Protein AF-0000000086062339 (afdb_homodimer)

Structure (mmCIF, N/CA/C/O backbone):
data_AF-0000000086062339-model_v1
#
loop_
_entity.id
_entity.type
_entity.pdbx_description
1 polymer 'Aspartate--tRNA(Asp/Asn) ligase'
#
loop_
_atom_site.group_PDB
_atom_site.id
_atom_site.type_symbol
_atom_site.label_atom_id
_atom_site.label_alt_id
_atom_site.label_comp_id
_atom_site.label_asym_id
_atom_site.label_entity_id
_atom_site.label_seq_id
_atom_site.pdbx_PDB_ins_code
_atom_site.Cartn_x
_atom_site.Cartn_y
_atom_site.Cartn_z
_atom_site.occupancy
_atom_site.B_iso_or_equiv
_atom_site.auth_seq_id
_atom_site.auth_comp_id
_atom_site.auth_asym_id
_atom_site.auth_atom_id
_atom_site.pdbx_PDB_model_num
ATOM 1 N N . MET A 1 1 ? -4.57 -27.297 -0.033 1 95.56 1 MET A N 1
ATOM 2 C CA . MET A 1 1 ? -3.215 -27.203 -0.569 1 95.56 1 MET A CA 1
ATOM 3 C C . MET A 1 1 ? -2.654 -28.578 -0.89 1 95.56 1 MET A C 1
ATOM 5 O O . MET A 1 1 ? -2.988 -29.562 -0.223 1 95.56 1 MET A O 1
ATOM 9 N N . ILE A 1 2 ? -1.813 -28.531 -1.914 1 95.06 2 ILE A N 1
ATOM 10 C CA . ILE A 1 2 ? -1.062 -29.75 -2.17 1 95.06 2 ILE A CA 1
ATOM 11 C C . ILE A 1 2 ? -0.22 -30.109 -0.946 1 95.06 2 ILE A C 1
ATOM 13 O O . ILE A 1 2 ? 0.373 -29.219 -0.318 1 95.06 2 ILE A O 1
ATOM 17 N N . ASP A 1 3 ? -0.228 -31.406 -0.645 1 95.31 3 ASP A N 1
ATOM 18 C CA . ASP A 1 3 ? 0.558 -31.844 0.5 1 95.31 3 ASP A CA 1
ATOM 19 C C . ASP A 1 3 ? 2.053 -31.703 0.231 1 95.31 3 ASP A C 1
ATOM 21 O O . ASP A 1 3 ? 2.594 -32.344 -0.673 1 95.31 3 ASP A O 1
ATOM 25 N N . ARG A 1 4 ? 2.674 -30.875 1.002 1 97.5 4 ARG A N 1
ATOM 26 C CA . ARG A 1 4 ? 4.105 -30.641 0.864 1 97.5 4 ARG A CA 1
ATOM 27 C C . ARG A 1 4 ? 4.641 -29.828 2.033 1 97.5 4 ARG A C 1
ATOM 29 O O . ARG A 1 4 ? 3.875 -29.156 2.732 1 97.5 4 ARG A O 1
ATOM 36 N N . ILE A 1 5 ? 5.906 -29.906 2.316 1 97.19 5 ILE A N 1
ATOM 37 C CA . ILE A 1 5 ? 6.645 -28.953 3.148 1 97.19 5 ILE A CA 1
ATOM 38 C C . ILE A 1 5 ? 7.715 -28.266 2.312 1 97.19 5 ILE A C 1
ATOM 40 O O . ILE A 1 5 ? 8 -28.672 1.187 1 97.19 5 ILE A O 1
ATOM 44 N N . HIS A 1 6 ? 8.203 -27.156 2.752 1 96.56 6 HIS A N 1
ATOM 45 C CA . HIS A 1 6 ? 9.266 -26.453 2.041 1 96.56 6 HIS A CA 1
ATOM 46 C C . HIS A 1 6 ? 10.609 -27.156 2.217 1 96.56 6 HIS A C 1
ATOM 48 O O . HIS A 1 6 ? 10.828 -27.828 3.219 1 96.56 6 HIS A O 1
ATOM 54 N N . THR A 1 7 ? 11.445 -26.922 1.301 1 95.75 7 THR A N 1
ATOM 55 C CA . THR A 1 7 ? 12.75 -27.578 1.279 1 95.75 7 THR A CA 1
ATOM 56 C C . THR A 1 7 ? 13.539 -27.266 2.547 1 95.75 7 THR A C 1
ATOM 58 O O . THR A 1 7 ? 14.266 -28.109 3.062 1 95.75 7 THR A O 1
ATOM 61 N N . SER A 1 8 ? 13.367 -26.047 3.115 1 92.81 8 SER A N 1
ATOM 62 C CA . SER A 1 8 ? 14.102 -25.609 4.293 1 92.81 8 SER A CA 1
ATOM 63 C C . SER A 1 8 ? 13.656 -26.359 5.543 1 92.81 8 SER A C 1
ATOM 65 O O . SER A 1 8 ? 14.344 -26.344 6.566 1 92.81 8 SER A O 1
ATOM 67 N N . GLN A 1 9 ? 12.531 -27.047 5.492 1 94.75 9 GLN A N 1
ATOM 68 C CA . GLN A 1 9 ? 11.945 -27.688 6.66 1 94.75 9 GLN A CA 1
ATOM 69 C C . GLN A 1 9 ? 12.281 -29.188 6.68 1 94.75 9 GLN A C 1
ATOM 71 O O . GLN A 1 9 ? 11.898 -29.891 7.613 1 94.75 9 GLN A O 1
ATOM 76 N N . VAL A 1 10 ? 12.961 -29.672 5.668 1 96.56 10 VAL A N 1
ATOM 77 C CA . VAL A 1 10 ? 13.281 -31.094 5.57 1 96.56 10 VAL A CA 1
ATOM 78 C C . VAL A 1 10 ? 14.414 -31.438 6.531 1 96.56 10 VAL A C 1
ATOM 80 O O . VAL A 1 10 ? 15.516 -30.891 6.434 1 96.56 10 VAL A O 1
ATOM 83 N N . GLU A 1 11 ? 14.078 -32.375 7.414 1 94.75 11 GLU A N 1
ATOM 84 C CA . GLU A 1 11 ? 15.062 -32.844 8.383 1 94.75 11 GLU A CA 1
ATOM 85 C C . GLU A 1 11 ? 15.477 -34.281 8.086 1 94.75 11 GLU A C 1
ATOM 87 O O . GLU A 1 11 ? 14.648 -35.125 7.695 1 94.75 11 GLU A O 1
ATOM 92 N N . ALA A 1 12 ? 16.719 -34.531 8.391 1 91.75 12 ALA A N 1
ATOM 93 C CA . ALA A 1 12 ? 17.266 -35.844 8.055 1 91.75 12 ALA A CA 1
ATOM 94 C C . ALA A 1 12 ? 16.578 -36.969 8.836 1 91.75 12 ALA A C 1
ATOM 96 O O . ALA A 1 12 ? 16.484 -38.094 8.359 1 91.75 12 ALA A O 1
ATOM 97 N N . ASP A 1 13 ? 16.172 -36.656 10.039 1 91.62 13 ASP A N 1
ATOM 98 C CA . ASP A 1 13 ? 15.594 -37.688 10.898 1 91.62 13 ASP A CA 1
ATOM 99 C C . ASP A 1 13 ? 14.07 -37.719 10.742 1 91.62 13 ASP A C 1
ATOM 101 O O . ASP A 1 13 ? 13.391 -38.469 11.453 1 91.62 13 ASP A O 1
ATOM 105 N N . ALA A 1 14 ? 13.641 -36.938 9.805 1 90.06 14 ALA A N 1
ATOM 106 C CA . ALA A 1 14 ? 12.203 -36.938 9.57 1 90.06 14 ALA A CA 1
ATOM 107 C C . ALA A 1 14 ? 11.773 -38.219 8.875 1 90.06 14 ALA A C 1
ATOM 109 O O . ALA A 1 14 ? 12.602 -38.938 8.32 1 90.06 14 ALA A O 1
ATOM 110 N N . GLY A 1 15 ? 10.602 -38.656 9.086 1 92.31 15 GLY A N 1
ATOM 111 C CA . GLY A 1 15 ? 10.039 -39.719 8.273 1 92.31 15 GLY A CA 1
ATOM 112 C C . GLY A 1 15 ? 9.805 -39.312 6.832 1 92.31 15 GLY A C 1
ATOM 113 O O . GLY A 1 15 ? 10.531 -38.469 6.289 1 92.31 15 GLY A O 1
ATOM 114 N N . SER A 1 16 ? 8.914 -39.875 6.188 1 97.25 16 SER A N 1
ATOM 115 C CA . SER A 1 16 ? 8.562 -39.562 4.805 1 97.25 16 SER A CA 1
ATOM 116 C C . SER A 1 16 ? 8.07 -38.125 4.68 1 97.25 16 SER A C 1
ATOM 118 O O . SER A 1 16 ? 7.289 -37.656 5.512 1 97.25 16 SER A O 1
ATOM 120 N N . VAL A 1 17 ? 8.641 -37.406 3.697 1 98.19 17 VAL A N 1
ATOM 121 C CA . VAL A 1 17 ? 8.234 -36 3.467 1 98.19 17 VAL A CA 1
ATOM 122 C C . VAL A 1 17 ? 7.82 -35.844 2.01 1 98.19 17 VAL A C 1
ATOM 124 O O . VAL A 1 17 ? 8.188 -36.625 1.147 1 98.19 17 VAL A O 1
ATOM 127 N N . ALA A 1 18 ? 7.035 -34.875 1.74 1 98.56 18 ALA A N 1
ATOM 128 C CA . ALA A 1 18 ? 6.664 -34.438 0.394 1 98.56 18 ALA A CA 1
ATOM 129 C C . ALA A 1 18 ? 7.141 -33.031 0.12 1 98.56 18 ALA A C 1
ATOM 131 O O . ALA A 1 18 ? 6.965 -32.125 0.954 1 98.56 18 ALA A O 1
ATOM 132 N N . ILE A 1 19 ? 7.797 -32.812 -1.001 1 98.38 19 ILE A N 1
ATOM 133 C CA . ILE A 1 19 ? 8.195 -31.484 -1.433 1 98.38 19 ILE A CA 1
ATOM 134 C C . ILE A 1 19 ? 7.668 -31.219 -2.84 1 98.38 19 ILE A C 1
ATOM 136 O O . ILE A 1 19 ? 7.262 -32.156 -3.545 1 98.38 19 ILE A O 1
ATOM 140 N N . ALA A 1 20 ? 7.582 -30.016 -3.219 1 98.69 20 ALA A N 1
ATOM 141 C CA . ALA A 1 20 ? 7.242 -29.609 -4.578 1 98.69 20 ALA A CA 1
ATOM 142 C C . ALA A 1 20 ? 7.965 -28.312 -4.961 1 98.69 20 ALA A C 1
ATOM 144 O O . ALA A 1 20 ? 8.164 -27.438 -4.121 1 98.69 20 ALA A O 1
ATOM 145 N N . GLY A 1 21 ? 8.367 -28.219 -6.145 1 98.56 21 GLY A N 1
ATOM 146 C CA . GLY A 1 21 ? 9.094 -27.062 -6.648 1 98.56 21 GLY A CA 1
ATOM 147 C C . GLY A 1 21 ? 9.562 -27.234 -8.078 1 98.56 21 GLY A C 1
ATOM 148 O O . GLY A 1 21 ? 9.086 -28.125 -8.797 1 98.56 21 GLY A O 1
ATOM 149 N N . HIS A 1 22 ? 10.383 -26.359 -8.508 1 98.69 22 HIS A N 1
ATOM 150 C CA . HIS A 1 22 ? 10.945 -26.375 -9.852 1 98.69 22 HIS A CA 1
ATOM 151 C C . HIS A 1 22 ? 12.219 -27.219 -9.906 1 98.69 22 HIS A C 1
ATOM 153 O O . HIS A 1 22 ? 13.023 -27.188 -8.977 1 98.69 22 HIS A O 1
ATOM 159 N N . VAL A 1 23 ? 12.383 -27.953 -10.977 1 98.44 23 VAL A N 1
ATOM 160 C CA . VAL A 1 23 ? 13.641 -28.641 -11.211 1 98.44 23 VAL A CA 1
ATOM 161 C C . VAL A 1 23 ? 14.734 -27.641 -11.555 1 98.44 23 VAL A C 1
ATOM 163 O O . VAL A 1 23 ? 14.727 -27.047 -12.641 1 98.44 23 VAL A O 1
ATOM 166 N N . HIS A 1 24 ? 15.641 -27.516 -10.688 1 97.5 24 HIS A N 1
ATOM 167 C CA . HIS A 1 24 ? 16.672 -26.5 -10.789 1 97.5 24 HIS A CA 1
ATOM 168 C C . HIS A 1 24 ? 17.891 -27.016 -11.555 1 97.5 24 HIS A C 1
ATOM 170 O O . HIS A 1 24 ? 18.484 -26.297 -12.352 1 97.5 24 HIS A O 1
ATOM 176 N N . GLU A 1 25 ? 18.328 -28.25 -11.281 1 96.81 25 GLU A N 1
ATOM 177 C CA . GLU A 1 25 ? 19.453 -28.922 -11.938 1 96.81 25 GLU A CA 1
ATOM 178 C C . GLU A 1 25 ? 19.172 -30.422 -12.094 1 96.81 25 GLU A C 1
ATOM 180 O O . GLU A 1 25 ? 18.484 -31.016 -11.273 1 96.81 25 GLU A O 1
ATOM 185 N N . ILE A 1 26 ? 19.719 -31 -13.188 1 97.38 26 ILE A N 1
ATOM 186 C CA . ILE A 1 26 ? 19.625 -32.438 -13.461 1 97.38 26 ILE A CA 1
ATOM 187 C C . ILE A 1 26 ? 21.016 -33 -13.758 1 97.38 26 ILE A C 1
ATOM 189 O O . ILE A 1 26 ? 21.734 -32.469 -14.602 1 97.38 26 ILE A O 1
ATOM 193 N N . ARG A 1 27 ? 21.375 -34 -13.023 1 96.88 27 ARG A N 1
ATOM 194 C CA . ARG A 1 27 ? 22.594 -34.75 -13.289 1 96.88 27 ARG A CA 1
ATOM 195 C C . ARG A 1 27 ? 22.297 -36.25 -13.438 1 96.88 27 ARG A C 1
ATOM 197 O O . ARG A 1 27 ? 21.875 -36.906 -12.477 1 96.88 27 ARG A O 1
ATOM 204 N N . ASP A 1 28 ? 22.453 -36.688 -14.586 1 96.5 28 ASP A N 1
ATOM 205 C CA . ASP A 1 28 ? 22.266 -38.094 -14.898 1 96.5 28 ASP A CA 1
ATOM 206 C C . ASP A 1 28 ? 23.609 -38.812 -15.039 1 96.5 28 ASP A C 1
ATOM 208 O O . ASP A 1 28 ? 24.359 -38.531 -15.969 1 96.5 28 ASP A O 1
ATOM 212 N N . LEU A 1 29 ? 23.953 -39.719 -14.164 1 95.06 29 LEU A N 1
ATOM 213 C CA . LEU A 1 29 ? 25.219 -40.438 -14.156 1 95.06 29 LEU A CA 1
ATOM 214 C C . LEU A 1 29 ? 25.031 -41.906 -14.484 1 95.06 29 LEU A C 1
ATOM 216 O O . LEU A 1 29 ? 25.766 -42.75 -13.992 1 95.06 29 LEU A O 1
ATOM 220 N N . GLY A 1 30 ? 24.125 -42.219 -15.188 1 92.44 30 GLY A N 1
ATOM 221 C CA . GLY A 1 30 ? 23.859 -43.594 -15.477 1 92.44 30 GLY A CA 1
ATOM 222 C C . GLY A 1 30 ? 23.422 -44.406 -14.25 1 92.44 30 GLY A C 1
ATOM 223 O O . GLY A 1 30 ? 24.172 -44.5 -13.273 1 92.44 30 GLY A O 1
ATOM 224 N N . GLY A 1 31 ? 22.531 -44.906 -14.172 1 95.5 31 GLY A N 1
ATOM 225 C CA . GLY A 1 31 ? 21.953 -45.656 -13.07 1 95.5 31 GLY A CA 1
ATOM 226 C C . GLY A 1 31 ? 21.562 -44.781 -11.891 1 95.5 31 GLY A C 1
ATOM 227 O O . GLY A 1 31 ? 20.953 -45.281 -10.93 1 95.5 31 GLY A O 1
ATOM 228 N N . LEU A 1 32 ? 22.109 -43.531 -11.852 1 96.38 32 LEU A N 1
ATOM 229 C CA . LEU A 1 32 ? 21.781 -42.531 -10.828 1 96.38 32 LEU A CA 1
ATOM 230 C C . LEU A 1 32 ? 21.344 -41.219 -11.461 1 96.38 32 LEU A C 1
ATOM 232 O O . LEU A 1 32 ? 21.984 -40.75 -12.414 1 96.38 32 LEU A O 1
ATOM 236 N N . VAL A 1 33 ? 20.297 -40.688 -11 1 97.88 33 VAL A N 1
ATOM 237 C CA . VAL A 1 33 ? 19.875 -39.344 -11.406 1 97.88 33 VAL A CA 1
ATOM 238 C C . VAL A 1 33 ? 19.766 -38.438 -10.18 1 97.88 33 VAL A C 1
ATOM 240 O O . VAL A 1 33 ? 19.078 -38.781 -9.211 1 97.88 33 VAL A O 1
ATOM 243 N N . PHE A 1 34 ? 20.484 -37.312 -10.141 1 97.31 34 PHE A N 1
ATOM 244 C CA . PHE A 1 34 ? 20.391 -36.281 -9.117 1 97.31 34 PHE A CA 1
ATOM 245 C C . PHE A 1 34 ? 19.516 -35.125 -9.586 1 97.31 34 PHE A C 1
ATOM 247 O O . PHE A 1 34 ? 19.781 -34.5 -10.617 1 97.31 34 PHE A O 1
ATOM 254 N N . LEU A 1 35 ? 18.5 -34.875 -8.859 1 97.69 35 LEU A N 1
ATOM 255 C CA . LEU A 1 35 ? 17.625 -33.75 -9.125 1 97.69 35 LEU A CA 1
ATOM 256 C C . LEU A 1 35 ? 17.703 -32.719 -8.008 1 97.69 35 LEU A C 1
ATOM 258 O O . LEU A 1 35 ? 17.531 -33.062 -6.832 1 97.69 35 LEU A O 1
ATOM 262 N N . ILE A 1 36 ? 18.078 -31.5 -8.375 1 97.56 36 ILE A N 1
ATOM 263 C CA . ILE A 1 36 ? 17.953 -30.406 -7.414 1 97.56 36 ILE A CA 1
ATOM 264 C C . ILE A 1 36 ? 16.609 -29.703 -7.609 1 97.56 36 ILE A C 1
ATOM 266 O O . ILE A 1 36 ? 16.328 -29.188 -8.688 1 97.56 36 ILE A O 1
ATOM 270 N N . VAL A 1 37 ? 15.797 -29.734 -6.59 1 98.25 37 VAL A N 1
ATOM 271 C CA . VAL A 1 37 ? 14.484 -29.094 -6.629 1 98.25 37 VAL A CA 1
ATOM 272 C C . VAL A 1 37 ? 14.523 -27.797 -5.844 1 98.25 37 VAL A C 1
ATOM 274 O O . VAL A 1 37 ? 15.078 -27.734 -4.742 1 98.25 37 VAL A O 1
ATOM 277 N N . ARG A 1 38 ? 13.938 -26.719 -6.461 1 97.75 38 ARG A N 1
ATOM 278 C CA . ARG A 1 38 ? 13.93 -25.375 -5.871 1 97.75 38 ARG A CA 1
ATOM 279 C C . ARG A 1 38 ? 12.516 -24.938 -5.516 1 97.75 38 ARG A C 1
ATOM 281 O O . ARG A 1 38 ? 11.609 -25.031 -6.344 1 97.75 38 ARG A O 1
ATOM 288 N N . ASP A 1 39 ? 12.32 -24.578 -4.305 1 97.06 39 ASP A N 1
ATOM 289 C CA . ASP A 1 39 ? 11.125 -23.828 -3.941 1 97.06 39 ASP A CA 1
ATOM 290 C C . ASP A 1 39 ? 11.484 -22.469 -3.375 1 97.06 39 ASP A C 1
ATOM 292 O O . ASP A 1 39 ? 12.625 -22.016 -3.504 1 97.06 39 ASP A O 1
ATOM 296 N N . ARG A 1 40 ? 10.547 -21.719 -2.826 1 96.25 40 ARG A N 1
ATOM 297 C CA . ARG A 1 40 ? 10.781 -20.328 -2.465 1 96.25 40 ARG A CA 1
ATOM 298 C C . ARG A 1 40 ? 11.742 -20.219 -1.288 1 96.25 40 ARG A C 1
ATOM 300 O O . ARG A 1 40 ? 12.242 -19.125 -0.987 1 96.25 40 ARG A O 1
ATOM 307 N N . GLU A 1 41 ? 12.016 -21.391 -0.629 1 94.19 41 GLU A N 1
ATOM 308 C CA . GLU A 1 41 ? 12.82 -21.281 0.587 1 94.19 41 GLU A CA 1
ATOM 309 C C . G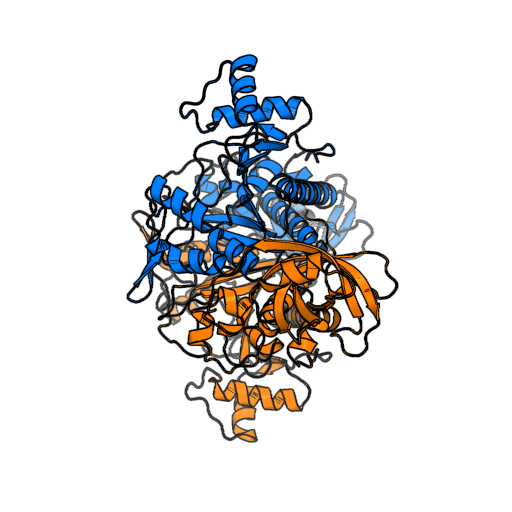LU A 1 41 ? 14.203 -21.891 0.388 1 94.19 41 GLU A C 1
ATOM 311 O O . GLU A 1 41 ? 15.062 -21.797 1.264 1 94.19 41 GLU A O 1
ATOM 316 N N . GLY A 1 42 ? 14.359 -22.562 -0.798 1 93.69 42 GLY A N 1
ATOM 317 C CA . GLY A 1 42 ? 15.703 -23.094 -0.995 1 93.69 42 GLY A CA 1
ATOM 318 C C . GLY A 1 42 ? 15.758 -24.234 -1.991 1 93.69 42 GLY A C 1
ATOM 319 O O . GLY A 1 42 ? 14.922 -24.328 -2.893 1 93.69 42 GLY A O 1
ATOM 320 N N . LEU A 1 43 ? 16.875 -25.047 -1.906 1 95.5 43 LEU A N 1
ATOM 321 C CA . LEU A 1 43 ? 17.172 -26.172 -2.799 1 95.5 43 LEU A CA 1
ATOM 322 C C . LEU A 1 43 ? 17.266 -27.484 -2.023 1 95.5 43 LEU A C 1
ATOM 324 O O . LEU A 1 43 ? 17.656 -27.484 -0.854 1 95.5 43 LEU A O 1
ATOM 328 N N . ILE A 1 44 ? 16.938 -28.578 -2.67 1 97.44 44 ILE A N 1
ATOM 329 C CA . ILE A 1 44 ? 17.125 -29.891 -2.074 1 97.44 44 ILE A CA 1
ATOM 330 C C . ILE A 1 44 ? 17.422 -30.922 -3.164 1 97.44 44 ILE A C 1
ATOM 332 O O . ILE A 1 44 ? 16.922 -30.812 -4.285 1 97.44 44 ILE A O 1
ATOM 336 N N . GLN A 1 45 ? 18.312 -31.812 -2.809 1 98.19 45 GLN A N 1
ATOM 337 C CA . GLN A 1 45 ? 18.703 -32.875 -3.746 1 98.19 45 GLN A CA 1
ATOM 338 C C . GLN A 1 45 ? 17.828 -34.094 -3.59 1 98.19 45 GLN A C 1
ATOM 340 O O . GLN A 1 45 ? 17.547 -34.531 -2.471 1 98.19 45 GLN A O 1
ATOM 345 N N . VAL A 1 46 ? 17.391 -34.625 -4.691 1 98.5 46 VAL A N 1
ATOM 346 C CA . VAL A 1 46 ? 16.688 -35.906 -4.766 1 98.5 46 VAL A CA 1
ATOM 347 C C . VAL A 1 46 ? 17.516 -36.906 -5.582 1 98.5 46 VAL A C 1
ATOM 349 O O . VAL A 1 46 ? 17.969 -36.562 -6.684 1 98.5 46 VAL A O 1
ATOM 352 N N . VAL A 1 47 ? 17.688 -38.094 -5.055 1 98.06 47 VAL A N 1
ATOM 353 C CA . VAL A 1 47 ? 18.547 -39.062 -5.723 1 98.06 47 VAL A CA 1
ATOM 354 C C . VAL A 1 47 ? 17.719 -40.281 -6.145 1 98.06 47 VAL A C 1
ATOM 356 O O . VAL A 1 47 ? 17.203 -41 -5.297 1 98.06 47 VAL A O 1
ATOM 359 N N . PHE A 1 48 ? 17.594 -40.469 -7.414 1 98.44 48 PHE A N 1
ATOM 360 C CA . PHE A 1 48 ? 16.953 -41.656 -7.996 1 98.44 48 PHE A CA 1
ATOM 361 C C . PHE A 1 48 ? 18 -42.719 -8.344 1 98.44 48 PHE A C 1
ATOM 363 O O . PHE A 1 48 ? 18.984 -42.406 -9.039 1 98.44 48 PHE A O 1
ATOM 370 N N . LYS A 1 49 ? 17.781 -43.906 -7.867 1 97.88 49 LYS A N 1
ATOM 371 C CA . LYS A 1 49 ? 18.672 -45.031 -8.172 1 97.88 49 LYS A CA 1
ATOM 372 C C . LYS A 1 49 ? 17.922 -46.125 -8.938 1 97.88 49 LYS A C 1
ATOM 374 O O . LYS A 1 49 ? 16.891 -46.594 -8.477 1 97.88 49 LYS A O 1
ATOM 379 N N . GLU A 1 50 ? 18.484 -46.5 -9.969 1 97.62 50 GLU A N 1
ATOM 380 C CA . GLU A 1 50 ? 17.875 -47.531 -10.797 1 97.62 50 GLU A CA 1
ATOM 381 C C . GLU A 1 50 ? 17.672 -48.812 -10.008 1 97.62 50 GLU A C 1
ATOM 383 O O . GLU A 1 50 ? 16.641 -49.469 -10.117 1 97.62 50 GLU A O 1
ATOM 388 N N . GLU A 1 51 ? 18.625 -49.188 -9.18 1 97.12 51 GLU A N 1
ATOM 389 C CA . GLU A 1 51 ? 18.578 -50.438 -8.414 1 97.12 51 GLU A CA 1
ATOM 390 C C . GLU A 1 51 ? 17.547 -50.375 -7.301 1 97.12 51 GLU A C 1
ATOM 392 O O . GLU A 1 51 ? 16.859 -51.375 -7.012 1 97.12 51 GLU A O 1
ATOM 397 N N . ARG A 1 52 ? 17.359 -49.219 -6.727 1 96.06 52 ARG A N 1
ATOM 398 C CA . ARG A 1 52 ? 16.484 -49.031 -5.57 1 96.06 52 ARG A CA 1
ATOM 399 C C . ARG A 1 52 ? 15.047 -48.812 -6 1 96.06 52 ARG A C 1
ATOM 401 O O . ARG A 1 52 ? 14.117 -49.344 -5.402 1 96.06 52 ARG A O 1
ATOM 408 N N . GLU A 1 53 ? 14.82 -48 -6.941 1 96.56 53 GLU A N 1
ATOM 409 C CA . GLU A 1 53 ? 13.477 -47.688 -7.414 1 96.56 53 GLU A CA 1
ATOM 410 C C . GLU A 1 53 ? 13.43 -47.625 -8.938 1 96.56 53 GLU A C 1
ATOM 412 O O . GLU A 1 53 ? 13.273 -46.531 -9.516 1 96.56 53 GLU A O 1
ATOM 417 N N . PRO A 1 54 ? 13.398 -48.781 -9.68 1 97.12 54 PRO A N 1
ATOM 418 C CA . PRO A 1 54 ? 13.5 -48.844 -11.141 1 97.12 54 PRO A CA 1
ATOM 419 C C . PRO A 1 54 ? 12.359 -48.094 -11.836 1 97.12 54 PRO A C 1
ATOM 421 O O . PRO A 1 54 ? 12.57 -47.438 -12.859 1 97.12 54 PRO A O 1
ATOM 424 N N . GLU A 1 55 ? 11.18 -48.188 -11.32 1 97.62 55 GLU A N 1
ATOM 425 C CA . GLU A 1 55 ? 10.031 -47.562 -11.953 1 97.62 55 GLU A CA 1
ATOM 426 C C . GLU A 1 55 ? 10.141 -46.031 -11.875 1 97.62 55 GLU A C 1
ATOM 428 O O . GLU A 1 55 ? 9.891 -45.344 -12.867 1 97.62 55 GLU A O 1
ATOM 433 N N . LEU A 1 56 ? 10.516 -45.531 -10.688 1 98.06 56 LEU A N 1
ATOM 434 C CA . LEU A 1 56 ? 10.688 -44.094 -10.523 1 98.06 56 LEU A CA 1
ATOM 435 C C . LEU A 1 56 ? 11.875 -43.594 -11.344 1 98.06 56 LEU A C 1
ATOM 437 O O . LEU A 1 56 ? 11.844 -42.469 -11.867 1 98.06 56 LEU A O 1
ATOM 441 N N . PHE A 1 57 ? 12.883 -44.375 -11.391 1 97.94 57 PHE A N 1
ATOM 442 C CA . PHE A 1 57 ? 14.062 -44.062 -12.18 1 97.94 57 PHE A CA 1
ATOM 443 C C . PHE A 1 57 ? 13.695 -43.906 -13.656 1 97.94 57 PHE A C 1
ATOM 445 O O . PHE A 1 57 ? 14.148 -42.969 -14.312 1 97.94 57 PHE A O 1
ATOM 452 N N . GLU A 1 58 ? 12.945 -44.812 -14.148 1 97.44 58 GLU A N 1
ATOM 453 C CA . GLU A 1 58 ? 12.477 -44.719 -15.531 1 97.44 58 GLU A CA 1
ATOM 454 C C . GLU A 1 58 ? 11.633 -43.469 -15.742 1 97.44 58 GLU A C 1
ATOM 456 O O . GLU A 1 58 ? 11.781 -42.781 -16.75 1 97.44 58 GLU A O 1
ATOM 461 N N . ALA A 1 59 ? 10.773 -43.156 -14.82 1 97.56 59 ALA A N 1
ATOM 462 C CA . ALA A 1 59 ? 9.852 -42.031 -14.914 1 97.56 59 ALA A CA 1
ATOM 463 C C . ALA A 1 59 ? 10.609 -40.688 -14.969 1 97.56 59 ALA A C 1
ATOM 465 O O . ALA A 1 59 ? 10.211 -39.781 -15.672 1 97.56 59 ALA A O 1
ATOM 466 N N . VAL A 1 60 ? 11.695 -40.531 -14.234 1 98.06 60 VAL A N 1
ATOM 467 C CA . VAL A 1 60 ? 12.391 -39.25 -14.078 1 98.06 60 VAL A CA 1
ATOM 468 C C . VAL A 1 60 ? 13.289 -39 -15.289 1 98.06 60 VAL A C 1
ATOM 470 O O . VAL A 1 60 ? 13.766 -37.906 -15.5 1 98.06 60 VAL A O 1
ATOM 473 N N . GLN A 1 61 ? 13.414 -40 -16.188 1 96.88 61 GLN A N 1
ATOM 474 C CA . GLN A 1 61 ? 14.297 -39.875 -17.344 1 96.88 61 GLN A CA 1
ATOM 475 C C . GLN A 1 61 ? 13.805 -38.75 -18.281 1 96.88 61 GLN A C 1
ATOM 477 O O . GLN A 1 61 ? 14.602 -38.156 -19.016 1 96.88 61 GLN A O 1
ATOM 482 N N . ASP A 1 62 ? 12.609 -38.406 -18.234 1 95.94 62 ASP A N 1
ATOM 483 C CA . ASP A 1 62 ? 12.023 -37.438 -19.156 1 95.94 62 ASP A CA 1
ATOM 484 C C . ASP A 1 62 ? 11.883 -36.062 -18.5 1 95.94 62 ASP A C 1
ATOM 486 O O . ASP A 1 62 ? 11.32 -35.156 -19.094 1 95.94 62 ASP A O 1
ATOM 490 N N . VAL A 1 63 ? 12.375 -35.938 -17.281 1 97.5 63 VAL A N 1
ATOM 491 C CA . VAL A 1 63 ? 12.219 -34.688 -16.562 1 97.5 63 VAL A CA 1
ATOM 492 C C . VAL A 1 63 ? 13.023 -33.594 -17.234 1 97.5 63 VAL A C 1
ATOM 494 O O . VAL A 1 63 ? 14.117 -33.844 -17.75 1 97.5 63 VAL A O 1
ATOM 497 N N . GLY A 1 64 ? 12.484 -32.375 -17.344 1 97.12 64 GLY A N 1
ATOM 498 C CA . GLY A 1 64 ? 13.164 -31.234 -17.922 1 97.12 64 GLY A CA 1
ATOM 499 C C . GLY A 1 64 ? 13.453 -30.125 -16.922 1 97.12 64 GLY A C 1
ATOM 500 O O . GLY A 1 64 ? 12.844 -30.078 -15.852 1 97.12 64 GLY A O 1
ATOM 501 N N . SER A 1 65 ? 14.375 -29.234 -17.328 1 97.19 65 SER A N 1
ATOM 502 C CA . SER A 1 65 ? 14.68 -28.078 -16.5 1 97.19 65 SER A CA 1
ATOM 503 C C . SER A 1 65 ? 13.438 -27.219 -16.266 1 97.19 65 SER A C 1
ATOM 505 O O . SER A 1 65 ? 12.695 -26.938 -17.219 1 97.19 65 SER A O 1
ATOM 507 N N . GLU A 1 66 ? 13.203 -26.859 -14.984 1 98.19 66 GLU A N 1
ATOM 508 C CA . GLU A 1 66 ? 12.156 -25.938 -14.547 1 98.19 66 GLU A CA 1
ATOM 509 C C . GLU A 1 66 ? 10.781 -26.578 -14.617 1 98.19 66 GLU A C 1
ATOM 511 O O . GLU A 1 66 ? 9.766 -25.906 -14.43 1 98.19 66 GLU A O 1
ATOM 516 N N . ASP A 1 67 ? 10.766 -27.906 -14.961 1 98.44 67 ASP A N 1
ATOM 517 C CA . ASP A 1 67 ? 9.508 -28.609 -14.688 1 98.44 67 ASP A CA 1
ATOM 518 C C . ASP A 1 67 ? 9.094 -28.422 -13.234 1 98.44 67 ASP A C 1
ATOM 520 O O . ASP A 1 67 ? 9.938 -28.359 -12.344 1 98.44 67 ASP A O 1
ATOM 524 N N . VAL A 1 68 ? 7.801 -28.312 -13.008 1 98.69 68 VAL A N 1
ATOM 525 C CA . VAL A 1 68 ? 7.293 -28.359 -11.641 1 98.69 68 VAL A CA 1
ATOM 526 C C . VAL A 1 68 ? 7.012 -29.797 -11.227 1 98.69 68 VAL A C 1
ATOM 528 O O . VAL A 1 68 ? 6.25 -30.5 -11.891 1 98.69 68 VAL A O 1
ATOM 531 N N . VAL A 1 69 ? 7.629 -30.219 -10.125 1 98.75 69 VAL A N 1
ATOM 532 C CA . VAL A 1 69 ? 7.504 -31.625 -9.727 1 98.75 69 VAL A CA 1
ATOM 533 C C . VAL A 1 69 ? 7.078 -31.703 -8.266 1 98.75 69 VAL A C 1
ATOM 535 O O . VAL A 1 69 ? 7.277 -30.766 -7.496 1 98.75 69 VAL A O 1
ATOM 538 N N . ARG A 1 70 ? 6.41 -32.719 -7.875 1 98.75 70 ARG A N 1
ATOM 539 C CA . ARG A 1 70 ? 6.156 -33.156 -6.504 1 98.75 70 ARG A CA 1
ATOM 540 C C . ARG A 1 70 ? 6.809 -34.5 -6.211 1 98.75 70 ARG A C 1
ATOM 542 O O . ARG A 1 70 ? 6.691 -35.438 -7 1 98.75 70 ARG A O 1
ATOM 549 N N . ILE A 1 71 ? 7.508 -34.594 -5.109 1 98.62 71 ILE A N 1
ATOM 550 C CA . ILE A 1 71 ? 8.266 -35.812 -4.762 1 98.62 71 ILE A CA 1
ATOM 551 C C . ILE A 1 71 ? 8 -36.156 -3.301 1 98.62 71 ILE A C 1
ATOM 553 O O . ILE A 1 71 ? 8.055 -35.312 -2.422 1 98.62 71 ILE A O 1
ATOM 557 N N . VAL A 1 72 ? 7.625 -37.375 -3.092 1 98.62 72 VAL A N 1
ATOM 558 C CA . VAL A 1 72 ? 7.551 -37.938 -1.748 1 98.62 72 VAL A CA 1
ATOM 559 C C . VAL A 1 72 ? 8.734 -38.875 -1.514 1 98.62 72 VAL A C 1
ATOM 561 O O . VAL A 1 72 ? 9.148 -39.594 -2.418 1 98.62 72 VAL A O 1
ATOM 564 N N . GLY A 1 73 ? 9.32 -38.812 -0.388 1 98.31 73 GLY A N 1
ATOM 565 C CA . GLY A 1 73 ? 10.43 -39.719 -0.135 1 98.31 73 GLY A CA 1
ATOM 566 C C . GLY A 1 73 ? 10.969 -39.594 1.278 1 98.31 73 GLY A C 1
ATOM 567 O O . GLY A 1 73 ? 10.383 -38.938 2.125 1 98.31 73 GLY A O 1
ATOM 568 N N . GLU A 1 74 ? 12.094 -40.312 1.493 1 97.75 74 GLU A N 1
ATOM 569 C CA . GLU A 1 74 ? 12.742 -40.344 2.799 1 97.75 74 GLU A CA 1
ATOM 570 C C . GLU A 1 74 ? 14.008 -39.5 2.811 1 97.75 74 GLU A C 1
ATOM 572 O O . GLU A 1 74 ? 14.883 -39.656 1.956 1 97.75 74 GLU A O 1
ATOM 577 N N . PRO A 1 75 ? 14.039 -38.562 3.795 1 97.44 75 PRO A N 1
ATOM 578 C CA . PRO A 1 75 ? 15.281 -37.781 3.92 1 97.44 75 PRO A CA 1
ATOM 579 C C . PRO A 1 75 ? 16.469 -38.656 4.367 1 97.44 75 PRO A C 1
ATOM 581 O O . PRO A 1 75 ? 16.297 -39.531 5.207 1 97.44 75 PRO A O 1
ATOM 584 N N . VAL A 1 76 ? 17.609 -38.438 3.807 1 95.56 76 VAL A N 1
ATOM 585 C CA . VAL A 1 76 ? 18.859 -39.125 4.133 1 95.56 76 VAL A CA 1
ATOM 586 C C . VAL A 1 76 ? 19.969 -38.094 4.328 1 95.56 76 VAL A C 1
ATOM 588 O O . VAL A 1 76 ? 20.125 -37.188 3.516 1 95.56 76 VAL A O 1
ATOM 591 N N . GLU A 1 77 ? 20.656 -38.281 5.41 1 94.69 77 GLU A N 1
ATOM 592 C CA . GLU A 1 77 ? 21.812 -37.406 5.609 1 94.69 77 GLU A CA 1
ATOM 593 C C . GLU A 1 77 ? 22.828 -37.562 4.488 1 94.69 77 GLU A C 1
ATOM 595 O O . GLU A 1 77 ? 23.094 -38.656 4.039 1 94.69 77 GLU A O 1
ATOM 600 N N . SER A 1 78 ? 23.219 -36.469 3.994 1 92.31 78 SER A N 1
ATOM 601 C CA . SER A 1 78 ? 24.234 -36.438 2.941 1 92.31 78 SER A CA 1
ATOM 602 C C . SER A 1 78 ? 25.078 -35.156 3.008 1 92.31 78 SER A C 1
ATOM 604 O O . SER A 1 78 ? 24.578 -34.062 2.727 1 92.31 78 SER A O 1
ATOM 606 N N . ASP A 1 79 ? 26.344 -35.312 3.213 1 88.31 79 ASP A N 1
ATOM 607 C CA . ASP A 1 79 ? 27.234 -34.156 3.342 1 88.31 79 ASP A CA 1
ATOM 608 C C . ASP A 1 79 ? 27.406 -33.438 2.004 1 88.31 79 ASP A C 1
ATOM 610 O O . ASP A 1 79 ? 27.734 -32.25 1.966 1 88.31 79 ASP A O 1
ATOM 614 N N . GLN A 1 80 ? 27.109 -34.125 0.911 1 86.69 80 GLN A N 1
ATOM 615 C CA . GLN A 1 80 ? 27.344 -33.594 -0.421 1 86.69 80 GLN A CA 1
ATOM 616 C C . GLN A 1 80 ? 26.109 -32.812 -0.924 1 86.69 80 GLN A C 1
ATOM 618 O O . GLN A 1 80 ? 26.219 -32.031 -1.857 1 86.69 80 GLN A O 1
ATOM 623 N N . ALA A 1 81 ? 25.031 -33.094 -0.338 1 87.62 81 ALA A N 1
ATOM 624 C CA . ALA A 1 81 ? 23.797 -32.5 -0.792 1 87.62 81 ALA A CA 1
ATOM 625 C C . ALA A 1 81 ? 23.641 -31.078 -0.217 1 87.62 81 ALA A C 1
ATOM 627 O O . ALA A 1 81 ? 24.062 -30.812 0.912 1 87.62 81 ALA A O 1
ATOM 628 N N . PRO A 1 82 ? 23.109 -30.125 -1.036 1 83.06 82 PRO A N 1
ATOM 629 C CA . PRO A 1 82 ? 22.75 -28.828 -0.46 1 83.06 82 PRO A CA 1
ATOM 630 C C . PRO A 1 82 ? 21.922 -28.953 0.817 1 83.06 82 PRO A C 1
ATOM 632 O O . PRO A 1 82 ? 20.922 -29.688 0.843 1 83.06 82 PRO A O 1
ATOM 635 N N . GLY A 1 83 ? 22.359 -28.281 1.938 1 83.06 83 GLY A N 1
ATOM 636 C CA . GLY A 1 83 ? 21.656 -28.312 3.211 1 83.06 83 GLY A CA 1
ATOM 637 C C . GLY A 1 83 ? 21.953 -29.562 4.027 1 83.06 83 GLY A C 1
ATOM 638 O O . GLY A 1 83 ? 21.469 -29.703 5.152 1 83.06 83 GLY A O 1
ATOM 639 N N . GLY A 1 84 ? 22.688 -30.562 3.488 1 90.25 84 GLY A N 1
ATOM 640 C CA . GLY A 1 84 ? 23.156 -31.703 4.238 1 90.25 84 GLY A CA 1
ATOM 641 C C . GLY A 1 84 ? 22.156 -32.844 4.254 1 90.25 84 GLY A C 1
ATOM 642 O O . GLY A 1 84 ? 22.312 -33.812 5.023 1 90.25 84 GLY A O 1
ATOM 643 N N . VAL A 1 85 ? 21.109 -32.688 3.51 1 96 85 VAL A N 1
ATOM 644 C CA . VAL A 1 85 ? 20.078 -33.719 3.469 1 96 85 VAL A CA 1
ATOM 645 C C . VAL A 1 85 ? 19.625 -33.938 2.027 1 96 85 VAL A C 1
ATOM 647 O O . VAL A 1 85 ? 19.5 -32.969 1.258 1 96 85 VAL A O 1
ATOM 650 N N . GLU A 1 86 ? 19.453 -35.156 1.641 1 97.44 86 GLU A N 1
ATOM 651 C CA . GLU A 1 86 ? 18.859 -35.469 0.348 1 97.44 86 GLU A CA 1
ATOM 652 C C . GLU A 1 86 ? 17.656 -36.406 0.514 1 97.44 86 GLU A C 1
ATOM 654 O O . GLU A 1 86 ? 17.422 -36.938 1.6 1 97.44 86 GLU A O 1
ATOM 659 N N . ILE A 1 87 ? 16.859 -36.5 -0.531 1 98.19 87 ILE A N 1
ATOM 660 C CA . ILE A 1 87 ? 15.633 -37.312 -0.448 1 98.19 87 ILE A CA 1
ATOM 661 C C . ILE A 1 87 ? 15.766 -38.531 -1.343 1 98.19 87 ILE A C 1
ATOM 663 O O . ILE A 1 87 ? 16.156 -38.438 -2.506 1 98.19 87 ILE A O 1
ATOM 667 N N . ALA A 1 88 ? 15.531 -39.688 -0.791 1 98.12 88 ALA A N 1
ATOM 668 C CA . ALA A 1 88 ? 15.289 -40.906 -1.569 1 98.12 88 ALA A CA 1
ATOM 669 C C . ALA A 1 88 ? 13.82 -41.031 -1.941 1 98.12 88 ALA A C 1
ATOM 671 O O . ALA A 1 88 ? 12.977 -41.312 -1.082 1 98.12 88 ALA A O 1
ATOM 672 N N . PRO A 1 89 ? 13.5 -40.906 -3.221 1 98.56 89 PRO A N 1
ATOM 673 C CA . PRO A 1 89 ? 12.094 -40.75 -3.605 1 98.56 89 PRO A CA 1
ATOM 674 C C . PRO A 1 89 ? 11.312 -42.062 -3.521 1 98.56 89 PRO A C 1
ATOM 676 O O . PRO A 1 89 ? 11.859 -43.125 -3.826 1 98.56 89 PRO A O 1
ATOM 679 N N . THR A 1 90 ? 10.094 -42 -3.152 1 98.44 90 THR A N 1
ATOM 680 C CA . THR A 1 90 ? 9.156 -43.094 -3.189 1 98.44 90 THR A CA 1
ATOM 681 C C . THR A 1 90 ? 7.996 -42.812 -4.133 1 98.44 90 THR A C 1
ATOM 683 O O . THR A 1 90 ? 7.305 -43.719 -4.59 1 98.44 90 THR A O 1
ATOM 686 N N . GLU A 1 91 ? 7.707 -41.594 -4.328 1 98.44 91 GLU A N 1
ATOM 687 C CA . GLU A 1 91 ? 6.738 -41.125 -5.316 1 98.44 91 GLU A CA 1
ATOM 688 C C . GLU A 1 91 ? 7.293 -39.938 -6.117 1 98.44 91 GLU A C 1
ATOM 690 O O . GLU A 1 91 ? 8.086 -39.156 -5.605 1 98.44 91 GLU A O 1
ATOM 695 N N . TYR A 1 92 ? 6.898 -39.844 -7.34 1 98.25 92 TYR A N 1
ATOM 696 C CA . TYR A 1 92 ? 7.355 -38.812 -8.258 1 98.25 92 TYR A CA 1
ATOM 697 C C . TYR A 1 92 ? 6.258 -38.438 -9.25 1 98.25 92 TYR A C 1
ATOM 699 O O . TYR A 1 92 ? 5.645 -39.312 -9.859 1 98.25 92 TYR A O 1
ATOM 707 N N . GLU A 1 93 ? 6 -37.125 -9.32 1 97.62 93 GLU A N 1
ATOM 708 C CA . GLU A 1 93 ? 4.984 -36.625 -10.242 1 97.62 93 GLU A CA 1
ATOM 709 C C . GLU A 1 93 ? 5.418 -35.312 -10.867 1 97.62 93 GLU A C 1
ATOM 711 O O . GLU A 1 93 ? 5.945 -34.438 -10.18 1 97.62 93 GLU A O 1
ATOM 716 N N . VAL A 1 94 ? 5.285 -35.219 -12.203 1 98.19 94 VAL A N 1
ATOM 717 C CA . VAL A 1 94 ? 5.43 -33.938 -12.867 1 98.19 94 VAL A CA 1
ATOM 718 C C . VAL A 1 94 ? 4.094 -33.188 -12.859 1 98.19 94 VAL A C 1
ATOM 720 O O . VAL A 1 94 ? 3.125 -33.656 -13.477 1 98.19 94 VAL A O 1
ATOM 723 N N . ILE A 1 95 ? 4.086 -32.094 -12.188 1 97.38 95 ILE A N 1
ATOM 724 C CA . ILE A 1 95 ? 2.867 -31.297 -12.055 1 97.38 95 ILE A CA 1
ATOM 725 C C . ILE A 1 95 ? 2.648 -30.469 -13.32 1 97.38 95 ILE A C 1
ATOM 727 O O . ILE A 1 95 ? 1.518 -30.328 -13.797 1 97.38 95 ILE A O 1
ATOM 731 N N . ASP A 1 96 ? 3.693 -29.875 -13.836 1 97.94 96 ASP A N 1
ATOM 732 C CA . ASP A 1 96 ? 3.654 -29.047 -15.047 1 97.94 96 ASP A CA 1
ATOM 733 C C . ASP A 1 96 ? 5 -29.078 -15.766 1 97.94 96 ASP A C 1
ATOM 735 O O . ASP A 1 96 ? 6.051 -28.969 -15.133 1 97.94 96 ASP A O 1
ATOM 739 N N . GLU A 1 97 ? 4.973 -29.234 -17.062 1 97.81 97 GLU A N 1
ATOM 740 C CA . GLU A 1 97 ? 6.191 -29.281 -17.859 1 97.81 97 GLU A CA 1
ATOM 741 C C . GLU A 1 97 ? 6.59 -27.875 -18.328 1 97.81 97 GLU A C 1
ATOM 743 O O . GLU A 1 97 ? 5.727 -27.047 -18.625 1 97.81 97 GLU A O 1
ATOM 748 N N . ALA A 1 98 ? 7.848 -27.641 -18.344 1 97.81 98 ALA A N 1
ATOM 749 C CA . ALA A 1 98 ? 8.391 -26.391 -18.875 1 97.81 98 ALA A CA 1
ATOM 750 C C . ALA A 1 98 ? 8.82 -26.562 -20.328 1 97.81 98 ALA A C 1
ATOM 752 O O . ALA A 1 98 ? 9.383 -27.594 -20.703 1 97.81 98 ALA A O 1
ATOM 753 N N . ASP A 1 99 ? 8.531 -25.516 -21.062 1 96.44 99 ASP A N 1
ATOM 754 C CA . ASP A 1 99 ? 9.055 -25.516 -22.422 1 96.44 99 ASP A CA 1
ATOM 755 C C . ASP A 1 99 ? 10.578 -25.453 -22.438 1 96.44 99 ASP A C 1
ATOM 757 O O . ASP A 1 99 ? 11.195 -25 -21.469 1 96.44 99 ASP A O 1
ATOM 761 N N . SER A 1 100 ? 11.164 -25.984 -23.5 1 94.69 100 SER A N 1
ATOM 762 C CA . SER A 1 100 ? 12.602 -25.969 -23.734 1 94.69 100 SER A CA 1
ATOM 763 C C . SER A 1 100 ? 12.922 -25.516 -25.156 1 94.69 100 SER A C 1
ATOM 765 O O . SER A 1 100 ? 12.164 -25.797 -26.094 1 94.69 100 SER A O 1
ATOM 767 N N . PRO A 1 101 ? 14 -24.797 -25.344 1 95 101 PRO A N 1
ATOM 768 C CA . PRO A 1 101 ? 14.961 -24.328 -24.344 1 95 101 PRO A CA 1
ATOM 769 C C . PRO A 1 101 ? 14.461 -23.109 -23.578 1 95 101 PRO A C 1
ATOM 771 O O . PRO A 1 101 ? 13.594 -22.375 -24.062 1 95 101 PRO A O 1
ATOM 774 N N . LEU A 1 102 ? 14.977 -22.938 -22.453 1 94.56 102 LEU A N 1
ATOM 775 C CA . LEU A 1 102 ? 14.688 -21.75 -21.672 1 94.56 102 LEU A CA 1
ATOM 776 C C . LEU A 1 102 ? 15.383 -20.531 -22.266 1 94.56 102 LEU A C 1
ATOM 778 O O . LEU A 1 102 ? 16.547 -20.609 -22.672 1 94.56 102 LEU A O 1
ATOM 782 N N . PRO A 1 103 ? 14.727 -19.438 -22.297 1 93.5 103 PRO A N 1
ATOM 783 C CA . PRO A 1 103 ? 15.352 -18.234 -22.844 1 93.5 103 PRO A CA 1
ATOM 784 C C . PRO A 1 103 ? 16.375 -17.609 -21.891 1 93.5 103 PRO A C 1
ATOM 786 O O . PRO A 1 103 ? 17.141 -16.734 -22.297 1 93.5 103 PRO A O 1
ATOM 789 N N . LEU A 1 104 ? 16.359 -18.047 -20.641 1 94 104 LEU A N 1
ATOM 790 C CA . LEU A 1 104 ? 17.281 -17.531 -19.625 1 94 104 LEU A CA 1
ATOM 791 C C . LEU A 1 104 ? 17.719 -18.656 -18.688 1 94 104 LEU A C 1
ATOM 793 O O . LEU A 1 104 ? 16.875 -19.438 -18.219 1 94 104 LEU A O 1
ATOM 797 N N . GLU A 1 105 ? 18.984 -18.641 -18.453 1 91.38 105 GLU A N 1
ATOM 798 C CA . GLU A 1 105 ? 19.531 -19.625 -17.531 1 91.38 105 GLU A CA 1
ATOM 799 C C . GLU A 1 105 ? 19.25 -19.234 -16.078 1 91.38 105 GLU A C 1
ATOM 801 O O . GLU A 1 105 ? 19.438 -18.078 -15.703 1 91.38 105 GLU A O 1
ATOM 806 N N . ILE A 1 106 ? 18.875 -20.141 -15.227 1 93.12 106 ILE A N 1
ATOM 807 C CA . ILE A 1 106 ? 18.469 -19.844 -13.852 1 93.12 106 ILE A CA 1
ATOM 808 C C . ILE A 1 106 ? 19.484 -20.438 -12.875 1 93.12 106 ILE A C 1
ATOM 810 O O . ILE A 1 106 ? 19.875 -19.797 -11.898 1 93.12 106 ILE A O 1
ATOM 814 N N . SER A 1 107 ? 19.938 -21.656 -13.188 1 91 107 SER A N 1
ATOM 815 C CA . SER A 1 107 ? 20.688 -22.453 -12.211 1 91 107 SER A CA 1
ATOM 816 C C . SER A 1 107 ? 22.172 -22.141 -12.266 1 91 107 SER A C 1
ATOM 818 O O . SER A 1 107 ? 22.891 -22.297 -11.273 1 91 107 SER A O 1
ATOM 820 N N . LYS A 1 108 ? 22.656 -21.734 -13.469 1 86.25 108 LYS A N 1
ATOM 821 C CA . LYS A 1 108 ? 24.094 -21.453 -13.625 1 86.25 108 LYS A CA 1
ATOM 822 C C . LYS A 1 108 ? 24.359 -19.953 -13.57 1 86.25 108 LYS A C 1
ATOM 824 O O . LYS A 1 108 ? 23.516 -19.141 -13.953 1 86.25 108 LYS A O 1
ATOM 829 N N . ASP A 1 109 ? 25.453 -19.703 -13.023 1 83.5 109 ASP A N 1
ATOM 830 C CA . ASP A 1 109 ? 25.875 -18.312 -12.945 1 83.5 109 ASP A CA 1
ATOM 831 C C . ASP A 1 109 ? 26.391 -17.812 -14.289 1 83.5 109 ASP A C 1
ATOM 833 O O . ASP A 1 109 ? 27.562 -18 -14.617 1 83.5 109 ASP A O 1
ATOM 837 N N . VAL A 1 110 ? 25.453 -17.359 -15.086 1 83.56 110 VAL A N 1
ATOM 838 C CA . VAL A 1 110 ? 25.797 -16.781 -16.375 1 83.56 110 VAL A CA 1
ATOM 839 C C . VAL A 1 110 ? 25.562 -15.273 -16.359 1 83.56 110 VAL A C 1
ATOM 841 O O . VAL A 1 110 ? 24.516 -14.82 -15.883 1 83.56 110 VAL A O 1
ATOM 844 N N . ASP A 1 111 ? 26.547 -14.586 -16.75 1 85.62 111 ASP A N 1
ATOM 845 C CA . ASP A 1 111 ? 26.422 -13.133 -16.812 1 85.62 111 ASP A CA 1
ATOM 846 C C . ASP A 1 111 ? 25.469 -12.719 -17.938 1 85.62 111 ASP A C 1
ATOM 848 O O . ASP A 1 111 ? 25.734 -13 -19.109 1 85.62 111 ASP A O 1
ATOM 852 N N . VAL A 1 112 ? 24.375 -12.266 -17.625 1 92 112 VAL A N 1
ATOM 853 C CA . VAL A 1 112 ? 23.391 -11.758 -18.562 1 92 112 VAL A CA 1
ATOM 854 C C . VAL A 1 112 ? 23.109 -10.281 -18.281 1 92 112 VAL A C 1
ATOM 856 O O . VAL A 1 112 ? 23.031 -9.867 -17.125 1 92 112 VAL A O 1
ATOM 859 N N . ASP A 1 113 ? 23.062 -9.5 -19.344 1 94.38 113 ASP A N 1
ATOM 860 C CA . ASP A 1 113 ? 22.844 -8.07 -19.141 1 94.38 113 ASP A CA 1
ATOM 861 C C . ASP A 1 113 ? 21.438 -7.805 -18.594 1 94.38 113 ASP A C 1
ATOM 863 O O . ASP A 1 113 ? 20.531 -8.625 -18.766 1 94.38 113 ASP A O 1
ATOM 867 N N . LEU A 1 114 ? 21.266 -6.691 -18.062 1 94.38 114 LEU A N 1
ATOM 868 C CA . LEU A 1 114 ? 20.047 -6.344 -17.359 1 94.38 114 LEU A CA 1
ATOM 869 C C . LEU A 1 114 ? 18.859 -6.32 -18.312 1 94.38 114 LEU A C 1
ATOM 871 O O . LEU A 1 114 ? 17.75 -6.758 -17.969 1 94.38 114 LEU A O 1
ATOM 875 N N . SER A 1 115 ? 19.031 -5.781 -19.484 1 94 115 SER A N 1
ATOM 876 C CA . SER A 1 115 ? 17.938 -5.691 -20.453 1 94 115 SER A CA 1
ATOM 877 C C . SER A 1 115 ? 17.375 -7.07 -20.781 1 94 115 SER A C 1
ATOM 879 O O . SER A 1 115 ? 16.156 -7.254 -20.828 1 94 115 SER A O 1
ATOM 881 N N . THR A 1 116 ? 18.266 -8.047 -21 1 95.62 116 THR A N 1
ATOM 882 C CA . THR A 1 116 ? 17.859 -9.422 -21.297 1 95.62 116 THR A CA 1
ATOM 883 C C . THR A 1 116 ? 17.141 -10.023 -20.094 1 95.62 116 THR A C 1
ATOM 885 O O . THR A 1 116 ? 16.141 -10.734 -20.266 1 95.62 116 THR A O 1
ATOM 888 N N . ARG A 1 117 ? 17.641 -9.742 -18.922 1 96.38 117 ARG A N 1
ATOM 889 C CA . ARG A 1 117 ? 16.984 -10.219 -17.703 1 96.38 117 ARG A CA 1
ATOM 890 C C . ARG A 1 117 ? 15.57 -9.68 -17.594 1 96.38 117 ARG A C 1
ATOM 892 O O . ARG A 1 117 ? 14.633 -10.43 -17.312 1 96.38 117 ARG A O 1
ATOM 899 N N . LEU A 1 118 ? 15.414 -8.422 -17.922 1 96.06 118 LEU A N 1
ATOM 900 C CA . LEU A 1 118 ? 14.117 -7.773 -17.781 1 96.06 118 LEU A CA 1
ATOM 901 C C . LEU A 1 118 ? 13.172 -8.219 -18.891 1 96.06 118 LEU A C 1
ATOM 903 O O . LEU A 1 118 ? 11.961 -8.281 -18.703 1 96.06 118 LEU A O 1
ATOM 907 N N . ASP A 1 119 ? 13.711 -8.609 -20.062 1 95.38 119 ASP A N 1
ATOM 908 C CA . ASP A 1 119 ? 12.898 -9.125 -21.156 1 95.38 119 ASP A CA 1
ATOM 909 C C . ASP A 1 119 ? 12.359 -10.516 -20.844 1 95.38 119 ASP A C 1
ATOM 911 O O . ASP A 1 119 ? 11.367 -10.953 -21.422 1 95.38 119 ASP A O 1
ATOM 915 N N . ASN A 1 120 ? 13.078 -11.219 -20 1 96.12 120 ASN A N 1
ATOM 916 C CA . ASN A 1 120 ? 12.68 -12.539 -19.531 1 96.12 120 ASN A CA 1
ATOM 917 C C . ASN A 1 120 ? 12.383 -12.539 -18.031 1 96.12 120 ASN A C 1
ATOM 919 O O . ASN A 1 120 ? 12.852 -13.422 -17.312 1 96.12 120 ASN A O 1
ATOM 923 N N . ARG A 1 121 ? 11.656 -11.562 -17.641 1 96.75 121 ARG A N 1
ATOM 924 C CA . ARG A 1 121 ? 11.594 -11.172 -16.25 1 96.75 121 ARG A CA 1
ATOM 925 C C . ARG A 1 121 ? 11 -12.289 -15.391 1 96.75 121 ARG A C 1
ATOM 927 O O . ARG A 1 121 ? 11.438 -12.516 -14.266 1 96.75 121 ARG A O 1
ATOM 934 N N . ALA A 1 122 ? 9.992 -13.008 -15.883 1 95.38 122 ALA A N 1
ATOM 935 C CA . ALA A 1 122 ? 9.391 -14.078 -15.094 1 95.38 122 ALA A CA 1
ATOM 936 C C . ALA A 1 122 ? 10.422 -15.133 -14.727 1 95.38 122 ALA A C 1
ATOM 938 O O . ALA A 1 122 ? 10.406 -15.664 -13.609 1 95.38 122 ALA A O 1
ATOM 939 N N . LEU A 1 123 ? 11.32 -15.453 -15.664 1 96.75 123 LEU A N 1
ATOM 940 C CA . LEU A 1 123 ? 12.383 -16.422 -15.391 1 96.75 123 LEU A CA 1
ATOM 941 C C . LEU A 1 123 ? 13.469 -15.797 -14.516 1 96.75 123 LEU A C 1
ATOM 943 O O . LEU A 1 123 ? 14.008 -16.453 -13.625 1 96.75 123 LEU A O 1
ATOM 947 N N . ASP A 1 124 ? 13.789 -14.539 -14.812 1 97 124 ASP A N 1
ATOM 948 C CA . ASP A 1 124 ? 14.781 -13.836 -14.008 1 97 124 ASP A CA 1
ATOM 949 C C . ASP A 1 124 ? 14.375 -13.812 -12.531 1 97 124 ASP A C 1
ATOM 951 O O . ASP A 1 124 ? 15.227 -13.969 -11.648 1 97 124 ASP A O 1
ATOM 955 N N . LEU A 1 125 ? 13.172 -13.633 -12.273 1 97.56 125 LEU A N 1
ATOM 956 C CA . LEU A 1 125 ? 12.633 -13.516 -10.922 1 97.56 125 LEU A CA 1
ATOM 957 C C . LEU A 1 125 ? 12.75 -14.844 -10.18 1 97.56 125 LEU A C 1
ATOM 959 O O . LEU A 1 125 ? 12.609 -14.891 -8.953 1 97.56 125 LEU A O 1
ATOM 963 N N . ARG A 1 126 ? 13.078 -15.961 -10.883 1 96.44 126 ARG A N 1
ATOM 964 C CA . ARG A 1 126 ? 13.234 -17.281 -10.266 1 96.44 126 ARG A CA 1
ATOM 965 C C . ARG A 1 126 ? 14.586 -17.406 -9.578 1 96.44 126 ARG A C 1
ATOM 967 O O . ARG A 1 126 ? 14.773 -18.266 -8.719 1 96.44 126 ARG A O 1
ATOM 974 N N . LYS A 1 127 ? 15.477 -16.656 -10.109 1 95.81 127 LYS A N 1
ATOM 975 C CA . LYS A 1 127 ? 16.812 -16.781 -9.562 1 95.81 127 LYS A CA 1
ATOM 976 C C . LYS A 1 127 ? 16.828 -16.516 -8.055 1 95.81 127 LYS A C 1
ATOM 978 O O . LYS A 1 127 ? 16.25 -15.523 -7.594 1 95.81 127 LYS A O 1
ATOM 983 N N . PRO A 1 128 ? 17.5 -17.359 -7.332 1 94.81 128 PRO A N 1
ATOM 984 C CA . PRO A 1 128 ? 17.516 -17.203 -5.875 1 94.81 128 PRO A CA 1
ATOM 985 C C . PRO A 1 128 ? 17.922 -15.805 -5.434 1 94.81 128 PRO A C 1
ATOM 987 O O . PRO A 1 128 ? 17.344 -15.25 -4.492 1 94.81 128 PRO A O 1
ATOM 990 N N . GLU A 1 129 ? 18.922 -15.219 -6.07 1 95.81 129 GLU A N 1
ATOM 991 C CA . GLU A 1 129 ? 19.375 -13.875 -5.723 1 95.81 129 GLU A CA 1
ATOM 992 C C . GLU A 1 129 ? 18.281 -12.844 -5.957 1 95.81 129 GLU A C 1
ATOM 994 O O . GLU A 1 129 ? 18.062 -11.953 -5.137 1 95.81 129 GLU A O 1
ATOM 999 N N . VAL A 1 130 ? 17.562 -12.977 -7.059 1 97.12 130 VAL A N 1
ATOM 1000 C CA . VAL A 1 130 ? 16.516 -12.016 -7.398 1 97.12 130 VAL A CA 1
ATOM 1001 C C . VAL A 1 130 ? 15.328 -12.203 -6.473 1 97.12 130 VAL A C 1
ATOM 1003 O O . VAL A 1 130 ? 14.75 -11.227 -5.984 1 97.12 130 VAL A O 1
ATOM 1006 N N . LEU A 1 131 ? 14.953 -13.453 -6.27 1 97.5 131 LEU A N 1
ATOM 1007 C CA . LEU A 1 131 ? 13.891 -13.742 -5.309 1 97.5 131 LEU A CA 1
ATOM 1008 C C . LEU A 1 131 ? 14.211 -13.133 -3.945 1 97.5 131 LEU A C 1
ATOM 1010 O O . LEU A 1 131 ? 13.328 -12.57 -3.293 1 97.5 131 LEU A O 1
ATOM 1014 N N . SER A 1 132 ? 15.445 -13.234 -3.529 1 97.88 132 SER A N 1
ATOM 1015 C CA . SER A 1 132 ? 15.875 -12.727 -2.232 1 97.88 132 SER A CA 1
ATOM 1016 C C . SER A 1 132 ? 15.727 -11.211 -2.154 1 97.88 132 SER A C 1
ATOM 1018 O O . SER A 1 132 ? 15.43 -10.664 -1.09 1 97.88 132 SER A O 1
ATOM 1020 N N . VAL A 1 133 ? 15.945 -10.508 -3.246 1 98.62 133 VAL A N 1
ATOM 1021 C CA . VAL A 1 133 ? 15.789 -9.055 -3.277 1 98.62 133 VAL A CA 1
ATOM 1022 C C . VAL A 1 133 ? 14.359 -8.68 -2.893 1 98.62 133 VAL A C 1
ATOM 1024 O O . VAL A 1 133 ? 14.148 -7.789 -2.068 1 98.62 133 VAL A O 1
ATOM 1027 N N . PHE A 1 134 ? 13.406 -9.375 -3.406 1 98.62 134 PHE A N 1
ATOM 1028 C CA . PHE A 1 134 ? 12.031 -8.938 -3.248 1 98.62 134 PHE A CA 1
ATOM 1029 C C . PHE A 1 134 ? 11.43 -9.492 -1.963 1 98.62 134 PHE A C 1
ATOM 1031 O O . PHE A 1 134 ? 10.516 -8.898 -1.39 1 98.62 134 PHE A O 1
ATOM 1038 N N . THR A 1 135 ? 11.945 -10.617 -1.476 1 98.06 135 THR A N 1
ATOM 1039 C CA . THR A 1 135 ? 11.562 -11.047 -0.134 1 98.06 135 THR A CA 1
ATOM 1040 C C . THR A 1 135 ? 12.148 -10.109 0.919 1 98.06 135 THR A C 1
ATOM 1042 O O . THR A 1 135 ? 11.492 -9.805 1.921 1 98.06 135 THR A O 1
ATOM 1045 N N . LEU A 1 136 ? 13.375 -9.656 0.665 1 98.56 136 LEU A N 1
ATOM 1046 C CA . LEU A 1 136 ? 13.984 -8.641 1.516 1 98.56 136 LEU A CA 1
ATOM 1047 C C . LEU A 1 136 ? 13.172 -7.355 1.491 1 98.56 136 LEU A C 1
ATOM 1049 O O . LEU A 1 136 ? 12.938 -6.742 2.535 1 98.56 136 LEU A O 1
ATOM 1053 N N . ARG A 1 137 ? 12.766 -6.922 0.328 1 98.69 137 ARG A N 1
ATOM 1054 C CA . ARG A 1 137 ? 11.914 -5.75 0.174 1 98.69 137 ARG A CA 1
ATOM 1055 C C . ARG A 1 137 ? 10.648 -5.883 1.017 1 98.69 137 ARG A C 1
ATOM 1057 O O . ARG A 1 137 ? 10.25 -4.938 1.703 1 98.69 137 ARG A O 1
ATOM 1064 N N . SER A 1 138 ? 10.039 -7.012 0.906 1 98.5 138 SER A N 1
ATOM 1065 C CA . SER A 1 138 ? 8.828 -7.289 1.67 1 98.5 138 SER A CA 1
ATOM 1066 C C . SER A 1 138 ? 9.078 -7.16 3.168 1 98.5 138 SER A C 1
ATOM 1068 O O . SER A 1 138 ? 8.266 -6.59 3.893 1 98.5 138 SER A O 1
ATOM 1070 N N . GLU A 1 139 ? 10.188 -7.699 3.623 1 98.25 139 GLU A N 1
ATOM 1071 C CA . GLU A 1 139 ? 10.547 -7.621 5.035 1 98.25 139 GLU A CA 1
ATOM 1072 C C . GLU A 1 139 ? 10.75 -6.172 5.473 1 98.25 139 GLU A C 1
ATOM 1074 O O . GLU A 1 139 ? 10.312 -5.781 6.559 1 98.25 139 GLU A O 1
ATOM 1079 N N . LEU A 1 140 ? 11.391 -5.414 4.68 1 98.69 140 LEU A N 1
ATOM 1080 C CA . LEU A 1 140 ? 11.641 -4.012 4.98 1 98.69 140 LEU A CA 1
ATOM 1081 C C . LEU A 1 140 ? 10.336 -3.232 5.09 1 98.69 140 LEU A C 1
ATOM 1083 O O . LEU A 1 140 ? 10.148 -2.451 6.023 1 98.69 140 LEU A O 1
ATOM 1087 N N . MET A 1 141 ? 9.445 -3.457 4.18 1 98.31 141 MET A N 1
ATOM 1088 C CA . MET A 1 141 ? 8.18 -2.721 4.164 1 98.31 141 MET A CA 1
ATOM 1089 C C . MET A 1 141 ? 7.293 -3.139 5.328 1 98.31 141 MET A C 1
ATOM 1091 O O . MET A 1 141 ? 6.633 -2.299 5.945 1 98.31 141 MET A O 1
ATOM 1095 N N . THR A 1 142 ? 7.27 -4.406 5.598 1 98 142 THR A N 1
ATOM 1096 C CA . THR A 1 142 ? 6.523 -4.891 6.754 1 98 142 THR A CA 1
ATOM 1097 C C . THR A 1 142 ? 7 -4.207 8.031 1 98 142 THR A C 1
ATOM 1099 O O . THR A 1 142 ? 6.188 -3.709 8.812 1 98 142 THR A O 1
ATOM 1102 N N . ALA A 1 143 ? 8.297 -4.184 8.195 1 98.44 143 ALA A N 1
ATOM 1103 C CA . ALA A 1 143 ? 8.875 -3.588 9.398 1 98.44 143 ALA A CA 1
ATOM 1104 C C . ALA A 1 143 ? 8.578 -2.092 9.461 1 98.44 143 ALA A C 1
ATOM 1106 O O . ALA A 1 143 ? 8.289 -1.56 10.539 1 98.44 143 ALA A O 1
ATOM 1107 N N . MET A 1 144 ? 8.688 -1.447 8.352 1 98.44 144 MET A N 1
ATOM 1108 C CA . MET A 1 144 ? 8.383 -0.019 8.305 1 98.44 144 MET A CA 1
ATOM 1109 C C . MET A 1 144 ? 6.938 0.244 8.695 1 98.44 144 MET A C 1
ATOM 1111 O O . MET A 1 144 ? 6.664 1.088 9.555 1 98.44 144 MET A O 1
ATOM 1115 N N . GLU A 1 145 ? 6.023 -0.409 8.086 1 98.38 145 GLU A N 1
ATOM 1116 C CA . GLU A 1 145 ? 4.605 -0.207 8.367 1 98.38 145 GLU A CA 1
ATOM 1117 C C . GLU A 1 145 ? 4.281 -0.563 9.82 1 98.38 145 GLU A C 1
ATOM 1119 O O . GLU A 1 145 ? 3.482 0.117 10.469 1 98.38 145 GLU A O 1
ATOM 1124 N N . GLU A 1 146 ? 4.906 -1.601 10.297 1 97.56 146 GLU A N 1
ATOM 1125 C CA . GLU A 1 146 ? 4.703 -1.997 11.688 1 97.56 146 GLU A CA 1
ATOM 1126 C C . GLU A 1 146 ? 5.078 -0.869 12.641 1 97.56 146 GLU A C 1
ATOM 1128 O O . GLU A 1 146 ? 4.402 -0.65 13.648 1 97.56 146 GLU A O 1
ATOM 1133 N N . TRP A 1 147 ? 6.172 -0.24 12.375 1 98.69 147 TRP A N 1
ATOM 1134 C CA . TRP A 1 147 ? 6.605 0.856 13.234 1 98.69 147 TRP A CA 1
ATOM 1135 C C . TRP A 1 147 ? 5.559 1.966 13.273 1 98.69 147 TRP A C 1
ATOM 1137 O O . TRP A 1 147 ? 5.215 2.467 14.344 1 98.69 147 TRP A O 1
ATOM 1147 N N . PHE A 1 148 ? 5.07 2.34 12.164 1 98.75 148 PHE A N 1
ATOM 1148 C CA . PHE A 1 148 ? 4.121 3.443 12.078 1 98.75 148 PHE A CA 1
ATOM 1149 C C . PHE A 1 148 ? 2.777 3.053 12.688 1 98.75 148 PHE A C 1
ATOM 1151 O O . PHE A 1 148 ? 2.102 3.883 13.305 1 98.75 148 PHE A O 1
ATOM 1158 N N . GLU A 1 149 ? 2.387 1.823 12.469 1 97.31 149 GLU A N 1
ATOM 1159 C CA . GLU A 1 149 ? 1.169 1.335 13.109 1 97.31 149 GLU A CA 1
ATOM 1160 C C . GLU A 1 149 ? 1.299 1.352 14.633 1 97.31 149 GLU A C 1
ATOM 1162 O O . GLU A 1 149 ? 0.368 1.751 15.336 1 97.31 149 GLU A O 1
ATOM 1167 N N . ALA A 1 150 ? 2.445 0.917 15.117 1 97.56 150 ALA A N 1
ATOM 1168 C CA . ALA A 1 150 ? 2.691 0.906 16.547 1 97.56 150 ALA A CA 1
ATOM 1169 C C . ALA A 1 150 ? 2.656 2.32 17.125 1 97.56 150 ALA A C 1
ATOM 1171 O O . ALA A 1 150 ? 2.268 2.521 18.281 1 97.56 150 ALA A O 1
ATOM 1172 N N . GLU A 1 151 ? 3.061 3.268 16.328 1 97.75 151 GLU A N 1
ATOM 1173 C CA . GLU A 1 151 ? 3.057 4.668 16.734 1 97.75 151 GLU A CA 1
ATOM 1174 C C . GLU A 1 151 ? 1.718 5.332 16.422 1 97.75 151 GLU A C 1
ATOM 1176 O O . GLU A 1 151 ? 1.595 6.555 16.484 1 97.75 151 GLU A O 1
ATOM 1181 N N . GLU A 1 152 ? 0.727 4.59 15.953 1 95.94 152 GLU A N 1
ATOM 1182 C CA . GLU A 1 152 ? -0.672 4.965 15.773 1 95.94 152 GLU A CA 1
ATOM 1183 C C . GLU A 1 152 ? -0.837 5.941 14.609 1 95.94 152 GLU A C 1
ATOM 1185 O O . GLU A 1 152 ? -1.668 6.852 14.672 1 95.94 152 GLU A O 1
ATOM 1190 N N . PHE A 1 153 ? 0.053 5.883 13.664 1 98.5 153 PHE A N 1
ATOM 1191 C CA . PHE A 1 153 ? -0.172 6.605 12.422 1 98.5 153 PHE A CA 1
ATOM 1192 C C . PHE A 1 153 ? -1.325 5.988 11.633 1 98.5 153 PHE A C 1
ATOM 1194 O O . PHE A 1 153 ? -1.517 4.773 11.656 1 98.5 153 PHE A O 1
ATOM 1201 N N . VAL A 1 154 ? -2.037 6.793 10.914 1 98.31 154 VAL A N 1
ATOM 1202 C CA . VAL A 1 154 ? -3.162 6.328 10.109 1 98.31 154 VAL A CA 1
ATOM 1203 C C . VAL A 1 154 ? -2.682 5.98 8.703 1 98.31 154 VAL A C 1
ATOM 1205 O O . VAL A 1 154 ? -2.023 6.789 8.047 1 98.31 154 VAL A O 1
ATOM 1208 N N . ASP A 1 155 ? -2.92 4.711 8.266 1 98.31 155 ASP A N 1
ATOM 1209 C CA . ASP A 1 155 ? -2.668 4.293 6.895 1 98.31 155 ASP A CA 1
ATOM 1210 C C . ASP A 1 155 ? -3.66 4.941 5.93 1 98.31 155 ASP A C 1
ATOM 1212 O O . ASP A 1 155 ? -4.852 4.633 5.961 1 98.31 155 ASP A O 1
ATOM 1216 N N . ILE A 1 156 ? -3.162 5.844 5.023 1 98.19 156 ILE A N 1
ATOM 1217 C CA . ILE A 1 156 ? -4.059 6.586 4.145 1 98.19 156 ILE A CA 1
ATOM 1218 C C . ILE A 1 156 ? -3.809 6.188 2.693 1 98.19 156 ILE A C 1
ATOM 1220 O O . ILE A 1 156 ? -2.82 5.512 2.389 1 98.19 156 ILE A O 1
ATOM 1224 N N . LYS A 1 157 ? -4.723 6.547 1.827 1 97.38 157 LYS A N 1
ATOM 1225 C CA . LYS A 1 157 ? -4.621 6.379 0.38 1 97.38 157 LYS A CA 1
ATOM 1226 C C . LYS A 1 157 ? -5.062 7.645 -0.352 1 97.38 157 LYS A C 1
ATOM 1228 O O . LYS A 1 157 ? -6.23 8.039 -0.274 1 97.38 157 LYS A O 1
ATOM 1233 N N . THR A 1 158 ? -4.164 8.25 -0.991 1 97 158 THR A N 1
ATOM 1234 C CA . THR A 1 158 ? -4.465 9.445 -1.771 1 97 158 THR A CA 1
ATOM 1235 C C . THR A 1 158 ? -4.582 9.109 -3.256 1 97 158 THR A C 1
ATOM 1237 O O . THR A 1 158 ? -4.109 8.055 -3.697 1 97 158 THR A O 1
ATOM 1240 N N . PRO A 1 159 ? -5.184 9.922 -4.062 1 96.31 159 PRO A N 1
ATOM 1241 C CA . PRO A 1 159 ? -5.395 9.625 -5.48 1 96.31 159 PRO A CA 1
ATOM 1242 C C . PRO A 1 159 ? -4.102 9.664 -6.293 1 96.31 159 PRO A C 1
ATOM 1244 O O . PRO A 1 159 ? -3.205 10.453 -5.992 1 96.31 159 PRO A O 1
ATOM 1247 N N . ARG A 1 160 ? -4.145 8.812 -7.352 1 96.69 160 ARG A N 1
ATOM 1248 C CA . ARG A 1 160 ? -3.053 8.805 -8.32 1 96.69 160 ARG A CA 1
ATOM 1249 C C . ARG A 1 160 ? -3.398 9.648 -9.547 1 96.69 160 ARG A C 1
ATOM 1251 O O . ARG A 1 160 ? -2.514 10.016 -10.32 1 96.69 160 ARG A O 1
ATOM 1258 N N . ILE A 1 161 ? -4.668 9.914 -9.75 1 95.81 161 ILE A N 1
ATOM 1259 C CA . ILE A 1 161 ? -5.137 10.805 -10.805 1 95.81 161 ILE A CA 1
ATOM 1260 C C . ILE A 1 161 ? -5.375 12.203 -10.234 1 95.81 161 ILE A C 1
ATOM 1262 O O . ILE A 1 161 ? -6.113 12.359 -9.258 1 95.81 161 ILE A O 1
ATOM 1266 N N . SER A 1 162 ? -4.742 13.156 -10.828 1 91.44 162 SER A N 1
ATOM 1267 C CA . SER A 1 162 ? -4.867 14.523 -10.32 1 91.44 162 SER A CA 1
ATOM 1268 C C . SER A 1 162 ? -5.117 15.508 -11.461 1 91.44 162 SER A C 1
ATOM 1270 O O . SER A 1 162 ? -4.832 15.211 -12.625 1 91.44 162 SER A O 1
ATOM 1272 N N . LYS A 1 163 ? -5.73 16.609 -11.109 1 86.5 163 LYS A N 1
ATOM 1273 C CA . LYS A 1 163 ? -5.957 17.672 -12.07 1 86.5 163 LYS A CA 1
ATOM 1274 C C . LYS A 1 163 ? -4.641 18.344 -12.469 1 86.5 163 LYS A C 1
ATOM 1276 O O . LYS A 1 163 ? -4.5 18.828 -13.594 1 86.5 163 LYS A O 1
ATOM 1281 N N . GLY A 1 164 ? -3.721 18.344 -11.625 1 77.19 164 GLY A N 1
ATOM 1282 C CA . GLY A 1 164 ? -2.434 18.984 -11.859 1 77.19 164 GLY A CA 1
ATOM 1283 C C . GLY A 1 164 ? -1.345 18.469 -10.93 1 77.19 164 GLY A C 1
ATOM 1284 O O . GLY A 1 164 ? -1.587 17.594 -10.102 1 77.19 164 GLY A O 1
ATOM 1285 N N . GLY A 1 165 ? -0.112 19.016 -11.281 1 66.75 165 GLY A N 1
ATOM 1286 C CA . GLY A 1 165 ? 1.042 18.531 -10.539 1 66.75 165 GLY A CA 1
ATOM 1287 C C . GLY A 1 165 ? 1.294 19.312 -9.258 1 66.75 165 GLY A C 1
ATOM 1288 O O . GLY A 1 165 ? 0.959 20.5 -9.172 1 66.75 165 GLY A O 1
ATOM 1289 N N . ALA A 1 166 ? 1.722 18.656 -8.281 1 60.03 166 ALA A N 1
ATOM 1290 C CA . ALA A 1 166 ? 2.146 19.281 -7.023 1 60.03 166 ALA A CA 1
ATOM 1291 C C . ALA A 1 166 ? 3.389 20.141 -7.23 1 60.03 166 ALA A C 1
ATOM 1293 O O . ALA A 1 166 ? 3.613 21.109 -6.492 1 60.03 166 ALA A O 1
ATOM 1294 N N . GLU A 1 167 ? 4.211 19.812 -8.25 1 59.31 167 GLU A N 1
ATOM 1295 C CA . GLU A 1 167 ? 5.555 20.375 -8.344 1 59.31 167 GLU A CA 1
ATOM 1296 C C . GLU A 1 167 ? 5.742 21.141 -9.641 1 59.31 167 GLU A C 1
ATOM 1298 O O . GLU A 1 167 ? 6.871 21.406 -10.055 1 59.31 167 GLU A O 1
ATOM 1303 N N . GLY A 1 168 ? 4.785 21.656 -10.406 1 56.12 168 GLY A N 1
ATOM 1304 C CA . GLY A 1 168 ? 4.992 22.547 -11.539 1 56.12 168 GLY A CA 1
ATOM 1305 C C . GLY A 1 168 ? 4.781 21.844 -12.875 1 56.12 168 GLY A C 1
ATOM 1306 O O . GLY A 1 168 ? 5.012 22.438 -13.93 1 56.12 168 GLY A O 1
ATOM 1307 N N . GLY A 1 169 ? 4.07 20.922 -13.023 1 58.47 169 GLY A N 1
ATOM 1308 C CA . GLY A 1 169 ? 3.455 20.297 -14.188 1 58.47 169 GLY A CA 1
ATOM 1309 C C . GLY A 1 169 ? 4.465 19.703 -15.148 1 58.47 169 GLY A C 1
ATOM 1310 O O . GLY A 1 169 ? 4.113 18.844 -15.977 1 58.47 169 GLY A O 1
ATOM 1311 N N . ALA A 1 170 ? 5.828 20.062 -15.375 1 57.53 170 ALA A N 1
ATOM 1312 C CA . ALA A 1 170 ? 6.699 19.672 -16.484 1 57.53 170 ALA A CA 1
ATOM 1313 C C . ALA A 1 170 ? 6.984 18.188 -16.469 1 57.53 170 ALA A C 1
ATOM 1315 O O . ALA A 1 170 ? 7.246 17.578 -17.5 1 57.53 170 ALA A O 1
ATOM 1316 N N . GLU A 1 171 ? 6.746 17.5 -15.492 1 81.88 171 GLU A N 1
ATOM 1317 C CA . GLU A 1 171 ? 7.156 16.109 -15.414 1 81.88 171 GLU A CA 1
ATOM 1318 C C . GLU A 1 171 ? 5.98 15.211 -15.039 1 81.88 171 GLU A C 1
ATOM 1320 O O . GLU A 1 171 ? 6.137 14.266 -14.258 1 81.88 171 GLU A O 1
ATOM 1325 N N . LEU A 1 172 ? 4.879 15.625 -15.844 1 89.12 172 LEU A N 1
ATOM 1326 C CA . LEU A 1 172 ? 3.672 14.859 -15.547 1 89.12 172 LEU A CA 1
ATOM 1327 C C . LEU A 1 172 ? 3.246 14.023 -16.75 1 89.12 172 LEU A C 1
ATOM 1329 O O . LEU A 1 172 ? 3.391 14.453 -17.891 1 89.12 172 LEU A O 1
ATOM 1333 N N . PHE A 1 173 ? 2.727 12.844 -16.5 1 93.81 173 PHE A N 1
ATOM 1334 C CA . PHE A 1 173 ? 2.105 12.039 -17.547 1 93.81 173 PHE A CA 1
ATOM 1335 C C . PHE A 1 173 ? 0.644 12.422 -17.734 1 93.81 173 PHE A C 1
ATOM 1337 O O . PHE A 1 173 ? -0.172 12.25 -16.828 1 93.81 173 PHE A O 1
ATOM 1344 N N . PRO A 1 174 ? 0.269 12.914 -18.922 1 93.31 174 PRO A N 1
ATOM 1345 C CA . PRO A 1 174 ? -1.144 13.219 -19.156 1 93.31 174 PRO A CA 1
ATOM 1346 C C . PRO A 1 174 ? -2.002 11.969 -19.312 1 93.31 174 PRO A C 1
ATOM 1348 O O . PRO A 1 174 ? -1.552 10.977 -19.891 1 93.31 174 PRO A O 1
ATOM 1351 N N . ILE A 1 175 ? -3.182 12.062 -18.828 1 94.19 175 ILE A N 1
ATOM 1352 C CA . ILE A 1 175 ? -4.195 11.016 -18.922 1 94.19 175 ILE A CA 1
ATOM 1353 C C . ILE A 1 175 ? -5.438 11.562 -19.625 1 94.19 175 ILE A C 1
ATOM 1355 O O . ILE A 1 175 ? -5.84 12.703 -19.375 1 94.19 175 ILE A O 1
ATOM 1359 N N . LEU A 1 176 ? -5.988 10.797 -20.516 1 93 176 LEU A N 1
ATOM 1360 C CA . LEU A 1 176 ? -7.324 11.117 -21 1 93 176 LEU A CA 1
ATOM 1361 C C . LEU A 1 176 ? -8.391 10.625 -20.031 1 93 176 LEU A C 1
ATOM 1363 O O . LEU A 1 176 ? -8.781 9.461 -20.062 1 93 176 LEU A O 1
ATOM 1367 N N . TYR A 1 177 ? -8.906 11.547 -19.25 1 94.12 177 TYR A N 1
ATOM 1368 C CA . TYR A 1 177 ? -9.891 11.25 -18.203 1 94.12 177 TYR A CA 1
ATOM 1369 C C . TYR A 1 177 ? -11.289 11.68 -18.641 1 94.12 177 TYR A C 1
ATOM 1371 O O . TYR A 1 177 ? -11.734 12.789 -18.312 1 94.12 177 TYR A O 1
ATOM 1379 N N . TYR A 1 178 ? -11.938 10.734 -19.312 1 92.88 178 TYR A N 1
ATOM 1380 C CA . TYR A 1 178 ? -13.227 11.031 -19.922 1 92.88 178 TYR A CA 1
ATOM 1381 C C . TYR A 1 178 ? -13.133 12.266 -20.812 1 92.88 178 TYR A C 1
ATOM 1383 O O . TYR A 1 178 ? -12.398 12.258 -21.812 1 92.88 178 TYR A O 1
ATOM 1391 N N . ASP A 1 179 ? -13.789 13.367 -20.453 1 91.19 179 ASP A N 1
ATOM 1392 C CA . ASP A 1 179 ? -13.773 14.562 -21.281 1 91.19 179 ASP A CA 1
ATOM 1393 C C . ASP A 1 179 ? -12.859 15.633 -20.688 1 91.19 179 ASP A C 1
ATOM 1395 O O . ASP A 1 179 ? -12.945 16.812 -21.047 1 91.19 179 ASP A O 1
ATOM 1399 N N . LYS A 1 180 ? -11.969 15.164 -19.781 1 91.19 180 LYS A N 1
ATOM 1400 C CA . LYS A 1 180 ? -11.102 16.109 -19.094 1 91.19 180 LYS A CA 1
ATOM 1401 C C . LYS A 1 180 ? -9.641 15.688 -19.203 1 91.19 180 LYS A C 1
ATOM 1403 O O . LYS A 1 180 ? -9.336 14.508 -19.391 1 91.19 180 LYS A O 1
ATOM 1408 N N . ASP A 1 181 ? -8.852 16.734 -19.078 1 88.44 181 ASP A N 1
ATOM 1409 C CA . ASP A 1 181 ? -7.426 16.453 -18.938 1 88.44 181 ASP A CA 1
ATOM 1410 C C . ASP A 1 181 ? -7.055 16.219 -17.469 1 88.44 181 ASP A C 1
ATOM 1412 O O . ASP A 1 181 ? -7.547 16.922 -16.578 1 88.44 181 ASP A O 1
ATOM 1416 N N . ALA A 1 182 ? -6.309 15.172 -17.281 1 93.56 182 ALA A N 1
ATOM 1417 C CA . ALA A 1 182 ? -5.785 14.867 -15.945 1 93.56 182 ALA A CA 1
ATOM 1418 C C . ALA A 1 182 ? -4.34 14.375 -16.031 1 93.56 182 ALA A C 1
ATOM 1420 O O . ALA A 1 182 ? -3.773 14.273 -17.125 1 93.56 182 ALA A O 1
ATOM 1421 N N . PHE A 1 183 ? -3.73 14.156 -14.922 1 94.19 183 PHE A N 1
ATOM 1422 C CA . PHE A 1 183 ? -2.33 13.75 -14.875 1 94.19 183 PHE A CA 1
ATOM 1423 C C . PHE A 1 183 ? -2.113 12.688 -13.805 1 94.19 183 PHE A C 1
ATOM 1425 O O . PHE A 1 183 ? -2.895 12.578 -12.859 1 94.19 183 PHE A O 1
ATOM 1432 N N . LEU A 1 184 ? -1.073 11.867 -14.031 1 95.88 184 LEU A N 1
ATOM 1433 C CA . LEU A 1 184 ? -0.629 10.969 -12.977 1 95.88 184 LEU A CA 1
ATOM 1434 C C . LEU A 1 184 ? 0.164 11.727 -11.914 1 95.88 184 LEU A C 1
ATOM 1436 O O . LEU A 1 184 ? 1.023 12.547 -12.242 1 95.88 184 LEU A O 1
ATOM 1440 N N . SER A 1 185 ? -0.093 11.414 -10.711 1 93.62 185 SER A N 1
ATOM 1441 C CA . SER A 1 185 ? 0.439 12.18 -9.586 1 93.62 185 SER A CA 1
ATOM 1442 C C . SER A 1 185 ? 1.917 11.883 -9.367 1 93.62 185 SER A C 1
ATOM 1444 O O . SER A 1 185 ? 2.33 10.719 -9.391 1 93.62 185 SER A O 1
ATOM 1446 N N . GLN A 1 186 ? 2.693 12.891 -9.031 1 92.25 186 GLN A N 1
ATOM 1447 C CA . GLN A 1 186 ? 4.117 12.742 -8.75 1 92.25 186 GLN A CA 1
ATOM 1448 C C . GLN A 1 186 ? 4.359 12.477 -7.266 1 92.25 186 GLN A C 1
ATOM 1450 O O . GLN A 1 186 ? 5.438 12.023 -6.879 1 92.25 186 GLN A O 1
ATOM 1455 N N . SER A 1 187 ? 3.408 12.883 -6.465 1 91.31 187 SER A N 1
ATOM 1456 C CA . SER A 1 187 ? 3.535 12.719 -5.02 1 91.31 187 SER A CA 1
ATOM 1457 C C . SER A 1 187 ? 2.215 13 -4.312 1 91.31 187 SER A C 1
ATOM 1459 O O . SER A 1 187 ? 1.369 13.734 -4.836 1 91.31 187 SER A O 1
ATOM 1461 N N . PRO A 1 188 ? 2.029 12.461 -3.135 1 94.75 188 PRO A N 1
ATOM 1462 C CA . PRO A 1 188 ? 0.833 12.766 -2.346 1 94.75 188 PRO A CA 1
ATOM 1463 C C . PRO A 1 188 ? 1.01 14 -1.459 1 94.75 188 PRO A C 1
ATOM 1465 O O . PRO A 1 188 ? 0.2 14.234 -0.56 1 94.75 188 PRO A O 1
ATOM 1468 N N . GLN A 1 189 ? 2.008 14.773 -1.646 1 93.25 189 GLN A N 1
ATOM 1469 C CA . GLN A 1 189 ? 2.486 15.836 -0.763 1 93.25 189 GLN A CA 1
ATOM 1470 C C . GLN A 1 189 ? 1.352 16.766 -0.36 1 93.25 189 GLN A C 1
ATOM 1472 O O . GLN A 1 189 ? 1.121 17 0.829 1 93.25 189 GLN A O 1
ATOM 1477 N N . LEU A 1 190 ? 0.571 17.281 -1.28 1 94.19 190 LEU A N 1
ATOM 1478 C CA . LEU A 1 190 ? -0.469 18.25 -0.972 1 94.19 190 LEU A CA 1
ATOM 1479 C C . LEU A 1 190 ? -1.608 17.609 -0.192 1 94.19 190 LEU A C 1
ATOM 1481 O O . LEU A 1 190 ? -2.143 18.203 0.746 1 94.19 190 LEU A O 1
ATOM 1485 N N . TYR A 1 191 ? -1.938 16.359 -0.527 1 96.69 191 TYR A N 1
ATOM 1486 C CA . TYR A 1 191 ? -3.039 15.656 0.123 1 96.69 191 TYR A CA 1
ATOM 1487 C C . TYR A 1 191 ? -2.701 15.336 1.574 1 96.69 191 TYR A C 1
ATOM 1489 O O . TYR A 1 191 ? -3.549 15.469 2.459 1 96.69 191 TYR A O 1
ATOM 1497 N N . LYS A 1 192 ? -1.474 14.828 1.824 1 97.62 192 LYS A N 1
ATOM 1498 C CA . LYS A 1 192 ? -1.135 14.492 3.205 1 97.62 192 LYS A CA 1
ATOM 1499 C C . LYS A 1 192 ? -1.088 15.75 4.078 1 97.62 192 LYS A C 1
ATOM 1501 O O . LYS A 1 192 ? -1.429 15.695 5.262 1 97.62 192 LYS A O 1
ATOM 1506 N N . GLN A 1 193 ? -0.722 16.953 3.496 1 97.88 193 GLN A N 1
ATOM 1507 C CA . GLN A 1 193 ? -0.775 18.188 4.254 1 97.88 193 GLN A CA 1
ATOM 1508 C C . GLN A 1 193 ? -2.217 18.594 4.555 1 97.88 193 GLN A C 1
ATOM 1510 O O . GLN A 1 193 ? -2.523 19.047 5.66 1 97.88 193 GLN A O 1
ATOM 1515 N N . MET A 1 194 ? -3.082 18.391 3.598 1 97.75 194 MET A N 1
ATOM 1516 C CA . MET A 1 194 ? -4.496 18.672 3.824 1 97.75 194 MET A CA 1
ATOM 1517 C C . MET A 1 194 ? -5.043 17.844 4.977 1 97.75 194 MET A C 1
ATOM 1519 O O . MET A 1 194 ? -5.914 18.297 5.723 1 97.75 194 MET A O 1
ATOM 1523 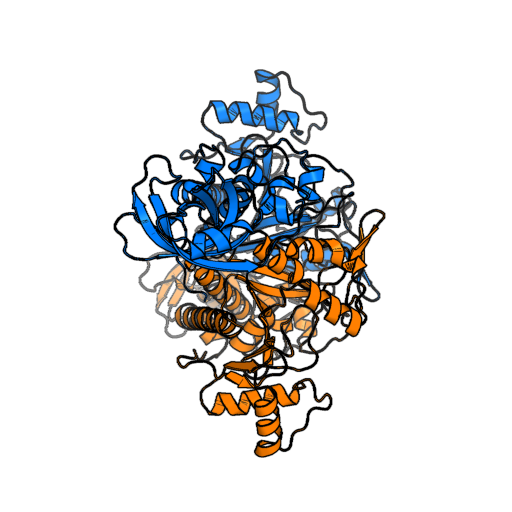N N . LEU A 1 195 ? -4.527 16.641 5.098 1 98.62 195 LEU A N 1
ATOM 1524 C CA . LEU A 1 195 ? -5.008 15.75 6.148 1 98.62 195 LEU A CA 1
ATOM 1525 C C . LEU A 1 195 ? -4.527 16.219 7.52 1 98.62 195 LEU A C 1
ATOM 1527 O O . LEU A 1 195 ? -5.137 15.898 8.539 1 98.62 195 LEU A O 1
ATOM 1531 N N . MET A 1 196 ? -3.391 16.984 7.605 1 98.56 196 MET A N 1
ATOM 1532 C CA . MET A 1 196 ? -2.996 17.625 8.852 1 98.56 196 MET A CA 1
ATOM 1533 C C . MET A 1 196 ? -3.996 18.703 9.242 1 98.56 196 MET A C 1
ATOM 1535 O O . MET A 1 196 ? -4.387 18.812 10.406 1 98.56 196 MET A O 1
ATOM 1539 N N . ALA A 1 197 ? -4.406 19.422 8.242 1 97.94 197 ALA A N 1
ATOM 1540 C CA . ALA A 1 197 ? -5.441 20.438 8.469 1 97.94 197 ALA A CA 1
ATOM 1541 C C . ALA A 1 197 ? -6.766 19.781 8.859 1 97.94 197 ALA A C 1
ATOM 1543 O O . ALA A 1 197 ? -7.551 20.359 9.617 1 97.94 197 ALA A O 1
ATOM 1544 N N . ALA A 1 198 ? -6.945 18.578 8.383 1 97.81 198 ALA A N 1
ATOM 1545 C CA . ALA A 1 198 ? -8.211 17.875 8.586 1 97.81 198 ALA A CA 1
ATOM 1546 C C . ALA A 1 198 ? -8.234 17.172 9.945 1 97.81 198 ALA A C 1
ATOM 1548 O O . ALA A 1 198 ? -9.258 16.609 10.344 1 97.81 198 ALA A O 1
ATOM 1549 N N . GLY A 1 199 ? -7.16 17.156 10.617 1 97.56 199 GLY A N 1
ATOM 1550 C CA . GLY A 1 199 ? -7.203 16.688 11.992 1 97.56 199 GLY A CA 1
ATOM 1551 C C . GLY A 1 199 ? -6.715 15.258 12.148 1 97.56 199 GLY A C 1
ATOM 1552 O O . GLY A 1 199 ? -6.859 14.656 13.211 1 97.56 199 GLY A O 1
ATOM 1553 N N . TYR A 1 200 ? -6.094 14.633 11.203 1 98 200 TYR A N 1
ATOM 1554 C CA . TYR A 1 200 ? -5.625 13.258 11.289 1 98 200 TYR A CA 1
ATOM 1555 C C . TYR A 1 200 ? -4.344 13.164 12.109 1 98 200 TYR A C 1
ATOM 1557 O O . TYR A 1 200 ? -4.055 12.125 12.711 1 98 200 TYR A O 1
ATOM 1565 N N . GLU A 1 201 ? -3.477 14.172 12.094 1 98.31 201 GLU A N 1
ATOM 1566 C CA . GLU A 1 201 ? -2.361 14.477 12.992 1 98.31 201 GLU A CA 1
ATOM 1567 C C . GLU A 1 201 ? -1.139 13.625 12.648 1 98.31 201 GLU A C 1
ATOM 1569 O O . GLU A 1 201 ? -0.003 14.039 12.906 1 98.31 201 GLU A O 1
ATOM 1574 N N . ALA A 1 202 ? -1.256 12.375 12.219 1 98.69 202 ALA A N 1
ATOM 1575 C CA . ALA A 1 202 ? -0.161 11.477 11.875 1 98.69 202 ALA A CA 1
ATOM 1576 C C . ALA A 1 202 ? -0.606 10.445 10.844 1 98.69 202 ALA A C 1
ATOM 1578 O O . ALA A 1 202 ? -1.435 9.578 11.141 1 98.69 202 ALA A O 1
ATOM 1579 N N . VAL A 1 203 ? 0.008 10.516 9.656 1 98.81 203 VAL A N 1
ATOM 1580 C CA . VAL A 1 203 ? -0.445 9.633 8.586 1 98.81 203 VAL A CA 1
ATOM 1581 C C . VAL A 1 203 ? 0.76 9.062 7.84 1 98.81 203 VAL A C 1
ATOM 1583 O O . VAL A 1 203 ? 1.84 9.664 7.852 1 98.81 203 VAL A O 1
ATOM 1586 N N . TYR A 1 204 ? 0.64 7.902 7.234 1 98.81 204 TYR A N 1
ATOM 1587 C CA . TYR A 1 204 ? 1.609 7.352 6.293 1 98.81 204 TYR A CA 1
ATOM 1588 C C . TYR A 1 204 ? 0.909 6.699 5.105 1 98.81 204 TYR A C 1
ATOM 1590 O O . TYR A 1 204 ? -0.281 6.387 5.176 1 98.81 204 TYR A O 1
ATOM 1598 N N . GLU A 1 205 ? 1.632 6.605 4.02 1 98.31 205 GLU A N 1
ATOM 1599 C CA . GLU A 1 205 ? 1.128 5.953 2.814 1 98.31 205 GLU A CA 1
ATOM 1600 C C . GLU A 1 205 ? 2.232 5.172 2.105 1 98.31 205 GLU A C 1
ATOM 1602 O O . GLU A 1 205 ? 3.281 5.73 1.78 1 98.31 205 GLU A O 1
ATOM 1607 N N . ASN A 1 206 ? 2.008 3.861 1.957 1 97.94 206 ASN A N 1
ATOM 1608 C CA . ASN A 1 206 ? 2.771 3.043 1.021 1 97.94 206 ASN A CA 1
ATOM 1609 C C . ASN A 1 206 ? 2.156 3.068 -0.376 1 97.94 206 ASN A C 1
ATOM 1611 O O . ASN A 1 206 ? 1.214 2.326 -0.657 1 97.94 206 ASN A O 1
ATOM 1615 N N . GLY A 1 207 ? 2.725 3.982 -1.26 1 96.94 207 GLY A N 1
ATOM 1616 C CA . GLY A 1 207 ? 2.049 4.238 -2.521 1 96.94 207 GLY A CA 1
ATOM 1617 C C . GLY A 1 207 ? 2.99 4.242 -3.711 1 96.94 207 GLY A C 1
ATOM 1618 O O . GLY A 1 207 ? 4.066 3.639 -3.662 1 96.94 207 GLY A O 1
ATOM 1619 N N . THR A 1 208 ? 2.436 4.719 -4.836 1 96.88 208 THR A N 1
ATOM 1620 C CA . THR A 1 208 ? 3.139 4.816 -6.109 1 96.88 208 THR A CA 1
ATOM 1621 C C . THR A 1 208 ? 3.146 6.254 -6.617 1 96.88 208 THR A C 1
ATOM 1623 O O . THR A 1 208 ? 2.191 7 -6.395 1 96.88 208 THR A O 1
ATOM 1626 N N . ALA A 1 209 ? 4.203 6.676 -7.211 1 95.56 209 ALA A N 1
ATOM 1627 C CA . ALA A 1 209 ? 4.324 7.973 -7.867 1 95.56 209 ALA A CA 1
ATOM 1628 C C . ALA A 1 209 ? 4.863 7.82 -9.289 1 95.56 209 ALA A C 1
ATOM 1630 O O . ALA A 1 209 ? 5.453 6.793 -9.625 1 95.56 209 ALA A O 1
ATOM 1631 N N . PHE A 1 210 ? 4.66 8.859 -10.102 1 95.88 210 PHE A N 1
ATOM 1632 C CA . PHE A 1 210 ? 5.027 8.812 -11.508 1 95.88 210 PHE A CA 1
ATOM 1633 C C . PHE A 1 210 ? 5.863 10.031 -11.891 1 95.88 210 PHE A C 1
ATOM 1635 O O . PHE A 1 210 ? 5.551 11.156 -11.492 1 95.88 210 PHE A O 1
ATOM 1642 N N . ARG A 1 211 ? 6.863 9.805 -12.547 1 91.81 211 ARG A N 1
ATOM 1643 C CA . ARG A 1 211 ? 7.723 10.883 -13.023 1 91.81 211 ARG A CA 1
ATOM 1644 C C . ARG A 1 211 ? 7.996 10.75 -14.516 1 91.81 211 ARG A C 1
ATOM 1646 O O . ARG A 1 211 ? 8.664 9.805 -14.953 1 91.81 211 ARG A O 1
ATOM 1653 N N . ALA A 1 212 ? 7.586 11.734 -15.289 1 91.06 212 ALA A N 1
ATOM 1654 C CA . ALA A 1 212 ? 7.766 11.719 -16.734 1 91.06 212 ALA A CA 1
ATOM 1655 C C . ALA A 1 212 ? 9.109 12.32 -17.141 1 91.06 212 ALA A C 1
ATOM 1657 O O . ALA A 1 212 ? 9.172 13.312 -17.859 1 91.06 212 ALA A O 1
ATOM 1658 N N . GLU A 1 213 ? 10.125 11.742 -16.656 1 85.81 213 GLU A N 1
ATOM 1659 C CA . GLU A 1 213 ? 11.484 12.148 -17.031 1 85.81 213 GLU A CA 1
ATOM 1660 C C . GLU A 1 213 ? 12.055 11.25 -18.125 1 85.81 213 GLU A C 1
ATOM 1662 O O . GLU A 1 213 ? 12.258 10.055 -17.906 1 85.81 213 GLU A O 1
ATOM 1667 N N . ASP A 1 214 ? 12.336 11.875 -19.156 1 83.06 214 ASP A N 1
ATOM 1668 C CA . ASP A 1 214 ? 12.773 11.094 -20.297 1 83.06 214 ASP A CA 1
ATOM 1669 C C . ASP A 1 214 ? 14.25 10.742 -20.203 1 83.06 214 ASP A C 1
ATOM 1671 O O . ASP A 1 214 ? 15.047 11.117 -21.062 1 83.06 214 ASP A O 1
ATOM 1675 N N . PHE A 1 215 ? 14.547 10.195 -19.109 1 79.44 215 PHE A N 1
ATOM 1676 C CA . PHE A 1 215 ? 15.891 9.68 -18.875 1 79.44 215 PHE A CA 1
ATOM 1677 C C . PHE A 1 215 ? 15.852 8.203 -18.5 1 79.44 215 PHE A C 1
ATOM 1679 O O . PHE A 1 215 ? 14.977 7.773 -17.75 1 79.44 215 PHE A O 1
ATOM 1686 N N . ALA A 1 216 ? 16.594 7.445 -19.328 1 69.5 216 ALA A N 1
ATOM 1687 C CA . ALA A 1 216 ? 16.734 6.047 -18.953 1 69.5 216 ALA A CA 1
ATOM 1688 C C . ALA A 1 216 ? 18.125 5.77 -18.391 1 69.5 216 ALA A C 1
ATOM 1690 O O . ALA A 1 216 ? 19.016 5.316 -19.109 1 69.5 216 ALA A O 1
ATOM 1691 N N . THR A 1 217 ? 18.234 6.18 -17.078 1 78.94 217 THR A N 1
ATOM 1692 C CA . THR A 1 217 ? 19.516 5.938 -16.438 1 78.94 217 THR A CA 1
ATOM 1693 C C . THR A 1 217 ? 19.406 4.84 -15.391 1 78.94 217 THR A C 1
ATOM 1695 O O . THR A 1 217 ? 18.344 4.23 -15.234 1 78.94 217 THR A O 1
ATOM 1698 N N . SER A 1 218 ? 20.453 4.559 -14.75 1 84.19 218 SER A N 1
ATOM 1699 C CA . SER A 1 218 ? 20.484 3.533 -13.711 1 84.19 218 SER A CA 1
ATOM 1700 C C . SER A 1 218 ? 19.781 4.012 -12.438 1 84.19 218 SER A C 1
ATOM 1702 O O . SER A 1 218 ? 19.562 3.23 -11.516 1 84.19 218 SER A O 1
ATOM 1704 N N . ARG A 1 219 ? 19.25 5.227 -12.445 1 85.44 219 ARG A N 1
ATOM 1705 C CA . ARG A 1 219 ? 18.719 5.781 -11.203 1 85.44 219 ARG A CA 1
ATOM 1706 C C . ARG A 1 219 ? 17.297 6.281 -11.398 1 85.44 219 ARG A C 1
ATOM 1708 O O . ARG A 1 219 ? 16.641 6.695 -10.438 1 85.44 219 ARG A O 1
ATOM 1715 N N . HIS A 1 220 ? 16.906 6.277 -12.672 1 87.69 220 HIS A N 1
ATOM 1716 C CA . HIS A 1 220 ? 15.617 6.914 -12.945 1 87.69 220 HIS A CA 1
ATOM 1717 C C . HIS A 1 220 ? 14.641 5.938 -13.594 1 87.69 220 HIS A C 1
ATOM 1719 O O . HIS A 1 220 ? 15.016 5.184 -14.492 1 87.69 220 HIS A O 1
ATOM 1725 N N . VAL A 1 221 ? 13.469 5.902 -13.07 1 94.5 221 VAL A N 1
ATOM 1726 C CA . VAL A 1 221 ? 12.367 5.145 -13.648 1 94.5 221 VAL A CA 1
ATOM 1727 C C . VAL A 1 221 ? 11.102 5.996 -13.664 1 94.5 221 VAL A C 1
ATOM 1729 O O . VAL A 1 221 ? 11.055 7.055 -13.039 1 94.5 221 VAL A O 1
ATOM 1732 N N . SER A 1 222 ? 10.102 5.602 -14.391 1 95.44 222 SER A N 1
ATOM 1733 C CA . SER A 1 222 ? 8.906 6.406 -14.633 1 95.44 222 SER A CA 1
ATOM 1734 C C . SER A 1 222 ? 7.836 6.137 -13.578 1 95.44 222 SER A C 1
ATOM 1736 O O . SER A 1 222 ? 6.957 6.973 -13.359 1 95.44 222 SER A O 1
ATOM 1738 N N . GLU A 1 223 ? 7.828 5.004 -13.008 1 96.5 223 GLU A N 1
ATOM 1739 C CA . GLU A 1 223 ? 6.934 4.582 -11.938 1 96.5 223 GLU A CA 1
ATOM 1740 C C . GLU A 1 223 ? 7.715 4.113 -10.719 1 96.5 223 GLU A C 1
ATOM 1742 O O . GLU A 1 223 ? 8.516 3.18 -10.805 1 96.5 223 GLU A O 1
ATOM 1747 N N . ILE A 1 224 ? 7.465 4.801 -9.562 1 96.25 224 ILE A N 1
ATOM 1748 C CA . ILE A 1 224 ? 8.297 4.516 -8.398 1 96.25 224 ILE A CA 1
ATOM 1749 C C . ILE A 1 224 ? 7.406 4.227 -7.188 1 96.25 224 ILE A C 1
ATOM 1751 O O . ILE A 1 224 ? 6.281 4.727 -7.102 1 96.25 224 ILE A O 1
ATOM 1755 N N . ALA A 1 225 ? 7.883 3.4 -6.289 1 97.75 225 ALA A N 1
ATOM 1756 C CA . ALA A 1 225 ? 7.238 3.158 -5 1 97.75 225 ALA A CA 1
ATOM 1757 C C . ALA A 1 225 ? 7.727 4.148 -3.947 1 97.75 225 ALA A C 1
ATOM 1759 O O . ALA A 1 225 ? 8.93 4.395 -3.832 1 97.75 225 ALA A O 1
ATOM 1760 N N . MET A 1 226 ? 6.758 4.723 -3.244 1 97.69 226 MET A N 1
ATOM 1761 C CA . MET A 1 226 ? 7.098 5.75 -2.264 1 97.69 226 MET A CA 1
ATOM 1762 C C . MET A 1 226 ? 6.449 5.449 -0.917 1 97.69 226 MET A C 1
ATOM 1764 O O . MET A 1 226 ? 5.328 4.934 -0.862 1 97.69 226 MET A O 1
ATOM 1768 N N . PHE A 1 227 ? 7.125 5.727 0.151 1 98.62 227 PHE A N 1
ATOM 1769 C CA . PHE A 1 227 ? 6.602 5.734 1.512 1 98.62 227 PHE A CA 1
ATOM 1770 C C . PHE A 1 227 ? 6.5 7.156 2.045 1 98.62 227 PHE A C 1
ATOM 1772 O O . PHE A 1 227 ? 7.512 7.77 2.389 1 98.62 227 PHE A O 1
ATOM 1779 N N . ASP A 1 228 ? 5.309 7.652 2.199 1 98.75 228 ASP A N 1
ATOM 1780 C CA . ASP A 1 228 ? 5.094 9.047 2.561 1 98.75 228 ASP A CA 1
ATOM 1781 C C . ASP A 1 228 ? 4.555 9.172 3.982 1 98.75 228 ASP A C 1
ATOM 1783 O O . ASP A 1 228 ? 3.725 8.367 4.41 1 98.75 228 ASP A O 1
ATOM 1787 N N . VAL A 1 229 ? 5.016 10.188 4.656 1 98.88 229 VAL A N 1
ATOM 1788 C CA . VAL A 1 229 ? 4.652 10.414 6.051 1 98.88 229 VAL A CA 1
ATOM 1789 C C . VAL A 1 229 ? 4.379 11.898 6.285 1 98.88 229 VAL A C 1
ATOM 1791 O O . VAL A 1 229 ? 5.043 12.758 5.703 1 98.88 229 VAL A O 1
ATOM 1794 N N . GLU A 1 230 ? 3.363 12.203 7.078 1 98.88 230 GLU A N 1
ATOM 1795 C CA . GLU A 1 230 ? 3.111 13.555 7.555 1 98.88 230 GLU A CA 1
ATOM 1796 C C . GLU A 1 230 ? 2.631 13.555 9.008 1 98.88 230 GLU A C 1
ATOM 1798 O O . GLU A 1 230 ? 1.848 12.688 9.398 1 98.88 230 GLU A O 1
ATOM 1803 N N . LEU A 1 231 ? 3.111 14.414 9.789 1 98.69 231 LEU A N 1
ATOM 1804 C CA . LEU A 1 231 ? 2.707 14.484 11.195 1 98.69 231 LEU A CA 1
ATOM 1805 C C . LEU A 1 231 ? 2.498 15.938 11.617 1 98.69 231 LEU A C 1
ATOM 1807 O O . LEU A 1 231 ? 3.215 16.828 11.164 1 98.69 231 LEU A O 1
ATOM 1811 N N . ALA A 1 232 ? 1.53 16.203 12.445 1 98.75 232 ALA A N 1
ATOM 1812 C CA . ALA A 1 232 ? 1.126 17.531 12.93 1 98.75 232 ALA A CA 1
ATOM 1813 C C . ALA A 1 232 ? 1.6 17.75 14.359 1 98.75 232 ALA A C 1
ATOM 1815 O O . ALA A 1 232 ? 2.088 16.828 15.016 1 98.75 232 ALA A O 1
ATOM 1816 N N . TYR A 1 233 ? 1.511 19.016 14.797 1 98.69 233 TYR A N 1
ATOM 1817 C CA . TYR A 1 233 ? 1.864 19.484 16.125 1 98.69 233 TYR A CA 1
ATOM 1818 C C . TYR A 1 233 ? 3.34 19.234 16.422 1 98.69 233 TYR A C 1
ATOM 1820 O O . TYR A 1 233 ? 3.695 18.719 17.484 1 98.69 233 TYR A O 1
ATOM 1828 N N . ILE A 1 234 ? 4.105 19.516 15.438 1 98.69 234 ILE A N 1
ATOM 1829 C CA . ILE A 1 234 ? 5.555 19.453 15.594 1 98.69 234 ILE A CA 1
ATOM 1830 C C . ILE A 1 234 ? 6.09 20.797 16.078 1 98.69 234 ILE A C 1
ATOM 1832 O O . ILE A 1 234 ? 5.441 21.828 15.906 1 98.69 234 ILE A O 1
ATOM 1836 N N . GLU A 1 235 ? 7.266 20.734 16.688 1 97.62 235 GLU A N 1
ATOM 1837 C CA . GLU A 1 235 ? 7.977 21.969 17 1 97.62 235 GLU A CA 1
ATOM 1838 C C . GLU A 1 235 ? 8.734 22.5 15.789 1 97.62 235 GLU A C 1
ATOM 1840 O O . GLU A 1 235 ? 8.734 23.703 15.531 1 97.62 235 GLU A O 1
ATOM 1845 N N . ASP A 1 236 ? 9.414 21.656 15.141 1 97.62 236 ASP A N 1
ATOM 1846 C CA . ASP A 1 236 ? 10.18 22.031 13.953 1 97.62 236 ASP A CA 1
ATOM 1847 C C . ASP A 1 236 ? 10.555 20.797 13.133 1 97.62 236 ASP A C 1
ATOM 1849 O O . ASP A 1 236 ? 10.016 19.703 13.359 1 97.62 236 ASP A O 1
ATOM 1853 N N . HIS A 1 237 ? 11.445 20.953 12.102 1 98.5 237 HIS A N 1
ATOM 1854 C CA . HIS A 1 237 ? 11.82 19.891 11.172 1 98.5 237 HIS A CA 1
ATOM 1855 C C . HIS A 1 237 ? 12.586 18.781 11.883 1 98.5 237 HIS A C 1
ATOM 1857 O O . HIS A 1 237 ? 12.648 17.656 11.398 1 98.5 237 HIS A O 1
ATOM 1863 N N . HIS A 1 238 ? 13.156 18.984 13.047 1 98.5 238 HIS A N 1
ATOM 1864 C CA . HIS A 1 238 ? 13.883 17.953 13.781 1 98.5 238 HIS A CA 1
ATOM 1865 C C . HIS A 1 238 ? 12.945 16.844 14.242 1 98.5 238 HIS A C 1
ATOM 1867 O O . HIS A 1 238 ? 13.344 15.68 14.312 1 98.5 238 HIS A O 1
ATOM 1873 N N . ASP A 1 239 ? 11.703 17.219 14.578 1 98.75 239 ASP A N 1
ATOM 1874 C CA . ASP A 1 239 ? 10.711 16.203 14.953 1 98.75 239 ASP A CA 1
ATOM 1875 C C . ASP A 1 239 ? 10.461 15.227 13.805 1 98.75 239 ASP A C 1
ATOM 1877 O O . ASP A 1 239 ? 10.312 14.023 14.031 1 98.75 239 ASP A O 1
ATOM 1881 N N . VAL A 1 240 ? 10.398 15.742 12.586 1 98.88 240 VAL A N 1
ATOM 1882 C CA . VAL A 1 240 ? 10.18 14.93 11.398 1 98.88 240 VAL A CA 1
ATOM 1883 C C . VAL A 1 240 ? 11.391 14.023 11.156 1 98.88 240 VAL A C 1
ATOM 1885 O O . VAL A 1 240 ? 11.234 12.836 10.875 1 98.88 240 VAL A O 1
ATOM 1888 N N . MET A 1 241 ? 12.562 14.578 11.312 1 98.88 241 MET A N 1
ATOM 1889 C CA . MET A 1 241 ? 13.797 13.828 11.141 1 98.88 241 MET A CA 1
ATOM 1890 C C . MET A 1 241 ? 13.898 12.703 12.164 1 98.88 241 MET A C 1
ATOM 1892 O O . MET A 1 241 ? 14.391 11.609 11.852 1 98.88 241 MET A O 1
ATOM 1896 N N . ASP A 1 242 ? 13.461 12.992 13.406 1 98.88 242 ASP A N 1
ATOM 1897 C CA . ASP A 1 242 ? 13.477 11.969 14.445 1 98.88 242 ASP A CA 1
ATOM 1898 C C . ASP A 1 242 ? 12.617 10.773 14.047 1 98.88 242 ASP A C 1
ATOM 1900 O O . ASP A 1 242 ? 13.031 9.625 14.211 1 98.88 242 ASP A O 1
ATOM 1904 N N . VAL A 1 243 ? 11.414 11.047 13.57 1 98.88 243 VAL A N 1
ATOM 1905 C CA . VAL A 1 243 ? 10.5 9.992 13.148 1 98.88 243 VAL A CA 1
ATOM 1906 C C . VAL A 1 243 ? 11.125 9.188 12.016 1 98.88 243 VAL A C 1
ATOM 1908 O O . VAL A 1 243 ? 11.078 7.953 12.016 1 98.88 243 VAL A O 1
ATOM 1911 N N . GLN A 1 244 ? 11.703 9.859 11.055 1 98.88 244 GLN A N 1
ATOM 1912 C CA . GLN A 1 244 ? 12.32 9.172 9.922 1 98.88 244 GLN A CA 1
ATOM 1913 C C . GLN A 1 244 ? 13.492 8.312 10.367 1 98.88 244 GLN A C 1
ATOM 1915 O O . GLN A 1 244 ? 13.641 7.172 9.93 1 98.88 244 GLN A O 1
ATOM 1920 N N . GLU A 1 245 ? 14.328 8.875 11.211 1 98.81 245 GLU A N 1
ATOM 1921 C CA . GLU A 1 245 ? 15.5 8.164 11.719 1 98.81 245 GLU A CA 1
ATOM 1922 C C . GLU A 1 245 ? 15.086 6.902 12.484 1 98.81 245 GLU A C 1
ATOM 1924 O O . GLU A 1 245 ? 15.602 5.816 12.219 1 98.81 245 GLU A O 1
ATOM 1929 N N . GLU A 1 246 ? 14.141 7.062 13.375 1 98.75 246 GLU A N 1
ATOM 1930 C CA . GLU A 1 246 ? 13.734 5.945 14.219 1 98.75 246 GLU A CA 1
ATOM 1931 C C . GLU A 1 246 ? 13.047 4.855 13.406 1 98.75 246 GLU A C 1
ATOM 1933 O O . GLU A 1 246 ? 13.297 3.666 13.617 1 98.75 246 GLU A O 1
ATOM 1938 N N . SER A 1 247 ? 12.18 5.23 12.508 1 98.75 247 SER A N 1
ATOM 1939 C CA . SER A 1 247 ? 11.461 4.254 11.695 1 98.75 247 SER A CA 1
ATOM 1940 C C . SER A 1 247 ? 12.398 3.512 10.758 1 98.75 247 SER A C 1
ATOM 1942 O O . SER A 1 247 ? 12.289 2.295 10.594 1 98.75 247 SER A O 1
ATOM 1944 N N . LEU A 1 248 ? 13.328 4.277 10.117 1 98.81 248 LEU A N 1
ATOM 1945 C CA . LEU A 1 248 ? 14.289 3.639 9.227 1 98.81 248 LEU A CA 1
ATOM 1946 C C . LEU A 1 248 ? 15.195 2.686 9.992 1 98.81 248 LEU A C 1
ATOM 1948 O O . LEU A 1 248 ? 15.461 1.57 9.539 1 98.81 248 LEU A O 1
ATOM 1952 N N . ARG A 1 249 ? 15.719 3.117 11.125 1 98.62 249 ARG A N 1
ATOM 1953 C CA . ARG A 1 249 ? 16.547 2.248 11.961 1 98.62 249 ARG A CA 1
ATOM 1954 C C . ARG A 1 249 ? 15.789 0.968 12.32 1 98.62 249 ARG A C 1
ATOM 1956 O O . ARG A 1 249 ? 16.359 -0.124 12.273 1 98.62 249 ARG A O 1
ATOM 1963 N N . HIS A 1 250 ? 14.547 1.146 12.703 1 98.75 250 HIS A N 1
ATOM 1964 C CA . HIS A 1 250 ? 13.727 -0.011 13.039 1 98.75 250 HIS A CA 1
ATOM 1965 C C . HIS A 1 250 ? 13.641 -0.983 11.867 1 98.75 250 HIS A C 1
ATOM 1967 O O . HIS A 1 250 ? 13.789 -2.193 12.039 1 98.75 250 HIS A O 1
ATOM 1973 N N . ALA A 1 251 ? 13.375 -0.505 10.695 1 98.69 251 ALA A N 1
ATOM 1974 C CA . ALA A 1 251 ? 13.227 -1.34 9.508 1 98.69 251 ALA A CA 1
ATOM 1975 C C . ALA A 1 251 ? 14.523 -2.066 9.18 1 98.69 251 ALA A C 1
ATOM 1977 O O . ALA A 1 251 ? 14.516 -3.258 8.859 1 98.69 251 ALA A O 1
ATOM 1978 N N . LEU A 1 252 ? 15.641 -1.354 9.234 1 98.69 252 LEU A N 1
ATOM 1979 C CA . LEU A 1 252 ? 16.938 -1.96 8.945 1 98.69 252 LEU A CA 1
ATOM 1980 C C . LEU A 1 252 ? 17.266 -3.039 9.969 1 98.69 252 LEU A C 1
ATOM 1982 O O . LEU A 1 252 ? 17.781 -4.102 9.609 1 98.69 252 LEU A O 1
ATOM 1986 N N . ARG A 1 253 ? 17.016 -2.785 11.219 1 98.56 253 ARG A N 1
ATOM 1987 C CA . ARG A 1 253 ? 17.25 -3.768 12.273 1 98.56 253 ARG A CA 1
ATOM 1988 C C . ARG A 1 253 ? 16.406 -5.02 12.055 1 98.56 253 ARG A C 1
ATOM 1990 O O . ARG A 1 253 ? 16.906 -6.141 12.18 1 98.56 253 ARG A O 1
ATOM 1997 N N . ALA A 1 254 ? 15.125 -4.773 11.75 1 98.44 254 ALA A N 1
ATOM 1998 C CA . ALA A 1 254 ? 14.234 -5.902 11.492 1 98.44 254 ALA A CA 1
ATOM 1999 C C . ALA A 1 254 ? 14.742 -6.742 10.32 1 98.44 254 ALA A C 1
ATOM 2001 O O . ALA A 1 254 ? 14.711 -7.973 10.375 1 98.44 254 ALA A O 1
ATOM 2002 N N . ALA A 1 255 ? 15.141 -6.098 9.258 1 98.19 255 ALA A N 1
ATOM 2003 C CA . ALA A 1 255 ? 15.672 -6.816 8.102 1 98.19 255 ALA A CA 1
ATOM 2004 C C . ALA A 1 255 ? 16.922 -7.609 8.469 1 98.19 255 ALA A C 1
ATOM 2006 O O . ALA A 1 255 ? 17.078 -8.758 8.055 1 98.19 255 ALA A O 1
ATOM 2007 N N . ALA A 1 256 ? 17.781 -6.984 9.211 1 98.12 256 ALA A N 1
ATOM 2008 C CA . ALA A 1 256 ? 19.016 -7.652 9.633 1 98.12 256 ALA A CA 1
ATOM 2009 C C . ALA A 1 256 ? 18.703 -8.898 10.453 1 98.12 256 ALA A C 1
ATOM 2011 O O . ALA A 1 256 ? 19.406 -9.906 10.359 1 98.12 256 ALA A O 1
ATOM 2012 N N . GLU A 1 257 ? 17.703 -8.828 11.203 1 97.81 257 GLU A N 1
ATOM 2013 C CA . GLU A 1 257 ? 17.359 -9.914 12.117 1 97.81 257 GLU A CA 1
ATOM 2014 C C . GLU A 1 257 ? 16.516 -10.977 11.414 1 97.81 257 GLU A C 1
ATOM 2016 O O . GLU A 1 257 ? 16.688 -12.172 11.648 1 97.81 257 GLU A O 1
ATOM 2021 N N . ASN A 1 258 ? 15.602 -10.562 10.586 1 96.69 258 ASN A N 1
ATOM 2022 C CA . ASN A 1 258 ? 14.562 -11.461 10.094 1 96.69 258 ASN A CA 1
ATOM 2023 C C . ASN A 1 258 ? 14.852 -11.922 8.664 1 96.69 258 ASN A C 1
ATOM 2025 O O . ASN A 1 258 ? 14.242 -12.883 8.18 1 96.69 258 ASN A O 1
ATOM 2029 N N . ALA A 1 259 ? 15.727 -11.273 7.961 1 97 259 ALA A N 1
ATOM 2030 C CA . ALA A 1 259 ? 16 -11.617 6.566 1 97 259 ALA A CA 1
ATOM 2031 C C . ALA A 1 259 ? 17.438 -12.117 6.395 1 97 259 ALA A C 1
ATOM 2033 O O . ALA A 1 259 ? 18.109 -11.758 5.426 1 97 259 ALA A O 1
ATOM 2034 N N . GLU A 1 260 ? 17.891 -12.875 7.324 1 96.31 260 GLU A N 1
ATOM 2035 C CA . GLU A 1 260 ? 19.266 -13.383 7.293 1 96.31 260 GLU A CA 1
ATOM 2036 C C . GLU A 1 260 ? 19.516 -14.234 6.051 1 96.31 260 GLU A C 1
ATOM 2038 O O . GLU A 1 260 ? 20.562 -14.141 5.426 1 96.31 260 GLU A O 1
ATOM 2043 N N . ARG A 1 261 ? 18.609 -15.102 5.711 1 93.62 261 ARG A N 1
ATOM 2044 C CA . ARG A 1 261 ? 18.75 -15.969 4.543 1 93.62 261 ARG A CA 1
ATOM 2045 C C . ARG A 1 261 ? 18.938 -15.148 3.27 1 93.62 261 ARG A C 1
ATOM 2047 O O . ARG A 1 261 ? 19.812 -15.43 2.461 1 93.62 261 ARG A O 1
ATOM 2054 N N . GLU A 1 262 ? 18.047 -14.148 3.109 1 97.12 262 GLU A N 1
ATOM 2055 C CA . GLU A 1 262 ? 18.109 -13.273 1.939 1 97.12 262 GLU A CA 1
ATOM 2056 C C . GLU A 1 262 ? 19.453 -12.539 1.875 1 97.12 262 GLU A C 1
ATOM 2058 O O . GLU A 1 262 ? 20.094 -12.492 0.819 1 97.12 262 GLU A O 1
ATOM 2063 N N . LEU A 1 263 ? 19.844 -11.992 3.008 1 98.31 263 LEU A N 1
ATOM 2064 C CA . LEU A 1 263 ? 21.078 -11.227 3.066 1 98.31 263 LEU A CA 1
ATOM 2065 C C . LEU A 1 263 ? 22.281 -12.117 2.77 1 98.31 263 LEU A C 1
ATOM 2067 O O . LEU A 1 263 ? 23.234 -11.695 2.102 1 98.31 263 LEU A O 1
ATOM 2071 N N . ASP A 1 264 ? 22.266 -13.352 3.207 1 96.5 264 ASP A N 1
ATOM 2072 C CA . ASP A 1 264 ? 23.328 -14.305 2.928 1 96.5 264 ASP A CA 1
ATOM 2073 C C . ASP A 1 264 ? 23.406 -14.617 1.435 1 96.5 264 ASP A C 1
ATOM 2075 O O . ASP A 1 264 ? 24.5 -14.609 0.854 1 96.5 264 ASP A O 1
ATOM 2079 N N . VAL A 1 265 ? 22.234 -14.883 0.868 1 95.19 265 VAL A N 1
ATOM 2080 C CA . VAL A 1 265 ? 22.203 -15.195 -0.557 1 95.19 265 VAL A CA 1
ATOM 2081 C C . VAL A 1 265 ? 22.734 -14.016 -1.36 1 95.19 265 VAL A C 1
ATOM 2083 O O . VAL A 1 265 ? 23.453 -14.203 -2.352 1 95.19 265 VAL A O 1
ATOM 2086 N N . LEU A 1 266 ? 22.5 -12.805 -0.906 1 97.69 266 LEU A N 1
ATOM 2087 C CA . LEU A 1 266 ? 22.891 -11.594 -1.612 1 97.69 266 LEU A CA 1
ATOM 2088 C C . LEU A 1 266 ? 24.328 -11.195 -1.246 1 97.69 266 LEU A C 1
ATOM 2090 O O . LEU A 1 266 ? 24.875 -10.266 -1.825 1 97.69 266 LEU A O 1
ATOM 2094 N N . ASP A 1 267 ? 24.906 -11.891 -0.297 1 97.75 267 ASP A N 1
ATOM 2095 C CA . ASP A 1 267 ? 26.25 -11.586 0.206 1 97.75 267 ASP A CA 1
ATOM 2096 C C . ASP A 1 267 ? 26.328 -10.141 0.697 1 97.75 267 ASP A C 1
ATOM 2098 O O . ASP A 1 267 ? 27.219 -9.398 0.284 1 97.75 267 ASP A O 1
ATOM 2102 N N . VAL A 1 268 ? 25.312 -9.75 1.495 1 98 268 VAL A N 1
ATOM 2103 C CA . VAL A 1 268 ? 25.234 -8.398 2.039 1 98 268 VAL A CA 1
ATOM 2104 C C . VAL A 1 268 ? 25.406 -8.438 3.557 1 98 268 VAL A C 1
ATOM 2106 O O . VAL A 1 268 ? 24.75 -9.242 4.234 1 98 268 VAL A O 1
ATOM 2109 N N . ASP A 1 269 ? 26.312 -7.684 4.031 1 96.62 269 ASP A N 1
ATOM 2110 C CA . ASP A 1 269 ? 26.438 -7.422 5.465 1 96.62 269 ASP A CA 1
ATOM 2111 C C . ASP A 1 269 ? 25.75 -6.109 5.84 1 96.62 269 ASP A C 1
ATOM 2113 O O . ASP A 1 269 ? 26.375 -5.051 5.844 1 96.62 269 ASP A O 1
ATOM 2117 N N . LEU A 1 270 ? 24.5 -6.188 6.191 1 97.12 270 LEU A N 1
ATOM 2118 C CA . LEU A 1 270 ? 23.688 -5 6.441 1 97.12 270 LEU A CA 1
ATOM 2119 C C . LEU A 1 270 ? 24.062 -4.359 7.773 1 97.12 270 LEU A C 1
ATOM 2121 O O . LEU A 1 270 ? 23.969 -5 8.82 1 97.12 270 LEU A O 1
ATOM 2125 N N . GLN A 1 271 ? 24.469 -3.135 7.746 1 94.12 271 GLN A N 1
ATOM 2126 C CA . GLN A 1 271 ? 24.797 -2.371 8.945 1 94.12 271 GLN A CA 1
ATOM 2127 C C . GLN A 1 271 ? 23.594 -1.565 9.43 1 94.12 271 GLN A C 1
ATOM 2129 O O . GLN A 1 271 ? 22.969 -0.843 8.656 1 94.12 271 GLN A O 1
ATOM 2134 N N . VAL A 1 272 ? 23.266 -1.758 10.672 1 96.38 272 VAL A N 1
ATOM 2135 C CA . VAL A 1 272 ? 22.203 -0.966 11.297 1 96.38 272 VAL A CA 1
ATOM 2136 C C . VAL A 1 272 ? 22.828 0.209 12.055 1 96.38 272 VAL A C 1
ATOM 2138 O O . VAL A 1 272 ? 23.609 0.013 12.984 1 96.38 272 VAL A O 1
ATOM 2141 N N . PRO A 1 273 ? 22.516 1.355 11.664 1 95.44 273 PRO A N 1
ATOM 2142 C CA . PRO A 1 273 ? 23.062 2.494 12.398 1 95.44 273 PRO A CA 1
ATOM 2143 C C . PRO A 1 273 ? 22.516 2.609 13.82 1 95.44 273 PRO A C 1
ATOM 2145 O O . PRO A 1 273 ? 21.312 2.85 14 1 95.44 273 PRO A O 1
ATOM 2148 N N . GLU A 1 274 ? 23.375 2.562 14.82 1 94.12 274 GLU A N 1
ATOM 2149 C CA . GLU A 1 274 ? 22.938 2.619 16.219 1 94.12 274 GLU A CA 1
ATOM 2150 C C . GLU A 1 274 ? 23.016 4.043 16.766 1 94.12 274 GLU A C 1
ATOM 2152 O O . GLU A 1 274 ? 22.234 4.43 17.625 1 94.12 274 GLU A O 1
ATOM 2157 N N . GLU A 1 275 ? 24.016 4.77 16.281 1 96.69 275 GLU A N 1
ATOM 2158 C CA . GLU A 1 275 ? 24.141 6.164 16.703 1 96.69 275 GLU A CA 1
ATOM 2159 C C . GLU A 1 275 ? 23.156 7.051 15.945 1 96.69 275 GLU A C 1
ATOM 2161 O O . GLU A 1 275 ? 22.625 6.652 14.906 1 96.69 275 GLU A O 1
ATOM 2166 N N . ASP A 1 276 ? 22.969 8.211 16.484 1 98.06 276 ASP A N 1
ATOM 2167 C CA . ASP A 1 276 ? 22.078 9.164 15.812 1 98.06 276 ASP A CA 1
ATOM 2168 C C . ASP A 1 276 ? 22.625 9.547 14.438 1 98.06 276 ASP A C 1
ATOM 2170 O O . ASP A 1 276 ? 23.828 9.711 14.266 1 98.06 276 ASP A O 1
ATOM 2174 N N . PHE A 1 277 ? 21.719 9.633 13.445 1 98.62 277 PHE A N 1
ATOM 2175 C CA . PHE A 1 277 ? 22.141 10.102 12.133 1 98.62 277 PHE A CA 1
ATOM 2176 C C . PHE A 1 277 ? 22.703 11.523 12.219 1 98.62 277 PHE A C 1
ATOM 2178 O O . PHE A 1 277 ? 22.047 12.422 12.758 1 98.62 277 PHE A O 1
ATOM 2185 N N . PRO A 1 278 ? 23.859 11.75 11.688 1 98.75 278 PRO A N 1
ATOM 2186 C CA . PRO A 1 278 ? 24.359 13.125 11.648 1 98.75 278 PRO A CA 1
ATOM 2187 C C . PRO A 1 278 ? 23.406 14.078 10.93 1 98.75 278 PRO A C 1
ATOM 2189 O O . PRO A 1 278 ? 22.797 13.703 9.93 1 98.75 278 PRO A O 1
ATOM 2192 N N . ARG A 1 279 ? 23.312 15.242 11.477 1 98.69 279 ARG A N 1
ATOM 2193 C CA . ARG A 1 279 ? 22.562 16.344 10.867 1 98.69 279 ARG A CA 1
ATOM 2194 C C . ARG A 1 279 ? 23.469 17.516 10.539 1 98.69 279 ARG A C 1
ATOM 2196 O O . ARG A 1 279 ? 23.953 18.203 11.438 1 98.69 279 ARG A O 1
ATOM 2203 N N . ILE A 1 280 ? 23.688 17.719 9.258 1 98.69 280 ILE A N 1
ATOM 2204 C CA . ILE A 1 280 ? 24.562 18.828 8.867 1 98.69 280 ILE A CA 1
ATOM 2205 C C . ILE A 1 280 ? 23.781 19.812 8.016 1 98.69 280 ILE A C 1
ATOM 2207 O O . ILE A 1 280 ? 22.812 19.438 7.344 1 98.69 280 ILE A O 1
ATOM 2211 N N . THR A 1 281 ? 24.172 21.031 8.031 1 98.38 281 THR A N 1
ATOM 2212 C CA . THR A 1 281 ? 23.531 22.031 7.176 1 98.38 281 THR A CA 1
ATOM 2213 C C . THR A 1 281 ? 24.031 21.906 5.738 1 98.38 281 THR A C 1
ATOM 2215 O O . THR A 1 281 ? 25.078 21.312 5.488 1 98.38 281 THR A O 1
ATOM 2218 N N . PHE A 1 282 ? 23.266 22.438 4.844 1 98.38 282 PHE A N 1
ATOM 2219 C CA . PHE A 1 282 ? 23.656 22.484 3.439 1 98.38 282 PHE A CA 1
ATOM 2220 C C . PHE A 1 282 ? 25 23.172 3.273 1 98.38 282 PHE A C 1
ATOM 2222 O O . PHE A 1 282 ? 25.859 22.703 2.52 1 98.38 282 PHE A O 1
ATOM 2229 N N . ASP A 1 283 ? 25.25 24.234 4.016 1 97.44 283 ASP A N 1
ATOM 2230 C CA . ASP A 1 283 ? 26.516 24.969 3.963 1 97.44 283 ASP A CA 1
ATOM 2231 C C . ASP A 1 283 ? 27.672 24.094 4.453 1 97.44 283 ASP A C 1
ATOM 2233 O O . ASP A 1 283 ? 28.75 24.109 3.871 1 97.44 283 ASP A O 1
ATOM 2237 N N . GLU A 1 284 ? 27.422 23.375 5.531 1 98.31 284 GLU A N 1
ATOM 2238 C CA . GLU A 1 284 ? 28.438 22.469 6.039 1 98.31 284 GLU A CA 1
ATOM 2239 C C . GLU A 1 284 ? 28.75 21.375 5.02 1 98.31 284 GLU A C 1
ATOM 2241 O O . GLU A 1 284 ? 29.906 20.969 4.879 1 98.31 284 GLU A O 1
ATOM 2246 N N . ALA A 1 285 ? 27.75 20.859 4.344 1 98.56 285 ALA A N 1
ATOM 2247 C CA . ALA A 1 285 ? 27.953 19.844 3.314 1 98.56 285 ALA A CA 1
ATOM 2248 C C . ALA A 1 285 ? 28.859 20.375 2.205 1 98.56 285 ALA A C 1
ATOM 2250 O O . ALA A 1 285 ? 29.781 19.672 1.767 1 98.56 285 ALA A O 1
ATOM 2251 N N . LEU A 1 286 ? 28.578 21.641 1.771 1 98 286 LEU A N 1
ATOM 2252 C CA . LEU A 1 286 ? 29.406 22.25 0.732 1 98 286 LEU A CA 1
ATOM 2253 C C . LEU A 1 286 ? 30.828 22.438 1.218 1 98 286 LEU A C 1
ATOM 2255 O O . LEU A 1 286 ? 31.781 22.25 0.455 1 98 286 LEU A O 1
ATOM 2259 N N . ASP A 1 287 ? 30.938 22.844 2.455 1 98 287 ASP A N 1
ATOM 2260 C CA . ASP A 1 287 ? 32.25 23.031 3.039 1 98 287 ASP A CA 1
ATOM 2261 C C . ASP A 1 287 ? 33.062 21.734 3.049 1 98 287 ASP A C 1
ATOM 2263 O O . ASP A 1 287 ? 34.25 21.719 2.736 1 98 287 ASP A O 1
ATOM 2267 N N . ILE A 1 288 ? 32.438 20.641 3.451 1 98.31 288 ILE A N 1
ATOM 2268 C CA . ILE A 1 288 ? 33.094 19.344 3.467 1 98.31 288 ILE A CA 1
ATOM 2269 C C . ILE A 1 288 ? 33.531 18.953 2.053 1 98.31 288 ILE A C 1
ATOM 2271 O O . ILE A 1 288 ? 34.656 18.516 1.844 1 98.31 288 ILE A O 1
ATOM 2275 N N . LEU A 1 289 ? 32.625 19.141 1.074 1 98.38 289 LEU A N 1
ATOM 2276 C CA . LEU A 1 289 ? 32.938 18.797 -0.312 1 98.38 289 LEU A CA 1
ATOM 2277 C C . LEU A 1 289 ? 34.125 19.578 -0.816 1 98.38 289 LEU A C 1
ATOM 2279 O O . LEU A 1 289 ? 35 19.031 -1.498 1 98.38 289 LEU A O 1
ATOM 2283 N N . GLU A 1 290 ? 34.156 20.844 -0.449 1 97.62 290 GLU A N 1
ATOM 2284 C CA . GLU A 1 290 ? 35.25 21.703 -0.878 1 97.62 290 GLU A CA 1
ATOM 2285 C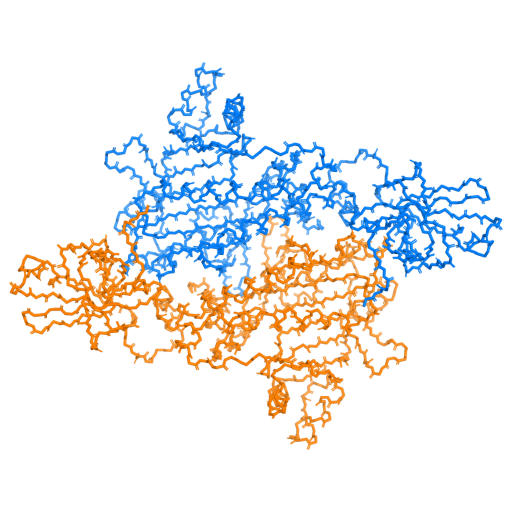 C . GLU A 1 290 ? 36.562 21.328 -0.178 1 97.62 290 GLU A C 1
ATOM 2287 O O . GLU A 1 290 ? 37.594 21.109 -0.833 1 97.62 290 GLU A O 1
ATOM 2292 N N . THR A 1 291 ? 36.562 21.234 1.115 1 98.25 291 THR A N 1
ATOM 2293 C CA . THR A 1 291 ? 37.75 21.094 1.926 1 98.25 291 THR A CA 1
ATOM 2294 C C . THR A 1 291 ? 38.344 19.688 1.78 1 98.25 291 THR A C 1
ATOM 2296 O O . THR A 1 291 ? 39.562 19.516 1.682 1 98.25 291 THR A O 1
ATOM 2299 N N . GLU A 1 292 ? 37.469 18.688 1.758 1 97.94 292 GLU A N 1
ATOM 2300 C CA . GLU A 1 292 ? 37.969 17.312 1.779 1 97.94 292 GLU A CA 1
ATOM 2301 C C . GLU A 1 292 ? 38.188 16.781 0.365 1 97.94 292 GLU A C 1
ATOM 2303 O O . GLU A 1 292 ? 39.031 15.922 0.147 1 97.94 292 GLU A O 1
ATOM 2308 N N . TYR A 1 293 ? 37.438 17.344 -0.621 1 97.81 293 TYR A N 1
ATOM 2309 C CA . TYR A 1 293 ? 37.469 16.656 -1.913 1 97.81 293 TYR A CA 1
ATOM 2310 C C . TYR A 1 293 ? 37.688 17.656 -3.047 1 97.81 293 TYR A C 1
ATOM 2312 O O . TYR A 1 293 ? 37.844 17.266 -4.203 1 97.81 293 TYR A O 1
ATOM 2320 N N . GLY A 1 294 ? 37.688 18.938 -2.824 1 97.88 294 GLY A N 1
ATOM 2321 C CA . GLY A 1 294 ? 37.812 19.938 -3.871 1 97.88 294 GLY A CA 1
ATOM 2322 C C . GLY A 1 294 ? 36.656 19.891 -4.871 1 97.88 294 GLY A C 1
ATOM 2323 O O . GLY A 1 294 ? 36.844 20.172 -6.055 1 97.88 294 GLY A O 1
ATOM 2324 N N . HIS A 1 295 ? 35.5 19.469 -4.359 1 97.75 295 HIS A N 1
ATOM 2325 C CA . HIS A 1 295 ? 34.344 19.328 -5.242 1 97.75 295 HIS A CA 1
ATOM 2326 C C . HIS A 1 295 ? 33.375 20.484 -5.043 1 97.75 295 HIS A C 1
ATOM 2328 O O . HIS A 1 295 ? 33.031 20.828 -3.908 1 97.75 295 HIS A O 1
ATOM 2334 N N . PHE A 1 296 ? 32.875 21.047 -6.203 1 96.56 296 PHE A N 1
ATOM 2335 C CA . PHE A 1 296 ? 31.906 22.109 -6.238 1 96.56 296 PHE A CA 1
ATOM 2336 C C . PHE A 1 296 ? 30.734 21.75 -7.16 1 96.56 296 PHE A C 1
ATOM 2338 O O . PHE A 1 296 ? 30.891 21.719 -8.383 1 96.56 296 PHE A O 1
ATOM 2345 N N . PRO A 1 297 ? 29.578 21.547 -6.562 1 95.75 297 PRO A N 1
ATOM 2346 C CA . PRO A 1 297 ? 28.438 21.25 -7.441 1 95.75 297 PRO A CA 1
ATOM 2347 C C . PRO A 1 297 ? 28.172 22.359 -8.453 1 95.75 297 PRO A C 1
ATOM 2349 O O . PRO A 1 297 ? 28.312 23.547 -8.125 1 95.75 297 PRO A O 1
ATOM 2352 N N . ASP A 1 298 ? 27.703 21.984 -9.625 1 93.19 298 ASP A N 1
ATOM 2353 C CA . ASP A 1 298 ? 27.391 22.969 -10.656 1 93.19 298 ASP A CA 1
ATOM 2354 C C . ASP A 1 298 ? 26.25 23.875 -10.219 1 93.19 298 ASP A C 1
ATOM 2356 O O . ASP A 1 298 ? 26.297 25.094 -10.445 1 93.19 298 ASP A O 1
ATOM 2360 N N . ASP A 1 299 ? 25.219 23.297 -9.719 1 92.62 299 ASP A N 1
ATOM 2361 C CA . ASP A 1 299 ? 24.125 24.047 -9.094 1 92.62 299 ASP A CA 1
ATOM 2362 C C . ASP A 1 299 ? 24.422 24.312 -7.617 1 92.62 299 ASP A C 1
ATOM 2364 O O . ASP A 1 299 ? 24.438 23.391 -6.801 1 92.62 299 ASP A O 1
ATOM 2368 N N . PRO A 1 300 ? 24.656 25.531 -7.316 1 90.75 300 PRO A N 1
ATOM 2369 C CA . PRO A 1 300 ? 25.031 25.844 -5.938 1 90.75 300 PRO A CA 1
ATOM 2370 C C . PRO A 1 300 ? 23.875 25.656 -4.953 1 90.75 300 PRO A C 1
ATOM 2372 O O . PRO A 1 300 ? 24.078 25.75 -3.738 1 90.75 300 PRO A O 1
ATOM 2375 N N . THR A 1 301 ? 22.719 25.391 -5.402 1 93.25 301 THR A N 1
ATOM 2376 C CA . THR A 1 301 ? 21.562 25.234 -4.523 1 93.25 301 THR A CA 1
ATOM 2377 C C . THR A 1 301 ? 21.219 23.766 -4.316 1 93.25 301 THR A C 1
ATOM 2379 O O . THR A 1 301 ? 20.203 23.438 -3.707 1 93.25 301 THR A O 1
ATOM 2382 N N . ASP A 1 302 ? 22.141 22.906 -4.844 1 94.19 302 ASP A N 1
ATOM 2383 C CA . ASP A 1 302 ? 21.922 21.469 -4.715 1 94.19 302 ASP A CA 1
ATOM 2384 C C . ASP A 1 302 ? 23.234 20.703 -4.648 1 94.19 302 ASP A C 1
ATOM 2386 O O . ASP A 1 302 ? 24.297 21.25 -4.973 1 94.19 302 ASP A O 1
ATOM 2390 N N . LEU A 1 303 ? 23.469 19.469 -4.125 1 94.19 303 LEU A N 1
ATOM 2391 C CA . LEU A 1 303 ? 24.672 18.672 -3.959 1 94.19 303 LEU A CA 1
ATOM 2392 C C . LEU A 1 303 ? 25 17.906 -5.242 1 94.19 303 LEU A C 1
ATOM 2394 O O . LEU A 1 303 ? 26.141 17.516 -5.453 1 94.19 303 LEU A O 1
ATOM 2398 N N . ASP A 1 304 ? 24.453 17.828 -6.172 1 93.94 304 ASP A N 1
ATOM 2399 C CA . ASP A 1 304 ? 24.5 16.984 -7.352 1 93.94 304 ASP A CA 1
ATOM 2400 C C . ASP A 1 304 ? 24.859 15.547 -6.98 1 93.94 304 ASP A C 1
ATOM 2402 O O . ASP A 1 304 ? 25.203 15.266 -5.828 1 93.94 304 ASP A O 1
ATOM 2406 N N . THR A 1 305 ? 24.922 14.641 -7.91 1 93 305 THR A N 1
ATOM 2407 C CA . THR A 1 305 ? 25.094 13.211 -7.684 1 93 305 THR A CA 1
ATOM 2408 C C . THR A 1 305 ? 26.484 12.914 -7.117 1 93 305 THR A C 1
ATOM 2410 O O . THR A 1 305 ? 26.625 12.117 -6.188 1 93 305 THR A O 1
ATOM 2413 N N . LYS A 1 306 ? 27.547 13.469 -7.711 1 96 306 LYS A N 1
ATOM 2414 C CA . LYS A 1 306 ? 28.906 13.258 -7.227 1 96 306 LYS A CA 1
ATOM 2415 C C . LYS A 1 306 ? 29.062 13.727 -5.785 1 96 306 LYS A C 1
ATOM 2417 O O . LYS A 1 306 ? 29.703 13.062 -4.973 1 96 306 LYS A O 1
ATOM 2422 N N . GLY A 1 307 ? 28.516 14.906 -5.512 1 97.81 307 GLY A N 1
ATOM 2423 C CA . GLY A 1 307 ? 28.562 15.414 -4.152 1 97.81 307 GLY A CA 1
ATOM 2424 C C . GLY A 1 307 ? 27.906 14.477 -3.146 1 97.81 307 GLY A C 1
ATOM 2425 O O . GLY A 1 307 ? 28.438 14.273 -2.053 1 97.81 307 GLY A O 1
ATOM 2426 N N . GLU A 1 308 ? 26.766 13.945 -3.459 1 97.31 308 GLU A N 1
ATOM 2427 C CA . GLU A 1 308 ? 26.078 12.984 -2.6 1 97.31 308 GLU A CA 1
ATOM 2428 C C . GLU A 1 308 ? 26.953 11.766 -2.32 1 97.31 308 GLU A C 1
ATOM 2430 O O . GLU A 1 308 ? 27.047 11.305 -1.18 1 97.31 308 GLU A O 1
ATOM 2435 N N . LYS A 1 309 ? 27.578 11.289 -3.328 1 97.38 309 LYS A N 1
ATOM 2436 C CA . LYS A 1 309 ? 28.422 10.109 -3.205 1 97.38 309 LYS A CA 1
ATOM 2437 C C . LYS A 1 309 ? 29.625 10.375 -2.299 1 97.38 309 LYS A C 1
ATOM 2439 O O . LYS A 1 309 ? 29.953 9.555 -1.444 1 97.38 309 LYS A O 1
ATOM 2444 N N . LEU A 1 310 ? 30.266 11.516 -2.566 1 98.44 310 LEU A N 1
ATOM 2445 C CA . LEU A 1 310 ? 31.438 11.891 -1.781 1 98.44 310 LEU A CA 1
ATOM 2446 C C . LEU A 1 310 ? 31.078 12.062 -0.311 1 98.44 310 LEU A C 1
ATOM 2448 O O . LEU A 1 310 ? 31.797 11.578 0.571 1 98.44 310 LEU A O 1
ATOM 2452 N N . LEU A 1 311 ? 29.953 12.75 -0.054 1 98.62 311 LEU A N 1
ATOM 2453 C CA . LEU A 1 311 ? 29.484 12.914 1.322 1 98.62 311 LEU A CA 1
ATOM 2454 C C . LEU A 1 311 ? 29.156 11.562 1.944 1 98.62 311 LEU A C 1
ATOM 2456 O O . LEU A 1 311 ? 29.391 11.344 3.135 1 98.62 311 LEU A O 1
ATOM 2460 N N . GLY A 1 312 ? 28.547 10.695 1.159 1 98.12 312 GLY A N 1
ATOM 2461 C CA . GLY A 1 312 ? 28.266 9.344 1.622 1 98.12 312 GLY A CA 1
ATOM 2462 C C . GLY A 1 312 ? 29.5 8.609 2.098 1 98.12 312 GLY A C 1
ATOM 2463 O O . GLY A 1 312 ? 29.484 7.988 3.162 1 98.12 312 GLY A O 1
ATOM 2464 N N . GLU A 1 313 ? 30.516 8.68 1.299 1 97.56 313 GLU A N 1
ATOM 2465 C CA . GLU A 1 313 ? 31.797 8.055 1.669 1 97.56 313 GLU A CA 1
ATOM 2466 C C . GLU A 1 313 ? 32.344 8.664 2.953 1 97.56 313 GLU A C 1
ATOM 2468 O O . GLU A 1 313 ? 32.812 7.938 3.838 1 97.56 313 GLU A O 1
ATOM 2473 N N . TYR A 1 314 ? 32.344 9.953 2.982 1 98.25 314 TYR A N 1
ATOM 2474 C CA . TYR A 1 314 ? 32.844 10.695 4.125 1 98.25 314 TYR A CA 1
ATOM 2475 C C . TYR A 1 314 ? 32.188 10.219 5.422 1 98.25 314 TYR A C 1
ATOM 2477 O O . TYR A 1 314 ? 32.906 9.93 6.398 1 98.25 314 TYR A O 1
ATOM 2485 N N . PHE A 1 315 ? 30.922 10.102 5.504 1 98 315 PHE A N 1
ATOM 2486 C CA . PHE A 1 315 ? 30.188 9.766 6.723 1 98 315 PHE A CA 1
ATOM 2487 C C . PHE A 1 315 ? 30.234 8.258 6.977 1 98 315 PHE A C 1
ATOM 2489 O O . PHE A 1 315 ? 30.25 7.824 8.133 1 98 315 PHE A O 1
ATOM 2496 N N . GLU A 1 316 ? 30.172 7.473 5.91 1 95.69 316 GLU A N 1
ATOM 2497 C CA . GLU A 1 316 ? 30.266 6.027 6.078 1 95.69 316 GLU A CA 1
ATOM 2498 C C . GLU A 1 316 ? 31.578 5.629 6.75 1 95.69 316 GLU A C 1
ATOM 2500 O O . GLU A 1 316 ? 31.609 4.703 7.562 1 95.69 316 GLU A O 1
ATOM 2505 N N . GLU A 1 317 ? 32.656 6.281 6.367 1 95.75 317 GLU A N 1
ATOM 2506 C CA . GLU A 1 317 ? 33.938 6.02 6.969 1 95.75 317 GLU A CA 1
ATOM 2507 C C . GLU A 1 317 ? 33.938 6.312 8.461 1 95.75 317 GLU A C 1
ATOM 2509 O O . GLU A 1 317 ? 34.75 5.754 9.219 1 95.75 317 GLU A O 1
ATOM 2514 N N . GLN A 1 318 ? 33.094 7.133 8.859 1 95.81 318 GLN A N 1
ATOM 2515 C CA . GLN A 1 318 ? 32.969 7.492 10.266 1 95.81 318 GLN A CA 1
ATOM 2516 C C . GLN A 1 318 ? 31.922 6.621 10.969 1 95.81 318 GLN A C 1
ATOM 2518 O O . GLN A 1 318 ? 31.594 6.859 12.133 1 95.81 318 GLN A O 1
ATOM 2523 N N . GLY A 1 319 ? 31.328 5.684 10.281 1 94.88 319 GLY A N 1
ATOM 2524 C CA . GLY A 1 319 ? 30.375 4.742 10.852 1 94.88 319 GLY A CA 1
ATOM 2525 C C . GLY A 1 319 ? 28.922 5.176 10.688 1 94.88 319 GLY A C 1
ATOM 2526 O O . GLY A 1 319 ? 28.031 4.645 11.359 1 94.88 319 GLY A O 1
ATOM 2527 N N . HIS A 1 320 ? 28.703 6.184 9.773 1 97.56 320 HIS A N 1
ATOM 2528 C CA . HIS A 1 320 ? 27.359 6.707 9.578 1 97.56 320 HIS A CA 1
ATOM 2529 C C . HIS A 1 320 ? 26.891 6.512 8.133 1 97.56 320 HIS A C 1
ATOM 2531 O O . HIS A 1 320 ? 27.047 7.41 7.305 1 97.56 320 HIS A O 1
ATOM 2537 N N . PRO A 1 321 ? 26.203 5.434 7.906 1 97.44 321 PRO A N 1
ATOM 2538 C CA . PRO A 1 321 ? 25.766 5.215 6.531 1 97.44 321 PRO A CA 1
ATOM 2539 C C . PRO A 1 321 ? 24.609 6.137 6.133 1 97.44 321 PRO A C 1
ATOM 2541 O O . PRO A 1 321 ? 24.297 6.27 4.945 1 97.44 321 PRO A O 1
ATOM 2544 N N . ALA A 1 322 ? 23.953 6.73 7.117 1 98.5 322 ALA A N 1
ATOM 2545 C CA . ALA A 1 322 ? 22.844 7.652 6.887 1 98.5 322 ALA A CA 1
ATOM 2546 C C . ALA A 1 322 ? 23.078 8.984 7.582 1 98.5 322 ALA A C 1
ATOM 2548 O O . ALA A 1 322 ? 23.594 9.023 8.703 1 98.5 322 ALA A O 1
ATOM 2549 N N . PHE A 1 323 ? 22.75 10.047 6.906 1 98.81 323 PHE A N 1
ATOM 2550 C CA . PHE A 1 323 ? 22.844 11.375 7.496 1 98.81 323 PHE A CA 1
ATOM 2551 C C . PHE A 1 323 ? 21.875 12.344 6.832 1 98.81 323 PHE A C 1
ATOM 2553 O O . PHE A 1 323 ? 21.453 12.125 5.699 1 98.81 323 PHE A O 1
ATOM 2560 N N . PHE A 1 324 ? 21.562 13.359 7.543 1 98.94 324 PHE A N 1
ATOM 2561 C CA . PHE A 1 324 ? 20.656 14.391 7.031 1 98.94 324 PHE A CA 1
ATOM 2562 C C . PHE A 1 324 ? 21.438 15.609 6.559 1 98.94 324 PHE A C 1
ATOM 2564 O O . PHE A 1 324 ? 22.422 16 7.188 1 98.94 324 PHE A O 1
ATOM 2571 N N . VAL A 1 325 ? 21.016 16.172 5.461 1 98.81 325 VAL A N 1
ATOM 2572 C CA . VAL A 1 325 ? 21.422 17.5 5.043 1 98.81 325 VAL A CA 1
ATOM 2573 C C . VAL A 1 325 ? 20.234 18.453 5.121 1 98.81 325 VAL A C 1
ATOM 2575 O O . VAL A 1 325 ? 19.203 18.234 4.473 1 98.81 325 VAL A O 1
ATOM 2578 N N . VAL A 1 326 ? 20.391 19.516 5.863 1 98.5 326 VAL A N 1
ATOM 2579 C CA . VAL A 1 326 ? 19.266 20.406 6.168 1 98.5 326 VAL A CA 1
ATOM 2580 C C . VAL A 1 326 ? 19.562 21.812 5.617 1 98.5 326 VAL A C 1
ATOM 2582 O O . VAL A 1 326 ? 20.703 22.281 5.668 1 98.5 326 VAL A O 1
ATOM 2585 N N . GLY A 1 327 ? 18.547 22.469 5.098 1 98.38 327 GLY A N 1
ATOM 2586 C CA . GLY A 1 327 ? 18.641 23.906 4.887 1 98.38 327 GLY A CA 1
ATOM 2587 C C . GLY A 1 327 ? 18.969 24.266 3.451 1 98.38 327 GLY A C 1
ATOM 2588 O O . GLY A 1 327 ? 19.734 25.203 3.207 1 98.38 327 GLY A O 1
ATOM 2589 N N . TYR A 1 328 ? 18.438 23.453 2.496 1 97.44 328 TYR A N 1
ATOM 2590 C CA . TYR A 1 328 ? 18.609 23.781 1.088 1 97.44 328 TYR A CA 1
ATOM 2591 C C . TYR A 1 328 ? 17.984 25.141 0.771 1 97.44 328 TYR A C 1
ATOM 2593 O O . TYR A 1 328 ? 16.906 25.469 1.28 1 97.44 328 TYR A O 1
ATOM 2601 N N . PRO A 1 329 ? 18.609 25.906 -0.045 1 96.06 329 PRO A N 1
ATOM 2602 C CA . PRO A 1 329 ? 18.031 27.203 -0.406 1 96.06 329 PRO A CA 1
ATOM 2603 C C . PRO A 1 329 ? 17 27.094 -1.523 1 96.06 329 PRO A C 1
ATOM 2605 O O . PRO A 1 329 ? 16.938 26.062 -2.209 1 96.06 329 PRO A O 1
ATOM 2608 N N . ASP A 1 330 ? 16.172 28.062 -1.668 1 93 330 ASP A N 1
ATOM 2609 C CA . ASP A 1 330 ? 15.234 28.25 -2.775 1 93 330 ASP A CA 1
ATOM 2610 C C . ASP A 1 330 ? 14.297 27.062 -2.916 1 93 330 ASP A C 1
ATOM 2612 O O . ASP A 1 330 ? 14.18 26.484 -4 1 93 330 ASP 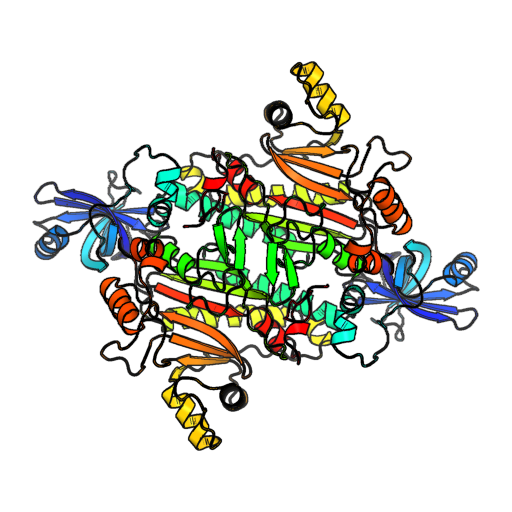A O 1
ATOM 2616 N N . GLU A 1 331 ? 13.672 26.766 -1.814 1 94.81 331 GLU A N 1
ATOM 2617 C CA . GLU A 1 331 ? 12.812 25.578 -1.824 1 94.81 331 GLU A CA 1
ATOM 2618 C C . GLU A 1 331 ? 11.375 25.953 -2.178 1 94.81 331 GLU A C 1
ATOM 2620 O O . GLU A 1 331 ? 11.039 27.141 -2.285 1 94.81 331 GLU A O 1
ATOM 2625 N N . LYS A 1 332 ? 10.578 25 -2.41 1 93.44 332 LYS A N 1
ATOM 2626 C CA . LYS A 1 332 ? 9.195 25.156 -2.836 1 93.44 332 LYS A CA 1
ATOM 2627 C C . LYS A 1 332 ? 8.367 25.875 -1.77 1 93.44 332 LYS A C 1
ATOM 2629 O O . LYS A 1 332 ? 8.695 25.812 -0.582 1 93.44 332 LYS A O 1
ATOM 2634 N N . PHE A 1 333 ? 7.25 26.406 -2.152 1 95 333 PHE A N 1
ATOM 2635 C CA . PHE A 1 333 ? 6.406 27.297 -1.359 1 95 333 PHE A CA 1
ATOM 2636 C C . PHE A 1 333 ? 5.863 26.562 -0.134 1 95 333 PHE A C 1
ATOM 2638 O O . PHE A 1 333 ? 5.484 27.203 0.853 1 95 333 PHE A O 1
ATOM 2645 N N . TYR A 1 334 ? 5.859 25.219 -0.162 1 95.75 334 TYR A N 1
ATOM 2646 C CA . TYR A 1 334 ? 5.211 24.531 0.943 1 95.75 334 TYR A CA 1
ATOM 2647 C C . TYR A 1 334 ? 6.223 24.141 2.018 1 95.75 334 TYR A C 1
ATOM 2649 O O . TYR A 1 334 ? 5.875 23.484 2.998 1 95.75 334 TYR A O 1
ATOM 2657 N N . TYR A 1 335 ? 7.445 24.594 1.881 1 97.19 335 TYR A N 1
ATOM 2658 C CA . TYR A 1 335 ? 8.438 24.438 2.943 1 97.19 335 TYR A CA 1
ATOM 2659 C C . TYR A 1 335 ? 8.625 25.734 3.703 1 97.19 335 TYR A C 1
ATOM 2661 O O . TYR A 1 335 ? 8.625 26.812 3.105 1 97.19 335 TYR A O 1
ATOM 2669 N N . MET A 1 336 ? 8.875 25.641 5.004 1 97.31 336 MET A N 1
ATOM 2670 C CA . MET A 1 336 ? 9.281 26.812 5.773 1 97.31 336 MET A CA 1
ATOM 2671 C C . MET A 1 336 ? 10.68 27.266 5.367 1 97.31 336 MET A C 1
ATOM 2673 O O . MET A 1 336 ? 11.625 26.469 5.355 1 97.31 336 MET A O 1
ATOM 2677 N N . GLN A 1 337 ? 10.781 28.516 5.062 1 95.38 337 GLN A N 1
ATOM 2678 C CA . GLN A 1 337 ? 12.055 29.062 4.613 1 95.38 337 GLN A CA 1
ATOM 2679 C C . GLN A 1 337 ? 12.25 30.484 5.141 1 95.38 337 GLN A C 1
ATOM 2681 O O . GLN A 1 337 ? 11.281 31.172 5.461 1 95.38 337 GLN A O 1
ATOM 2686 N N . ASP A 1 338 ? 13.453 30.875 5.316 1 93.38 338 ASP A N 1
ATOM 2687 C CA . ASP A 1 338 ? 13.852 32.219 5.727 1 93.38 338 ASP A CA 1
ATOM 2688 C C . ASP A 1 338 ? 13.258 32.562 7.086 1 93.38 338 ASP A C 1
ATOM 2690 O O . ASP A 1 338 ? 12.719 33.656 7.27 1 93.38 338 ASP A O 1
ATOM 2694 N N . VAL A 1 339 ? 13.273 31.625 7.938 1 93.88 339 VAL A N 1
ATOM 2695 C CA . VAL A 1 339 ? 12.758 31.844 9.281 1 93.88 339 VAL A CA 1
ATOM 2696 C C . VAL A 1 339 ? 13.766 32.625 10.109 1 93.88 339 VAL A C 1
ATOM 2698 O O . VAL A 1 339 ? 14.945 32.281 10.18 1 93.88 339 VAL A O 1
ATOM 2701 N N . GLU A 1 340 ? 13.297 33.656 10.734 1 93.62 340 GLU A N 1
ATOM 2702 C CA . GLU A 1 340 ? 14.172 34.5 11.539 1 93.62 340 GLU A CA 1
ATOM 2703 C C . GLU A 1 340 ? 14.844 33.688 12.648 1 93.62 340 GLU A C 1
ATOM 2705 O O . GLU A 1 340 ? 14.188 32.938 13.367 1 93.62 340 GLU A O 1
ATOM 2710 N N . GLY A 1 341 ? 16.125 33.781 12.75 1 93.88 341 GLY A N 1
ATOM 2711 C CA . GLY A 1 341 ? 16.891 33.125 13.805 1 93.88 341 GLY A CA 1
ATOM 2712 C C . GLY A 1 341 ? 17.438 31.781 13.375 1 93.88 341 GLY A C 1
ATOM 2713 O O . GLY A 1 341 ? 18.328 31.234 14.039 1 93.88 341 GLY A O 1
ATOM 2714 N N . ASP A 1 342 ? 16.922 31.281 12.305 1 94.94 342 ASP A N 1
ATOM 2715 C CA . ASP A 1 342 ? 17.438 30.016 11.797 1 94.94 342 ASP A CA 1
ATOM 2716 C C . ASP A 1 342 ? 18.828 30.188 11.18 1 94.94 342 ASP A C 1
ATOM 2718 O O . ASP A 1 342 ? 19.109 31.234 10.586 1 94.94 342 ASP A O 1
ATOM 2722 N N . ASP A 1 343 ? 19.656 29.219 11.281 1 94.44 343 ASP A N 1
ATOM 2723 C CA . ASP A 1 343 ? 20.953 29.203 10.625 1 94.44 343 ASP A CA 1
ATOM 2724 C C . ASP A 1 343 ? 20.891 28.453 9.305 1 94.44 343 ASP A C 1
ATOM 2726 O O . ASP A 1 343 ? 21.938 28.125 8.727 1 94.44 343 ASP A O 1
ATOM 2730 N N . VAL A 1 344 ? 19.703 28.156 8.883 1 97.12 344 VAL A N 1
ATOM 2731 C CA . VAL A 1 344 ? 19.484 27.438 7.629 1 97.12 344 VAL A CA 1
ATOM 2732 C C . VAL A 1 344 ? 18.531 28.219 6.734 1 97.12 344 VAL A C 1
ATOM 2734 O O . VAL A 1 344 ? 17.672 28.953 7.227 1 97.12 344 VAL A O 1
ATOM 2737 N N . ALA A 1 345 ? 18.719 28.047 5.43 1 96.88 345 ALA A N 1
ATOM 2738 C CA . ALA A 1 345 ? 17.922 28.797 4.461 1 96.88 345 ALA A CA 1
ATOM 2739 C C . ALA A 1 345 ? 16.469 28.312 4.438 1 96.88 345 ALA A C 1
ATOM 2741 O O . ALA A 1 345 ? 15.555 29.062 4.102 1 96.88 345 ALA A O 1
ATOM 2742 N N . SER A 1 346 ? 16.281 27.047 4.691 1 98.19 346 SER A N 1
ATOM 2743 C CA . SER A 1 346 ? 14.961 26.422 4.766 1 98.19 346 SER A CA 1
ATOM 2744 C C . SER A 1 346 ? 14.945 25.266 5.75 1 98.19 346 SER A C 1
ATOM 2746 O O . SER A 1 346 ? 15.992 24.75 6.125 1 98.19 346 SER A O 1
ATOM 2748 N N . ARG A 1 347 ? 13.781 24.891 6.148 1 98.62 347 ARG A N 1
ATOM 2749 C CA . ARG A 1 347 ? 13.641 23.75 7.047 1 98.62 347 ARG A CA 1
ATOM 2750 C C . ARG A 1 347 ? 13.359 22.469 6.27 1 98.62 347 ARG A C 1
ATOM 2752 O O . ARG A 1 347 ? 12.672 21.578 6.762 1 98.62 347 ARG A O 1
ATOM 2759 N N . LYS A 1 348 ? 13.727 22.438 4.996 1 98.56 348 LYS A N 1
ATOM 2760 C CA . LYS A 1 348 ? 13.781 21.234 4.164 1 98.56 348 LYS A CA 1
ATOM 2761 C C . LYS A 1 348 ? 15.047 20.422 4.445 1 98.56 348 LYS A C 1
ATOM 2763 O O . LYS A 1 348 ? 16.109 21 4.707 1 98.56 348 LYS A O 1
ATOM 2768 N N . PHE A 1 349 ? 14.922 19.109 4.395 1 98.75 349 PHE A N 1
ATOM 2769 C CA . PHE A 1 349 ? 16.094 18.25 4.539 1 98.75 349 PHE A CA 1
ATOM 2770 C C . PHE A 1 349 ? 16.031 17.094 3.547 1 98.75 349 PHE A C 1
ATOM 2772 O O . PHE A 1 349 ? 14.969 16.75 3.045 1 98.75 349 PHE A O 1
ATOM 2779 N N . ASP A 1 350 ? 17.156 16.562 3.24 1 98.69 350 ASP A N 1
ATOM 2780 C CA . ASP A 1 350 ? 17.312 15.281 2.564 1 98.69 350 ASP A CA 1
ATOM 2781 C C . ASP A 1 350 ? 17.984 14.25 3.477 1 98.69 350 ASP A C 1
ATOM 2783 O O . ASP A 1 350 ? 18.875 14.594 4.254 1 98.69 350 ASP A O 1
ATOM 2787 N N . LEU A 1 351 ? 17.484 13.117 3.438 1 98.88 351 LEU A N 1
ATOM 2788 C CA . LEU A 1 351 ? 18.219 11.992 4.016 1 98.88 351 LEU A CA 1
ATOM 2789 C C . LEU A 1 351 ? 19.047 11.281 2.955 1 98.88 351 LEU A C 1
ATOM 2791 O O . LEU A 1 351 ? 18.5 10.812 1.951 1 98.88 351 LEU A O 1
ATOM 2795 N N . ILE A 1 352 ? 20.312 11.281 3.172 1 98.69 352 ILE A N 1
ATOM 2796 C CA . ILE A 1 352 ? 21.219 10.555 2.299 1 98.69 352 ILE A CA 1
ATOM 2797 C C . ILE A 1 352 ? 21.594 9.219 2.939 1 98.69 352 ILE A C 1
ATOM 2799 O O . ILE A 1 352 ? 21.984 9.172 4.113 1 98.69 352 ILE A O 1
ATOM 2803 N N . TYR A 1 353 ? 21.406 8.18 2.297 1 98.38 353 TYR A N 1
ATOM 2804 C CA . TYR A 1 353 ? 21.75 6.824 2.73 1 98.38 353 TYR A CA 1
ATOM 2805 C C . TYR A 1 353 ? 22.703 6.164 1.753 1 98.38 353 TYR A C 1
ATOM 2807 O O . TYR A 1 353 ? 22.391 6.008 0.57 1 98.38 353 TYR A O 1
ATOM 2815 N N . LYS A 1 354 ? 23.938 5.781 2.225 1 97 354 LYS A N 1
ATOM 2816 C CA . LYS A 1 354 ? 24.984 5.168 1.422 1 97 354 LYS A CA 1
ATOM 2817 C C . LYS A 1 354 ? 25.25 5.977 0.154 1 97 354 LYS A C 1
ATOM 2819 O O . LYS A 1 354 ? 25.328 5.418 -0.942 1 97 354 LYS A O 1
ATOM 2824 N N . GLY A 1 355 ? 25.219 7.293 0.264 1 97.12 355 GLY A N 1
ATOM 2825 C CA . GLY A 1 355 ? 25.656 8.195 -0.79 1 97.12 355 GLY A CA 1
ATOM 2826 C C . GLY A 1 355 ? 24.562 8.539 -1.774 1 97.12 355 GLY A C 1
ATOM 2827 O O . GLY A 1 355 ? 24.828 9.125 -2.828 1 97.12 355 GLY A O 1
ATOM 2828 N N . GLN A 1 356 ? 23.344 8.203 -1.48 1 96.69 356 GLN A N 1
ATOM 2829 C CA . GLN A 1 356 ? 22.203 8.508 -2.35 1 96.69 356 GLN A CA 1
ATOM 2830 C C . GLN A 1 356 ? 21.047 9.102 -1.555 1 96.69 356 GLN A C 1
ATOM 2832 O O . GLN A 1 356 ? 20.734 8.633 -0.462 1 96.69 356 GLN A O 1
ATOM 2837 N N . GLU A 1 357 ? 20.484 10.172 -2.148 1 97.75 357 GLU A N 1
ATOM 2838 C CA . GLU A 1 357 ? 19.297 10.719 -1.521 1 97.75 357 GLU A CA 1
ATOM 2839 C C . GLU A 1 357 ? 18.188 9.672 -1.436 1 97.75 357 GLU A C 1
ATOM 2841 O O . GLU A 1 357 ? 17.75 9.133 -2.457 1 97.75 357 GLU A O 1
ATOM 2846 N N . LEU A 1 358 ? 17.719 9.422 -0.272 1 98.12 358 LEU A N 1
ATOM 2847 C CA . LEU A 1 358 ? 16.688 8.43 -0.029 1 98.12 358 LEU A CA 1
ATOM 2848 C C . LEU A 1 358 ? 15.328 9.094 0.17 1 98.12 358 LEU A C 1
ATOM 2850 O O . LEU A 1 358 ? 14.289 8.516 -0.16 1 98.12 358 LEU A O 1
ATOM 2854 N N . SER A 1 359 ? 15.359 10.258 0.757 1 98.19 359 SER A N 1
ATOM 2855 C CA . SER A 1 359 ? 14.117 10.961 1.066 1 98.19 359 SER A CA 1
ATOM 2856 C C . SER A 1 359 ? 14.336 12.469 1.093 1 98.19 359 SER A C 1
ATOM 2858 O O . SER A 1 359 ? 15.461 12.938 1.299 1 98.19 359 SER A O 1
ATOM 2860 N N . SER A 1 360 ? 13.258 13.141 0.831 1 97.94 360 SER A N 1
ATOM 2861 C CA . SER A 1 360 ? 13.164 14.586 1.033 1 97.94 360 SER A CA 1
ATOM 2862 C C . SER A 1 360 ? 11.945 14.945 1.884 1 97.94 360 SER A C 1
ATOM 2864 O O . SER A 1 360 ? 10.891 14.32 1.768 1 97.94 360 SER A O 1
ATOM 2866 N N . GLY A 1 361 ? 12.133 15.867 2.775 1 98.25 361 GLY A N 1
ATOM 2867 C CA . GLY A 1 361 ? 11.07 16.297 3.668 1 98.25 361 GLY A CA 1
ATOM 2868 C C . GLY A 1 361 ? 11.398 17.578 4.41 1 98.25 361 GLY A C 1
ATOM 2869 O O . GLY A 1 361 ? 12.336 18.297 4.043 1 98.25 361 GLY A O 1
ATOM 2870 N N . GLY A 1 362 ? 10.562 17.922 5.328 1 98.75 362 GLY A N 1
ATOM 2871 C CA . GLY A 1 362 ? 10.773 19.125 6.125 1 98.75 362 GLY A CA 1
ATOM 2872 C C . GLY A 1 362 ? 9.523 19.594 6.844 1 98.75 362 GLY A C 1
ATOM 2873 O O . GLY A 1 362 ? 8.508 18.906 6.848 1 98.75 362 GLY A O 1
ATOM 2874 N N . GLN A 1 363 ? 9.734 20.703 7.551 1 98.75 363 GLN A N 1
ATOM 2875 C CA . GLN A 1 363 ? 8.578 21.406 8.102 1 98.75 363 GLN A CA 1
ATOM 2876 C C . GLN A 1 363 ? 7.871 22.219 7.02 1 98.75 363 GLN A C 1
ATOM 2878 O O . GLN A 1 363 ? 8.523 22.859 6.184 1 98.75 363 GLN A O 1
ATOM 2883 N N . ARG A 1 364 ? 6.59 22.203 7.059 1 98.69 364 ARG A N 1
ATOM 2884 C CA . ARG A 1 364 ? 5.781 22.844 6.031 1 98.69 364 ARG A CA 1
ATOM 2885 C C . ARG A 1 364 ? 5.434 24.281 6.43 1 98.69 364 ARG A C 1
ATOM 2887 O O . ARG A 1 364 ? 5.367 24.594 7.617 1 98.69 364 ARG A O 1
ATOM 2894 N N . GLU A 1 365 ? 5.285 25.109 5.402 1 97.62 365 GLU A N 1
ATOM 2895 C CA . GLU A 1 365 ? 4.645 26.406 5.598 1 97.62 365 GLU A CA 1
ATOM 2896 C C . GLU A 1 365 ? 3.131 26.266 5.707 1 97.62 365 GLU A C 1
ATOM 2898 O O . GLU A 1 365 ? 2.465 25.906 4.734 1 97.62 365 GLU A O 1
ATOM 2903 N N . HIS A 1 366 ? 2.623 26.5 6.926 1 95.38 366 HIS A N 1
ATOM 2904 C CA . HIS A 1 366 ? 1.184 26.328 7.086 1 95.38 366 HIS A CA 1
ATOM 2905 C C . HIS A 1 366 ? 0.482 27.672 7.234 1 95.38 366 HIS A C 1
ATOM 2907 O O . HIS A 1 366 ? -0.748 27.734 7.293 1 95.38 366 HIS A O 1
ATOM 2913 N N . ASP A 1 367 ? 1.277 28.781 7.359 1 96 367 ASP A N 1
ATOM 2914 C CA . ASP A 1 367 ? 0.694 30.109 7.25 1 96 367 ASP A CA 1
ATOM 2915 C C . ASP A 1 367 ? 0.312 30.438 5.809 1 96 367 ASP A C 1
ATOM 2917 O O . ASP A 1 367 ? 1.183 30.688 4.969 1 96 367 ASP A O 1
ATOM 2921 N N . VAL A 1 368 ? -0.886 30.531 5.574 1 97 368 VAL A N 1
ATOM 2922 C CA . VAL A 1 368 ? -1.405 30.625 4.211 1 97 368 VAL A CA 1
ATOM 2923 C C . VAL A 1 368 ? -0.957 31.922 3.562 1 97 368 VAL A C 1
ATOM 2925 O O . VAL A 1 368 ? -0.61 31.953 2.379 1 97 368 VAL A O 1
ATOM 2928 N N . GLU A 1 369 ? -1.015 33 4.293 1 96.12 369 GLU A N 1
ATOM 2929 C CA . GLU A 1 369 ? -0.593 34.281 3.74 1 96.12 369 GLU A CA 1
ATOM 2930 C C . GLU A 1 369 ? 0.859 34.25 3.273 1 96.12 369 GLU A C 1
ATOM 2932 O O . GLU A 1 369 ? 1.171 34.656 2.154 1 96.12 369 GLU A O 1
ATOM 2937 N N . ARG A 1 370 ? 1.673 33.75 4.113 1 96.12 370 ARG A N 1
ATOM 2938 C CA . ARG A 1 370 ? 3.086 33.625 3.766 1 96.12 370 ARG A CA 1
ATOM 2939 C C . ARG A 1 370 ? 3.287 32.656 2.6 1 96.12 370 ARG A C 1
ATOM 2941 O O . ARG A 1 370 ? 4.094 32.938 1.706 1 96.12 370 ARG A O 1
ATOM 2948 N N . MET A 1 371 ? 2.662 31.562 2.658 1 96.81 371 MET A N 1
ATOM 2949 C CA . MET A 1 371 ? 2.764 30.578 1.596 1 96.81 371 MET A CA 1
ATOM 2950 C C . MET A 1 371 ? 2.4 31.188 0.245 1 96.81 371 MET A C 1
ATOM 2952 O O . MET A 1 371 ? 3.109 30.969 -0.743 1 96.81 371 MET A O 1
ATOM 2956 N N . VAL A 1 372 ? 1.311 31.906 0.169 1 96.38 372 VAL A N 1
ATOM 2957 C CA . VAL A 1 372 ? 0.843 32.531 -1.066 1 96.38 372 VAL A CA 1
ATOM 2958 C C . VAL A 1 372 ? 1.853 33.562 -1.536 1 96.38 372 VAL A C 1
ATOM 2960 O O . VAL A 1 372 ? 2.09 33.719 -2.736 1 96.38 372 VAL A O 1
ATOM 2963 N N . GLU A 1 373 ? 2.416 34.312 -0.586 1 96.25 373 GLU A N 1
ATOM 2964 C CA . GLU A 1 373 ? 3.465 35.281 -0.928 1 96.25 373 GLU A CA 1
ATOM 2965 C C . GLU A 1 373 ? 4.633 34.594 -1.628 1 96.25 373 GLU A C 1
ATOM 2967 O O . GLU A 1 373 ? 5.129 35.062 -2.645 1 96.25 373 GLU A O 1
ATOM 2972 N N . VAL A 1 374 ? 5.055 33.5 -1.058 1 95.31 374 VAL A N 1
ATOM 2973 C CA . VAL A 1 374 ? 6.164 32.75 -1.643 1 95.31 374 VAL A CA 1
ATOM 2974 C C . VAL A 1 374 ? 5.758 32.188 -3.008 1 95.31 374 VAL A C 1
ATOM 2976 O O . VAL A 1 374 ? 6.562 32.188 -3.941 1 95.31 374 VAL A O 1
ATOM 2979 N N . MET A 1 375 ? 4.516 31.703 -3.162 1 94.69 375 MET A N 1
ATOM 2980 C CA . MET A 1 375 ? 4 31.25 -4.449 1 94.69 375 MET A CA 1
ATOM 2981 C C . MET A 1 375 ? 4.125 32.344 -5.508 1 94.69 375 MET A C 1
ATOM 2983 O O . MET A 1 375 ? 4.578 32.062 -6.625 1 94.69 375 MET A O 1
ATOM 2987 N N . GLU A 1 376 ? 3.693 33.469 -5.156 1 94.81 376 GLU A N 1
ATOM 2988 C CA . GLU A 1 376 ? 3.76 34.594 -6.074 1 94.81 376 GLU A CA 1
ATOM 2989 C C . GLU A 1 376 ? 5.203 34.906 -6.465 1 94.81 376 GLU A C 1
ATOM 2991 O O . GLU A 1 376 ? 5.496 35.156 -7.641 1 94.81 376 GLU A O 1
ATOM 2996 N N . GLU A 1 377 ? 6.031 34.906 -5.527 1 94.62 377 GLU A N 1
ATOM 2997 C CA . GLU A 1 377 ? 7.445 35.156 -5.777 1 94.62 377 GLU A CA 1
ATOM 2998 C C . GLU A 1 377 ? 8.031 34.125 -6.73 1 94.62 377 GLU A C 1
ATOM 3000 O O . GLU A 1 377 ? 8.922 34.438 -7.523 1 94.62 377 GLU A O 1
ATOM 3005 N N . GLN A 1 378 ? 7.535 32.969 -6.605 1 92.81 378 GLN A N 1
ATOM 3006 C CA . GLN A 1 378 ? 8.078 31.859 -7.391 1 92.81 378 GLN A CA 1
ATOM 3007 C C . GLN A 1 378 ? 7.332 31.703 -8.711 1 92.81 378 GLN A C 1
ATOM 3009 O O . GLN A 1 378 ? 7.625 30.812 -9.5 1 92.81 378 GLN A O 1
ATOM 3014 N N . GLY A 1 379 ? 6.332 32.469 -8.914 1 91.75 379 GLY A N 1
ATOM 3015 C CA . GLY A 1 379 ? 5.57 32.438 -10.156 1 91.75 379 GLY A CA 1
ATOM 3016 C C . GLY A 1 379 ? 4.574 31.297 -10.203 1 91.75 379 GLY A C 1
ATOM 3017 O O . GLY A 1 379 ? 4.203 30.828 -11.289 1 91.75 379 GLY A O 1
ATOM 3018 N N . VAL A 1 380 ? 4.207 30.797 -9.047 1 90.25 380 VAL A N 1
ATOM 3019 C CA . VAL A 1 380 ? 3.238 29.703 -8.961 1 90.25 380 VAL A CA 1
ATOM 3020 C C . VAL A 1 380 ? 1.82 30.266 -9.047 1 90.25 380 VAL A C 1
ATOM 3022 O O . VAL A 1 380 ? 1.46 31.172 -8.297 1 90.25 380 VAL A O 1
ATOM 3025 N N . GLU A 1 381 ? 1.023 29.719 -9.945 1 88.94 381 GLU A N 1
ATOM 3026 C CA . GLU A 1 381 ? -0.364 30.156 -10.086 1 88.94 381 GLU A CA 1
ATOM 3027 C C . GLU A 1 381 ? -1.24 29.578 -8.984 1 88.94 381 GLU A C 1
ATOM 3029 O O . GLU A 1 381 ? -1.638 28.406 -9.055 1 88.94 381 GLU A O 1
ATOM 3034 N N . THR A 1 382 ? -1.703 30.391 -8.117 1 91.5 382 THR A N 1
ATOM 3035 C CA . THR A 1 382 ? -2.453 29.938 -6.945 1 91.5 382 THR A CA 1
ATOM 3036 C C . THR A 1 382 ? -3.76 29.281 -7.363 1 91.5 382 THR A C 1
ATOM 3038 O O . THR A 1 382 ? -4.285 28.422 -6.645 1 91.5 382 THR A O 1
ATOM 3041 N N . ALA A 1 383 ? -4.305 29.594 -8.539 1 88.38 383 ALA A N 1
ATOM 3042 C CA . ALA A 1 383 ? -5.559 29.031 -9.039 1 88.38 383 ALA A CA 1
ATOM 3043 C C . ALA A 1 383 ? -5.469 27.516 -9.188 1 88.38 383 ALA A C 1
ATOM 3045 O O . ALA A 1 383 ? -6.469 26.812 -9.055 1 88.38 383 ALA A O 1
ATOM 3046 N N . ASN A 1 384 ? -4.262 27.047 -9.375 1 84.38 384 ASN A N 1
ATOM 3047 C CA . ASN A 1 384 ? -4.043 25.609 -9.531 1 84.38 384 ASN A CA 1
ATOM 3048 C C . ASN A 1 384 ? -4.016 24.891 -8.188 1 84.38 384 ASN A C 1
ATOM 3050 O O . ASN A 1 384 ? -4.02 23.672 -8.133 1 84.38 384 ASN A O 1
ATOM 3054 N N . PHE A 1 385 ? -4.086 25.703 -7.09 1 90.88 385 PHE A N 1
ATOM 3055 C CA . PHE A 1 385 ? -3.934 25.141 -5.754 1 90.88 385 PHE A CA 1
ATOM 3056 C C . PHE A 1 385 ? -5.082 25.562 -4.852 1 90.88 385 PHE A C 1
ATOM 3058 O O . PHE A 1 385 ? -4.934 25.625 -3.629 1 90.88 385 PHE A O 1
ATOM 3065 N N . GLU A 1 386 ? -6.203 25.828 -5.402 1 91.88 386 GLU A N 1
ATOM 3066 C CA . GLU A 1 386 ? -7.309 26.406 -4.637 1 91.88 386 GLU A CA 1
ATOM 3067 C C . GLU A 1 386 ? -7.734 25.469 -3.508 1 91.88 386 GLU A C 1
ATOM 3069 O O . GLU A 1 386 ? -7.918 25.906 -2.369 1 91.88 386 GLU A O 1
ATOM 3074 N N . PHE A 1 387 ? -7.906 24.203 -3.814 1 91.75 387 PHE A N 1
ATOM 3075 C CA . PHE A 1 387 ? -8.367 23.25 -2.807 1 91.75 387 PHE A CA 1
ATOM 3076 C C . PHE A 1 387 ? -7.348 23.109 -1.682 1 91.75 387 PHE A C 1
ATOM 3078 O O . PHE A 1 387 ? -7.715 22.969 -0.514 1 91.75 387 PHE A O 1
ATOM 3085 N N . TYR A 1 388 ? -6.148 23.203 -2.025 1 94.75 388 TYR A N 1
ATOM 3086 C CA . TYR A 1 388 ? -5.051 23.078 -1.073 1 94.75 388 TYR A CA 1
ATOM 3087 C C . TYR A 1 388 ? -4.98 24.312 -0.166 1 94.75 388 TYR A C 1
ATOM 3089 O O . TYR A 1 388 ? -4.93 24.172 1.06 1 94.75 388 TYR A O 1
ATOM 3097 N N . ILE A 1 389 ? -4.992 25.484 -0.77 1 95.94 389 ILE A N 1
ATOM 3098 C CA . ILE A 1 389 ? -4.93 26.75 -0.037 1 95.94 389 ILE A CA 1
ATOM 3099 C C . ILE A 1 389 ? -6.141 26.859 0.887 1 95.94 389 ILE A C 1
ATOM 3101 O O . ILE A 1 389 ? -6 27.234 2.059 1 95.94 389 ILE A O 1
ATOM 3105 N N . GLU A 1 390 ? -7.246 26.5 0.345 1 95.69 390 GLU A N 1
ATOM 3106 C CA . GLU A 1 390 ? -8.461 26.562 1.148 1 95.69 390 GLU A CA 1
ATOM 3107 C C . GLU A 1 390 ? -8.383 25.625 2.352 1 95.69 390 GLU A C 1
ATOM 3109 O O . GLU A 1 390 ? -8.734 26.016 3.469 1 95.69 390 GLU A O 1
ATOM 3114 N N . ALA A 1 391 ? -7.941 24.438 2.119 1 95.75 391 ALA A N 1
ATOM 3115 C CA . ALA A 1 391 ? -7.844 23.453 3.195 1 95.75 391 ALA A CA 1
ATOM 3116 C C . ALA A 1 391 ? -6.984 23.984 4.34 1 95.75 391 ALA A C 1
ATOM 3118 O O . ALA A 1 391 ? -7.316 23.797 5.512 1 95.75 391 ALA A O 1
ATOM 3119 N N . LEU A 1 392 ? -5.941 24.656 4.031 1 97.75 392 LEU A N 1
ATOM 3120 C CA . LEU A 1 392 ? -4.996 25.109 5.043 1 97.75 392 LEU A CA 1
ATOM 3121 C C . LEU A 1 392 ? -5.469 26.406 5.695 1 97.75 392 LEU A C 1
ATOM 3123 O O . LEU A 1 392 ? -4.918 26.828 6.711 1 97.75 392 LEU A O 1
ATOM 3127 N N . SER A 1 393 ? -6.562 27.016 5.176 1 98 393 SER A N 1
ATOM 3128 C CA . SER A 1 393 ? -7 28.328 5.645 1 98 393 SER A CA 1
ATOM 3129 C C . SER A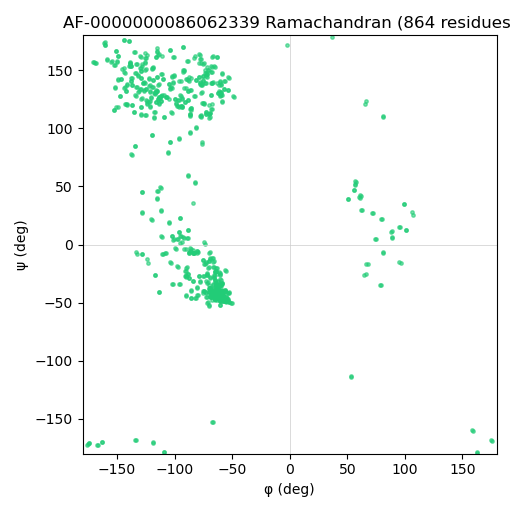 1 393 ? -7.934 28.219 6.844 1 98 393 SER A C 1
ATOM 3131 O O . SER A 1 393 ? -8.297 29.219 7.461 1 98 393 SER A O 1
ATOM 3133 N N . PHE A 1 394 ? -8.289 27.031 7.152 1 97.69 394 PHE A N 1
ATOM 3134 C CA . PHE A 1 394 ? -9.289 26.859 8.203 1 97.69 394 PHE A CA 1
ATOM 3135 C C . PHE A 1 394 ? -8.68 26.203 9.43 1 97.69 394 PHE A C 1
ATOM 3137 O O . PHE A 1 394 ? -9.242 25.25 9.984 1 97.69 394 PHE A O 1
ATOM 3144 N N . GLY A 1 395 ? -7.539 26.781 9.836 1 98 395 GLY A N 1
ATOM 3145 C CA . GLY A 1 395 ? -6.844 26.266 11.008 1 98 395 GLY A CA 1
ATOM 3146 C C . GLY A 1 395 ? -5.996 25.047 10.703 1 98 395 GLY A C 1
ATOM 3147 O O . GLY A 1 395 ? -6.527 23.969 10.414 1 98 395 GLY A O 1
ATOM 3148 N N . THR A 1 396 ? -4.707 25.188 10.742 1 98.5 396 THR A N 1
ATOM 3149 C CA . THR A 1 396 ? -3.77 24.109 10.422 1 98.5 396 THR A CA 1
ATOM 3150 C C . THR A 1 396 ? -2.627 24.078 11.43 1 98.5 396 THR A C 1
ATOM 3152 O O . THR A 1 396 ? -1.888 25.062 11.578 1 98.5 396 THR A O 1
ATOM 3155 N N . PRO A 1 397 ? -2.479 22.969 12.117 1 98.56 397 PRO A N 1
ATOM 3156 C CA . PRO A 1 397 ? -1.351 22.891 13.047 1 98.56 397 PRO A CA 1
ATOM 3157 C C . PRO A 1 397 ? 0 22.859 12.328 1 98.56 397 PRO A C 1
ATOM 3159 O O . PRO A 1 397 ? 0.083 22.422 11.18 1 98.56 397 PRO A O 1
ATOM 3162 N N . PRO A 1 398 ? 1.061 23.359 13.078 1 98.5 398 PRO A N 1
ATOM 3163 C CA . PRO A 1 398 ? 2.389 23.109 12.508 1 98.5 398 PRO A CA 1
ATOM 3164 C C . PRO A 1 398 ? 2.631 21.641 12.195 1 98.5 398 PRO A C 1
ATOM 3166 O O . PRO A 1 398 ? 2.268 20.766 12.984 1 98.5 398 PRO A O 1
ATOM 3169 N N . HIS A 1 399 ? 3.148 21.375 11.008 1 98.88 399 HIS A N 1
ATOM 3170 C CA . HIS A 1 399 ? 3.303 20 10.586 1 98.88 399 HIS A CA 1
ATOM 3171 C C . HIS A 1 399 ? 4.477 19.844 9.625 1 98.88 399 HIS A C 1
ATOM 3173 O O . HIS A 1 399 ? 5.109 20.828 9.242 1 98.88 399 HIS A O 1
ATOM 3179 N N . GLY A 1 400 ? 4.879 18.672 9.383 1 98.88 400 GLY A N 1
ATOM 3180 C CA . GLY A 1 400 ? 5.945 18.297 8.469 1 98.88 400 GLY A CA 1
ATOM 3181 C C . GLY A 1 400 ? 5.883 16.828 8.047 1 98.88 400 GLY A C 1
ATOM 3182 O O . GLY A 1 400 ? 5.055 16.078 8.547 1 98.88 400 GLY A O 1
ATOM 3183 N N . GLY A 1 401 ? 6.695 16.484 7.113 1 98.75 401 GLY A N 1
ATOM 3184 C CA . GLY A 1 401 ? 6.707 15.125 6.602 1 98.75 401 GLY A CA 1
ATOM 3185 C C . GLY A 1 401 ? 7.82 14.867 5.605 1 98.75 401 GLY A C 1
ATOM 3186 O O . GLY A 1 401 ? 8.742 15.68 5.477 1 98.75 401 GLY A O 1
ATOM 3187 N N . TYR A 1 402 ? 7.75 13.727 5 1 98.81 402 TYR A N 1
ATOM 3188 C CA . TYR A 1 402 ? 8.758 13.336 4.02 1 98.81 402 TYR A CA 1
ATOM 3189 C C . TYR A 1 402 ? 8.219 12.25 3.092 1 98.81 402 TYR A C 1
ATOM 3191 O O . TYR A 1 402 ? 7.164 11.664 3.355 1 98.81 402 TYR A O 1
ATOM 3199 N N . GLY A 1 403 ? 8.828 12.117 1.941 1 98.44 403 GLY A N 1
ATOM 3200 C CA . GLY A 1 403 ? 8.672 10.992 1.031 1 98.44 403 GLY A CA 1
ATOM 3201 C C . GLY A 1 403 ? 9.945 10.195 0.841 1 98.44 403 GLY A C 1
ATOM 3202 O O . GLY A 1 403 ? 10.992 10.758 0.504 1 98.44 403 GLY A O 1
ATOM 3203 N N . LEU A 1 404 ? 9.867 8.945 1.135 1 98.69 404 LEU A N 1
ATOM 3204 C CA . LEU A 1 404 ? 11.008 8.047 1.032 1 98.69 404 LEU A CA 1
ATOM 3205 C C . LEU A 1 404 ? 10.859 7.105 -0.161 1 98.69 404 LEU A C 1
ATOM 3207 O O . LEU A 1 404 ? 9.812 6.48 -0.335 1 98.69 404 LEU A O 1
ATOM 3211 N N . GLY A 1 405 ? 11.898 7.082 -1.018 1 98.12 405 GLY A N 1
ATOM 3212 C CA . GLY A 1 405 ? 11.875 6.148 -2.131 1 98.12 405 GLY A CA 1
ATOM 3213 C C . GLY A 1 405 ? 12.109 4.711 -1.707 1 98.12 405 GLY A C 1
ATOM 3214 O O . GLY A 1 405 ? 13.227 4.34 -1.339 1 98.12 405 GLY A O 1
ATOM 3215 N N . ILE A 1 406 ? 11.164 3.891 -1.854 1 98.62 406 ILE A N 1
ATOM 3216 C CA . ILE A 1 406 ? 11.25 2.496 -1.432 1 98.62 406 ILE A CA 1
ATOM 3217 C C . ILE A 1 406 ? 12.234 1.746 -2.33 1 98.62 406 ILE A C 1
ATOM 3219 O O . ILE A 1 406 ? 13.062 0.969 -1.846 1 98.62 406 ILE A O 1
ATOM 3223 N N . ASP A 1 407 ? 12.133 1.975 -3.619 1 98.44 407 ASP A N 1
ATOM 3224 C CA . ASP A 1 407 ? 13.008 1.288 -4.566 1 98.44 407 ASP A CA 1
ATOM 3225 C C . ASP A 1 407 ? 14.477 1.598 -4.285 1 98.44 407 ASP A C 1
ATOM 3227 O O . ASP A 1 407 ? 15.32 0.707 -4.344 1 98.44 407 ASP A O 1
ATOM 3231 N N . ARG A 1 408 ? 14.719 2.826 -3.953 1 98.12 408 ARG A N 1
ATOM 3232 C CA . ARG A 1 408 ? 16.094 3.225 -3.631 1 98.12 408 ARG A CA 1
ATOM 3233 C C . ARG A 1 408 ? 16.562 2.58 -2.33 1 98.12 408 ARG A C 1
ATOM 3235 O O . ARG A 1 408 ? 17.719 2.201 -2.203 1 98.12 408 ARG A O 1
ATOM 3242 N N . LEU A 1 409 ? 15.695 2.553 -1.368 1 98.75 409 LEU A N 1
ATOM 3243 C CA . LEU A 1 409 ? 16.047 1.877 -0.124 1 98.75 409 LEU A CA 1
ATOM 3244 C C . LEU A 1 409 ? 16.453 0.43 -0.387 1 98.75 409 LEU A C 1
ATOM 3246 O O . LEU A 1 409 ? 17.5 -0.026 0.096 1 98.75 409 LEU A O 1
ATOM 3250 N N . VAL A 1 410 ? 15.68 -0.302 -1.145 1 98.75 410 VAL A N 1
ATOM 3251 C CA . VAL A 1 410 ? 15.961 -1.7 -1.459 1 98.75 410 VAL A CA 1
ATOM 3252 C C . VAL A 1 410 ? 17.266 -1.804 -2.242 1 98.75 410 VAL A C 1
ATOM 3254 O O . VAL A 1 410 ? 18.094 -2.684 -1.977 1 98.75 410 VAL A O 1
ATOM 3257 N N . GLN A 1 411 ? 17.422 -0.913 -3.213 1 98.44 411 GLN A N 1
ATOM 3258 C CA . GLN A 1 411 ? 18.656 -0.895 -4.008 1 98.44 411 GLN A CA 1
ATOM 3259 C C . GLN A 1 411 ? 19.891 -0.799 -3.117 1 98.44 411 GLN A C 1
ATOM 3261 O O . GLN A 1 411 ? 20.844 -1.545 -3.301 1 98.44 411 GLN A O 1
ATOM 3266 N N . LYS A 1 412 ? 19.828 0.112 -2.182 1 98 412 LYS A N 1
ATOM 3267 C CA . LYS A 1 412 ? 20.984 0.361 -1.338 1 98 412 LYS A CA 1
ATOM 3268 C C . LYS A 1 412 ? 21.172 -0.758 -0.318 1 98 412 LYS A C 1
ATOM 3270 O O . LYS A 1 412 ? 22.297 -1.185 -0.06 1 98 412 LYS A O 1
ATOM 3275 N N . VAL A 1 413 ? 20.109 -1.263 0.255 1 98.69 413 VAL A N 1
ATOM 3276 C CA . VAL A 1 413 ? 20.203 -2.322 1.252 1 98.69 413 VAL A CA 1
ATOM 3277 C C . VAL A 1 413 ? 20.703 -3.607 0.594 1 98.69 413 VAL A C 1
ATOM 3279 O O . VAL A 1 413 ? 21.562 -4.305 1.147 1 98.69 413 VAL A O 1
ATOM 3282 N N . ALA A 1 414 ? 20.219 -3.922 -0.583 1 98.62 414 ALA A N 1
ATOM 3283 C CA . ALA A 1 414 ? 20.578 -5.148 -1.291 1 98.62 414 ALA A CA 1
ATOM 3284 C C . ALA A 1 414 ? 21.859 -4.949 -2.111 1 98.62 414 ALA A C 1
ATOM 3286 O O . ALA A 1 414 ? 22.328 -5.879 -2.775 1 98.62 414 ALA A O 1
ATOM 3287 N N . GLU A 1 415 ? 22.406 -3.713 -2.125 1 97.69 415 GLU A N 1
ATOM 3288 C CA . GLU A 1 415 ? 23.641 -3.355 -2.834 1 97.69 415 GLU A CA 1
ATOM 3289 C C . GLU A 1 415 ? 23.531 -3.682 -4.32 1 97.69 415 GLU A C 1
ATOM 3291 O O . GLU A 1 415 ? 24.406 -4.34 -4.883 1 97.69 415 GLU A O 1
ATOM 3296 N N . LEU A 1 416 ? 22.469 -3.209 -4.879 1 97.44 416 LEU A N 1
ATOM 3297 C CA . LEU A 1 416 ? 22.219 -3.402 -6.305 1 97.44 416 LEU A CA 1
ATOM 3298 C C . LEU A 1 416 ? 22.781 -2.244 -7.117 1 97.44 416 LEU A C 1
ATOM 3300 O O . LEU A 1 416 ? 22.734 -1.091 -6.684 1 97.44 416 LEU A O 1
ATOM 3304 N N . ASP A 1 417 ? 23.203 -2.449 -8.328 1 93.88 417 ASP A N 1
ATOM 3305 C CA . ASP A 1 417 ? 23.844 -1.445 -9.164 1 93.88 417 ASP A CA 1
ATOM 3306 C C . ASP A 1 417 ? 22.812 -0.577 -9.883 1 93.88 417 ASP A C 1
ATOM 3308 O O . ASP A 1 417 ? 23.094 0.583 -10.195 1 93.88 417 ASP A O 1
ATOM 3312 N N . ASN A 1 418 ? 21.734 -1.16 -10.172 1 96.31 418 ASN A N 1
ATOM 3313 C CA . ASN A 1 418 ? 20.688 -0.496 -10.945 1 96.31 418 ASN A CA 1
ATOM 3314 C C . ASN A 1 418 ? 19.344 -0.518 -10.211 1 96.31 418 ASN A C 1
ATOM 3316 O O . ASN A 1 418 ? 18.938 -1.555 -9.68 1 96.31 418 ASN A O 1
ATOM 3320 N N . ILE A 1 419 ? 18.672 0.666 -10.18 1 96.62 419 ILE A N 1
ATOM 3321 C CA . ILE A 1 419 ? 17.422 0.809 -9.438 1 96.62 419 ILE A CA 1
ATOM 3322 C C . ILE A 1 419 ? 16.391 -0.163 -9.992 1 96.62 419 ILE A C 1
ATOM 3324 O O . ILE A 1 419 ? 15.508 -0.628 -9.25 1 96.62 419 ILE A O 1
ATOM 3328 N N . LYS A 1 420 ? 16.438 -0.501 -11.258 1 96.81 420 LYS A N 1
ATOM 3329 C CA . LYS A 1 420 ? 15.453 -1.379 -11.898 1 96.81 420 LYS A CA 1
ATOM 3330 C C . LYS A 1 420 ? 15.516 -2.787 -11.312 1 96.81 420 LYS A C 1
ATOM 3332 O O . LYS A 1 420 ? 14.547 -3.543 -11.398 1 96.81 420 LYS A O 1
ATOM 3337 N N . GLU A 1 421 ? 16.625 -3.164 -10.734 1 97.69 421 GLU A N 1
ATOM 3338 C CA . GLU A 1 421 ? 16.766 -4.477 -10.109 1 97.69 421 GLU A CA 1
ATOM 3339 C C . GLU A 1 421 ? 15.992 -4.551 -8.797 1 97.69 421 GLU A C 1
ATOM 3341 O O . GLU A 1 421 ? 15.766 -5.641 -8.266 1 97.69 421 GLU A O 1
ATOM 3346 N N . ALA A 1 422 ? 15.594 -3.395 -8.273 1 98.38 422 ALA A N 1
ATOM 3347 C CA . ALA A 1 422 ? 14.828 -3.332 -7.027 1 98.38 422 ALA A CA 1
ATOM 3348 C C . ALA A 1 422 ? 13.328 -3.203 -7.312 1 98.38 422 ALA A C 1
ATOM 3350 O O . ALA A 1 422 ? 12.531 -3 -6.391 1 98.38 422 ALA A O 1
ATOM 3351 N N . ILE A 1 423 ? 12.945 -3.254 -8.523 1 98.06 423 ILE A N 1
ATOM 3352 C CA . ILE A 1 423 ? 11.555 -3.154 -8.969 1 98.06 423 ILE A CA 1
ATOM 3353 C C . ILE A 1 423 ? 11.172 -4.422 -9.727 1 98.06 423 ILE A C 1
ATOM 3355 O O . ILE A 1 423 ? 11.852 -4.812 -10.68 1 98.06 423 ILE A O 1
ATOM 3359 N N . MET A 1 424 ? 10.102 -5.086 -9.367 1 97.94 424 MET A N 1
ATOM 3360 C CA . MET A 1 424 ? 9.711 -6.367 -9.961 1 97.94 424 MET A CA 1
ATOM 3361 C C . MET A 1 424 ? 9.461 -6.219 -11.461 1 97.94 424 MET A C 1
ATOM 3363 O O . MET A 1 424 ? 9.953 -7.023 -12.258 1 97.94 424 MET A O 1
ATOM 3367 N N . PHE A 1 425 ? 8.727 -5.188 -11.852 1 97.5 425 PHE A N 1
ATOM 3368 C CA . PHE A 1 425 ? 8.375 -4.879 -13.234 1 97.5 425 PHE A CA 1
ATOM 3369 C C . PHE A 1 425 ? 8.57 -3.396 -13.523 1 97.5 425 PHE A C 1
ATOM 3371 O O . PHE A 1 425 ? 7.605 -2.627 -13.523 1 97.5 425 PHE A O 1
ATOM 3378 N N . PRO A 1 426 ? 9.766 -2.959 -13.867 1 96.62 426 PRO A N 1
ATOM 3379 C CA . PRO A 1 426 ? 10.078 -1.531 -13.984 1 96.62 426 PRO A CA 1
ATOM 3380 C C . PRO A 1 426 ? 9.469 -0.899 -15.234 1 96.62 426 PRO A C 1
ATOM 3382 O O . PRO A 1 426 ? 9.305 -1.573 -16.25 1 96.62 426 PRO A O 1
ATOM 3385 N N . ARG A 1 427 ? 9.109 0.347 -15.156 1 96.31 427 ARG A N 1
ATOM 3386 C CA . ARG A 1 427 ? 8.703 1.214 -16.25 1 96.31 427 ARG A CA 1
ATOM 3387 C C . ARG A 1 427 ? 9.711 2.334 -16.484 1 96.31 427 ARG A C 1
ATOM 3389 O O . ARG A 1 427 ? 10.094 3.023 -15.531 1 96.31 427 ARG A O 1
ATOM 3396 N N . ASP A 1 428 ? 10.156 2.465 -17.625 1 94.31 428 ASP A N 1
ATOM 3397 C CA . ASP A 1 428 ? 11.031 3.559 -18.047 1 94.31 428 ASP A CA 1
ATOM 3398 C C . ASP A 1 428 ? 10.711 3.986 -19.484 1 94.31 428 ASP A C 1
ATOM 3400 O O . ASP A 1 428 ? 9.82 3.422 -20.125 1 94.31 428 ASP A O 1
ATOM 3404 N N . PRO A 1 429 ? 11.305 4.992 -20.031 1 93.06 429 PRO A N 1
ATOM 3405 C CA . PRO A 1 429 ? 10.914 5.508 -21.344 1 93.06 429 PRO A CA 1
ATOM 3406 C C . PRO A 1 429 ? 10.961 4.441 -22.438 1 93.06 429 PRO A C 1
ATOM 3408 O O . PRO A 1 429 ? 10.234 4.535 -23.438 1 93.06 429 PRO A O 1
ATOM 3411 N N . ASN A 1 430 ? 11.734 3.398 -22.188 1 91.81 430 ASN A N 1
ATOM 3412 C CA . ASN A 1 430 ? 11.914 2.395 -23.234 1 91.81 430 ASN A CA 1
ATOM 3413 C C . ASN A 1 430 ? 11.25 1.073 -22.859 1 91.81 430 ASN A C 1
ATOM 3415 O O . ASN A 1 430 ? 11.406 0.073 -23.562 1 91.81 430 ASN A O 1
ATOM 3419 N N . ARG A 1 431 ? 10.5 1.04 -21.75 1 92.94 431 ARG A N 1
ATOM 3420 C CA . ARG A 1 431 ? 9.984 -0.242 -21.281 1 92.94 431 ARG A CA 1
ATOM 3421 C C . ARG A 1 431 ? 8.562 -0.095 -20.75 1 92.94 431 ARG A C 1
ATOM 3423 O O . ARG A 1 431 ? 8.32 0.662 -19.797 1 92.94 431 ARG A O 1
ATOM 3430 N N . LEU A 1 432 ? 7.594 -0.851 -21.391 1 91.69 432 LEU A N 1
ATOM 3431 C CA . LEU A 1 432 ? 6.195 -0.911 -20.969 1 91.69 432 LEU A CA 1
ATOM 3432 C C . LEU A 1 432 ? 5.777 -2.35 -20.688 1 91.69 432 LEU A C 1
ATOM 3434 O O . LEU A 1 432 ? 4.637 -2.6 -20.281 1 91.69 432 LEU A O 1
ATOM 3438 N N . GLU A 1 433 ? 6.715 -3.332 -21.25 1 85.88 433 GLU A N 1
ATOM 3439 C CA . GLU A 1 433 ? 6.336 -4.734 -21.078 1 85.88 433 GLU A CA 1
ATOM 3440 C C . GLU A 1 433 ? 7.27 -5.445 -20.109 1 85.88 433 GLU A C 1
ATOM 3442 O O . GLU A 1 433 ? 8.453 -5.102 -20 1 85.88 433 GLU A O 1
ATOM 3447 N N . PRO A 1 434 ? 7.012 -6.379 -19.641 1 58.22 434 PRO A N 1
ATOM 3448 C CA . PRO A 1 434 ? 6.906 -6.797 -18.25 1 58.22 434 PRO A CA 1
ATOM 3449 C C . PRO A 1 434 ? 7.793 -5.969 -17.312 1 58.22 434 PRO A C 1
ATOM 3451 O O . PRO A 1 434 ? 8.898 -5.574 -17.703 1 58.22 434 PRO A O 1
ATOM 3454 N N . MET B 1 1 ? 8.234 17.547 19.344 1 95.69 1 MET B N 1
ATOM 3455 C CA . MET B 1 1 ? 6.789 17.719 19.312 1 95.69 1 MET B CA 1
ATOM 3456 C C . MET B 1 1 ? 6.344 18.781 20.328 1 95.69 1 MET B C 1
ATOM 3458 O O . MET B 1 1 ? 6.969 18.938 21.375 1 95.69 1 MET B O 1
ATOM 3462 N N . ILE B 1 2 ? 5.266 19.422 19.891 1 95.19 2 ILE B N 1
ATOM 3463 C CA . ILE B 1 2 ? 4.641 20.297 20.875 1 95.19 2 ILE B CA 1
ATOM 3464 C C . ILE B 1 2 ? 4.203 19.484 22.094 1 95.19 2 ILE B C 1
ATOM 3466 O O . ILE B 1 2 ? 3.693 18.375 21.953 1 95.19 2 ILE B O 1
ATOM 3470 N N . ASP B 1 3 ? 4.453 20.078 23.25 1 95.31 3 ASP B N 1
ATOM 3471 C CA . ASP B 1 3 ? 4.059 19.391 24.484 1 95.31 3 ASP B CA 1
ATOM 3472 C C . ASP B 1 3 ? 2.539 19.312 24.609 1 95.31 3 ASP B C 1
ATOM 3474 O O . ASP B 1 3 ? 1.863 20.344 24.688 1 95.31 3 ASP B O 1
ATOM 3478 N N . ARG B 1 4 ? 2.047 18.125 24.609 1 97.56 4 ARG B N 1
ATOM 3479 C CA . ARG B 1 4 ? 0.611 17.891 24.719 1 97.56 4 ARG B CA 1
ATOM 3480 C C . ARG B 1 4 ? 0.308 16.422 24.922 1 97.56 4 ARG B C 1
ATOM 3482 O O . ARG B 1 4 ? 1.145 15.555 24.641 1 97.56 4 ARG B O 1
ATOM 3489 N N . ILE B 1 5 ? -0.825 16.094 25.484 1 97.19 5 ILE B N 1
ATOM 3490 C CA . ILE B 1 5 ? -1.428 14.766 25.453 1 97.19 5 ILE B CA 1
ATOM 3491 C C . ILE B 1 5 ? -2.762 14.82 24.703 1 97.19 5 ILE B C 1
ATOM 3493 O O . ILE B 1 5 ? -3.283 15.906 24.438 1 97.19 5 ILE B O 1
ATOM 3497 N N . HIS B 1 6 ? -3.254 13.727 24.266 1 96.62 6 HIS B N 1
ATOM 3498 C CA . HIS B 1 6 ? -4.547 13.688 23.594 1 96.62 6 HIS B CA 1
ATOM 3499 C C . HIS B 1 6 ? -5.695 13.82 24.578 1 96.62 6 HIS B C 1
ATOM 3501 O O . HIS B 1 6 ? -5.551 13.469 25.75 1 96.62 6 HIS B O 1
ATOM 3507 N N . THR B 1 7 ? -6.766 14.273 24.094 1 95.88 7 THR B N 1
ATOM 3508 C CA . THR B 1 7 ? -7.934 14.539 24.938 1 95.88 7 THR B CA 1
ATOM 3509 C C . THR B 1 7 ? -8.383 13.266 25.641 1 95.88 7 THR B C 1
ATOM 3511 O O . THR B 1 7 ? -8.828 13.32 26.797 1 95.88 7 THR B O 1
ATOM 3514 N N . SER B 1 8 ? -8.227 12.086 25 1 92.94 8 SER B N 1
ATOM 3515 C CA . SER B 1 8 ? -8.68 10.812 25.562 1 92.94 8 SER B CA 1
ATOM 3516 C C . SER B 1 8 ? -7.82 10.391 26.75 1 92.94 8 SER B C 1
ATOM 3518 O O . SER B 1 8 ? -8.211 9.523 27.531 1 92.94 8 SER B O 1
ATOM 3520 N N . GLN B 1 9 ? -6.672 11 26.938 1 94.81 9 GLN B N 1
ATOM 3521 C CA . GLN B 1 9 ? -5.719 10.602 27.953 1 94.81 9 GLN B CA 1
ATOM 3522 C C . GLN B 1 9 ? -5.84 11.484 29.203 1 94.81 9 GLN B C 1
ATOM 3524 O O . GLN B 1 9 ? -5.137 11.266 30.188 1 94.81 9 GLN B O 1
ATOM 3529 N N . VAL B 1 10 ? -6.695 12.484 29.172 1 96.5 10 VAL B N 1
ATOM 3530 C CA . VAL B 1 10 ? -6.848 13.422 30.281 1 96.5 10 VAL B CA 1
ATOM 3531 C C . VAL B 1 10 ? -7.629 12.758 31.406 1 96.5 10 VAL B C 1
ATOM 3533 O O . VAL B 1 10 ? -8.773 12.344 31.219 1 96.5 10 VAL B O 1
ATOM 3536 N N . GLU B 1 11 ? -6.965 12.727 32.562 1 94.75 11 GLU B N 1
ATOM 3537 C CA . GLU B 1 11 ? -7.59 12.164 33.75 1 94.75 11 GLU B CA 1
ATOM 3538 C C . GLU B 1 11 ? -7.879 13.25 34.781 1 94.75 11 GLU B C 1
ATOM 3540 O O . GLU B 1 11 ? -7.082 14.18 34.969 1 94.75 11 GLU B O 1
ATOM 3545 N N . ALA B 1 12 ? -8.953 13.031 35.469 1 91.81 12 ALA B N 1
ATOM 3546 C CA . ALA B 1 12 ? -9.406 14.047 36.438 1 91.81 12 ALA B CA 1
ATOM 3547 C C . ALA B 1 12 ? -8.398 14.242 37.562 1 91.81 12 ALA B C 1
ATOM 3549 O O . ALA B 1 12 ? -8.289 15.336 38.094 1 91.81 12 ALA B O 1
ATOM 3550 N N . ASP B 1 13 ? -7.742 13.172 37.906 1 91.69 13 ASP B N 1
ATOM 3551 C CA . ASP B 1 13 ? -6.828 13.25 39.031 1 91.69 13 ASP B CA 1
ATOM 3552 C C . ASP B 1 13 ? -5.41 13.586 38.594 1 91.69 13 ASP B C 1
ATOM 3554 O O . ASP B 1 13 ? -4.477 13.594 39.406 1 91.69 13 ASP B O 1
ATOM 3558 N N . ALA B 1 14 ? -5.348 13.844 37.312 1 89.94 14 ALA B N 1
ATOM 3559 C CA . ALA B 1 14 ? -4.031 14.211 36.812 1 89.94 14 ALA B CA 1
ATOM 3560 C C . ALA B 1 14 ? -3.635 15.609 37.281 1 89.94 14 ALA B C 1
ATOM 3562 O O . ALA B 1 14 ? -4.484 16.391 37.719 1 89.94 14 ALA B O 1
ATOM 3563 N N . GLY B 1 15 ? -2.414 15.867 37.406 1 92.31 15 GLY B N 1
ATOM 3564 C CA . GLY B 1 15 ? -1.956 17.234 37.594 1 92.31 15 GLY B CA 1
ATOM 3565 C C . GLY B 1 15 ? -2.166 18.109 36.375 1 92.31 15 GLY B C 1
ATOM 3566 O O . GLY B 1 15 ? -3.117 17.906 35.625 1 92.31 15 GLY B O 1
ATOM 3567 N N . SER B 1 16 ? -1.408 19.078 36.188 1 97.19 16 SER B N 1
ATOM 3568 C CA . SER B 1 16 ? -1.478 19.969 35.031 1 97.19 16 SER B CA 1
ATOM 3569 C C . SER B 1 16 ? -1.221 19.219 33.719 1 97.19 16 SER B C 1
ATOM 3571 O O . SER B 1 16 ? -0.311 18.391 33.656 1 97.19 16 SER B O 1
ATOM 3573 N N . VAL B 1 17 ? -2.117 19.438 32.75 1 98.19 17 VAL B N 1
ATOM 3574 C CA . VAL B 1 17 ? -1.97 18.781 31.453 1 98.19 17 VAL B CA 1
ATOM 3575 C C . VAL B 1 17 ? -1.98 19.828 30.344 1 98.19 17 VAL B C 1
ATOM 3577 O O . VAL B 1 17 ? -2.457 20.953 30.547 1 98.19 17 VAL B O 1
ATOM 3580 N N . ALA B 1 18 ? -1.423 19.531 29.25 1 98.62 18 ALA B N 1
ATOM 3581 C CA . ALA B 1 18 ? -1.482 20.344 28.031 1 98.62 18 ALA B CA 1
ATOM 3582 C C . ALA B 1 18 ? -2.191 19.578 26.906 1 98.62 18 ALA B C 1
ATOM 3584 O O . ALA B 1 18 ? -1.92 18.406 26.672 1 98.62 18 ALA B O 1
ATOM 3585 N N . ILE B 1 19 ? -3.135 20.219 26.266 1 98.38 19 ILE B N 1
ATOM 3586 C CA . ILE B 1 19 ? -3.801 19.656 25.094 1 98.38 19 ILE B CA 1
ATOM 3587 C C . ILE B 1 19 ? -3.699 20.625 23.922 1 98.38 19 ILE B C 1
ATOM 3589 O O . ILE B 1 19 ? -3.379 21.797 24.094 1 98.38 19 ILE B O 1
ATOM 3593 N N . ALA B 1 20 ? -3.877 20.172 22.75 1 98.75 20 ALA B N 1
ATOM 3594 C CA . ALA B 1 20 ? -3.961 20.984 21.547 1 98.75 20 ALA B CA 1
ATOM 3595 C C . ALA B 1 20 ? -4.914 20.375 20.531 1 98.75 20 ALA B C 1
ATOM 3597 O O . ALA B 1 20 ? -4.996 19.141 20.406 1 98.75 20 ALA B O 1
ATOM 3598 N N . GLY B 1 21 ? -5.621 21.156 19.859 1 98.56 21 GLY B N 1
ATOM 3599 C CA . GLY B 1 21 ? -6.59 20.719 18.875 1 98.56 21 GLY B CA 1
ATOM 3600 C C . GLY B 1 21 ? -7.398 21.844 18.281 1 98.56 21 GLY B C 1
ATOM 3601 O O . GLY B 1 21 ? -7.023 23.016 18.406 1 98.56 21 GLY B O 1
ATOM 3602 N N . HIS B 1 22 ? -8.414 21.516 17.594 1 98.69 22 HIS B N 1
ATOM 3603 C CA . HIS B 1 22 ? -9.305 22.484 16.969 1 98.69 22 HIS B CA 1
ATOM 3604 C C . HIS B 1 22 ? -10.43 22.906 17.906 1 98.69 22 HIS B C 1
ATOM 3606 O O . HIS B 1 22 ? -10.961 22.062 18.641 1 98.69 22 HIS B O 1
ATOM 3612 N N . VAL B 1 23 ? -10.781 24.156 17.875 1 98.44 23 VAL B N 1
ATOM 3613 C CA . VAL B 1 23 ? -11.961 24.625 18.594 1 98.44 23 VAL B CA 1
ATOM 3614 C C . VAL B 1 23 ? -13.227 24.109 17.922 1 98.44 23 VAL B C 1
ATOM 3616 O O . VAL B 1 23 ? -13.586 24.562 16.828 1 98.44 23 VAL B O 1
ATOM 3619 N N . HIS B 1 24 ? -13.883 23.266 18.578 1 97.5 24 HIS B N 1
ATOM 3620 C CA . HIS B 1 24 ? -15.031 22.562 18.016 1 97.5 24 HIS B CA 1
ATOM 3621 C C . HIS B 1 24 ? -16.328 23.328 18.281 1 97.5 24 HIS B C 1
ATOM 3623 O O . HIS B 1 24 ? -17.203 23.391 17.406 1 97.5 24 HIS B O 1
ATOM 3629 N N . GLU B 1 25 ? -16.516 23.828 19.5 1 96.88 25 GLU B N 1
ATOM 3630 C CA . GLU B 1 25 ? -17.672 24.609 19.922 1 96.88 25 GLU B CA 1
ATOM 3631 C C . GLU B 1 25 ? -17.266 25.719 20.906 1 96.88 25 GLU B C 1
ATOM 3633 O O . GLU B 1 25 ? -16.312 25.562 21.656 1 96.88 25 GLU B O 1
ATOM 3638 N N . ILE B 1 26 ? -18 26.844 20.828 1 97.38 26 ILE B N 1
ATOM 3639 C CA . ILE B 1 26 ? -17.797 27.969 21.734 1 97.38 26 ILE B CA 1
ATOM 3640 C C . ILE B 1 26 ? -19.125 28.375 22.359 1 97.38 26 ILE B C 1
ATOM 3642 O O . ILE B 1 26 ? -20.109 28.594 21.656 1 97.38 26 ILE B O 1
ATOM 3646 N N . ARG B 1 27 ? -19.156 28.422 23.672 1 96.94 27 ARG B N 1
ATOM 3647 C CA . ARG B 1 27 ? -20.297 28.938 24.406 1 96.94 27 ARG B CA 1
ATOM 3648 C C . ARG B 1 27 ? -19.859 30.031 25.375 1 96.94 27 ARG B C 1
ATOM 3650 O O . ARG B 1 27 ? -19.125 29.781 26.328 1 96.94 27 ARG B O 1
ATOM 3657 N N . ASP B 1 28 ? -20.266 31.172 25.062 1 96.5 28 ASP B N 1
ATOM 3658 C CA . ASP B 1 28 ? -19.984 32.312 25.906 1 96.5 28 ASP B CA 1
ATOM 3659 C C . ASP B 1 28 ? -21.219 32.719 26.719 1 96.5 28 ASP B C 1
ATOM 3661 O O . ASP B 1 28 ? -22.219 33.156 26.156 1 96.5 28 ASP B O 1
ATOM 3665 N N . LEU B 1 29 ? -21.203 32.594 28.016 1 95.06 29 LEU B N 1
ATOM 3666 C CA . LEU B 1 29 ? -22.328 32.875 28.906 1 95.06 29 LEU B CA 1
ATOM 3667 C C . LEU B 1 29 ? -22.047 34.094 29.781 1 95.06 29 LEU B C 1
ATOM 3669 O O . LEU B 1 29 ? -22.516 34.188 30.922 1 95.06 29 LEU B O 1
ATOM 3673 N N . GLY B 1 30 ? -21.328 34.938 29.359 1 92.25 30 GLY B N 1
ATOM 3674 C CA . GLY B 1 30 ? -20.969 36.062 30.172 1 92.25 30 GLY B CA 1
ATOM 3675 C C . GLY B 1 30 ? -20.125 35.688 31.375 1 92.25 30 GLY B C 1
ATOM 3676 O O . GLY B 1 30 ? -20.562 34.938 32.219 1 92.25 30 GLY B O 1
ATOM 3677 N N . GLY B 1 31 ? -19.188 36.094 31.578 1 95.5 31 GLY B N 1
ATOM 3678 C CA . GLY B 1 31 ? -18.25 35.812 32.656 1 95.5 31 GLY B CA 1
ATOM 3679 C C . GLY B 1 31 ? -17.672 34.406 32.594 1 95.5 31 GLY B C 1
ATOM 3680 O O . GLY B 1 31 ? -16.781 34.062 33.375 1 95.5 31 GLY B O 1
ATOM 3681 N N . LEU B 1 32 ? -18.344 33.5 31.797 1 96.31 32 LEU B N 1
ATOM 3682 C CA . LEU B 1 32 ? -17.906 32.125 31.562 1 96.31 32 LEU B CA 1
ATOM 3683 C C . LEU B 1 32 ? -17.812 31.828 30.078 1 96.31 32 LEU B C 1
ATOM 3685 O O . LEU B 1 32 ? -18.734 32.156 29.312 1 96.31 32 LEU B O 1
ATOM 3689 N N . VAL B 1 33 ? -16.75 31.266 29.656 1 97.88 33 VAL B N 1
ATOM 3690 C CA . VAL B 1 33 ? -16.625 30.766 28.297 1 97.88 33 VAL B CA 1
ATOM 3691 C C . VAL B 1 33 ? -16.312 29.281 28.297 1 97.88 33 VAL B C 1
ATOM 3693 O O . VAL B 1 33 ? -15.359 28.844 28.953 1 97.88 33 VAL B O 1
ATOM 3696 N N . PHE B 1 34 ? -17.125 28.438 27.641 1 97.31 34 PHE B N 1
ATOM 3697 C CA . PHE B 1 34 ? -16.891 27 27.438 1 97.31 34 PHE B CA 1
ATOM 3698 C C . PHE B 1 34 ? -16.312 26.75 26.047 1 97.31 34 PHE B C 1
ATOM 3700 O O . PHE B 1 34 ? -16.938 27.109 25.031 1 97.31 34 PHE B O 1
ATOM 3707 N N . LEU B 1 35 ? -15.188 26.172 26.016 1 97.75 35 LEU B N 1
ATOM 3708 C CA . LEU B 1 35 ? -14.57 25.766 24.766 1 97.75 35 LEU B CA 1
ATOM 3709 C C . LEU B 1 35 ? -14.492 24.25 24.672 1 97.75 35 LEU B C 1
ATOM 3711 O O . LEU B 1 35 ? -13.969 23.594 25.578 1 97.75 35 LEU B O 1
ATOM 3715 N N . ILE B 1 36 ? -15.102 23.719 23.625 1 97.62 36 ILE B N 1
ATOM 3716 C CA . ILE B 1 36 ? -14.867 22.312 23.328 1 97.62 36 ILE B CA 1
ATOM 3717 C C . ILE B 1 36 ? -13.719 22.172 22.312 1 97.62 36 ILE B C 1
ATOM 3719 O O . ILE B 1 36 ? -13.805 22.703 21.203 1 97.62 36 ILE B O 1
ATOM 3723 N N . VAL B 1 37 ? -12.672 21.516 22.719 1 98.25 37 VAL B N 1
ATOM 3724 C CA . VAL B 1 37 ? -11.508 21.312 21.875 1 98.25 37 VAL B CA 1
ATOM 3725 C C . VAL B 1 37 ? -11.5 19.875 21.344 1 98.25 37 VAL B C 1
ATOM 3727 O O . VAL B 1 37 ? -11.734 18.938 22.109 1 98.25 37 VAL B O 1
ATOM 3730 N N . ARG B 1 38 ? -11.242 19.734 20.016 1 97.75 38 ARG B N 1
ATOM 3731 C CA . ARG B 1 38 ? -11.242 18.438 19.344 1 97.75 38 ARG B CA 1
ATOM 3732 C C . ARG B 1 38 ? -9.852 18.078 18.844 1 97.75 38 ARG B C 1
ATOM 3734 O O . ARG B 1 38 ? -9.188 18.875 18.188 1 97.75 38 ARG B O 1
ATOM 3741 N N . ASP B 1 39 ? -9.391 16.953 19.234 1 97.12 39 ASP B N 1
ATOM 3742 C CA . ASP B 1 39 ? -8.242 16.359 18.547 1 97.12 39 ASP B CA 1
ATOM 3743 C C . ASP B 1 39 ? -8.609 15.008 17.938 1 97.12 39 ASP B C 1
ATOM 3745 O O . ASP B 1 39 ? -9.797 14.672 17.812 1 97.12 39 ASP B O 1
ATOM 3749 N N . ARG B 1 40 ? -7.66 14.234 17.453 1 96.31 40 ARG B N 1
ATOM 3750 C CA . ARG B 1 40 ? -7.965 13.039 16.656 1 96.31 40 ARG B CA 1
ATOM 3751 C C . ARG B 1 40 ? -8.594 11.953 17.531 1 96.31 40 ARG B C 1
ATOM 3753 O O . ARG B 1 40 ? -9.133 10.977 17.016 1 96.31 40 ARG B O 1
ATOM 3760 N N . GLU B 1 41 ? -8.523 12.156 18.891 1 94.31 41 GLU B N 1
ATOM 3761 C CA . GLU B 1 41 ? -8.984 11.062 19.734 1 94.31 41 GLU B CA 1
ATOM 3762 C C . GLU B 1 41 ? -10.289 11.422 20.453 1 94.31 41 GLU B C 1
ATOM 3764 O O . GLU B 1 41 ? -10.898 10.578 21.109 1 94.31 41 GLU B O 1
ATOM 3769 N N . GLY B 1 42 ? -10.656 12.742 20.312 1 93.75 42 GLY B N 1
ATOM 3770 C CA . GLY B 1 42 ? -11.93 13.055 20.953 1 93.75 42 GLY B CA 1
ATOM 3771 C C . GLY B 1 42 ? -12.094 14.531 21.25 1 93.75 42 GLY B C 1
ATOM 3772 O O . GLY B 1 42 ? -11.523 15.383 20.547 1 93.75 42 GLY B O 1
ATOM 3773 N N . LEU B 1 43 ? -13.047 14.828 22.219 1 95.56 43 LEU B N 1
ATOM 3774 C CA . LEU B 1 43 ? -13.43 16.188 22.609 1 95.56 43 LEU B CA 1
ATOM 3775 C C . LEU B 1 43 ? -13.133 16.406 24.094 1 95.56 43 LEU B C 1
ATOM 3777 O O . LEU B 1 43 ? -13.195 15.477 24.891 1 95.56 43 LEU B O 1
ATOM 3781 N N . ILE B 1 44 ? -12.867 17.641 24.469 1 97.44 44 ILE B N 1
ATOM 3782 C CA . ILE B 1 44 ? -12.711 18 25.875 1 97.44 44 ILE B CA 1
ATOM 3783 C C . ILE B 1 44 ? -13.164 19.438 26.094 1 97.44 44 ILE B C 1
ATOM 3785 O O . ILE B 1 44 ? -12.992 20.297 25.219 1 97.44 44 ILE B O 1
ATOM 3789 N N . GLN B 1 45 ? -13.789 19.625 27.219 1 98.19 45 GLN B N 1
ATOM 3790 C CA . GLN B 1 45 ? -14.289 20.953 27.562 1 98.19 45 GLN B CA 1
ATOM 3791 C C . GLN B 1 45 ? -13.25 21.734 28.375 1 98.19 45 GLN B C 1
ATOM 3793 O O . GLN B 1 45 ? -12.633 21.203 29.281 1 98.19 45 GLN B O 1
ATOM 3798 N N . VAL B 1 46 ? -13.055 22.969 28 1 98.5 46 VAL B N 1
ATOM 3799 C CA . VAL B 1 46 ? -12.25 23.922 28.75 1 98.5 46 VAL B CA 1
ATOM 3800 C C . VAL B 1 46 ? -13.133 25.062 29.234 1 98.5 46 VAL B C 1
ATOM 3802 O O . VAL B 1 46 ? -13.898 25.641 28.469 1 98.5 46 VAL B O 1
ATOM 3805 N N . VAL B 1 47 ? -12.992 25.406 30.5 1 98.06 47 VAL B N 1
ATOM 3806 C CA . VAL B 1 47 ? -13.867 26.422 31.078 1 98.06 47 VAL B CA 1
ATOM 3807 C C . VAL B 1 47 ? -13.039 27.625 31.531 1 98.06 47 VAL B C 1
ATOM 3809 O O . VAL B 1 47 ? -12.234 27.5 32.469 1 98.06 47 VAL B O 1
ATOM 3812 N N . PHE B 1 48 ? -13.25 28.719 30.891 1 98.38 48 PHE B N 1
ATOM 3813 C CA . PHE B 1 48 ? -12.648 29.984 31.281 1 98.38 48 PHE B CA 1
ATOM 3814 C C . PHE B 1 48 ? -13.594 30.781 32.156 1 98.38 48 PHE B C 1
ATOM 3816 O O . PHE B 1 48 ? -14.75 31.016 31.797 1 98.38 48 PHE B O 1
ATOM 3823 N N . LYS B 1 49 ? -13.117 31.219 33.281 1 97.81 49 LYS B N 1
ATOM 3824 C CA . LYS B 1 49 ? -13.898 32.062 34.188 1 97.81 49 LYS B CA 1
ATOM 3825 C C . LYS B 1 49 ? -13.242 33.438 34.375 1 97.81 49 LYS B C 1
ATOM 3827 O O . LYS B 1 49 ? -12.07 33.531 34.75 1 97.81 49 LYS B O 1
ATOM 3832 N N . GLU B 1 50 ? -14.008 34.375 34.219 1 97.62 50 GLU B N 1
ATOM 3833 C CA . GLU B 1 50 ? -13.508 35.75 34.344 1 97.62 50 GLU B CA 1
ATOM 3834 C C . GLU B 1 50 ? -12.953 36 35.75 1 97.62 50 GLU B C 1
ATOM 3836 O O . GLU B 1 50 ? -11.898 36.625 35.906 1 97.62 50 GLU B O 1
ATOM 3841 N N . GLU B 1 51 ? -13.586 35.5 36.781 1 97.12 51 GLU B N 1
ATOM 3842 C CA . GLU B 1 51 ? -13.188 35.688 38.156 1 97.12 51 GLU B CA 1
ATOM 3843 C C . GLU B 1 51 ? -11.914 34.938 38.5 1 97.12 51 GLU B C 1
ATOM 3845 O O . GLU B 1 51 ? -11.062 35.438 39.25 1 97.12 51 GLU B O 1
ATOM 3850 N N . ARG B 1 52 ? -11.734 33.781 37.906 1 96 52 ARG B N 1
ATOM 3851 C CA . ARG B 1 52 ? -10.617 32.906 38.219 1 96 52 ARG B CA 1
ATOM 3852 C C . ARG B 1 52 ? -9.375 33.281 37.406 1 96 52 ARG B C 1
ATOM 3854 O O . ARG B 1 52 ? -8.266 33.281 37.938 1 96 52 ARG B O 1
ATOM 3861 N N . GLU B 1 53 ? -9.508 33.5 36.188 1 96.5 53 GLU B N 1
ATOM 3862 C CA . GLU B 1 53 ? -8.391 33.812 35.312 1 96.5 53 GLU B CA 1
ATOM 3863 C C . GLU B 1 53 ? -8.75 34.969 34.344 1 96.5 53 GLU B C 1
ATOM 3865 O O . GLU B 1 53 ? -8.891 34.719 33.156 1 96.5 53 GLU B O 1
ATOM 3870 N N . PRO B 1 54 ? -8.773 36.281 34.781 1 97.12 54 PRO B N 1
ATOM 3871 C CA . PRO B 1 54 ? -9.25 37.406 34 1 97.12 54 PRO B CA 1
ATOM 3872 C C . PRO B 1 54 ? -8.43 37.625 32.719 1 97.12 54 PRO B C 1
ATOM 3874 O O . PRO B 1 54 ? -8.992 37.938 31.672 1 97.12 54 PRO B O 1
ATOM 3877 N N . GLU B 1 55 ? -7.152 37.438 32.781 1 97.62 55 GLU B N 1
ATOM 3878 C CA . GLU B 1 55 ? -6.309 37.656 31.625 1 97.62 55 GLU B CA 1
ATOM 3879 C C . GLU B 1 55 ? -6.582 36.625 30.531 1 97.62 55 GLU B C 1
ATOM 3881 O O . GLU B 1 55 ? -6.695 36.969 29.359 1 97.62 55 GLU B O 1
ATOM 3886 N N . LEU B 1 56 ? -6.688 35.312 30.938 1 98.06 56 LEU B N 1
ATOM 3887 C CA . LEU B 1 56 ? -6.996 34.25 29.984 1 98.06 56 LEU B CA 1
ATOM 3888 C C . LEU B 1 56 ? -8.406 34.438 29.438 1 98.06 56 LEU B C 1
ATOM 3890 O O . LEU B 1 56 ? -8.656 34.125 28.266 1 98.06 56 LEU B O 1
ATOM 3894 N N . PHE B 1 57 ? -9.273 34.844 30.297 1 97.94 57 PHE B N 1
ATOM 3895 C CA . PHE B 1 57 ? -10.656 35.094 29.875 1 97.94 57 PHE B CA 1
ATOM 3896 C C . PHE B 1 57 ? -10.719 36.156 28.797 1 97.94 57 PHE B C 1
ATOM 3898 O O . PHE B 1 57 ? -11.445 36 27.812 1 97.94 57 PHE B O 1
ATOM 3905 N N . GLU B 1 58 ? -10.023 37.219 29 1 97.44 58 GLU B N 1
ATOM 3906 C CA . GLU B 1 58 ? -9.961 38.281 27.984 1 97.44 58 GLU B CA 1
ATOM 3907 C C . GLU B 1 58 ? -9.359 37.75 26.688 1 97.44 58 GLU B C 1
ATOM 3909 O O . GLU B 1 58 ? -9.859 38.062 25.609 1 97.44 58 GLU B O 1
ATOM 3914 N N . ALA B 1 59 ? -8.336 36.938 26.75 1 97.56 59 ALA B N 1
ATOM 3915 C CA . ALA B 1 59 ? -7.621 36.406 25.594 1 97.56 59 ALA B CA 1
ATOM 3916 C C . ALA B 1 59 ? -8.531 35.531 24.75 1 97.56 59 ALA B C 1
ATOM 3918 O O . ALA B 1 59 ? -8.445 35.531 23.531 1 97.56 59 ALA B O 1
ATOM 3919 N N . VAL B 1 60 ? -9.383 34.719 25.359 1 98.06 60 VAL B N 1
ATOM 3920 C CA . VAL B 1 60 ? -10.172 33.719 24.656 1 98.06 60 VAL B CA 1
ATOM 3921 C C . VAL B 1 60 ? -11.383 34.344 24 1 98.06 60 VAL B C 1
ATOM 3923 O O . VAL B 1 60 ? -12.039 33.75 23.156 1 98.06 60 VAL B O 1
ATOM 3926 N N . GLN B 1 61 ? -11.617 35.656 24.266 1 96.88 61 GLN B N 1
ATOM 3927 C CA . GLN B 1 61 ? -12.781 36.344 23.703 1 96.88 61 GLN B CA 1
ATOM 3928 C C . GLN B 1 61 ? -12.703 36.406 22.188 1 96.88 61 GLN B C 1
ATOM 3930 O O . GLN B 1 61 ? -13.734 36.5 21.516 1 96.88 61 GLN B O 1
ATOM 3935 N N . ASP B 1 62 ? -11.578 36.312 21.625 1 95.94 62 ASP B N 1
ATOM 3936 C CA . ASP B 1 62 ? -11.391 36.469 20.188 1 95.94 62 ASP B CA 1
ATOM 3937 C C . ASP B 1 62 ? -11.258 35.125 19.484 1 95.94 62 ASP B C 1
ATOM 3939 O O . ASP B 1 62 ? -10.992 35.062 18.281 1 95.94 62 ASP B O 1
ATOM 3943 N N . VAL B 1 63 ? -11.43 34.062 20.234 1 97.5 63 VAL B N 1
ATOM 3944 C CA . VAL B 1 63 ? -11.25 32.719 19.672 1 97.5 63 VAL B CA 1
ATOM 3945 C C . VAL B 1 63 ? -12.344 32.438 18.641 1 97.5 63 VAL B C 1
ATOM 3947 O O . VAL B 1 63 ? -13.492 32.844 18.812 1 97.5 63 VAL B O 1
ATOM 3950 N N . GLY B 1 64 ? -12.008 31.812 17.5 1 97.12 64 GLY B N 1
ATOM 3951 C CA . GLY B 1 64 ? -12.961 31.438 16.469 1 97.12 64 GLY B CA 1
ATOM 3952 C C . GLY B 1 64 ? -13.109 29.938 16.312 1 97.12 64 GLY B C 1
ATOM 3953 O O . GLY B 1 64 ? -12.25 29.172 16.734 1 97.12 64 GLY B O 1
ATOM 3954 N N . SER B 1 65 ? -14.203 29.562 15.625 1 97.19 65 SER B N 1
ATOM 3955 C CA . SER B 1 65 ? -14.422 28.156 15.305 1 97.19 65 SER B CA 1
ATOM 3956 C C . SER B 1 65 ? -13.289 27.594 14.453 1 97.19 65 SER B C 1
ATOM 3958 O O . SER B 1 65 ? -12.859 28.234 13.484 1 97.19 65 SER B O 1
ATOM 3960 N N . GLU B 1 66 ? -12.766 26.422 14.891 1 98.19 66 GLU B N 1
ATOM 3961 C CA . GLU B 1 66 ? -11.773 25.625 14.172 1 98.19 66 GLU B CA 1
ATOM 3962 C C . GLU B 1 66 ? -10.391 26.266 14.258 1 98.19 66 GLU B C 1
ATOM 3964 O O . GLU B 1 66 ? -9.453 25.828 13.594 1 98.19 66 GLU B O 1
ATOM 3969 N N . ASP B 1 67 ? -10.289 27.391 15.055 1 98.44 67 ASP B N 1
ATOM 3970 C CA . ASP B 1 67 ? -8.93 27.781 15.414 1 98.44 67 ASP B CA 1
ATOM 3971 C C . ASP B 1 67 ? -8.164 26.609 16.031 1 98.44 67 ASP B C 1
ATOM 3973 O O . ASP B 1 67 ? -8.758 25.781 16.719 1 98.44 67 ASP B O 1
ATOM 3977 N N . VAL B 1 68 ? -6.902 26.531 15.734 1 98.69 68 VAL B N 1
ATOM 3978 C CA . VAL B 1 68 ? -6.051 25.578 16.438 1 98.69 68 VAL B CA 1
ATOM 3979 C C . VAL B 1 68 ? -5.488 26.203 17.703 1 98.69 68 VAL B C 1
ATOM 3981 O O . VAL B 1 68 ? -4.84 27.25 17.641 1 98.69 68 VAL B O 1
ATOM 3984 N N . VAL B 1 69 ? -5.723 25.547 18.844 1 98.81 69 VAL B N 1
ATOM 3985 C CA . VAL B 1 69 ? -5.32 26.156 20.109 1 98.81 69 VAL B CA 1
ATOM 3986 C C . VAL B 1 69 ? -4.516 25.141 20.938 1 98.81 69 VAL B C 1
ATOM 3988 O O . VAL B 1 69 ? -4.621 23.938 20.719 1 98.81 69 VAL B O 1
ATOM 3991 N N . ARG B 1 70 ? -3.65 25.578 21.75 1 98.75 70 ARG B N 1
ATOM 3992 C CA . ARG B 1 70 ? -2.986 24.828 22.828 1 98.75 70 ARG B CA 1
ATOM 3993 C C . ARG B 1 70 ? -3.365 25.391 24.188 1 98.75 70 ARG B C 1
ATOM 3995 O O . ARG B 1 70 ? -3.34 26.594 24.406 1 98.75 70 ARG B O 1
ATOM 4002 N N . ILE B 1 71 ? -3.727 24.531 25.094 1 98.62 71 ILE B N 1
ATOM 4003 C CA . ILE B 1 71 ? -4.199 24.922 26.422 1 98.62 71 ILE B CA 1
ATOM 4004 C C . ILE B 1 71 ? -3.518 24.078 27.484 1 98.62 71 ILE B C 1
ATOM 4006 O O . ILE B 1 71 ? -3.441 22.844 27.359 1 98.62 71 ILE B O 1
ATOM 4010 N N . VAL B 1 72 ? -2.955 24.719 28.438 1 98.62 72 VAL B N 1
ATOM 4011 C CA . VAL B 1 72 ? -2.457 24.062 29.641 1 98.62 72 VAL B CA 1
ATOM 4012 C C . VAL B 1 72 ? -3.408 24.328 30.812 1 98.62 72 VAL B C 1
ATOM 4014 O O . VAL B 1 72 ? -3.945 25.422 30.938 1 98.62 72 VAL B O 1
ATOM 4017 N N . GLY B 1 73 ? -3.672 23.359 31.578 1 98.31 73 GLY B N 1
ATOM 4018 C CA . GLY B 1 73 ? -4.547 23.594 32.719 1 98.31 73 GLY B CA 1
ATOM 4019 C C . GLY B 1 73 ? -4.707 22.391 33.625 1 98.31 73 GLY B C 1
ATOM 4020 O O . GLY B 1 73 ? -4.012 21.391 33.438 1 98.31 73 GLY B O 1
ATOM 4021 N N . GLU B 1 74 ? -5.633 22.531 34.562 1 97.75 74 GLU B N 1
ATOM 4022 C CA . GLU B 1 74 ? -5.902 21.469 35.531 1 97.75 74 GLU B CA 1
ATOM 4023 C C . GLU B 1 74 ? -7.219 20.766 35.219 1 97.75 74 GLU B C 1
ATOM 4025 O O . GLU B 1 74 ? -8.258 21.406 35.062 1 97.75 74 GLU B O 1
ATOM 4030 N N . PRO B 1 75 ? -7.105 19.406 35.125 1 97.44 75 PRO B N 1
ATOM 4031 C CA . PRO B 1 75 ? -8.359 18.672 34.938 1 97.44 75 PRO B CA 1
ATOM 4032 C C . PRO B 1 75 ? -9.258 18.719 36.156 1 97.44 75 PRO B C 1
ATOM 4034 O O . PRO B 1 75 ? -8.773 18.672 37.281 1 97.44 75 PRO B O 1
ATOM 4037 N N . VAL B 1 76 ? -10.523 18.875 35.969 1 95.44 76 VAL B N 1
ATOM 4038 C CA . VAL B 1 76 ? -11.547 18.891 37 1 95.44 76 VAL B CA 1
ATOM 4039 C C . VAL B 1 76 ? -12.688 17.953 36.625 1 95.44 76 VAL B C 1
ATOM 4041 O O . VAL B 1 76 ? -13.18 17.984 35.5 1 95.44 76 VAL B O 1
ATOM 4044 N N . GLU B 1 77 ? -13.039 17.172 37.594 1 94.62 77 GLU B N 1
ATOM 4045 C CA . GLU B 1 77 ? -14.195 16.312 37.344 1 94.62 77 GLU B CA 1
ATOM 4046 C C . GLU B 1 77 ? -15.445 17.125 37.062 1 94.62 77 GLU B C 1
ATOM 4048 O O . GLU B 1 77 ? -15.688 18.141 37.719 1 94.62 77 GLU B O 1
ATOM 4053 N N . SER B 1 78 ? -16.094 16.766 36.062 1 92.25 78 SER B N 1
ATOM 4054 C CA . SER B 1 78 ? -17.344 17.422 35.688 1 92.25 78 SER B CA 1
ATOM 4055 C C . SER B 1 78 ? -18.281 16.453 34.969 1 92.25 78 SER B C 1
ATOM 4057 O O . SER B 1 78 ? -18.016 16.047 33.844 1 92.25 78 SER B O 1
ATOM 4059 N N . ASP B 1 79 ? -19.422 16.219 35.531 1 88.12 79 ASP B N 1
ATOM 4060 C CA . ASP B 1 79 ? -20.375 15.266 34.969 1 88.12 79 ASP B CA 1
ATOM 4061 C C . ASP B 1 79 ? -20.984 15.812 33.688 1 88.12 79 ASP B C 1
ATOM 4063 O O . ASP B 1 79 ? -21.453 15.039 32.844 1 88.12 79 ASP B O 1
ATOM 4067 N N . GLN B 1 80 ? -20.922 17.125 33.5 1 86.69 80 GLN B N 1
ATOM 4068 C CA . GLN B 1 80 ? -21.562 17.75 32.344 1 86.69 80 GLN B CA 1
ATOM 4069 C C . GLN B 1 80 ? -20.625 17.812 31.156 1 86.69 80 GLN B C 1
ATOM 4071 O O . GLN B 1 80 ? -21.062 18 30.016 1 86.69 80 GLN B O 1
ATOM 4076 N N . ALA B 1 81 ? -19.406 17.688 31.422 1 87.5 81 ALA B N 1
ATOM 4077 C CA . ALA B 1 81 ? -18.406 17.812 30.359 1 87.5 81 ALA B CA 1
ATOM 4078 C C . ALA B 1 81 ? -18.281 16.5 29.578 1 87.5 81 ALA B C 1
ATOM 4080 O O . ALA B 1 81 ? -18.406 15.422 30.156 1 87.5 81 ALA B O 1
ATOM 4081 N N . PRO B 1 82 ? -18.094 16.594 28.234 1 83.25 82 PRO B N 1
ATOM 4082 C CA . PRO B 1 82 ? -17.766 15.383 27.484 1 83.25 82 PRO B CA 1
ATOM 4083 C C . PRO B 1 82 ? -16.625 14.602 28.125 1 83.25 82 PRO B C 1
ATOM 4085 O O . PRO B 1 82 ? -15.578 15.172 28.438 1 83.25 82 PRO B O 1
ATOM 4088 N N . GLY B 1 83 ? -16.828 13.266 28.375 1 83.06 83 GLY B N 1
ATOM 4089 C CA . GLY B 1 83 ? -15.82 12.398 28.969 1 83.06 83 GLY B CA 1
ATOM 4090 C C . GLY B 1 83 ? -15.734 12.523 30.484 1 83.06 83 GLY B C 1
ATOM 4091 O O . GLY B 1 83 ? -14.961 11.82 31.125 1 83.06 83 GLY B O 1
ATOM 4092 N N . GLY B 1 84 ? -16.453 13.484 31.109 1 90.25 84 GLY B N 1
ATOM 4093 C CA . GLY B 1 84 ? -16.562 13.586 32.562 1 90.25 84 GLY B CA 1
ATOM 4094 C C . GLY B 1 84 ? -15.469 14.43 33.188 1 90.25 84 GLY B C 1
ATOM 4095 O O . GLY B 1 84 ? -15.297 14.43 34.406 1 90.25 84 GLY B O 1
ATOM 4096 N N . VAL B 1 85 ? -14.688 15.016 32.344 1 96 85 VAL B N 1
ATOM 4097 C CA . VAL B 1 85 ? -13.578 15.836 32.844 1 96 85 VAL B CA 1
ATOM 4098 C C . VAL B 1 85 ? -13.492 17.125 32.031 1 96 85 VAL B C 1
ATOM 4100 O O . VAL B 1 85 ? -13.711 17.125 30.812 1 96 85 VAL B O 1
ATOM 4103 N N . GLU B 1 86 ? -13.281 18.219 32.688 1 97.44 86 GLU B N 1
ATOM 4104 C CA . GLU B 1 86 ? -13.023 19.484 32.031 1 97.44 86 GLU B CA 1
ATOM 4105 C C . GLU B 1 86 ? -11.703 20.094 32.5 1 97.44 86 GLU B C 1
ATOM 4107 O O . GLU B 1 86 ? -11.117 19.625 33.469 1 97.44 86 GLU B O 1
ATOM 4112 N N . ILE B 1 87 ? -11.203 21.047 31.75 1 98.19 87 ILE B N 1
ATOM 4113 C CA . ILE B 1 87 ? -9.914 21.656 32.094 1 98.19 87 ILE B CA 1
ATOM 4114 C C . ILE B 1 87 ? -10.117 23.094 32.531 1 98.19 87 ILE B C 1
ATOM 4116 O O . ILE B 1 87 ? -10.82 23.859 31.859 1 98.19 87 ILE B O 1
ATOM 4120 N N . ALA B 1 88 ? -9.609 23.453 33.656 1 98.12 88 ALA B N 1
ATOM 4121 C CA . ALA B 1 88 ? -9.43 24.844 34.062 1 98.12 88 ALA B CA 1
ATOM 4122 C C . ALA B 1 88 ? -8.102 25.391 33.562 1 98.12 88 ALA B C 1
ATOM 4124 O O . ALA B 1 88 ? -7.035 25.016 34.062 1 98.12 88 ALA B O 1
ATOM 4125 N N . PRO B 1 89 ? -8.156 26.312 32.625 1 98.56 89 PRO B N 1
ATOM 4126 C CA . PRO B 1 89 ? -6.926 26.688 31.906 1 98.56 89 PRO B CA 1
ATOM 4127 C C . PRO B 1 89 ? -5.996 27.562 32.75 1 98.56 89 PRO B C 1
ATOM 4129 O O . PRO B 1 89 ? -6.465 28.391 33.531 1 98.56 89 PRO B O 1
ATOM 4132 N N . THR B 1 90 ? -4.73 27.391 32.594 1 98.44 90 THR B N 1
ATOM 4133 C CA . THR B 1 90 ? -3.703 28.25 33.156 1 98.44 90 THR B CA 1
ATOM 4134 C C . THR B 1 90 ? -2.881 28.922 32.062 1 98.44 90 THR B C 1
ATOM 4136 O O . THR B 1 90 ? -2.223 29.938 32.312 1 98.44 90 THR B O 1
ATOM 4139 N N . GLU B 1 91 ? -2.812 28.328 30.953 1 98.44 91 GLU B N 1
ATOM 4140 C CA . GLU B 1 91 ? -2.209 28.906 29.75 1 98.44 91 GLU B CA 1
ATOM 4141 C C . GLU B 1 91 ? -3.098 28.703 28.531 1 98.44 91 GLU B C 1
ATOM 4143 O O . GLU B 1 91 ? -3.82 27.703 28.438 1 98.44 91 GLU B O 1
ATOM 4148 N N . TYR B 1 92 ? -3.061 29.625 27.641 1 98.25 92 TYR B N 1
ATOM 4149 C CA . TYR B 1 92 ? -3.875 29.609 26.438 1 98.25 92 TYR B CA 1
ATOM 4150 C C . TYR B 1 92 ? -3.139 30.266 25.281 1 98.25 92 TYR B C 1
ATOM 4152 O O . TYR B 1 92 ? -2.602 31.375 25.422 1 98.25 92 TYR B O 1
ATOM 4160 N N . GLU B 1 93 ? -3.078 29.531 24.172 1 97.62 93 GLU B N 1
ATOM 4161 C CA . GLU B 1 93 ? -2.418 30.047 22.969 1 97.62 93 GLU B CA 1
ATOM 4162 C C . GLU B 1 93 ? -3.164 29.625 21.703 1 97.62 93 GLU B C 1
ATOM 4164 O O . GLU B 1 93 ? -3.6 28.484 21.578 1 97.62 93 GLU B O 1
ATOM 4169 N N . VAL B 1 94 ? -3.4 30.609 20.812 1 98.25 94 VAL B N 1
ATOM 4170 C CA . VAL B 1 94 ? -3.877 30.281 19.469 1 98.25 94 VAL B CA 1
ATOM 4171 C C . VAL B 1 94 ? -2.689 29.984 18.562 1 98.25 94 VAL B C 1
ATOM 4173 O O . VAL B 1 94 ? -1.869 30.859 18.281 1 98.25 94 VAL B O 1
ATOM 4176 N N . ILE B 1 95 ? -2.645 28.766 18.109 1 97.44 95 ILE B N 1
ATOM 4177 C CA . ILE B 1 95 ? -1.546 28.312 17.266 1 97.44 95 ILE B CA 1
ATOM 4178 C C . ILE B 1 95 ? -1.778 28.781 15.828 1 97.44 95 ILE B C 1
ATOM 4180 O O . ILE B 1 95 ? -0.838 29.203 15.141 1 97.44 95 ILE B O 1
ATOM 4184 N N . ASP B 1 96 ? -2.986 28.656 15.352 1 97.94 96 ASP B N 1
ATOM 4185 C CA . ASP B 1 96 ? -3.373 29.062 14 1 97.94 96 ASP B CA 1
ATOM 4186 C C . ASP B 1 96 ? -4.848 29.453 13.953 1 97.94 96 ASP B C 1
ATOM 4188 O O . ASP B 1 96 ? -5.699 28.781 14.523 1 97.94 96 ASP B O 1
ATOM 4192 N N . GLU B 1 97 ? -5.148 30.562 13.297 1 97.81 97 GLU B N 1
ATOM 4193 C CA . GLU B 1 97 ? -6.523 31.031 13.18 1 97.81 97 GLU B CA 1
ATOM 4194 C C . GLU B 1 97 ? -7.199 30.453 11.945 1 97.81 97 GLU B C 1
ATOM 4196 O O . GLU B 1 97 ? -6.562 30.281 10.906 1 97.81 97 GLU B O 1
ATOM 4201 N N . ALA B 1 98 ? -8.438 30.141 12.078 1 97.81 98 ALA B N 1
ATOM 4202 C CA . ALA B 1 98 ? -9.258 29.703 10.953 1 97.81 98 ALA B CA 1
ATOM 4203 C C . ALA B 1 98 ? -10.023 30.875 10.336 1 97.81 98 ALA B C 1
ATOM 4205 O O . ALA B 1 98 ? -10.523 31.734 11.055 1 97.81 98 ALA B O 1
ATOM 4206 N N . ASP B 1 99 ? -10.078 30.812 9.047 1 96.44 99 ASP B N 1
ATOM 4207 C CA . ASP B 1 99 ? -10.93 31.781 8.367 1 96.44 99 ASP B CA 1
ATOM 4208 C C . ASP B 1 99 ? -12.398 31.562 8.727 1 96.44 99 ASP B C 1
ATOM 4210 O O . ASP B 1 99 ? -12.797 30.453 9.102 1 96.44 99 ASP B O 1
ATOM 4214 N N . SER B 1 100 ? -13.172 32.625 8.656 1 94.69 100 SER B N 1
ATOM 4215 C CA . SER B 1 100 ? -14.609 32.625 8.875 1 94.69 100 SER B CA 1
ATOM 4216 C C . SER B 1 100 ? -15.344 33.375 7.77 1 94.69 100 SER B C 1
ATOM 4218 O O . SER B 1 100 ? -14.836 34.344 7.234 1 94.69 100 SER B O 1
ATOM 4220 N N . PRO B 1 101 ? -16.531 32.938 7.41 1 95.06 101 PRO B N 1
ATOM 4221 C CA . PRO B 1 101 ? -17.25 31.75 7.891 1 95.06 101 PRO B CA 1
ATOM 4222 C C . PRO B 1 101 ? -16.719 30.453 7.281 1 95.06 101 PRO B C 1
ATOM 4224 O O . PRO B 1 101 ? -16.109 30.469 6.207 1 95.06 101 PRO B O 1
ATOM 4227 N N . LEU B 1 102 ? -16.938 29.438 7.957 1 94.62 102 LEU B N 1
ATOM 4228 C CA . LEU B 1 102 ? -16.594 28.109 7.43 1 94.62 102 LEU B CA 1
ATOM 4229 C C . LEU B 1 102 ? -17.578 27.703 6.336 1 94.62 102 LEU B C 1
ATOM 4231 O O . LEU B 1 102 ? -18.797 27.906 6.473 1 94.62 102 LEU B O 1
ATOM 4235 N N . PRO B 1 103 ? -17.094 27.125 5.324 1 93.56 103 PRO B N 1
ATOM 4236 C CA . PRO B 1 103 ? -17.984 26.703 4.246 1 93.56 103 PRO B CA 1
ATOM 4237 C C . PRO B 1 103 ? -18.781 25.453 4.598 1 93.56 103 PRO B C 1
ATOM 4239 O O . PRO B 1 103 ? -19.734 25.109 3.891 1 93.56 103 PRO B O 1
ATOM 4242 N N . LEU B 1 104 ? -18.391 24.781 5.66 1 94.06 104 LEU B N 1
ATOM 4243 C CA . LEU B 1 104 ? -19.062 23.562 6.113 1 94.06 104 LEU B CA 1
ATOM 4244 C C . LEU B 1 104 ? -19.078 23.484 7.637 1 94.06 104 LEU B C 1
ATOM 4246 O O . LEU B 1 104 ? -18.062 23.734 8.289 1 94.06 104 LEU B O 1
ATOM 4250 N N . GLU B 1 105 ? -20.234 23.141 8.094 1 91.44 105 GLU B N 1
ATOM 4251 C CA . GLU B 1 105 ? -20.391 22.984 9.539 1 91.44 105 GLU B CA 1
ATOM 4252 C C . GLU B 1 105 ? -19.797 21.672 10.023 1 91.44 105 GLU B C 1
ATOM 4254 O O . GLU B 1 105 ? -20.016 20.625 9.406 1 91.44 105 GLU B O 1
ATOM 4259 N N . ILE B 1 106 ? -19.094 21.641 11.125 1 93.19 106 ILE B N 1
ATOM 4260 C CA . ILE B 1 106 ? -18.391 20.453 11.602 1 93.19 106 ILE B CA 1
ATOM 4261 C C . ILE B 1 106 ? -19.031 19.953 12.898 1 93.19 106 ILE B C 1
ATOM 4263 O O . ILE B 1 106 ? -19.219 18.75 13.086 1 93.19 106 ILE B O 1
ATOM 4267 N N . SER B 1 107 ? -19.391 20.891 13.766 1 91.06 107 SER B N 1
ATOM 4268 C CA . SER B 1 107 ? -19.75 20.562 15.133 1 91.06 107 SER B CA 1
ATOM 4269 C C . SER B 1 107 ? -21.234 20.219 15.258 1 91.06 107 SER B C 1
ATOM 4271 O O . SER B 1 107 ? -21.641 19.484 16.156 1 91.06 107 SER B O 1
ATOM 4273 N N . LYS B 1 108 ? -22.062 20.812 14.375 1 86.25 108 LYS B N 1
ATOM 4274 C CA . LYS B 1 108 ? -23.5 20.594 14.445 1 86.25 108 LYS B CA 1
ATOM 4275 C C . LYS B 1 108 ? -23.938 19.562 13.414 1 86.25 108 LYS B C 1
ATOM 4277 O O . LYS B 1 108 ? -23.344 19.453 12.344 1 86.25 108 LYS B O 1
ATOM 4282 N N . ASP B 1 109 ? -24.859 18.859 13.836 1 83.25 109 ASP B N 1
ATOM 4283 C CA . ASP B 1 109 ? -25.422 17.875 12.922 1 83.25 109 ASP B CA 1
ATOM 4284 C C . ASP B 1 109 ? -26.344 18.531 11.891 1 83.25 109 ASP B C 1
ATOM 4286 O O . ASP B 1 109 ? -27.516 18.766 12.156 1 83.25 109 ASP B O 1
ATOM 4290 N N . VAL B 1 110 ? -25.703 18.938 10.82 1 83.38 110 VAL B N 1
ATOM 4291 C CA . VAL B 1 110 ? -26.453 19.516 9.703 1 83.38 110 VAL B CA 1
ATOM 4292 C C . VAL B 1 110 ? -26.406 18.578 8.508 1 83.38 110 VAL B C 1
ATOM 4294 O O . VAL B 1 110 ? -25.344 18.062 8.156 1 83.38 110 VAL B O 1
ATOM 4297 N N . ASP B 1 111 ? -27.547 18.312 8.016 1 85.69 111 ASP B N 1
ATOM 4298 C CA . ASP B 1 111 ? -27.625 17.453 6.836 1 85.69 111 ASP B CA 1
ATOM 4299 C C . ASP B 1 111 ? -27.062 18.172 5.602 1 85.69 111 ASP B C 1
ATOM 4301 O O . ASP B 1 111 ? -27.594 19.203 5.191 1 85.69 111 ASP B O 1
ATOM 4305 N N . VAL B 1 112 ? -26 17.781 5.148 1 92 112 VAL B N 1
ATOM 4306 C CA . VAL B 1 112 ? -25.375 18.297 3.941 1 92 112 VAL B CA 1
ATOM 4307 C C . VAL B 1 112 ? -25.219 17.188 2.912 1 92 112 VAL B C 1
ATOM 4309 O O . VAL B 1 112 ? -24.906 16.047 3.264 1 92 112 VAL B O 1
ATOM 4312 N N . ASP B 1 113 ? -25.547 17.5 1.688 1 94.38 113 ASP B N 1
ATOM 4313 C CA . ASP B 1 113 ? -25.469 16.469 0.659 1 94.38 113 ASP B CA 1
ATOM 4314 C C . ASP B 1 113 ? -24.016 16.062 0.4 1 94.38 113 ASP B C 1
ATOM 4316 O O . ASP B 1 113 ? -23.094 16.828 0.678 1 94.38 113 ASP B O 1
ATOM 4320 N N . LEU B 1 114 ? -23.859 14.961 -0.168 1 94.44 114 LEU B N 1
ATOM 4321 C CA . LEU B 1 114 ? -22.547 14.352 -0.339 1 94.44 114 LEU B CA 1
ATOM 4322 C C . LEU B 1 114 ? -21.656 15.211 -1.241 1 94.44 114 LEU B C 1
ATOM 4324 O O . LEU B 1 114 ? -20.469 15.367 -0.989 1 94.44 114 LEU B O 1
ATOM 4328 N N . SER B 1 115 ? -22.203 15.742 -2.295 1 94.06 115 SER B N 1
ATOM 4329 C CA . SER B 1 115 ? -21.422 16.562 -3.223 1 94.06 115 SER B CA 1
ATOM 4330 C C . SER B 1 115 ? -20.797 17.75 -2.516 1 94.06 115 SER B C 1
ATOM 4332 O O . SER B 1 115 ? -19.625 18.062 -2.727 1 94.06 115 SER B O 1
ATOM 4334 N N . THR B 1 116 ? -21.594 18.438 -1.678 1 95.62 116 THR B N 1
ATOM 4335 C CA . THR B 1 116 ? -21.109 19.578 -0.912 1 95.62 116 THR B CA 1
ATOM 4336 C C . THR B 1 116 ? -20.016 19.156 0.065 1 95.62 116 THR B C 1
ATOM 4338 O O . THR B 1 116 ? -19.016 19.859 0.242 1 95.62 116 THR B O 1
ATOM 4341 N N . ARG B 1 117 ? -20.234 18.016 0.674 1 96.38 117 ARG B N 1
ATOM 4342 C CA . ARG B 1 117 ? -19.234 17.469 1.588 1 96.38 117 ARG B CA 1
ATOM 4343 C C . ARG B 1 117 ? -17.906 17.219 0.868 1 96.38 117 ARG B C 1
ATOM 4345 O O . ARG B 1 117 ? -16.844 17.609 1.359 1 96.38 117 ARG B O 1
ATOM 4352 N N . LEU B 1 118 ? -18 16.672 -0.313 1 96.12 118 LEU B N 1
ATOM 4353 C CA . LEU B 1 118 ? -16.812 16.328 -1.067 1 96.12 118 LEU B CA 1
ATOM 4354 C C . LEU B 1 118 ? -16.141 17.578 -1.641 1 96.12 118 LEU B C 1
ATOM 4356 O O . LEU B 1 118 ? -14.922 17.625 -1.797 1 96.12 118 LEU B O 1
ATOM 4360 N N . ASP B 1 119 ? -16.906 18.656 -1.884 1 95.44 119 ASP B N 1
ATOM 4361 C CA . ASP B 1 119 ? -16.359 19.922 -2.354 1 95.44 119 ASP B CA 1
ATOM 4362 C C . ASP B 1 119 ? -15.586 20.625 -1.247 1 95.44 119 ASP B C 1
ATOM 4364 O O . ASP B 1 119 ? -14.742 21.484 -1.522 1 95.44 119 ASP B O 1
ATOM 4368 N N . ASN B 1 120 ? -15.945 20.344 -0.032 1 96.12 120 ASN B N 1
ATOM 4369 C CA . ASN B 1 120 ? -15.273 20.875 1.147 1 96.12 120 ASN B CA 1
ATOM 4370 C C . ASN B 1 120 ? -14.602 19.766 1.957 1 96.12 120 ASN B C 1
ATOM 4372 O O . ASN B 1 120 ? -14.75 19.719 3.18 1 96.12 120 ASN B O 1
ATOM 4376 N N . ARG B 1 121 ? -13.93 18.953 1.248 1 96.75 121 ARG B N 1
ATOM 4377 C CA . ARG B 1 121 ? -13.555 17.641 1.769 1 96.75 121 ARG B CA 1
ATOM 4378 C C . ARG B 1 121 ? -12.609 17.781 2.961 1 96.75 121 ARG B C 1
ATOM 4380 O O . ARG B 1 121 ? -12.703 17 3.92 1 96.75 121 ARG B O 1
ATOM 4387 N N . ALA B 1 122 ? -11.688 18.734 2.951 1 95.38 122 ALA B N 1
ATOM 4388 C CA . ALA B 1 122 ? -10.766 18.906 4.07 1 95.38 122 ALA B CA 1
ATOM 4389 C C . ALA B 1 122 ? -11.523 19.156 5.371 1 95.38 122 ALA B C 1
ATOM 4391 O O . ALA B 1 122 ? -11.141 18.641 6.43 1 95.38 122 ALA B O 1
ATOM 4392 N N . LEU B 1 123 ? -12.594 19.953 5.301 1 96.75 123 LEU B N 1
ATOM 4393 C CA . LEU B 1 123 ? -13.414 20.219 6.473 1 96.75 123 LEU B CA 1
ATOM 4394 C C . LEU B 1 123 ? -14.297 19.016 6.805 1 96.75 123 LEU B C 1
ATOM 4396 O O . LEU B 1 123 ? -14.492 18.688 7.977 1 96.75 123 LEU B O 1
ATOM 4400 N N . ASP B 1 124 ? -14.844 18.422 5.77 1 97 124 ASP B N 1
ATOM 4401 C CA . ASP B 1 124 ? -15.672 17.234 5.977 1 97 124 ASP B CA 1
ATOM 4402 C C . ASP B 1 124 ? -14.898 16.141 6.719 1 97 124 ASP B C 1
ATOM 4404 O O . ASP B 1 124 ? -15.453 15.461 7.582 1 97 124 ASP B O 1
ATOM 4408 N N . LEU B 1 125 ? -13.703 15.977 6.406 1 97.62 125 LEU B N 1
ATOM 4409 C CA . LEU B 1 125 ? -12.844 14.945 6.977 1 97.62 125 LEU B CA 1
ATOM 4410 C C . LEU B 1 125 ? -12.586 15.203 8.461 1 97.62 125 LEU B C 1
ATOM 4412 O O . LEU B 1 125 ? -12.133 14.312 9.18 1 97.62 125 LEU B O 1
ATOM 4416 N N . ARG B 1 126 ? -12.945 16.406 8.984 1 96.56 126 ARG B N 1
ATOM 4417 C CA . ARG B 1 126 ? -12.758 16.75 10.391 1 96.56 126 ARG B CA 1
ATOM 4418 C C . ARG B 1 126 ? -13.859 16.125 11.25 1 96.56 126 ARG B C 1
ATOM 4420 O O . ARG B 1 126 ? -13.695 16 12.461 1 96.56 126 ARG B O 1
ATOM 4427 N N . LYS B 1 127 ? -14.945 15.945 10.602 1 95.88 127 LYS B N 1
ATOM 4428 C CA . LYS B 1 127 ? -16.078 15.438 11.375 1 95.88 127 LYS B CA 1
ATOM 4429 C C . LYS B 1 127 ? -15.719 14.117 12.055 1 95.88 127 LYS B C 1
ATOM 4431 O O . LYS B 1 127 ? -15.172 13.211 11.422 1 95.88 127 LYS B O 1
ATOM 4436 N N . PRO B 1 128 ? -16.062 14.016 13.312 1 94.88 128 PRO B N 1
ATOM 4437 C CA . PRO B 1 128 ? -15.703 12.805 14.055 1 94.88 128 PRO B CA 1
ATOM 4438 C C . PRO B 1 128 ? -16.156 11.531 13.359 1 94.88 128 PRO B C 1
ATOM 4440 O O . PRO B 1 128 ? -15.43 10.539 13.336 1 94.88 128 PRO B O 1
ATOM 4443 N N . GLU B 1 129 ? -17.359 11.523 12.797 1 95.88 129 GLU B N 1
ATOM 4444 C CA . GLU B 1 129 ? -17.859 10.344 12.094 1 95.88 129 GLU B CA 1
ATOM 4445 C C . GLU B 1 129 ? -17.016 10.016 10.883 1 95.88 129 GLU B C 1
ATOM 4447 O O . GLU B 1 129 ? -16.703 8.852 10.625 1 95.88 129 GLU B O 1
ATOM 4452 N N . VAL B 1 130 ? -16.609 11.023 10.141 1 97.12 130 VAL B N 1
ATOM 4453 C CA . VAL B 1 130 ? -15.828 10.805 8.938 1 97.12 130 VAL B CA 1
ATOM 4454 C C . VAL B 1 130 ? -14.414 10.367 9.305 1 97.12 130 VAL B C 1
ATOM 4456 O O . VAL B 1 130 ? -13.852 9.453 8.695 1 97.12 130 VAL B O 1
ATOM 4459 N N . LEU B 1 131 ? -13.844 11.055 10.273 1 97.56 131 LEU B N 1
ATOM 4460 C CA . LEU B 1 131 ? -12.539 10.648 10.781 1 97.56 131 LEU B CA 1
ATOM 4461 C C . LEU B 1 131 ? -12.555 9.18 11.211 1 97.56 131 LEU B C 1
ATOM 4463 O O . LEU B 1 131 ? -11.617 8.438 10.922 1 97.56 131 LEU B O 1
ATOM 4467 N N . SER B 1 132 ? -13.609 8.766 11.859 1 97.88 132 SER B N 1
ATOM 4468 C CA . SER B 1 132 ? -13.742 7.402 12.352 1 97.88 132 SER B CA 1
ATOM 4469 C C . SER B 1 132 ? -13.773 6.398 11.203 1 97.88 132 SER B C 1
ATOM 4471 O O . SER B 1 132 ? -13.273 5.281 11.328 1 97.88 132 SER B O 1
ATOM 4473 N N . VAL B 1 133 ? -14.359 6.758 10.078 1 98.62 133 VAL B N 1
ATOM 4474 C CA . VAL B 1 133 ? -14.398 5.879 8.906 1 98.62 133 VAL B CA 1
ATOM 4475 C C . VAL B 1 133 ? -12.977 5.531 8.469 1 98.62 133 VAL B C 1
ATOM 4477 O O . VAL B 1 133 ? -12.672 4.363 8.219 1 98.62 133 VAL B O 1
ATOM 4480 N N . PHE B 1 134 ? -12.117 6.484 8.445 1 98.62 134 PHE B N 1
ATOM 4481 C CA . PHE B 1 134 ? -10.805 6.262 7.844 1 98.62 134 PHE B CA 1
ATOM 4482 C C . PHE B 1 134 ? -9.82 5.711 8.867 1 98.62 134 PHE B C 1
ATOM 4484 O O . PHE B 1 134 ? -8.875 5.012 8.508 1 98.62 134 PHE B O 1
ATOM 4491 N N . THR B 1 135 ? -10.039 5.988 10.148 1 98.06 135 THR B N 1
ATOM 4492 C CA . THR B 1 135 ? -9.266 5.285 11.164 1 98.06 135 THR B CA 1
ATOM 4493 C C . THR B 1 135 ? -9.664 3.812 11.227 1 98.06 135 THR B C 1
ATOM 4495 O O . THR B 1 135 ? -8.812 2.939 11.422 1 98.06 135 THR B O 1
ATOM 4498 N N . LEU B 1 136 ? -10.961 3.566 11.062 1 98.56 136 LEU B N 1
ATOM 4499 C CA . LEU B 1 136 ? -11.453 2.195 10.953 1 98.56 136 LEU B CA 1
ATOM 4500 C C . LEU B 1 136 ? -10.844 1.499 9.734 1 98.56 136 LEU B C 1
ATOM 4502 O O . LEU B 1 136 ? -10.422 0.343 9.82 1 98.56 136 LEU B O 1
ATOM 4506 N N . ARG B 1 137 ? -10.828 2.166 8.609 1 98.69 137 ARG B N 1
ATOM 4507 C CA . ARG B 1 137 ? -10.195 1.648 7.398 1 98.69 137 ARG B CA 1
ATOM 4508 C C . ARG B 1 137 ? -8.75 1.249 7.664 1 98.69 137 ARG B C 1
ATOM 4510 O O . ARG B 1 137 ? -8.312 0.176 7.246 1 98.69 137 ARG B O 1
ATOM 4517 N N . SER B 1 138 ? -8.055 2.123 8.297 1 98.5 138 SER B N 1
ATOM 4518 C CA . SER B 1 138 ? -6.656 1.867 8.641 1 98.5 138 SER B CA 1
ATOM 4519 C C . SER B 1 138 ? -6.516 0.612 9.492 1 98.5 138 SER B C 1
ATOM 4521 O O . SER B 1 138 ? -5.617 -0.201 9.266 1 98.5 138 SER B O 1
ATOM 4523 N N . GLU B 1 139 ? -7.387 0.468 10.469 1 98.25 139 GLU B N 1
ATOM 4524 C CA . GLU B 1 139 ? -7.367 -0.705 11.336 1 98.25 139 GLU B CA 1
ATOM 4525 C C . GLU B 1 139 ? -7.633 -1.983 10.547 1 98.25 139 GLU B C 1
ATOM 4527 O O . GLU B 1 139 ? -6.98 -3.004 10.766 1 98.25 139 GLU B O 1
ATOM 4532 N N . LEU B 1 140 ? -8.539 -1.94 9.664 1 98.69 140 LEU B N 1
ATOM 4533 C CA . LEU B 1 140 ? -8.883 -3.094 8.836 1 98.69 140 LEU B CA 1
ATOM 4534 C C . LEU B 1 140 ? -7.707 -3.504 7.965 1 98.69 140 LEU B C 1
ATOM 4536 O O . LEU B 1 140 ? -7.379 -4.691 7.871 1 98.69 140 LEU B O 1
ATOM 4540 N N . MET B 1 141 ? -7.07 -2.557 7.359 1 98.31 141 MET B N 1
ATOM 4541 C CA . MET B 1 141 ? -5.965 -2.852 6.453 1 98.31 141 MET B CA 1
ATOM 4542 C C . MET B 1 141 ? -4.75 -3.363 7.227 1 98.31 141 MET B C 1
ATOM 4544 O O . MET B 1 141 ? -4.066 -4.281 6.773 1 98.31 141 MET B O 1
ATOM 4548 N N . THR B 1 142 ? -4.5 -2.758 8.344 1 98 142 THR B N 1
ATOM 4549 C CA . THR B 1 142 ? -3.42 -3.238 9.195 1 98 142 THR B CA 1
ATOM 4550 C C . THR B 1 142 ? -3.625 -4.707 9.555 1 98 142 THR B C 1
ATOM 4552 O O . THR B 1 142 ? -2.707 -5.52 9.43 1 98 142 THR B O 1
ATOM 4555 N N . ALA B 1 143 ? -4.824 -5.012 9.984 1 98.44 143 ALA B N 1
ATOM 4556 C CA . ALA B 1 143 ? -5.137 -6.379 10.383 1 98.44 143 ALA B CA 1
ATOM 4557 C C . ALA B 1 143 ? -5.023 -7.34 9.211 1 98.44 143 ALA B C 1
ATOM 4559 O O . ALA B 1 143 ? -4.527 -8.461 9.359 1 98.44 143 ALA B O 1
ATOM 4560 N N . MET B 1 144 ? -5.5 -6.914 8.086 1 98.44 144 MET B N 1
ATOM 4561 C CA . MET B 1 144 ? -5.402 -7.746 6.887 1 98.44 144 MET B CA 1
ATOM 4562 C C . MET B 1 144 ? -3.947 -8.031 6.535 1 98.44 144 MET B C 1
ATOM 4564 O O . MET B 1 144 ? -3.566 -9.18 6.328 1 98.44 144 MET B O 1
ATOM 4568 N N . GLU B 1 145 ? -3.15 -7.023 6.434 1 98.38 145 GLU B N 1
ATOM 4569 C CA . GLU B 1 145 ? -1.746 -7.195 6.074 1 98.38 145 GLU B CA 1
ATOM 4570 C C . GLU B 1 145 ? -1.009 -8.031 7.117 1 98.38 145 GLU B C 1
ATOM 4572 O O . GLU B 1 145 ? -0.163 -8.859 6.766 1 98.38 145 GLU B O 1
ATOM 4577 N N . GLU B 1 146 ? -1.348 -7.82 8.359 1 97.62 146 GLU B N 1
ATOM 4578 C CA . GLU B 1 146 ? -0.736 -8.609 9.43 1 97.62 146 GLU B CA 1
ATOM 4579 C C . GLU B 1 146 ? -0.986 -10.102 9.234 1 97.62 146 GLU B C 1
ATOM 4581 O O . GLU B 1 146 ? -0.101 -10.922 9.484 1 97.62 146 GLU B O 1
ATOM 4586 N N . TRP B 1 147 ? -2.182 -10.43 8.883 1 98.69 147 TRP B N 1
ATOM 4587 C CA . TRP B 1 147 ? -2.51 -11.828 8.664 1 98.69 147 TRP B CA 1
ATOM 4588 C C . TRP B 1 147 ? -1.641 -12.43 7.566 1 98.69 147 TRP B C 1
ATOM 4590 O O . TRP B 1 147 ? -1.09 -13.523 7.727 1 98.69 147 TRP B O 1
ATOM 4600 N N . PHE B 1 148 ? -1.507 -11.766 6.496 1 98.75 148 PHE B N 1
ATOM 4601 C CA . PHE B 1 148 ? -0.763 -12.281 5.352 1 98.75 148 PHE B CA 1
ATOM 4602 C C . PHE B 1 148 ? 0.73 -12.328 5.652 1 98.75 148 PHE B C 1
ATOM 4604 O O . PHE B 1 148 ? 1.434 -13.234 5.203 1 98.75 148 PHE B O 1
ATOM 4611 N N . GLU B 1 149 ? 1.201 -11.328 6.363 1 97.31 149 GLU B N 1
ATOM 4612 C CA . GLU B 1 149 ? 2.598 -11.352 6.789 1 97.31 149 GLU B CA 1
ATOM 4613 C C . GLU B 1 149 ? 2.877 -12.539 7.703 1 97.31 149 GLU B C 1
ATOM 4615 O O . GLU B 1 149 ? 3.902 -13.203 7.566 1 97.31 149 GLU B O 1
ATOM 4620 N N . ALA B 1 150 ? 1.965 -12.781 8.625 1 97.56 150 ALA B N 1
ATOM 4621 C CA . ALA B 1 150 ? 2.115 -13.906 9.547 1 97.56 150 ALA B CA 1
ATOM 4622 C C . ALA B 1 150 ? 2.123 -15.234 8.797 1 97.56 150 ALA B C 1
ATOM 4624 O O . ALA B 1 150 ? 2.777 -16.188 9.219 1 97.56 150 ALA B O 1
ATOM 4625 N N . GLU B 1 151 ? 1.404 -15.266 7.699 1 97.69 151 GLU B N 1
ATOM 4626 C CA . GLU B 1 151 ? 1.342 -16.469 6.875 1 97.69 151 GLU B CA 1
ATOM 4627 C C . GLU B 1 151 ? 2.451 -16.484 5.828 1 97.69 151 GLU B C 1
ATOM 4629 O O . GLU B 1 151 ? 2.436 -17.297 4.906 1 97.69 151 GLU B O 1
ATOM 4634 N N . GLU B 1 152 ? 3.367 -15.523 5.848 1 95.88 152 GLU B N 1
ATOM 4635 C CA . GLU B 1 152 ? 4.609 -15.445 5.082 1 95.88 152 GLU B CA 1
ATOM 4636 C C . GLU B 1 152 ? 4.332 -15.156 3.609 1 95.88 152 GLU B C 1
ATOM 4638 O O . GLU B 1 152 ? 5.027 -15.672 2.73 1 95.88 152 GLU B O 1
ATOM 4643 N N . PHE B 1 153 ? 3.234 -14.516 3.334 1 98.5 153 PHE B N 1
ATOM 4644 C CA . PHE B 1 153 ? 3.025 -14 1.987 1 98.5 153 PHE B CA 1
ATOM 4645 C C . PHE B 1 153 ? 4 -12.867 1.688 1 98.5 153 PHE B C 1
ATOM 4647 O O . PHE B 1 153 ? 4.34 -12.078 2.576 1 98.5 153 PHE B O 1
ATOM 4654 N N . VAL B 1 154 ? 4.383 -12.742 0.457 1 98.31 154 VAL B N 1
ATOM 4655 C CA . VAL B 1 154 ? 5.305 -11.688 0.037 1 98.31 154 VAL B CA 1
ATOM 4656 C C . VAL B 1 154 ? 4.516 -10.453 -0.396 1 98.31 154 VAL B C 1
ATOM 4658 O O . VAL B 1 154 ? 3.611 -10.547 -1.227 1 98.31 154 VAL B O 1
ATOM 4661 N N . ASP B 1 155 ? 4.797 -9.297 0.262 1 98.38 155 ASP B N 1
ATOM 4662 C CA . ASP B 1 155 ? 4.246 -8.008 -0.158 1 98.38 155 ASP B CA 1
ATOM 4663 C C . ASP B 1 155 ? 4.855 -7.559 -1.483 1 98.38 155 ASP B C 1
ATOM 4665 O O . ASP B 1 155 ? 6.039 -7.23 -1.547 1 98.38 155 ASP B O 1
ATOM 4669 N N . ILE B 1 156 ? 4.02 -7.5 -2.576 1 98.19 156 ILE B N 1
ATOM 4670 C CA . ILE B 1 156 ? 4.551 -7.188 -3.898 1 98.19 156 ILE B CA 1
ATOM 4671 C C . ILE B 1 156 ? 3.982 -5.855 -4.383 1 98.19 156 ILE B C 1
ATOM 4673 O O . ILE B 1 156 ? 3.047 -5.32 -3.783 1 98.19 156 ILE B O 1
ATOM 4677 N N . LYS B 1 157 ? 4.578 -5.32 -5.414 1 97.38 157 LYS B N 1
ATOM 4678 C CA . LYS B 1 157 ? 4.121 -4.125 -6.113 1 97.38 157 LYS B CA 1
ATOM 4679 C C . LYS B 1 157 ? 4.191 -4.309 -7.625 1 97.38 157 LYS B C 1
ATOM 4681 O O . LYS B 1 157 ? 5.273 -4.469 -8.188 1 97.38 157 LYS B O 1
ATOM 4686 N N . THR B 1 158 ? 3.088 -4.309 -8.227 1 97.06 158 THR B N 1
ATOM 4687 C CA . THR B 1 158 ? 3.012 -4.434 -9.68 1 97.06 158 THR B CA 1
ATOM 4688 C C . THR B 1 158 ? 2.768 -3.074 -10.328 1 97.06 158 THR B C 1
ATOM 4690 O O . THR B 1 158 ? 2.326 -2.135 -9.664 1 97.06 158 THR B O 1
ATOM 4693 N N . PRO B 1 159 ? 3.025 -2.902 -11.586 1 96.31 159 PRO B N 1
ATOM 4694 C CA . PRO B 1 159 ? 2.887 -1.604 -12.25 1 96.31 159 PRO B CA 1
ATOM 4695 C C . PRO B 1 159 ? 1.43 -1.175 -12.406 1 96.31 159 PRO B C 1
ATOM 4697 O O . PRO B 1 159 ? 0.551 -2.02 -12.602 1 96.31 159 PRO B O 1
ATOM 4700 N N . ARG B 1 160 ? 1.293 0.174 -12.398 1 96.69 160 ARG B N 1
ATOM 4701 C CA . ARG B 1 160 ? -0.005 0.78 -12.672 1 96.69 160 ARG B CA 1
ATOM 4702 C C . ARG B 1 160 ? -0.108 1.213 -14.133 1 96.69 160 ARG B C 1
ATOM 4704 O O . ARG B 1 160 ? -1.206 1.46 -14.641 1 96.69 160 ARG B O 1
ATOM 4711 N N . ILE B 1 161 ? 1.01 1.365 -14.789 1 95.75 161 ILE B N 1
ATOM 4712 C CA . ILE B 1 161 ? 1.062 1.663 -16.219 1 95.75 161 ILE B CA 1
ATOM 4713 C C . ILE B 1 161 ? 1.262 0.371 -17.016 1 95.75 161 ILE B C 1
ATOM 4715 O O . ILE B 1 161 ? 2.203 -0.383 -16.75 1 95.75 161 ILE B O 1
ATOM 4719 N N . SER B 1 162 ? 0.369 0.133 -17.922 1 91.44 162 SER B N 1
ATOM 4720 C CA . SER B 1 162 ? 0.444 -1.101 -18.703 1 91.44 162 SER B CA 1
ATOM 4721 C C . SER B 1 162 ? 0.263 -0.828 -20.188 1 91.44 162 SER B C 1
ATOM 4723 O O . SER B 1 162 ? -0.266 0.217 -20.578 1 91.44 162 SER B O 1
ATOM 4725 N N . LYS B 1 163 ? 0.803 -1.721 -20.969 1 86.44 163 LYS B N 1
ATOM 4726 C CA . LYS B 1 163 ? 0.633 -1.641 -22.422 1 86.44 163 LYS B CA 1
ATOM 4727 C C . LYS B 1 163 ? -0.812 -1.929 -22.828 1 86.44 163 LYS B C 1
ATOM 4729 O O . LYS B 1 163 ? -1.302 -1.398 -23.828 1 86.44 163 LYS B O 1
ATOM 4734 N N . GLY B 1 164 ? -1.475 -2.676 -22.078 1 77.19 164 GLY B N 1
ATOM 4735 C CA . GLY B 1 164 ? -2.844 -3.068 -22.359 1 77.19 164 GLY B CA 1
ATOM 4736 C C . GLY B 1 164 ? -3.584 -3.586 -21.141 1 77.19 164 GLY B C 1
ATOM 4737 O O . GLY B 1 164 ? -3.021 -3.648 -20.047 1 77.19 164 GLY B O 1
ATOM 4738 N N . GLY B 1 165 ? -4.93 -3.812 -21.438 1 67 165 GLY B N 1
ATOM 4739 C CA . GLY B 1 165 ? -5.781 -4.227 -20.344 1 67 165 GLY B CA 1
ATOM 4740 C C . GLY B 1 165 ? -5.766 -5.727 -20.109 1 67 165 GLY B C 1
ATOM 4741 O O . GLY B 1 165 ? -5.574 -6.504 -21.047 1 67 165 GLY B O 1
ATOM 4742 N N . ALA B 1 166 ? -5.824 -6.102 -18.906 1 60.12 166 ALA B N 1
ATOM 4743 C CA . ALA B 1 166 ? -5.965 -7.504 -18.516 1 60.12 166 ALA B CA 1
ATOM 4744 C C . ALA B 1 166 ? -7.316 -8.055 -18.953 1 60.12 166 ALA B C 1
ATOM 4746 O O . ALA B 1 166 ? -7.449 -9.258 -19.203 1 60.12 166 ALA B O 1
ATOM 4747 N N . GLU B 1 167 ? -8.336 -7.18 -19.078 1 59.31 167 GLU B N 1
ATOM 4748 C CA . GLU B 1 167 ? -9.719 -7.641 -19.203 1 59.31 167 GLU B CA 1
ATOM 4749 C C . GLU B 1 167 ? -10.352 -7.176 -20.516 1 59.31 167 GLU B C 1
ATOM 4751 O O . GLU B 1 167 ? -11.57 -7.184 -20.656 1 59.31 167 GLU B O 1
ATOM 4756 N N . GLY B 1 168 ? -9.711 -6.793 -21.609 1 56.5 168 GLY B N 1
ATOM 4757 C CA . GLY B 1 168 ? -10.328 -6.516 -22.891 1 56.5 168 GLY B CA 1
ATOM 4758 C C . GLY B 1 168 ? -10.375 -5.035 -23.219 1 56.5 168 GLY B C 1
ATOM 4759 O O . GLY B 1 168 ? -10.969 -4.641 -24.219 1 56.5 168 GLY B O 1
ATOM 4760 N N . GLY B 1 169 ? -9.633 -4.238 -22.797 1 58.94 169 GLY B N 1
ATOM 4761 C CA . GLY B 1 169 ? -9.266 -2.887 -23.188 1 58.94 169 GLY B CA 1
ATOM 4762 C C . GLY B 1 169 ? -10.406 -1.896 -23.031 1 58.94 169 GLY B C 1
ATOM 4763 O O . GLY B 1 169 ? -10.18 -0.685 -22.984 1 58.94 169 GLY B O 1
ATOM 4764 N N . ALA B 1 170 ? -11.82 -2.143 -23.047 1 58.19 170 ALA B N 1
ATOM 4765 C CA . ALA B 1 170 ? -12.898 -1.17 -23.172 1 58.19 170 ALA B CA 1
ATOM 4766 C C . ALA B 1 170 ? -12.969 -0.262 -21.953 1 58.19 170 ALA B C 1
ATOM 4768 O O . ALA B 1 170 ? -13.422 0.88 -22.047 1 58.19 170 ALA B O 1
ATOM 4769 N N . GLU B 1 171 ? -12.398 -0.528 -20.922 1 81.94 171 GLU B N 1
ATOM 4770 C CA . GLU B 1 171 ? -12.586 0.254 -19.703 1 81.94 171 GLU B CA 1
ATOM 4771 C C . GLU B 1 171 ? -11.242 0.69 -19.125 1 81.94 171 GLU B C 1
ATOM 4773 O O . GLU B 1 171 ? -11.062 0.688 -17.906 1 81.94 171 GLU B O 1
ATOM 4778 N N . LEU B 1 172 ? -10.469 1.173 -20.219 1 89.25 172 LEU B N 1
ATOM 4779 C CA . LEU B 1 172 ? -9.133 1.582 -19.781 1 89.25 172 LEU B CA 1
ATOM 4780 C C . LEU B 1 172 ? -8.945 3.084 -19.969 1 89.25 172 LEU B C 1
ATOM 4782 O O . LEU B 1 172 ? -9.445 3.666 -20.938 1 89.25 172 LEU B O 1
ATOM 4786 N N . PHE B 1 173 ? -8.234 3.713 -19.062 1 93.81 173 PHE B N 1
ATOM 4787 C CA . PHE B 1 173 ? -7.812 5.098 -19.234 1 93.81 173 PHE B CA 1
ATOM 4788 C C . PHE B 1 173 ? -6.516 5.184 -20.016 1 93.81 173 PHE B C 1
ATOM 4790 O O . PHE B 1 173 ? -5.473 4.707 -19.562 1 93.81 173 PHE B O 1
ATOM 4797 N N . PRO B 1 174 ? -6.523 5.816 -21.203 1 93.31 174 PRO B N 1
ATOM 4798 C CA . PRO B 1 174 ? -5.273 5.984 -21.953 1 93.31 174 PRO B CA 1
ATOM 4799 C C . PRO B 1 174 ? -4.336 7.004 -21.312 1 93.31 174 PRO B C 1
ATOM 4801 O O . PRO B 1 174 ? -4.793 8.016 -20.781 1 93.31 174 PRO B O 1
ATOM 4804 N N . ILE B 1 175 ? -3.094 6.723 -21.406 1 94.12 175 ILE B N 1
ATOM 4805 C CA . ILE B 1 175 ? -2.02 7.59 -20.938 1 94.12 175 ILE B CA 1
ATOM 4806 C C . ILE B 1 175 ? -1.089 7.934 -22.094 1 94.12 175 ILE B C 1
ATOM 4808 O O . ILE B 1 175 ? -0.786 7.078 -22.922 1 94.12 175 ILE B O 1
ATOM 4812 N N . LEU B 1 176 ? -0.696 9.164 -22.172 1 93 176 LEU B N 1
ATOM 4813 C CA . LEU B 1 176 ? 0.411 9.508 -23.062 1 93 176 LEU B CA 1
ATOM 4814 C C . LEU B 1 176 ? 1.751 9.211 -22.391 1 93 176 LEU B C 1
ATOM 4816 O O . LEU B 1 176 ? 2.266 10.023 -21.625 1 93 176 LEU B O 1
ATOM 4820 N N . TYR B 1 177 ? 2.328 8.086 -22.766 1 94.06 177 TYR B N 1
ATOM 4821 C CA . TYR B 1 177 ? 3.58 7.605 -22.188 1 94.06 177 TYR B CA 1
ATOM 4822 C C . TYR B 1 177 ? 4.746 7.84 -23.141 1 94.06 177 TYR B C 1
ATOM 4824 O O . TYR B 1 177 ? 5.113 6.949 -23.906 1 94.06 177 TYR B O 1
ATOM 4832 N N . TYR B 1 178 ? 5.312 9.047 -22.984 1 92.81 178 TYR B N 1
ATOM 4833 C CA . TYR B 1 178 ? 6.34 9.484 -23.922 1 92.81 178 TYR B CA 1
ATOM 4834 C C . TYR B 1 178 ? 5.852 9.375 -25.359 1 92.81 178 TYR B C 1
ATOM 4836 O O . TYR B 1 178 ? 4.887 10.039 -25.75 1 92.81 178 TYR B O 1
ATOM 4844 N N . ASP B 1 179 ? 6.426 8.5 -26.172 1 91 179 ASP B N 1
ATOM 4845 C CA . ASP B 1 179 ? 6.031 8.359 -27.578 1 91 179 ASP B CA 1
ATOM 4846 C C . ASP B 1 179 ? 5.191 7.102 -27.781 1 91 179 ASP B C 1
ATOM 4848 O O . ASP B 1 179 ? 5.023 6.648 -28.922 1 91 179 ASP B O 1
ATOM 4852 N N . LYS B 1 180 ? 4.637 6.609 -26.656 1 91.06 180 LYS B N 1
ATOM 4853 C CA . LYS B 1 180 ? 3.881 5.363 -26.734 1 91.06 180 LYS B CA 1
ATOM 4854 C C . LYS B 1 180 ? 2.506 5.516 -26.094 1 91.06 180 LYS B C 1
ATOM 4856 O O . LYS B 1 180 ? 2.316 6.363 -25.219 1 91.06 180 LYS B O 1
ATOM 4861 N N . ASP B 1 181 ? 1.663 4.66 -26.625 1 88.44 181 ASP B N 1
ATOM 4862 C CA . ASP B 1 181 ? 0.372 4.539 -25.953 1 88.44 181 ASP B CA 1
ATOM 4863 C C . ASP B 1 181 ? 0.438 3.531 -24.812 1 88.44 181 ASP B C 1
ATOM 4865 O O . ASP B 1 181 ? 1.054 2.473 -24.953 1 88.44 181 ASP B O 1
ATOM 4869 N N . ALA B 1 182 ? -0.091 3.955 -23.703 1 93.5 182 ALA B N 1
ATOM 4870 C CA . ALA B 1 182 ? -0.203 3.076 -22.531 1 93.5 182 ALA B CA 1
ATOM 4871 C C . ALA B 1 182 ? -1.54 3.271 -21.828 1 93.5 182 ALA B C 1
ATOM 4873 O O . ALA B 1 182 ? -2.357 4.098 -22.25 1 93.5 182 ALA B O 1
ATOM 4874 N N . PHE B 1 183 ? -1.798 2.482 -20.844 1 94.19 183 PHE B N 1
ATOM 4875 C CA . PHE B 1 183 ? -3.07 2.529 -20.125 1 94.19 183 PHE B CA 1
ATOM 4876 C C . PHE B 1 183 ? -2.859 2.371 -18.625 1 94.19 183 PHE B C 1
ATOM 4878 O O . PHE B 1 183 ? -1.848 1.816 -18.203 1 94.19 183 PHE B O 1
ATOM 4885 N N . LEU B 1 184 ? -3.812 2.938 -17.875 1 95.88 184 LEU B N 1
ATOM 4886 C CA . LEU B 1 184 ? -3.84 2.65 -16.438 1 95.88 184 LEU B CA 1
ATOM 4887 C C . LEU B 1 184 ? -4.414 1.262 -16.172 1 95.88 184 LEU B C 1
ATOM 4889 O O . LEU B 1 184 ? -5.43 0.883 -16.766 1 95.88 184 LEU B O 1
ATOM 4893 N N . SER B 1 185 ? -3.805 0.566 -15.297 1 93.75 185 SER B N 1
ATOM 4894 C CA . SER B 1 185 ? -4.109 -0.844 -15.078 1 93.75 185 SER B CA 1
ATOM 4895 C C . SER B 1 185 ? -5.426 -1.014 -14.32 1 93.75 185 SER B C 1
ATOM 4897 O O . SER B 1 185 ? -5.68 -0.312 -13.336 1 93.75 185 SER B O 1
ATOM 4899 N N . GLN B 1 186 ? -6.207 -2.002 -14.695 1 92.25 186 GLN B N 1
ATOM 4900 C CA . GLN B 1 186 ? -7.473 -2.309 -14.039 1 92.25 186 GLN B CA 1
ATOM 4901 C C . GLN B 1 186 ? -7.273 -3.303 -12.898 1 92.25 186 GLN B C 1
ATOM 4903 O O . GLN B 1 186 ? -8.141 -3.447 -12.031 1 92.25 186 GLN B O 1
ATOM 4908 N N . SER B 1 187 ? -6.203 -4.043 -12.977 1 91.44 187 SER B N 1
ATOM 4909 C CA . SER B 1 187 ? -5.918 -5.055 -11.969 1 91.44 187 SER B CA 1
ATOM 4910 C C . SER B 1 187 ? -4.504 -5.605 -12.125 1 91.44 187 SER B C 1
ATOM 4912 O O . SER B 1 187 ? -3.928 -5.562 -13.211 1 91.44 187 SER B O 1
ATOM 4914 N N . PRO B 1 188 ? -3.938 -6.137 -11.062 1 94.75 188 PRO B N 1
ATOM 4915 C CA . PRO B 1 188 ? -2.625 -6.777 -11.148 1 94.75 188 PRO B CA 1
ATOM 4916 C C . PRO B 1 188 ? -2.713 -8.258 -11.508 1 94.75 188 PRO B C 1
ATOM 4918 O O . PRO B 1 188 ? -1.729 -8.992 -11.375 1 94.75 188 PRO B O 1
ATOM 4921 N N . GLN B 1 189 ? -3.822 -8.742 -11.938 1 93.31 189 GLN B N 1
ATOM 4922 C CA . GLN B 1 189 ? -4.176 -10.148 -12.086 1 93.31 189 GLN B CA 1
ATOM 4923 C C . GLN B 1 189 ? -3.104 -10.898 -12.867 1 93.31 189 GLN B C 1
ATOM 4925 O O . GLN B 1 189 ? -2.59 -11.922 -12.406 1 93.31 189 GLN B O 1
ATOM 4930 N N . LEU B 1 190 ? -2.674 -10.422 -14.016 1 94.31 190 LEU B N 1
ATOM 4931 C CA . LEU B 1 190 ? -1.724 -11.141 -14.852 1 94.31 190 LEU B CA 1
ATOM 4932 C C . LEU B 1 190 ? -0.345 -11.18 -14.203 1 94.31 190 LEU B C 1
ATOM 4934 O O . LEU B 1 190 ? 0.338 -12.203 -14.25 1 94.31 190 LEU B O 1
ATOM 4938 N N . TYR B 1 191 ? 0.045 -10.094 -13.547 1 96.69 191 TYR B N 1
ATOM 4939 C CA . TYR B 1 191 ? 1.359 -10 -12.922 1 96.69 191 TYR B CA 1
ATOM 4940 C C . TYR B 1 191 ? 1.462 -10.945 -11.727 1 96.69 191 TYR B C 1
ATOM 4942 O O . TYR B 1 191 ? 2.492 -11.594 -11.531 1 96.69 191 TYR B O 1
ATOM 4950 N N . LYS B 1 192 ? 0.42 -10.977 -10.867 1 97.56 192 LYS B N 1
ATOM 4951 C CA . LYS B 1 192 ? 0.501 -11.859 -9.711 1 97.56 192 LYS B CA 1
ATOM 4952 C C . LYS B 1 192 ? 0.535 -13.328 -10.141 1 97.56 192 LYS B C 1
ATOM 4954 O O . LYS B 1 192 ? 1.18 -14.156 -9.492 1 97.56 192 LYS B O 1
ATOM 4959 N N . GLN B 1 193 ? -0.125 -13.688 -11.297 1 97.94 193 GLN B N 1
ATOM 4960 C CA . GLN B 1 193 ? -0.028 -15.047 -11.82 1 97.94 193 GLN B CA 1
ATOM 4961 C C . GLN B 1 193 ? 1.38 -15.344 -12.32 1 97.94 193 GLN B C 1
ATOM 4963 O O . GLN B 1 193 ? 1.908 -16.438 -12.102 1 97.94 193 GLN B O 1
ATOM 4968 N N . MET B 1 194 ? 1.98 -14.375 -12.969 1 97.75 194 MET B N 1
ATOM 4969 C CA . MET B 1 194 ? 3.355 -14.547 -13.422 1 97.75 194 MET B CA 1
ATOM 4970 C C . MET B 1 194 ? 4.289 -14.828 -12.25 1 97.75 194 MET B C 1
ATOM 4972 O O . MET B 1 194 ? 5.258 -15.578 -12.391 1 97.75 194 MET B O 1
ATOM 4976 N N . LEU B 1 195 ? 3.982 -14.227 -11.133 1 98.62 195 LEU B N 1
ATOM 4977 C CA . LEU B 1 195 ? 4.832 -14.406 -9.953 1 98.62 195 LEU B CA 1
ATOM 4978 C C . LEU B 1 195 ? 4.672 -15.812 -9.383 1 98.62 195 LEU B C 1
ATOM 4980 O O . LEU B 1 195 ? 5.566 -16.312 -8.695 1 98.62 195 LEU B O 1
ATOM 4984 N N . MET B 1 196 ? 3.518 -16.5 -9.602 1 98.62 196 MET B N 1
ATOM 4985 C CA . MET B 1 196 ? 3.387 -17.906 -9.258 1 98.62 196 MET B CA 1
ATOM 4986 C C . MET B 1 196 ? 4.309 -18.766 -10.117 1 98.62 196 MET B C 1
ATOM 4988 O O . MET B 1 196 ? 4.977 -19.672 -9.609 1 98.62 196 MET B O 1
ATOM 4992 N N . ALA B 1 197 ? 4.344 -18.406 -11.367 1 97.94 197 ALA B N 1
ATOM 4993 C CA . ALA B 1 197 ? 5.262 -19.094 -12.281 1 97.94 197 ALA B CA 1
ATOM 4994 C C . ALA B 1 197 ? 6.715 -18.812 -11.906 1 97.94 197 ALA B C 1
ATOM 4996 O O . ALA B 1 197 ? 7.59 -19.656 -12.117 1 97.94 197 ALA B O 1
ATOM 4997 N N . ALA B 1 198 ? 6.914 -17.641 -11.305 1 97.81 198 ALA B N 1
ATOM 4998 C CA . ALA B 1 198 ? 8.273 -17.203 -10.984 1 97.81 198 ALA B CA 1
ATOM 4999 C C . ALA B 1 198 ? 8.734 -17.797 -9.656 1 97.81 198 ALA B C 1
ATOM 5001 O O . ALA B 1 198 ? 9.891 -17.609 -9.258 1 97.81 198 ALA B O 1
ATOM 5002 N N . GLY B 1 199 ? 7.891 -18.438 -8.961 1 97.56 199 GLY B N 1
ATOM 5003 C CA . GLY B 1 199 ? 8.352 -19.172 -7.801 1 97.56 199 GLY B CA 1
ATOM 5004 C C . GLY B 1 199 ? 8.102 -18.453 -6.492 1 97.56 199 GLY B C 1
ATOM 5005 O O . GLY B 1 199 ? 8.602 -18.859 -5.445 1 97.56 199 GLY B O 1
ATOM 5006 N N . TYR B 1 200 ? 7.34 -17.422 -6.41 1 98 200 TYR B N 1
ATOM 5007 C CA . TYR B 1 200 ? 7.09 -16.656 -5.184 1 98 200 TYR B CA 1
ATOM 5008 C C . TYR B 1 200 ? 6.09 -17.391 -4.293 1 98 200 TYR B C 1
ATOM 5010 O O . TYR B 1 200 ? 6.105 -17.234 -3.07 1 98 200 TYR B O 1
ATOM 5018 N N . GLU B 1 201 ? 5.141 -18.141 -4.84 1 98.31 201 GLU B N 1
ATOM 5019 C CA . GLU B 1 201 ? 4.273 -19.156 -4.254 1 98.31 201 GLU B CA 1
ATOM 5020 C C . GLU B 1 201 ? 3.121 -18.516 -3.482 1 98.31 201 GLU B C 1
ATOM 5022 O O . GLU B 1 201 ? 2.053 -19.109 -3.34 1 98.31 201 GLU B O 1
ATOM 5027 N N . ALA B 1 202 ? 3.27 -17.375 -2.809 1 98.69 202 ALA B N 1
ATOM 5028 C CA . ALA B 1 202 ? 2.246 -16.672 -2.037 1 98.69 202 ALA B CA 1
ATOM 5029 C C . ALA B 1 202 ? 2.529 -15.172 -1.975 1 98.69 202 ALA B C 1
ATOM 5031 O O . ALA B 1 202 ? 3.51 -14.742 -1.361 1 98.69 202 ALA B O 1
ATOM 5032 N N . VAL B 1 203 ? 1.614 -14.398 -2.572 1 98.81 203 VAL B N 1
ATOM 5033 C CA . VAL B 1 203 ? 1.88 -12.961 -2.645 1 98.81 203 VAL B CA 1
ATOM 5034 C C . VAL B 1 203 ? 0.603 -12.18 -2.334 1 98.81 203 VAL B C 1
ATOM 5036 O O . VAL B 1 203 ? -0.503 -12.703 -2.494 1 98.81 203 VAL B O 1
ATOM 5039 N N . TYR B 1 204 ? 0.708 -10.961 -1.837 1 98.81 204 TYR B N 1
ATOM 5040 C CA . TYR B 1 204 ? -0.398 -10.023 -1.71 1 98.81 204 TYR B CA 1
ATOM 5041 C C . TYR B 1 204 ? 0.04 -8.617 -2.096 1 98.81 204 TYR B C 1
ATOM 5043 O O . TYR B 1 204 ? 1.236 -8.312 -2.125 1 98.81 204 TYR B O 1
ATOM 5051 N N . GLU B 1 205 ? -0.923 -7.816 -2.48 1 98.31 205 GLU B N 1
ATOM 5052 C CA . GLU B 1 205 ? -0.679 -6.418 -2.824 1 98.31 205 GLU B CA 1
ATOM 5053 C C . GLU B 1 205 ? -1.823 -5.527 -2.355 1 98.31 205 GLU B C 1
ATOM 5055 O O . GLU B 1 205 ? -2.984 -5.77 -2.691 1 98.31 205 GLU B O 1
ATOM 5060 N N . ASN B 1 206 ? -1.484 -4.555 -1.498 1 97.94 206 ASN B N 1
ATOM 5061 C CA . ASN B 1 206 ? -2.361 -3.424 -1.221 1 97.94 206 ASN B CA 1
ATOM 5062 C C . ASN B 1 206 ? -2.15 -2.293 -2.225 1 97.94 206 ASN B C 1
ATOM 5064 O O . ASN B 1 206 ? -1.234 -1.484 -2.072 1 97.94 206 ASN B O 1
ATOM 5068 N N . GLY B 1 207 ? -3.041 -2.279 -3.303 1 96.94 207 GLY B N 1
ATOM 5069 C CA . GLY B 1 207 ? -2.764 -1.395 -4.422 1 96.94 207 GLY B CA 1
ATOM 5070 C C . GLY B 1 207 ? -3.977 -0.605 -4.875 1 96.94 207 GLY B C 1
ATOM 5071 O O . GLY B 1 207 ? -4.91 -0.396 -4.102 1 96.94 207 GLY B O 1
ATOM 5072 N N . THR B 1 208 ? -3.803 0.022 -6.043 1 96.88 208 THR B N 1
ATOM 5073 C CA . THR B 1 208 ? -4.824 0.842 -6.684 1 96.88 208 THR B CA 1
ATOM 5074 C C . THR B 1 208 ? -5.145 0.313 -8.078 1 96.88 208 THR B C 1
ATOM 5076 O O . THR B 1 208 ? -4.27 -0.208 -8.773 1 96.88 208 THR B O 1
ATOM 5079 N N . ALA B 1 209 ? -6.363 0.369 -8.477 1 95.56 209 ALA B N 1
ATOM 5080 C CA . ALA B 1 209 ? -6.816 0.031 -9.82 1 95.56 209 ALA B CA 1
ATOM 5081 C C . ALA B 1 209 ? -7.691 1.138 -10.398 1 95.56 209 ALA B C 1
ATOM 5083 O O . ALA B 1 209 ? -8.219 1.974 -9.656 1 95.56 209 ALA B O 1
ATOM 5084 N N . PHE B 1 210 ? -7.852 1.121 -11.727 1 95.88 210 PHE B N 1
ATOM 5085 C CA . PHE B 1 210 ? -8.57 2.178 -12.422 1 95.88 210 PHE B CA 1
ATOM 5086 C C . PHE B 1 210 ? -9.625 1.59 -13.352 1 95.88 210 PHE B C 1
ATOM 5088 O O . PHE B 1 210 ? -9.367 0.61 -14.055 1 95.88 210 PHE B O 1
ATOM 5095 N N . ARG B 1 211 ? -10.727 2.105 -13.312 1 91.81 211 ARG B N 1
ATOM 5096 C CA . ARG B 1 211 ? -11.812 1.677 -14.18 1 91.81 211 ARG B CA 1
ATOM 5097 C C . ARG B 1 211 ? -12.453 2.867 -14.891 1 91.81 211 ARG B C 1
ATOM 5099 O O . ARG B 1 211 ? -13.078 3.715 -14.242 1 91.81 211 ARG B O 1
ATOM 5106 N N . ALA B 1 212 ? -12.398 2.877 -16.203 1 91.19 212 ALA B N 1
ATOM 5107 C CA . ALA B 1 212 ? -12.953 3.969 -17 1 91.19 212 ALA B CA 1
ATOM 5108 C C . ALA B 1 212 ? -14.43 3.719 -17.328 1 91.19 212 ALA B C 1
ATOM 5110 O O . ALA B 1 212 ? -14.805 3.641 -18.5 1 91.19 212 ALA B O 1
ATOM 5111 N N . GLU B 1 213 ? -15.203 3.598 -16.344 1 86.06 213 GLU B N 1
ATOM 5112 C CA . GLU B 1 213 ? -16.641 3.445 -16.5 1 86.06 213 GLU B CA 1
ATOM 5113 C C . GLU B 1 213 ? -17.359 4.777 -16.312 1 86.06 213 GLU B C 1
ATOM 5115 O O . GLU B 1 213 ? -17.344 5.355 -15.227 1 86.06 213 GLU B O 1
ATOM 5120 N N . ASP B 1 214 ? -17.984 5.121 -17.328 1 83.44 214 ASP B N 1
ATOM 5121 C CA . ASP B 1 214 ? -18.609 6.441 -17.312 1 83.44 214 ASP B CA 1
ATOM 5122 C C . ASP B 1 214 ? -19.953 6.398 -16.594 1 83.44 214 ASP B C 1
ATOM 5124 O O . ASP B 1 214 ? -20.984 6.711 -17.188 1 83.44 214 ASP B O 1
ATOM 5128 N N . PHE B 1 215 ? -19.891 5.902 -15.438 1 79.62 215 PHE B N 1
ATOM 5129 C CA . PHE B 1 215 ? -21.047 5.879 -14.555 1 79.62 215 PHE B CA 1
ATOM 5130 C C . PHE B 1 215 ? -20.719 6.535 -13.219 1 79.62 215 PHE B C 1
ATOM 5132 O O . PHE B 1 215 ? -19.641 6.336 -12.672 1 79.62 215 PHE B O 1
ATOM 5139 N N . ALA B 1 216 ? -21.562 7.555 -12.898 1 69.69 216 ALA B N 1
ATOM 5140 C CA . ALA B 1 216 ? -21.422 8.117 -11.562 1 69.69 216 ALA B CA 1
ATOM 5141 C C . ALA B 1 216 ? -22.562 7.691 -10.656 1 69.69 216 ALA B C 1
ATOM 5143 O O . ALA B 1 216 ? -23.547 8.422 -10.492 1 69.69 216 ALA B O 1
ATOM 5144 N N . THR B 1 217 ? -22.359 6.414 -10.18 1 79.75 217 THR B N 1
ATOM 5145 C CA . THR B 1 217 ? -23.391 5.91 -9.273 1 79.75 217 THR B CA 1
ATOM 5146 C C . THR B 1 217 ? -22.859 5.828 -7.848 1 79.75 217 THR B C 1
ATOM 5148 O O . THR B 1 217 ? -21.734 6.238 -7.574 1 79.75 217 THR B O 1
ATOM 5151 N N . SER B 1 218 ? -23.641 5.379 -6.988 1 84.56 218 SER B N 1
ATOM 5152 C CA . SER B 1 218 ? -23.25 5.234 -5.586 1 84.56 218 SER B CA 1
ATOM 5153 C C . SER B 1 218 ? -22.312 4.051 -5.387 1 84.56 218 SER B C 1
ATOM 5155 O O . SER B 1 218 ? -21.766 3.871 -4.301 1 84.56 218 SER B O 1
ATOM 5157 N N . ARG B 1 219 ? -21.953 3.359 -6.461 1 85.44 219 ARG B N 1
ATOM 5158 C CA . ARG B 1 219 ? -21.188 2.133 -6.289 1 85.44 219 ARG B CA 1
ATOM 5159 C C . ARG B 1 219 ? -19.938 2.143 -7.164 1 85.44 219 ARG B C 1
ATOM 5161 O O . ARG B 1 219 ? -19.109 1.233 -7.086 1 85.44 219 ARG B O 1
ATOM 5168 N N . HIS B 1 220 ? -19.906 3.166 -8.008 1 87.81 220 HIS B N 1
ATOM 5169 C CA . HIS B 1 220 ? -18.828 3.135 -9 1 87.81 220 HIS B CA 1
ATOM 5170 C C . HIS B 1 220 ? -17.953 4.371 -8.898 1 87.81 220 HIS B C 1
ATOM 5172 O O . HIS B 1 220 ? -18.453 5.488 -8.75 1 87.81 220 HIS B O 1
ATOM 5178 N N . VAL B 1 221 ? -16.688 4.145 -8.883 1 94.62 221 VAL B N 1
ATOM 5179 C CA . VAL B 1 221 ? -15.695 5.211 -8.938 1 94.62 221 VAL B CA 1
ATOM 5180 C C . VAL B 1 221 ? -14.594 4.844 -9.938 1 94.62 221 VAL B C 1
ATOM 5182 O O . VAL B 1 221 ? -14.516 3.697 -10.391 1 94.62 221 VAL B O 1
ATOM 5185 N N . SER B 1 222 ? -13.781 5.77 -10.328 1 95.5 222 SER B N 1
ATOM 5186 C CA . SER B 1 222 ? -12.805 5.594 -11.406 1 95.5 222 SER B CA 1
ATOM 5187 C C . SER B 1 222 ? -11.469 5.098 -10.867 1 95.5 222 SER B C 1
ATOM 5189 O O . SER B 1 222 ? -10.68 4.508 -11.602 1 95.5 222 SER B O 1
ATOM 5191 N N . GLU B 1 223 ? -11.164 5.383 -9.664 1 96.56 223 GLU B N 1
ATOM 5192 C CA . GLU B 1 223 ? -9.969 4.945 -8.953 1 96.56 223 GLU B CA 1
ATOM 5193 C C . GLU B 1 223 ? -10.336 4.207 -7.664 1 96.56 223 GLU B C 1
ATOM 5195 O O . GLU B 1 223 ? -11.008 4.762 -6.793 1 96.56 223 GLU B O 1
ATOM 5200 N N . ILE B 1 224 ? -9.867 2.924 -7.574 1 96.25 224 ILE B N 1
ATOM 5201 C CA . ILE B 1 224 ? -10.32 2.107 -6.449 1 96.25 224 ILE B CA 1
ATOM 5202 C C . ILE B 1 224 ? -9.109 1.486 -5.75 1 96.25 224 ILE B C 1
ATOM 5204 O O . ILE B 1 224 ? -8.078 1.247 -6.379 1 96.25 224 ILE B O 1
ATOM 5208 N N . ALA B 1 225 ? -9.219 1.278 -4.465 1 97.81 225 ALA B N 1
ATOM 5209 C CA . ALA B 1 225 ? -8.234 0.534 -3.689 1 97.81 225 ALA B CA 1
ATOM 5210 C C . ALA B 1 225 ? -8.547 -0.959 -3.686 1 97.81 225 ALA B C 1
ATOM 5212 O O . ALA B 1 225 ? -9.695 -1.356 -3.486 1 97.81 225 ALA B O 1
ATOM 5213 N N . MET B 1 226 ? -7.504 -1.738 -3.967 1 97.69 226 MET B N 1
ATOM 5214 C CA . MET B 1 226 ? -7.703 -3.182 -4.078 1 97.69 226 MET B CA 1
ATOM 5215 C C . MET B 1 226 ? -6.688 -3.936 -3.229 1 97.69 226 MET B C 1
ATOM 5217 O O . MET B 1 226 ? -5.539 -3.508 -3.096 1 97.69 226 MET B O 1
ATOM 5221 N N . PHE B 1 227 ? -7.09 -5.008 -2.635 1 98.62 227 PHE B N 1
ATOM 5222 C CA . PHE B 1 227 ? -6.227 -5.984 -1.977 1 98.62 227 PHE B CA 1
ATOM 5223 C C . PHE B 1 227 ? -6.172 -7.281 -2.773 1 98.62 227 PHE B C 1
ATOM 5225 O O . PHE B 1 227 ? -7.125 -8.062 -2.768 1 98.62 227 PHE B O 1
ATOM 5232 N N . ASP B 1 228 ? -5.055 -7.562 -3.381 1 98.75 228 ASP B N 1
ATOM 5233 C CA . ASP B 1 228 ? -4.938 -8.695 -4.289 1 98.75 228 ASP B CA 1
ATOM 5234 C C . ASP B 1 228 ? -4.059 -9.797 -3.688 1 98.75 228 ASP B C 1
ATOM 5236 O O . ASP B 1 228 ? -3.049 -9.5 -3.043 1 98.75 228 ASP B O 1
ATOM 5240 N N . VAL B 1 229 ? -4.457 -11.016 -3.943 1 98.88 229 VAL B N 1
ATOM 5241 C CA . VAL B 1 229 ? -3.766 -12.172 -3.387 1 98.88 229 VAL B CA 1
ATOM 5242 C C . VAL B 1 229 ? -3.631 -13.258 -4.453 1 98.88 229 VAL B C 1
ATOM 5244 O O . VAL B 1 229 ? -4.535 -13.445 -5.27 1 98.88 229 VAL B O 1
ATOM 5247 N N . GLU B 1 230 ? -2.488 -13.922 -4.477 1 98.88 230 GLU B N 1
ATOM 5248 C CA . GLU B 1 230 ? -2.293 -15.117 -5.297 1 98.88 230 GLU B CA 1
ATOM 5249 C C . GLU B 1 230 ? -1.45 -16.156 -4.562 1 98.88 230 GLU B C 1
ATOM 5251 O O . GLU B 1 230 ? -0.486 -15.812 -3.877 1 98.88 230 GLU B O 1
ATOM 5256 N N . LEU B 1 231 ? -1.803 -17.359 -4.637 1 98.69 231 LEU B N 1
ATOM 5257 C CA . LEU B 1 231 ? -1.057 -18.438 -3.975 1 98.69 231 LEU B CA 1
ATOM 5258 C C . LEU B 1 231 ? -0.925 -19.641 -4.883 1 98.69 231 LEU B C 1
ATOM 5260 O O . LEU B 1 231 ? -1.843 -19.969 -5.645 1 98.69 231 LEU B O 1
ATOM 5264 N N . ALA B 1 232 ? 0.186 -20.328 -4.859 1 98.69 232 ALA B N 1
ATOM 5265 C CA . ALA B 1 232 ? 0.533 -21.484 -5.684 1 98.69 232 ALA B CA 1
ATOM 5266 C C . ALA B 1 232 ? 0.429 -22.781 -4.883 1 98.69 232 ALA B C 1
ATOM 5268 O O . ALA B 1 232 ? 0.25 -22.75 -3.662 1 98.69 232 ALA B O 1
ATOM 5269 N N . TYR B 1 233 ? 0.471 -23.891 -5.617 1 98.62 233 TYR B N 1
ATOM 5270 C CA . TYR B 1 233 ? 0.427 -25.25 -5.09 1 98.62 233 TYR B CA 1
ATOM 5271 C C . TYR B 1 233 ? -0.878 -25.516 -4.344 1 98.62 233 TYR B C 1
ATOM 5273 O O . TYR B 1 233 ? -0.871 -26.047 -3.23 1 98.62 233 TYR B O 1
ATOM 5281 N N . ILE B 1 234 ? -1.91 -25.031 -4.938 1 98.69 234 ILE B N 1
ATOM 5282 C CA . ILE B 1 234 ? -3.246 -25.297 -4.41 1 98.69 234 ILE B CA 1
ATOM 5283 C C . ILE B 1 234 ? -3.797 -26.594 -5.004 1 98.69 234 ILE B C 1
ATOM 5285 O O . ILE B 1 234 ? -3.361 -27.016 -6.074 1 98.69 234 ILE B O 1
ATOM 5289 N N . GLU B 1 235 ? -4.75 -27.156 -4.297 1 97.62 235 GLU B N 1
ATOM 5290 C CA . GLU B 1 235 ? -5.5 -28.281 -4.859 1 97.62 235 GLU B CA 1
ATOM 5291 C C . GLU B 1 235 ? -6.617 -27.797 -5.777 1 97.62 235 GLU B C 1
ATOM 5293 O O . GLU B 1 235 ? -6.836 -28.359 -6.852 1 97.62 235 GLU B O 1
ATOM 5298 N N . ASP B 1 236 ? -7.328 -26.844 -5.332 1 97.62 236 ASP B N 1
ATOM 5299 C CA . ASP B 1 236 ? -8.422 -26.266 -6.109 1 97.62 236 ASP B CA 1
ATOM 5300 C C . ASP B 1 236 ? -8.836 -24.906 -5.555 1 97.62 236 ASP B C 1
ATOM 5302 O O . ASP B 1 236 ? -8.125 -24.328 -4.73 1 97.62 236 ASP B O 1
ATOM 5306 N N . HIS B 1 237 ? -9.992 -24.344 -6.059 1 98.5 237 HIS B N 1
ATOM 5307 C CA . HIS B 1 237 ? -10.461 -23 -5.695 1 98.5 237 HIS B CA 1
ATOM 5308 C C . HIS B 1 237 ? -10.859 -22.938 -4.227 1 98.5 237 HIS B C 1
ATOM 5310 O O . HIS B 1 237 ? -10.906 -21.859 -3.635 1 98.5 237 HIS B O 1
ATOM 5316 N N . HIS B 1 238 ? -11.125 -24.016 -3.545 1 98.5 238 HIS B N 1
ATOM 5317 C CA . HIS B 1 238 ? -11.5 -24.016 -2.135 1 98.5 238 HIS B CA 1
ATOM 5318 C C . HIS B 1 238 ? -10.336 -23.547 -1.26 1 98.5 238 HIS B C 1
ATOM 5320 O O . HIS B 1 238 ? -10.555 -22.922 -0.225 1 98.5 238 HIS B O 1
ATOM 5326 N N . ASP B 1 239 ? -9.102 -23.891 -1.67 1 98.75 239 ASP B N 1
ATOM 5327 C CA . ASP B 1 239 ? -7.93 -23.406 -0.944 1 98.75 239 ASP B CA 1
ATOM 5328 C C . ASP B 1 239 ? -7.871 -21.875 -0.942 1 98.75 239 ASP B C 1
ATOM 5330 O O . ASP B 1 239 ? -7.516 -21.266 0.068 1 98.75 239 ASP B O 1
ATOM 5334 N N . VAL B 1 240 ? -8.203 -21.266 -2.076 1 98.88 240 VAL B N 1
ATOM 5335 C CA . VAL B 1 240 ? -8.203 -19.812 -2.217 1 98.88 240 VAL B CA 1
ATOM 5336 C C . VAL B 1 240 ? -9.305 -19.219 -1.35 1 98.88 240 VAL B C 1
ATOM 5338 O O . VAL B 1 240 ? -9.086 -18.219 -0.651 1 98.88 240 VAL B O 1
ATOM 5341 N N . MET B 1 241 ? -10.453 -19.828 -1.363 1 98.88 241 MET B N 1
ATOM 5342 C CA . MET B 1 241 ? -11.586 -19.375 -0.562 1 98.88 241 MET B CA 1
ATOM 5343 C C . MET B 1 241 ? -11.273 -19.453 0.927 1 98.88 241 MET B C 1
ATOM 5345 O O . MET B 1 241 ? -11.688 -18.594 1.702 1 98.88 241 MET B O 1
ATOM 5349 N N . ASP B 1 242 ? -10.562 -20.531 1.322 1 98.88 242 ASP B N 1
ATOM 5350 C CA . ASP B 1 242 ? -10.172 -20.688 2.721 1 98.88 242 ASP B CA 1
ATOM 5351 C C . ASP B 1 242 ? -9.305 -19.516 3.172 1 98.88 242 ASP B C 1
ATOM 5353 O O . ASP B 1 242 ? -9.508 -18.953 4.254 1 98.88 242 ASP B O 1
ATOM 5357 N N . VAL B 1 243 ? -8.32 -19.172 2.355 1 98.88 243 VAL B N 1
ATOM 5358 C CA . VAL B 1 243 ? -7.422 -18.062 2.67 1 98.88 243 VAL B CA 1
ATOM 5359 C C . VAL B 1 243 ? -8.219 -16.766 2.781 1 98.88 243 VAL B C 1
ATOM 5361 O O . VAL B 1 243 ? -8.016 -15.984 3.713 1 98.88 243 VAL B O 1
ATOM 5364 N N . GLN B 1 244 ? -9.109 -16.531 1.854 1 98.88 244 GLN B N 1
ATOM 5365 C CA . GLN B 1 244 ? -9.914 -15.312 1.869 1 98.88 244 GLN B CA 1
ATOM 5366 C C . GLN B 1 244 ? -10.812 -15.258 3.104 1 98.88 244 GLN B C 1
ATOM 5368 O O . GLN B 1 244 ? -10.922 -14.219 3.752 1 98.88 244 GLN B O 1
ATOM 5373 N N . GLU B 1 245 ? -11.445 -16.344 3.395 1 98.81 245 GLU B N 1
ATOM 5374 C CA . GLU B 1 245 ? -12.336 -16.438 4.547 1 98.81 245 GLU B CA 1
ATOM 5375 C C . GLU B 1 245 ? -11.586 -16.172 5.848 1 98.81 245 GLU B C 1
ATOM 5377 O O . GLU B 1 245 ? -12.008 -15.344 6.656 1 98.81 245 GLU B O 1
ATOM 5382 N N . GLU B 1 246 ? -10.469 -16.828 6.004 1 98.75 246 GLU B N 1
ATOM 5383 C CA . GLU B 1 246 ? -9.719 -16.719 7.25 1 98.75 246 GLU B CA 1
ATOM 5384 C C . GLU B 1 246 ? -9.133 -15.312 7.418 1 98.75 246 GLU B C 1
ATOM 5386 O O . GLU B 1 246 ? -9.164 -14.75 8.516 1 98.75 246 GLU B O 1
ATOM 5391 N N . SER B 1 247 ? -8.594 -14.758 6.367 1 98.75 247 SER B N 1
ATOM 5392 C CA . SER B 1 247 ? -7.988 -13.438 6.445 1 98.75 247 SER B CA 1
ATOM 5393 C C . SER B 1 247 ? -9.039 -12.359 6.703 1 98.75 247 SER B C 1
ATOM 5395 O O . SER B 1 247 ? -8.828 -11.453 7.508 1 98.75 247 SER B O 1
ATOM 5397 N N . LEU B 1 248 ? -10.195 -12.484 5.996 1 98.81 248 LEU B N 1
ATOM 5398 C CA . LEU B 1 248 ? -11.266 -11.516 6.207 1 98.81 248 LEU B CA 1
ATOM 5399 C C . LEU B 1 248 ? -11.812 -11.617 7.629 1 98.81 248 LEU B C 1
ATOM 5401 O O . LEU B 1 248 ? -12.039 -10.594 8.281 1 98.81 248 LEU B O 1
ATOM 5405 N N . ARG B 1 249 ? -12.07 -12.812 8.109 1 98.62 249 ARG B N 1
ATOM 5406 C CA . ARG B 1 249 ? -12.523 -13 9.484 1 98.62 249 ARG B CA 1
ATOM 5407 C C . ARG B 1 249 ? -11.555 -12.367 10.477 1 98.62 249 ARG B C 1
ATOM 5409 O O . ARG B 1 249 ? -11.969 -11.711 11.43 1 98.62 249 ARG B O 1
ATOM 5416 N N . HIS B 1 250 ? -10.289 -12.617 10.234 1 98.75 250 HIS B N 1
ATOM 5417 C CA . HIS B 1 250 ? -9.266 -12.039 11.094 1 98.75 250 HIS B CA 1
ATOM 5418 C C . HIS B 1 250 ? -9.367 -10.516 11.117 1 98.75 250 HIS B C 1
ATOM 5420 O O . HIS B 1 250 ? -9.305 -9.898 12.188 1 98.75 250 HIS B O 1
ATOM 5426 N N . ALA B 1 251 ? -9.484 -9.898 9.992 1 98.69 251 ALA B N 1
ATOM 5427 C CA . ALA B 1 251 ? -9.547 -8.445 9.891 1 98.69 251 ALA B CA 1
ATOM 5428 C C . ALA B 1 251 ? -10.789 -7.895 10.594 1 98.69 251 ALA B C 1
ATOM 5430 O O . ALA B 1 251 ? -10.711 -6.895 11.312 1 98.69 251 ALA B O 1
ATOM 5431 N N . LEU B 1 252 ? -11.922 -8.523 10.383 1 98.75 252 LEU B N 1
ATOM 5432 C CA . LEU B 1 252 ? -13.164 -8.086 11.016 1 98.75 252 LEU B CA 1
ATOM 5433 C C . LEU B 1 252 ? -13.07 -8.227 12.531 1 98.75 252 LEU B C 1
ATOM 5435 O O . LEU B 1 252 ? -13.523 -7.348 13.273 1 98.75 252 LEU B O 1
ATOM 5439 N N . ARG B 1 253 ? -12.531 -9.312 13 1 98.56 253 ARG B N 1
ATOM 5440 C CA . ARG B 1 253 ? -12.359 -9.523 14.438 1 98.56 253 ARG B CA 1
ATOM 5441 C C . ARG B 1 253 ? -11.453 -8.453 15.039 1 98.56 253 ARG B C 1
ATOM 5443 O O . ARG B 1 253 ? -11.75 -7.906 16.094 1 98.56 253 ARG B O 1
ATOM 5450 N N . ALA B 1 254 ? -10.344 -8.219 14.328 1 98.44 254 ALA B N 1
ATOM 5451 C CA . ALA B 1 254 ? -9.414 -7.191 14.805 1 98.44 254 ALA B CA 1
ATOM 5452 C C . ALA B 1 254 ? -10.102 -5.832 14.891 1 98.44 254 ALA B C 1
ATOM 5454 O O . ALA B 1 254 ? -9.898 -5.086 15.852 1 98.44 254 ALA B O 1
ATOM 5455 N N . ALA B 1 255 ? -10.852 -5.477 13.883 1 98.19 255 ALA B N 1
ATOM 5456 C CA . ALA B 1 255 ? -11.57 -4.207 13.883 1 98.19 255 ALA B CA 1
ATOM 5457 C C . ALA B 1 255 ? -12.562 -4.145 15.039 1 98.19 255 ALA B C 1
ATOM 5459 O O . ALA B 1 255 ? -12.688 -3.115 15.711 1 98.19 255 ALA B O 1
ATOM 5460 N N . ALA B 1 256 ? -13.266 -5.207 15.219 1 98.12 256 ALA B N 1
ATOM 5461 C CA . ALA B 1 256 ? -14.242 -5.262 16.312 1 98.12 256 ALA B CA 1
ATOM 5462 C C . ALA B 1 256 ? -13.57 -5.059 17.656 1 98.12 256 ALA B C 1
ATOM 5464 O O . ALA B 1 256 ? -14.148 -4.441 18.562 1 98.12 256 ALA B O 1
ATOM 5465 N N . GLU B 1 257 ? -12.422 -5.543 17.781 1 97.81 257 GLU B N 1
ATOM 5466 C CA . GLU B 1 257 ? -11.711 -5.508 19.062 1 97.81 257 GLU B CA 1
ATOM 5467 C C . GLU B 1 257 ? -10.953 -4.195 19.234 1 97.81 257 GLU B C 1
ATOM 5469 O O . GLU B 1 257 ? -10.914 -3.641 20.328 1 97.81 257 GLU B O 1
ATOM 5474 N N . ASN B 1 258 ? -10.367 -3.711 18.188 1 96.69 258 ASN B N 1
ATOM 5475 C CA . ASN B 1 258 ? -9.391 -2.635 18.312 1 96.69 258 ASN B CA 1
ATOM 5476 C C . ASN B 1 258 ? -9.984 -1.291 17.891 1 96.69 258 ASN B C 1
ATOM 5478 O O . ASN B 1 258 ? -9.406 -0.239 18.172 1 96.69 258 ASN B O 1
ATOM 5482 N N . ALA B 1 259 ? -11.086 -1.279 17.219 1 97 259 ALA B N 1
ATOM 5483 C CA . ALA B 1 259 ? -11.672 -0.035 16.734 1 97 259 ALA B CA 1
ATOM 5484 C C . ALA B 1 259 ? -13.023 0.234 17.391 1 97 259 ALA B C 1
ATOM 5486 O O . ALA B 1 259 ? -13.969 0.661 16.719 1 97 259 ALA B O 1
ATOM 5487 N N . GLU B 1 260 ? -13.109 -0.037 18.641 1 96.31 260 GLU B N 1
ATOM 5488 C CA . GLU B 1 260 ? -14.367 0.132 19.375 1 96.31 260 GLU B CA 1
ATOM 5489 C C . GLU B 1 260 ? -14.82 1.589 19.359 1 96.31 260 GLU B C 1
ATOM 5491 O O . GLU B 1 260 ? -16.016 1.871 19.188 1 96.31 260 GLU B O 1
ATOM 5496 N N . ARG B 1 261 ? -13.953 2.516 19.578 1 93.62 261 ARG B N 1
ATOM 5497 C CA . ARG B 1 261 ? -14.281 3.936 19.594 1 93.62 261 ARG B CA 1
ATOM 5498 C C . ARG B 1 261 ? -14.898 4.359 18.25 1 93.62 261 ARG B C 1
ATOM 5500 O O . ARG B 1 261 ? -15.922 5.047 18.234 1 93.62 261 ARG B O 1
ATOM 5507 N N . GLU B 1 262 ? -14.219 3.957 17.156 1 97.19 262 GLU B N 1
ATOM 5508 C CA . GLU B 1 262 ? -14.703 4.285 15.828 1 97.19 262 GLU B CA 1
ATOM 5509 C C . GLU B 1 262 ? -16.094 3.699 15.586 1 97.19 262 GLU B C 1
ATOM 5511 O O . GLU B 1 262 ? -16.984 4.387 15.094 1 97.19 262 GLU B O 1
ATOM 5516 N N . LEU B 1 263 ? -16.234 2.436 15.93 1 98.31 263 LEU B N 1
ATOM 5517 C CA . LEU B 1 263 ? -17.5 1.747 15.711 1 98.31 263 LEU B CA 1
ATOM 5518 C C . LEU B 1 263 ? -18.609 2.385 16.531 1 98.31 263 LEU B C 1
ATOM 5520 O O . LEU B 1 263 ? -19.75 2.502 16.062 1 98.31 263 LEU B O 1
ATOM 5524 N N . ASP B 1 264 ? -18.312 2.838 17.734 1 96.56 264 ASP B N 1
ATOM 5525 C CA . ASP B 1 264 ? -19.281 3.521 18.578 1 96.56 264 ASP B CA 1
ATOM 5526 C C . ASP B 1 264 ? -19.719 4.844 17.953 1 96.56 264 ASP B C 1
ATOM 5528 O O . ASP B 1 264 ? -20.922 5.141 17.891 1 96.56 264 ASP B O 1
ATOM 5532 N N . VAL B 1 265 ? -18.734 5.598 17.516 1 95.25 265 VAL B N 1
ATOM 5533 C CA . VAL B 1 265 ? -19.031 6.887 16.906 1 95.25 265 VAL B CA 1
ATOM 5534 C C . VAL B 1 265 ? -19.906 6.68 15.672 1 95.25 265 VAL B C 1
ATOM 5536 O O . VAL B 1 265 ? -20.828 7.465 15.422 1 95.25 265 VAL B O 1
ATOM 5539 N N . LEU B 1 266 ? -19.703 5.598 14.953 1 97.69 266 LEU B N 1
ATOM 5540 C CA . LEU B 1 266 ? -20.438 5.312 13.719 1 97.69 266 LEU B CA 1
ATOM 5541 C C . LEU B 1 266 ? -21.75 4.598 14.016 1 97.69 266 LEU B C 1
ATOM 5543 O O . LEU B 1 266 ? -22.547 4.375 13.109 1 97.69 266 LEU B O 1
ATOM 5547 N N . ASP B 1 267 ? -21.969 4.246 15.258 1 97.75 267 ASP B N 1
ATOM 5548 C CA . ASP B 1 267 ? -23.141 3.498 15.68 1 97.75 267 ASP B CA 1
ATOM 5549 C C . ASP B 1 267 ? -23.281 2.197 14.898 1 97.75 267 ASP B C 1
ATOM 5551 O O . ASP B 1 267 ? -24.344 1.922 14.32 1 97.75 267 ASP B O 1
ATOM 5555 N N . VAL B 1 268 ? -22.141 1.465 14.789 1 98 268 VAL B N 1
ATOM 5556 C CA . VAL B 1 268 ? -22.109 0.201 14.062 1 98 268 VAL B CA 1
ATOM 5557 C C . VAL B 1 268 ? -21.844 -0.948 15.031 1 98 268 VAL B C 1
ATOM 5559 O O . VAL B 1 268 ? -20.953 -0.873 15.867 1 98 268 VAL B O 1
ATOM 5562 N N . ASP B 1 269 ? -22.688 -1.899 14.984 1 96.62 269 ASP B N 1
ATOM 5563 C CA . ASP B 1 269 ? -22.438 -3.17 15.656 1 96.62 269 ASP B CA 1
ATOM 5564 C C . ASP B 1 269 ? -21.859 -4.203 14.695 1 96.62 269 ASP B C 1
ATOM 5566 O O . ASP B 1 269 ? -22.594 -4.957 14.062 1 96.62 269 ASP B O 1
ATOM 5570 N N . LEU B 1 270 ? -20.578 -4.266 14.617 1 97.12 270 LEU B N 1
ATOM 5571 C CA . LEU B 1 270 ? -19.891 -5.109 13.648 1 97.12 270 LEU B CA 1
ATOM 5572 C C . LEU B 1 270 ? -19.969 -6.578 14.047 1 97.12 270 LEU B C 1
ATOM 5574 O O . LEU B 1 270 ? -19.516 -6.961 15.125 1 97.12 270 LEU B O 1
ATOM 5578 N N . GLN B 1 271 ? -20.516 -7.387 13.203 1 94.06 271 GLN B N 1
ATOM 5579 C CA . GLN B 1 271 ? -20.609 -8.828 13.414 1 94.06 271 GLN B CA 1
ATOM 5580 C C . GLN B 1 271 ? -19.438 -9.555 12.766 1 94.06 271 GLN B C 1
ATOM 5582 O O . GLN B 1 271 ? -19.156 -9.352 11.586 1 94.06 271 GLN B O 1
ATOM 5587 N N . VAL B 1 272 ? -18.766 -10.328 13.562 1 96.38 272 VAL B N 1
ATOM 5588 C CA . VAL B 1 272 ? -17.703 -11.18 13.047 1 96.38 272 VAL B CA 1
ATOM 5589 C C . VAL B 1 272 ? -18.25 -12.57 12.75 1 96.38 272 VAL B C 1
ATOM 5591 O O . VAL B 1 272 ? -18.734 -13.258 13.648 1 96.38 272 VAL B O 1
ATOM 5594 N N . PRO B 1 273 ? -18.172 -12.961 11.57 1 95.44 273 PRO B N 1
ATOM 5595 C CA . PRO B 1 273 ? -18.672 -14.312 11.273 1 95.44 273 PRO B CA 1
ATOM 5596 C C . PRO B 1 273 ? -17.781 -15.398 11.859 1 95.44 273 PRO B C 1
ATOM 5598 O O . PRO B 1 273 ? -16.625 -15.555 11.445 1 95.44 273 PRO B O 1
ATOM 5601 N N . GLU B 1 274 ? -18.312 -16.234 12.727 1 94.12 274 GLU B N 1
ATOM 5602 C CA . GLU B 1 274 ? -17.531 -17.281 13.391 1 94.12 274 GLU B CA 1
ATOM 5603 C C . GLU B 1 274 ? -17.656 -18.609 12.656 1 94.12 274 GLU B C 1
ATOM 5605 O O . GLU B 1 274 ? -16.719 -19.422 12.664 1 94.12 274 GLU B O 1
ATOM 5610 N N . GLU B 1 275 ? -18.828 -18.844 12.086 1 96.69 275 GLU B N 1
ATOM 5611 C CA . GLU B 1 275 ? -19.016 -20.062 11.305 1 96.69 275 GLU B CA 1
ATOM 5612 C C . GLU B 1 275 ? -18.391 -19.922 9.922 1 96.69 275 GLU B C 1
ATOM 5614 O O . GLU B 1 275 ? -18.109 -18.812 9.469 1 96.69 275 GLU B O 1
ATOM 5619 N N . ASP B 1 276 ? -18.203 -21.062 9.305 1 98.06 276 ASP B N 1
ATOM 5620 C CA . ASP B 1 276 ? -17.672 -21.047 7.945 1 98.06 276 ASP B CA 1
ATOM 5621 C C . ASP B 1 276 ? -18.594 -20.312 6.988 1 98.06 276 ASP B C 1
ATOM 5623 O O . ASP B 1 276 ? -19.828 -20.438 7.082 1 98.06 276 ASP B O 1
ATOM 5627 N N . PHE B 1 277 ? -18.016 -19.484 6.098 1 98.62 277 PHE B N 1
ATOM 5628 C CA . PHE B 1 277 ? -18.828 -18.844 5.074 1 98.62 277 PHE B CA 1
ATOM 5629 C C . PHE B 1 277 ? -19.516 -19.875 4.195 1 98.62 277 PHE B C 1
ATOM 5631 O O . PHE B 1 277 ? -18.875 -20.781 3.658 1 98.62 277 PHE B O 1
ATOM 5638 N N . PRO B 1 278 ? -20.812 -19.766 4.016 1 98.75 278 PRO B N 1
ATOM 5639 C CA . PRO B 1 278 ? -21.469 -20.672 3.068 1 98.75 278 PRO B CA 1
ATOM 5640 C C . PRO B 1 278 ? -20.859 -20.609 1.669 1 98.75 278 PRO B C 1
ATOM 5642 O O . PRO B 1 278 ? -20.484 -19.531 1.203 1 98.75 278 PRO B O 1
ATOM 5645 N N . ARG B 1 279 ? -20.766 -21.75 1.071 1 98.69 279 ARG B N 1
ATOM 5646 C CA . ARG B 1 279 ? -20.344 -21.891 -0.319 1 98.69 279 ARG B CA 1
ATOM 5647 C C . ARG B 1 279 ? -21.453 -22.5 -1.173 1 98.69 279 ARG B C 1
ATOM 5649 O O . ARG B 1 279 ? -21.766 -23.672 -1.042 1 98.69 279 ARG B O 1
ATOM 5656 N N . ILE B 1 280 ? -22.031 -21.672 -2.027 1 98.69 280 ILE B N 1
ATOM 5657 C CA . ILE B 1 280 ? -23.109 -22.188 -2.871 1 98.69 280 ILE B CA 1
ATOM 5658 C C . ILE B 1 280 ? -22.719 -22.062 -4.34 1 98.69 280 ILE B C 1
ATOM 5660 O O . ILE B 1 280 ? -21.922 -21.203 -4.707 1 98.69 280 ILE B O 1
ATOM 5664 N N . THR B 1 281 ? -23.234 -22.906 -5.148 1 98.38 281 THR B N 1
ATOM 5665 C CA . THR B 1 281 ? -22.984 -22.812 -6.582 1 98.38 281 THR B CA 1
ATOM 5666 C C . THR B 1 281 ? -23.828 -21.703 -7.203 1 98.38 281 THR B C 1
ATOM 5668 O O . THR B 1 281 ? -24.828 -21.266 -6.617 1 98.38 281 THR B O 1
ATOM 5671 N N . PHE B 1 282 ? -23.391 -21.266 -8.352 1 98.38 282 PHE B N 1
ATOM 5672 C CA . PHE B 1 282 ? -24.141 -20.266 -9.102 1 98.38 282 PHE B CA 1
ATOM 5673 C C . PHE B 1 282 ? -25.562 -20.75 -9.367 1 98.38 282 PHE B C 1
ATOM 5675 O O . PHE B 1 282 ? -26.516 -19.984 -9.227 1 98.38 282 PHE B O 1
ATOM 5682 N N . ASP B 1 283 ? -25.734 -22.016 -9.68 1 97.38 283 ASP B N 1
ATOM 5683 C CA . ASP B 1 283 ? -27.062 -22.594 -9.93 1 97.38 283 ASP B CA 1
ATOM 5684 C C . ASP B 1 283 ? -27.922 -22.562 -8.672 1 97.38 283 ASP B C 1
ATOM 5686 O O . ASP B 1 283 ? -29.109 -22.266 -8.734 1 97.38 283 ASP B O 1
ATOM 5690 N N . GLU B 1 284 ? -27.312 -22.906 -7.562 1 98.31 284 GLU B N 1
ATOM 5691 C CA . GLU B 1 284 ? -28.031 -22.844 -6.297 1 98.31 284 GLU B CA 1
ATOM 5692 C C . GLU B 1 284 ? -28.469 -21.406 -5.98 1 98.31 284 GLU B C 1
ATOM 5694 O O . GLU B 1 284 ? -29.562 -21.203 -5.449 1 98.31 284 GLU B O 1
ATOM 5699 N N . ALA B 1 285 ? -27.609 -20.453 -6.258 1 98.56 285 ALA B N 1
ATOM 5700 C CA . ALA B 1 285 ? -27.938 -19.047 -6.035 1 98.56 285 ALA B CA 1
ATOM 5701 C C . ALA B 1 285 ? -29.172 -18.641 -6.844 1 98.56 285 ALA B C 1
ATOM 5703 O O . ALA B 1 285 ? -30.078 -17.984 -6.328 1 98.56 285 ALA B O 1
ATOM 5704 N N . LEU B 1 286 ? -29.188 -19.078 -8.133 1 98 286 LEU B N 1
ATOM 5705 C CA . LEU B 1 286 ? -30.328 -18.781 -8.992 1 98 286 LEU B CA 1
ATOM 5706 C C . LEU B 1 286 ? -31.594 -19.453 -8.477 1 98 286 LEU B C 1
ATOM 5708 O O . LEU B 1 286 ? -32.688 -18.875 -8.531 1 98 286 LEU B O 1
ATOM 5712 N N . ASP B 1 287 ? -31.422 -20.672 -8.023 1 98 287 ASP B N 1
ATOM 5713 C CA . ASP B 1 287 ? -32.562 -21.406 -7.473 1 98 287 ASP B CA 1
ATOM 5714 C C . ASP B 1 287 ? -33.156 -20.688 -6.262 1 98 287 ASP B C 1
ATOM 5716 O O . ASP B 1 287 ? -34.375 -20.594 -6.121 1 98 287 ASP B O 1
ATOM 5720 N N . ILE B 1 288 ? -32.281 -20.219 -5.359 1 98.31 288 ILE B N 1
ATOM 5721 C CA . ILE B 1 288 ? -32.75 -19.484 -4.184 1 98.31 288 ILE B CA 1
ATOM 5722 C C . ILE B 1 288 ? -33.5 -18.219 -4.609 1 98.31 288 ILE B C 1
ATOM 5724 O O . ILE B 1 288 ? -34.562 -17.922 -4.094 1 98.31 288 ILE B O 1
ATOM 5728 N N . LEU B 1 289 ? -32.906 -17.484 -5.562 1 98.38 289 LEU B N 1
ATOM 5729 C CA . LEU B 1 289 ? -33.531 -16.234 -6.039 1 98.38 289 LEU B CA 1
ATOM 5730 C C . LEU B 1 289 ? -34.906 -16.516 -6.613 1 98.38 289 LEU B C 1
ATOM 5732 O O . LEU B 1 289 ? -35.844 -15.75 -6.359 1 98.38 289 LEU B O 1
ATOM 5736 N N . GLU B 1 290 ? -35.031 -17.594 -7.355 1 97.62 290 GLU B N 1
ATOM 5737 C CA . GLU B 1 290 ? -36.281 -17.953 -7.973 1 97.62 290 GLU B CA 1
ATOM 5738 C C . GLU B 1 290 ? -37.312 -18.406 -6.926 1 97.62 290 GLU B C 1
ATOM 5740 O O . GLU B 1 290 ? -38.406 -17.891 -6.867 1 97.62 290 GLU B O 1
ATOM 5745 N N . THR B 1 291 ? -36.938 -19.344 -6.098 1 98.25 291 THR B N 1
ATOM 5746 C CA . THR B 1 291 ? -37.844 -20.016 -5.188 1 98.25 291 THR B CA 1
ATOM 5747 C C . THR B 1 291 ? -38.25 -19.094 -4.047 1 98.25 291 THR B C 1
ATOM 5749 O O . THR B 1 291 ? -39.438 -19.062 -3.654 1 98.25 291 THR B O 1
ATOM 5752 N N . GLU B 1 292 ? -37.344 -18.344 -3.531 1 97.94 292 GLU B N 1
ATOM 5753 C CA . GLU B 1 292 ? -37.594 -17.547 -2.34 1 97.94 292 GLU B CA 1
ATOM 5754 C C . GLU B 1 292 ? -38.125 -16.156 -2.713 1 97.94 292 GLU B C 1
ATOM 5756 O O . GLU B 1 292 ? -38.875 -15.547 -1.956 1 97.94 292 GLU B O 1
ATOM 5761 N N . TYR B 1 293 ? -37.75 -15.648 -3.92 1 97.81 293 TYR B N 1
ATOM 5762 C CA . TYR B 1 293 ? -38.031 -14.234 -4.16 1 97.81 293 TYR B CA 1
ATOM 5763 C C . TYR B 1 293 ? -38.688 -14.031 -5.527 1 97.81 293 TYR B C 1
ATOM 5765 O O . TYR B 1 293 ? -39.094 -12.922 -5.867 1 97.81 293 TYR B O 1
ATOM 5773 N N . GLY B 1 294 ? -38.781 -15.023 -6.375 1 97.88 294 GLY B N 1
ATOM 5774 C CA . GLY B 1 294 ? -39.281 -14.875 -7.727 1 97.88 294 GLY B CA 1
ATOM 5775 C C . GLY B 1 294 ? -38.469 -13.945 -8.586 1 97.88 294 GLY B C 1
ATOM 5776 O O . GLY B 1 294 ? -39 -13.242 -9.445 1 97.88 294 GLY B O 1
ATOM 5777 N N . HIS B 1 295 ? -37.188 -13.906 -8.258 1 97.69 295 HIS B N 1
ATOM 5778 C CA . HIS B 1 295 ? -36.281 -13 -8.984 1 97.69 295 HIS B CA 1
ATOM 5779 C C . HIS B 1 295 ? -35.438 -13.758 -10.008 1 97.69 295 HIS B C 1
ATOM 5781 O O . HIS B 1 295 ? -34.844 -14.797 -9.688 1 97.69 295 HIS B O 1
ATOM 5787 N N . PHE B 1 296 ? -35.344 -13.164 -11.242 1 96.5 296 PHE B N 1
ATOM 5788 C CA . PHE B 1 296 ? -34.562 -13.695 -12.344 1 96.5 296 PHE B CA 1
ATOM 5789 C C . PHE B 1 296 ? -33.656 -12.609 -12.914 1 96.5 296 PHE B C 1
ATOM 5791 O O . PHE B 1 296 ? -34.125 -11.672 -13.555 1 96.5 296 PHE B O 1
ATOM 5798 N N . PRO B 1 297 ? -32.344 -12.797 -12.719 1 95.69 297 PRO B N 1
ATOM 5799 C CA . PRO B 1 297 ? -31.453 -11.797 -13.312 1 95.69 297 PRO B CA 1
ATOM 5800 C C . PRO B 1 297 ? -31.609 -11.695 -14.828 1 95.69 297 PRO B C 1
ATOM 5802 O O . PRO B 1 297 ? -31.812 -12.703 -15.5 1 95.69 297 PRO B O 1
ATOM 5805 N N . ASP B 1 298 ? -31.422 -10.484 -15.344 1 93.12 298 ASP B N 1
ATOM 5806 C CA . ASP B 1 298 ? -31.516 -10.273 -16.781 1 93.12 298 ASP B CA 1
ATOM 5807 C C . ASP B 1 298 ? -30.438 -11.047 -17.531 1 93.12 298 ASP B C 1
ATOM 5809 O O . ASP B 1 298 ? -30.703 -11.648 -18.578 1 93.12 298 ASP B O 1
ATOM 5813 N N . ASP B 1 299 ? -29.234 -10.93 -17.062 1 92.56 299 ASP B N 1
ATOM 5814 C CA . ASP B 1 299 ? -28.125 -11.742 -17.562 1 92.56 299 ASP B CA 1
ATOM 5815 C C . ASP B 1 299 ? -28.047 -13.07 -16.812 1 92.56 299 ASP B C 1
ATOM 5817 O O . ASP B 1 299 ? -27.719 -13.109 -15.625 1 92.56 299 ASP B O 1
ATOM 5821 N N . PRO B 1 300 ? -28.328 -14.102 -17.5 1 90.81 300 PRO B N 1
ATOM 5822 C CA . PRO B 1 300 ? -28.359 -15.406 -16.828 1 90.81 300 PRO B CA 1
ATOM 5823 C C . PRO B 1 300 ? -26.969 -15.891 -16.406 1 90.81 300 PRO B C 1
ATOM 5825 O O . PRO B 1 300 ? -26.844 -16.891 -15.711 1 90.81 300 PRO B O 1
ATOM 5828 N N . THR B 1 301 ? -25.938 -15.219 -16.781 1 93.12 301 THR B N 1
ATOM 5829 C CA . THR B 1 301 ? -24.578 -15.656 -16.453 1 93.12 301 THR B CA 1
ATOM 5830 C C . THR B 1 301 ? -24.016 -14.844 -15.297 1 93.12 301 THR B C 1
ATOM 5832 O O . THR B 1 301 ? -22.844 -14.969 -14.961 1 93.12 301 THR B O 1
ATOM 5835 N N . ASP B 1 302 ? -24.891 -14.008 -14.688 1 94.06 302 ASP B N 1
ATOM 5836 C CA . ASP B 1 302 ? -24.438 -13.172 -13.57 1 94.06 302 ASP B CA 1
ATOM 5837 C C . ASP B 1 302 ? -25.578 -12.906 -12.594 1 94.06 302 ASP B C 1
ATOM 5839 O O . ASP B 1 302 ? -26.75 -13.164 -12.906 1 94.06 302 ASP B O 1
ATOM 5843 N N . LEU B 1 303 ? -25.453 -12.539 -11.219 1 92.69 303 LEU B N 1
ATOM 5844 C CA . LEU B 1 303 ? -26.438 -12.25 -10.188 1 92.69 303 LEU B CA 1
ATOM 5845 C C . LEU B 1 303 ? -26.891 -10.797 -10.266 1 92.69 303 LEU B C 1
ATOM 5847 O O . LEU B 1 303 ? -26.062 -9.875 -10.18 1 92.69 303 LEU B O 1
ATOM 5851 N N . ASP B 1 304 ? -27.078 -10.055 -11.023 1 93.81 304 ASP B N 1
ATOM 5852 C CA . ASP B 1 304 ? -27.328 -8.617 -11.055 1 93.81 304 ASP B CA 1
ATOM 5853 C C . ASP B 1 304 ? -27.375 -8.039 -9.641 1 93.81 304 ASP B C 1
ATOM 5855 O O . ASP B 1 304 ? -27.359 -8.781 -8.656 1 93.81 304 ASP B O 1
ATOM 5859 N N . THR B 1 305 ? -27.422 -6.758 -9.477 1 92.88 305 THR B N 1
ATOM 5860 C CA . THR B 1 305 ? -27.344 -6.047 -8.203 1 92.88 305 THR B CA 1
ATOM 5861 C C . THR B 1 305 ? -28.469 -6.477 -7.273 1 92.88 305 THR B C 1
ATOM 5863 O O . THR B 1 305 ? -28.25 -6.699 -6.082 1 92.88 305 THR B O 1
ATOM 5866 N N . LYS B 1 306 ? -29.703 -6.52 -7.77 1 95.94 306 LYS B N 1
ATOM 5867 C CA . LYS B 1 306 ? -30.844 -6.93 -6.961 1 95.94 306 LYS B CA 1
ATOM 5868 C C . LYS B 1 306 ? -30.656 -8.352 -6.43 1 95.94 306 LYS B C 1
ATOM 5870 O O . LYS B 1 306 ? -30.969 -8.625 -5.266 1 95.94 306 LYS B O 1
ATOM 5875 N N . GLY B 1 307 ? -30.219 -9.234 -7.309 1 97.75 307 GLY B N 1
ATOM 5876 C CA . GLY B 1 307 ? -29.953 -10.602 -6.883 1 97.75 307 GLY B CA 1
ATOM 5877 C C . GLY B 1 307 ? -28.953 -10.688 -5.75 1 97.75 307 GLY B C 1
ATOM 5878 O O . GLY B 1 307 ? -29.141 -11.461 -4.805 1 97.75 307 GLY B O 1
ATOM 5879 N N . GLU B 1 308 ? -27.875 -9.961 -5.832 1 97.25 308 GLU B N 1
ATOM 5880 C CA . GLU B 1 308 ? -26.875 -9.922 -4.773 1 97.25 308 GLU B CA 1
ATOM 5881 C C . GLU B 1 308 ? -27.484 -9.477 -3.449 1 97.25 308 GLU B C 1
ATOM 5883 O O . GLU B 1 308 ? -27.203 -10.07 -2.404 1 97.25 308 GLU B O 1
ATOM 5888 N N . LYS B 1 309 ? -28.281 -8.492 -3.518 1 97.31 309 LYS B N 1
ATOM 5889 C CA . LYS B 1 309 ? -28.906 -7.945 -2.316 1 97.31 309 LYS B CA 1
ATOM 5890 C C . LYS B 1 309 ? -29.844 -8.961 -1.673 1 97.31 309 LYS B C 1
ATOM 5892 O O . LYS B 1 309 ? -29.828 -9.141 -0.453 1 97.31 309 LYS B O 1
ATOM 5897 N N . LEU B 1 310 ? -30.672 -9.57 -2.523 1 98.38 310 LEU B N 1
ATOM 5898 C CA . LEU B 1 310 ? -31.641 -10.555 -2.033 1 98.38 310 LEU B CA 1
ATOM 5899 C C . LEU B 1 310 ? -30.922 -11.742 -1.395 1 98.38 310 LEU B C 1
ATOM 5901 O O . LEU B 1 310 ? -31.312 -12.195 -0.317 1 98.38 310 LEU B O 1
ATOM 5905 N N . LEU B 1 311 ? -29.859 -12.227 -2.07 1 98.62 311 LEU B N 1
ATOM 5906 C CA . LEU B 1 311 ? -29.078 -13.32 -1.502 1 98.62 311 LEU B CA 1
ATOM 5907 C C . LEU B 1 311 ? -28.422 -12.891 -0.194 1 98.62 311 LEU B C 1
ATOM 5909 O O . LEU B 1 311 ? -28.297 -13.695 0.736 1 98.62 311 LEU B O 1
ATOM 5913 N N . GLY B 1 312 ? -27.938 -11.672 -0.165 1 98.12 312 GLY B N 1
ATOM 5914 C CA . GLY B 1 312 ? -27.375 -11.133 1.064 1 98.12 312 GLY B CA 1
ATOM 5915 C C . GLY B 1 312 ? -28.328 -11.188 2.234 1 98.12 312 GLY B C 1
ATOM 5916 O O . GLY B 1 312 ? -27.969 -11.609 3.33 1 98.12 312 GLY B O 1
ATOM 5917 N N . GLU B 1 313 ? -29.531 -10.75 1.983 1 97.56 313 GLU B N 1
ATOM 5918 C CA . GLU B 1 313 ? -30.562 -10.797 3.012 1 97.56 313 GLU B CA 1
ATOM 5919 C C . GLU B 1 313 ? -30.828 -12.234 3.455 1 97.56 313 GLU B C 1
ATOM 5921 O O . GLU B 1 313 ? -30.953 -12.508 4.652 1 97.56 313 GLU B O 1
ATOM 5926 N N . TYR B 1 314 ? -30.984 -13.07 2.49 1 98.25 314 TYR B N 1
ATOM 5927 C CA . TYR B 1 314 ? -31.266 -14.484 2.732 1 98.25 314 TYR B CA 1
ATOM 5928 C C . TYR B 1 314 ? -30.234 -15.086 3.689 1 98.25 314 TYR B C 1
ATOM 5930 O O . TYR B 1 314 ? -30.609 -15.742 4.672 1 98.25 314 TYR B O 1
ATOM 5938 N N . PHE B 1 315 ? -28.984 -14.906 3.486 1 98 315 PHE B N 1
ATOM 5939 C CA . PHE B 1 315 ? -27.922 -15.523 4.266 1 98 315 PHE B CA 1
ATOM 5940 C C . PHE B 1 315 ? -27.703 -14.773 5.574 1 98 315 PHE B C 1
ATOM 5942 O O . PHE B 1 315 ? -27.359 -15.375 6.594 1 98 315 PHE B O 1
ATOM 5949 N N . GLU B 1 316 ? -27.828 -13.445 5.527 1 95.75 316 GLU B N 1
ATOM 5950 C CA . GLU B 1 316 ? -27.688 -12.672 6.754 1 95.75 316 GLU B CA 1
ATOM 5951 C C . GLU B 1 316 ? -28.719 -13.102 7.801 1 95.75 316 GLU B C 1
ATOM 5953 O O . GLU B 1 316 ? -28.422 -13.141 8.992 1 95.75 316 GLU B O 1
ATOM 5958 N N . GLU B 1 317 ? -29.922 -13.367 7.359 1 95.75 317 GLU B N 1
ATOM 5959 C CA . GLU B 1 317 ? -30.984 -13.828 8.258 1 95.75 317 GLU B CA 1
ATOM 5960 C C . GLU B 1 317 ? -30.609 -15.156 8.914 1 95.75 317 GLU B C 1
ATOM 5962 O O . GLU B 1 317 ? -31.109 -15.477 9.992 1 95.75 317 GLU B O 1
ATOM 5967 N N . GLN B 1 318 ? -29.781 -15.859 8.312 1 95.81 318 GLN B N 1
ATOM 5968 C CA . GLN B 1 318 ? -29.344 -17.141 8.836 1 95.81 318 GLN B CA 1
ATOM 5969 C C . GLN B 1 318 ? -28.047 -17 9.633 1 95.81 318 GLN B C 1
ATOM 5971 O O . GLN B 1 318 ? -27.453 -17.984 10.047 1 95.81 318 GLN B O 1
ATOM 5976 N N . GLY B 1 319 ? -27.531 -15.805 9.773 1 94.94 319 GLY B N 1
ATOM 5977 C CA . GLY B 1 319 ? -26.359 -15.516 10.586 1 94.94 319 GLY B CA 1
ATOM 5978 C C . GLY B 1 319 ? -25.078 -15.484 9.781 1 94.94 319 GLY B C 1
ATOM 5979 O O . GLY B 1 319 ? -23.984 -15.531 10.344 1 94.94 319 GLY B O 1
ATOM 5980 N N . HIS B 1 320 ? -25.234 -15.398 8.406 1 97.56 320 HIS B N 1
ATOM 5981 C CA . HIS B 1 320 ? -24.062 -15.406 7.535 1 97.56 320 HIS B CA 1
ATOM 5982 C C . HIS B 1 320 ? -23.984 -14.125 6.711 1 97.56 320 HIS B C 1
ATOM 5984 O O . HIS B 1 320 ? -24.469 -14.078 5.582 1 97.56 320 HIS B O 1
ATOM 5990 N N . PRO B 1 321 ? -23.25 -13.172 7.227 1 97.44 321 PRO B N 1
ATOM 5991 C CA . PRO B 1 321 ? -23.156 -11.93 6.465 1 97.44 321 PRO B CA 1
ATOM 5992 C C . PRO B 1 321 ? -22.281 -12.062 5.223 1 97.44 321 PRO B C 1
ATOM 5994 O O . PRO B 1 321 ? -22.312 -11.203 4.34 1 97.44 321 PRO B O 1
ATOM 5997 N N . ALA B 1 322 ? -21.469 -13.109 5.168 1 98.5 322 ALA B N 1
ATOM 5998 C CA . ALA B 1 322 ? -20.594 -13.375 4.035 1 98.5 322 ALA B CA 1
ATOM 5999 C C . ALA B 1 322 ? -20.797 -14.781 3.488 1 98.5 322 ALA B C 1
ATOM 6001 O O . ALA B 1 322 ? -21 -15.734 4.254 1 98.5 322 ALA B O 1
ATOM 6002 N N . PHE B 1 323 ? -20.781 -14.898 2.186 1 98.81 323 PHE B N 1
ATOM 6003 C CA . PHE B 1 323 ? -20.891 -16.203 1.55 1 98.81 323 PHE B CA 1
ATOM 6004 C C . PHE B 1 323 ? -20.266 -16.188 0.162 1 98.81 323 PHE B C 1
ATOM 6006 O O . PHE B 1 323 ? -20.125 -15.125 -0.451 1 98.81 323 PHE B O 1
ATOM 6013 N N . PHE B 1 324 ? -19.906 -17.328 -0.28 1 98.94 324 PHE B N 1
ATOM 6014 C CA . PHE B 1 324 ? -19.312 -17.484 -1.603 1 98.94 324 PHE B CA 1
ATOM 6015 C C . PHE B 1 324 ? -20.328 -18 -2.604 1 98.94 324 PHE B C 1
ATOM 6017 O O . PHE B 1 324 ? -21.156 -18.859 -2.273 1 98.94 324 PHE B O 1
ATOM 6024 N N . VAL B 1 325 ? -20.281 -17.453 -3.793 1 98.81 325 VAL B N 1
ATOM 6025 C CA . VAL B 1 325 ? -20.953 -18.031 -4.953 1 98.81 325 VAL B CA 1
ATOM 6026 C C . VAL B 1 325 ? -19.922 -18.547 -5.949 1 98.81 325 VAL B C 1
ATOM 6028 O O . VAL B 1 325 ? -19.078 -17.781 -6.434 1 98.81 325 VAL B O 1
ATOM 6031 N N . VAL B 1 326 ? -20.016 -19.812 -6.277 1 98.5 326 VAL B N 1
ATOM 6032 C CA . VAL B 1 326 ? -18.969 -20.469 -7.074 1 98.5 326 VAL B CA 1
ATOM 6033 C C . VAL B 1 326 ? -19.562 -20.969 -8.391 1 98.5 326 VAL B C 1
ATOM 6035 O O . VAL B 1 326 ? -20.703 -21.453 -8.414 1 98.5 326 VAL B O 1
ATOM 6038 N N . GLY B 1 32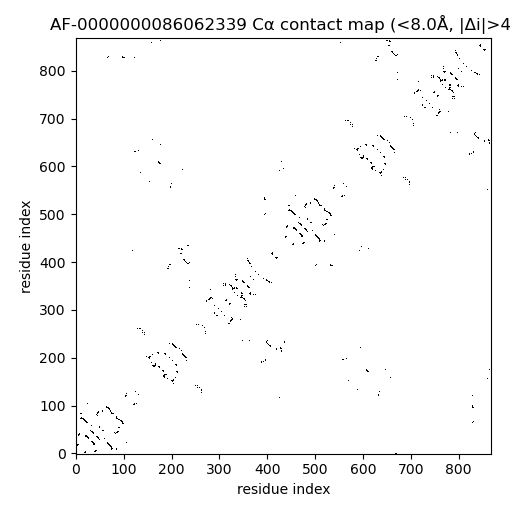7 ? -18.812 -20.859 -9.469 1 98.38 327 GLY B N 1
ATOM 6039 C CA . GLY B 1 327 ? -19.141 -21.625 -10.664 1 98.38 327 GLY B CA 1
ATOM 6040 C C . GLY B 1 327 ? -19.891 -20.797 -11.703 1 98.38 327 GLY B C 1
ATOM 6041 O O . GLY B 1 327 ? -20.812 -21.297 -12.352 1 98.38 327 GLY B O 1
ATOM 6042 N N . TYR B 1 328 ? -19.531 -19.5 -11.789 1 97.5 328 TYR B N 1
ATOM 6043 C CA . TYR B 1 328 ? -20.109 -18.656 -12.836 1 97.5 328 TYR B CA 1
ATOM 6044 C C . TYR B 1 328 ? -19.766 -19.188 -14.219 1 97.5 328 TYR B C 1
ATOM 6046 O O . TYR B 1 328 ? -18.641 -19.656 -14.453 1 97.5 328 TYR B O 1
ATOM 6054 N N . PRO B 1 329 ? -20.688 -19.141 -15.117 1 96.12 329 PRO B N 1
ATOM 6055 C CA . PRO B 1 329 ? -20.375 -19.594 -16.469 1 96.12 329 PRO B CA 1
ATOM 6056 C C . PRO B 1 329 ? -19.672 -18.531 -17.312 1 96.12 329 PRO B C 1
ATOM 6058 O O . PRO B 1 329 ? -19.672 -17.359 -16.953 1 96.12 329 PRO B O 1
ATOM 6061 N N . ASP B 1 330 ? -19.047 -18.938 -18.375 1 93.12 330 ASP B N 1
ATOM 6062 C CA . ASP B 1 330 ? -18.469 -18.094 -19.422 1 93.12 330 ASP B CA 1
ATOM 6063 C C . ASP B 1 330 ? -17.469 -17.109 -18.828 1 93.12 330 ASP B C 1
ATOM 6065 O O . ASP B 1 330 ? -17.562 -15.898 -19.062 1 93.12 330 ASP B O 1
ATOM 6069 N N . GLU B 1 331 ? -16.547 -17.688 -18.125 1 94.88 331 GLU B N 1
ATOM 6070 C CA . GLU B 1 331 ? -15.57 -16.812 -17.469 1 94.88 331 GLU B CA 1
ATOM 6071 C C . GLU B 1 331 ? -14.336 -16.594 -18.328 1 94.88 331 GLU B C 1
ATOM 6073 O O . GLU B 1 331 ? -14.195 -17.219 -19.391 1 94.88 331 GLU B O 1
ATOM 6078 N N . LYS B 1 332 ? -13.516 -15.711 -17.953 1 93.56 332 LYS B N 1
ATOM 6079 C CA . LYS B 1 332 ? -12.328 -15.312 -18.688 1 93.56 332 LYS B CA 1
ATOM 6080 C C . LYS B 1 332 ? -11.344 -16.469 -18.828 1 93.56 332 LYS B C 1
ATOM 6082 O O . LYS B 1 332 ? -11.336 -17.391 -18 1 93.56 332 LYS B O 1
ATOM 6087 N N . PHE B 1 333 ? -10.445 -16.375 -19.75 1 95.12 333 PHE B N 1
ATOM 6088 C CA . PHE B 1 333 ? -9.539 -17.422 -20.172 1 95.12 333 PHE B CA 1
ATOM 6089 C C . PHE B 1 333 ? -8.602 -17.828 -19.047 1 95.12 333 PHE B C 1
ATOM 6091 O O . PHE B 1 333 ? -8.062 -18.938 -19.031 1 95.12 333 PHE B O 1
ATOM 6098 N N . TYR B 1 334 ? -8.43 -16.953 -18.047 1 95.88 334 TYR B N 1
ATOM 6099 C CA . TYR B 1 334 ? -7.43 -17.281 -17.031 1 95.88 334 TYR B CA 1
ATOM 6100 C C . TYR B 1 334 ? -8.07 -17.984 -15.828 1 95.88 334 TYR B C 1
ATOM 6102 O O . TYR B 1 334 ? -7.395 -18.266 -14.836 1 95.88 334 TYR B O 1
ATOM 6110 N N . TYR B 1 335 ? -9.328 -18.312 -15.93 1 97.25 335 TYR B N 1
ATOM 6111 C CA . TYR B 1 335 ? -9.977 -19.141 -14.922 1 97.25 335 TYR B CA 1
ATOM 6112 C C . TYR B 1 335 ? -10.117 -20.578 -15.414 1 97.25 335 TYR B C 1
ATOM 6114 O O . TYR B 1 335 ? -10.422 -20.812 -16.594 1 97.25 335 TYR B O 1
ATOM 6122 N N . MET B 1 336 ? -9.977 -21.531 -14.5 1 97.44 336 MET B N 1
ATOM 6123 C CA . MET B 1 336 ? -10.32 -22.922 -14.828 1 97.44 336 MET B CA 1
ATOM 6124 C C . MET B 1 336 ? -11.82 -23.078 -15.031 1 97.44 336 MET B C 1
ATOM 6126 O O . MET B 1 336 ? -12.617 -22.688 -14.172 1 97.44 336 MET B O 1
ATOM 6130 N N . GLN B 1 337 ? -12.164 -23.656 -16.125 1 95.62 337 GLN B N 1
ATOM 6131 C CA . GLN B 1 337 ? -13.57 -23.812 -16.469 1 95.62 337 GLN B CA 1
ATOM 6132 C C . GLN B 1 337 ? -13.812 -25.125 -17.234 1 95.62 337 GLN B C 1
ATOM 6134 O O . GLN B 1 337 ? -12.891 -25.656 -17.844 1 95.62 337 GLN B O 1
ATOM 6139 N N . ASP B 1 338 ? -14.961 -25.656 -17.109 1 93.62 338 ASP B N 1
ATOM 6140 C CA . ASP B 1 338 ? -15.398 -26.859 -17.812 1 93.62 338 ASP B CA 1
ATOM 6141 C C . ASP B 1 338 ? -14.516 -28.062 -17.453 1 93.62 338 ASP B C 1
ATOM 6143 O O . ASP B 1 338 ? -14.094 -28.812 -18.328 1 93.62 338 ASP B O 1
ATOM 6147 N N . VAL B 1 339 ? -14.18 -28.125 -16.219 1 94.06 339 VAL B N 1
ATOM 6148 C CA . VAL B 1 339 ? -13.359 -29.219 -15.742 1 94.06 339 VAL B CA 1
ATOM 6149 C C . VAL B 1 339 ? -14.211 -30.484 -15.609 1 94.06 339 VAL B C 1
ATOM 6151 O O . VAL B 1 339 ? -15.266 -30.469 -14.969 1 94.06 339 VAL B O 1
ATOM 6154 N N . GLU B 1 340 ? -13.727 -31.547 -16.125 1 93.81 340 GLU B N 1
ATOM 6155 C CA . GLU B 1 340 ? -14.461 -32.812 -16.062 1 93.81 340 GLU B CA 1
ATOM 6156 C C . GLU B 1 340 ? -14.711 -33.25 -14.625 1 93.81 340 GLU B C 1
ATOM 6158 O O . GLU B 1 340 ? -13.797 -33.219 -13.805 1 93.81 340 GLU B O 1
ATOM 6163 N N . GLY B 1 341 ? -15.922 -33.531 -14.305 1 94.06 341 GLY B N 1
ATOM 6164 C CA . GLY B 1 341 ? -16.281 -34.031 -12.984 1 94.06 341 GLY B CA 1
ATOM 6165 C C . GLY B 1 341 ? -16.766 -32.938 -12.055 1 94.06 341 GLY B C 1
ATOM 6166 O O . GLY B 1 341 ? -17.359 -33.188 -11.016 1 94.06 341 GLY B O 1
ATOM 6167 N N . ASP B 1 342 ? -16.484 -31.719 -12.438 1 95.12 342 ASP B N 1
ATOM 6168 C CA . ASP B 1 342 ? -16.953 -30.609 -11.625 1 95.12 342 ASP B CA 1
ATOM 6169 C C . ASP B 1 342 ? -18.469 -30.422 -11.75 1 95.12 342 ASP B C 1
ATOM 6171 O O . ASP B 1 342 ? -19.031 -30.656 -12.82 1 95.12 342 ASP B O 1
ATOM 6175 N N . ASP B 1 343 ? -19.094 -30 -10.711 1 94.56 343 ASP B N 1
ATOM 6176 C CA . ASP B 1 343 ? -20.516 -29.656 -10.742 1 94.56 343 ASP B CA 1
ATOM 6177 C C . ASP B 1 343 ? -20.719 -28.156 -10.953 1 94.56 343 ASP B C 1
ATOM 6179 O O . ASP B 1 343 ? -21.812 -27.641 -10.758 1 94.56 343 ASP B O 1
ATOM 6183 N N . VAL B 1 344 ? -19.641 -27.484 -11.289 1 97.19 344 VAL B N 1
ATOM 6184 C CA . VAL B 1 344 ? -19.672 -26.047 -11.531 1 97.19 344 VAL B CA 1
ATOM 6185 C C . VAL B 1 344 ? -19.109 -25.734 -12.906 1 97.19 344 VAL B C 1
ATOM 6187 O O . VAL B 1 344 ? -18.234 -26.469 -13.398 1 97.19 344 VAL B O 1
ATOM 6190 N N . ALA B 1 345 ? -19.594 -24.641 -13.492 1 97 345 ALA B N 1
ATOM 6191 C CA . ALA B 1 345 ? -19.188 -24.281 -14.844 1 97 345 ALA B CA 1
ATOM 6192 C C . ALA B 1 345 ? -17.75 -23.766 -14.859 1 97 345 ALA B C 1
ATOM 6194 O O . ALA B 1 345 ? -17.047 -23.875 -15.875 1 97 345 ALA B O 1
ATOM 6195 N N . SER B 1 346 ? -17.344 -23.141 -13.797 1 98.25 346 SER B N 1
ATOM 6196 C CA . SER B 1 346 ? -15.977 -22.641 -13.633 1 98.25 346 SER B CA 1
ATOM 6197 C C . SER B 1 346 ? -15.555 -22.656 -12.172 1 98.25 346 SER B C 1
ATOM 6199 O O . SER B 1 346 ? -16.391 -22.75 -11.273 1 98.25 346 SER B O 1
ATOM 6201 N N . ARG B 1 347 ? -14.289 -22.578 -11.953 1 98.62 347 ARG B N 1
ATOM 6202 C CA . ARG B 1 347 ? -13.781 -22.531 -10.586 1 98.62 347 ARG B CA 1
ATOM 6203 C C . ARG B 1 347 ? -13.555 -21.094 -10.141 1 98.62 347 ARG B C 1
ATOM 6205 O O . ARG B 1 347 ? -12.656 -20.812 -9.344 1 98.62 347 ARG B O 1
ATOM 6212 N N . LYS B 1 348 ? -14.234 -20.141 -10.773 1 98.56 348 LYS B N 1
ATOM 6213 C CA . LYS B 1 348 ? -14.359 -18.75 -10.328 1 98.56 348 LYS B CA 1
ATOM 6214 C C . LYS B 1 348 ? -15.391 -18.625 -9.219 1 98.56 348 LYS B C 1
ATOM 6216 O O . LYS B 1 348 ? -16.406 -19.328 -9.219 1 98.56 348 LYS B O 1
ATOM 6221 N N . PHE B 1 349 ? -15.125 -17.734 -8.273 1 98.75 349 PHE B N 1
ATOM 6222 C CA . PHE B 1 349 ? -16.094 -17.438 -7.219 1 98.75 349 PHE B CA 1
ATOM 6223 C C . PHE B 1 349 ? -16.156 -15.945 -6.934 1 98.75 349 PHE B C 1
ATOM 6225 O O . PHE B 1 349 ? -15.219 -15.211 -7.246 1 98.75 349 PHE B O 1
ATOM 6232 N N . ASP B 1 350 ? -17.25 -15.523 -6.426 1 98.69 350 ASP B N 1
ATOM 6233 C CA . ASP B 1 350 ? -17.406 -14.211 -5.805 1 98.69 350 ASP B CA 1
ATOM 6234 C C . ASP B 1 350 ? -17.672 -14.344 -4.305 1 98.69 350 ASP B C 1
ATOM 6236 O O . ASP B 1 350 ? -18.375 -15.266 -3.871 1 98.69 350 ASP B O 1
ATOM 6240 N N . LEU B 1 351 ? -17.062 -13.531 -3.59 1 98.88 351 LEU B N 1
ATOM 6241 C CA . LEU B 1 351 ? -17.469 -13.359 -2.199 1 98.88 351 LEU B CA 1
ATOM 6242 C C . LEU B 1 351 ? -18.453 -12.195 -2.061 1 98.88 351 LEU B C 1
ATOM 6244 O O . LEU B 1 351 ? -18.141 -11.07 -2.443 1 98.88 351 LEU B O 1
ATOM 6248 N N . ILE B 1 352 ? -19.609 -12.531 -1.594 1 98.69 352 ILE B N 1
ATOM 6249 C CA . ILE B 1 352 ? -20.625 -11.516 -1.312 1 98.69 352 ILE B CA 1
ATOM 6250 C C . ILE B 1 352 ? -20.641 -11.203 0.184 1 98.69 352 ILE B C 1
ATOM 6252 O O . ILE B 1 352 ? -20.688 -12.117 1.013 1 98.69 352 ILE B O 1
ATOM 6256 N N . TYR B 1 353 ? -20.5 -10.023 0.551 1 98.31 353 TYR B N 1
ATOM 6257 C CA . TYR B 1 353 ? -20.531 -9.539 1.927 1 98.31 353 TYR B CA 1
ATOM 6258 C C . TYR B 1 353 ? -21.625 -8.492 2.111 1 98.31 353 TYR B C 1
ATOM 6260 O O . TYR B 1 353 ? -21.625 -7.457 1.444 1 98.31 353 TYR B O 1
ATOM 6268 N N . LYS B 1 354 ? -22.625 -8.773 3.006 1 97 354 LYS B N 1
ATOM 6269 C CA . LYS B 1 354 ? -23.766 -7.902 3.279 1 97 354 LYS B CA 1
ATOM 6270 C C . LYS B 1 354 ? -24.453 -7.48 1.985 1 97 354 LYS B C 1
ATOM 6272 O O . LYS B 1 354 ? -24.734 -6.297 1.781 1 97 354 LYS B O 1
ATOM 6277 N N . GLY B 1 355 ? -24.562 -8.391 1.038 1 97.06 355 GLY B N 1
ATOM 6278 C CA . GLY B 1 355 ? -25.391 -8.219 -0.154 1 97.06 355 GLY B CA 1
ATOM 6279 C C . GLY B 1 355 ? -24.641 -7.543 -1.291 1 97.06 355 GLY B C 1
ATOM 6280 O O . GLY B 1 355 ? -25.25 -7.125 -2.277 1 97.06 355 GLY B O 1
ATOM 6281 N N . GLN B 1 356 ? -23.344 -7.41 -1.183 1 96.69 356 GLN B N 1
ATOM 6282 C CA . GLN B 1 356 ? -22.531 -6.797 -2.234 1 96.69 356 GLN B CA 1
ATOM 6283 C C . GLN B 1 356 ? -21.297 -7.633 -2.525 1 96.69 356 GLN B C 1
ATOM 6285 O O . GLN B 1 356 ? -20.641 -8.125 -1.603 1 96.69 356 GLN B O 1
ATOM 6290 N N . GLU B 1 357 ? -21.047 -7.781 -3.832 1 97.69 357 GLU B N 1
ATOM 6291 C CA . GLU B 1 357 ? -19.797 -8.453 -4.199 1 97.69 357 GLU B CA 1
ATOM 6292 C C . GLU B 1 357 ? -18.594 -7.715 -3.645 1 97.69 357 GLU B C 1
ATOM 6294 O O . GLU B 1 357 ? -18.375 -6.539 -3.957 1 97.69 357 GLU B O 1
ATOM 6299 N N . LEU B 1 358 ? -17.812 -8.383 -2.891 1 98.12 358 LEU B N 1
ATOM 6300 C CA . LEU B 1 358 ? -16.625 -7.805 -2.266 1 98.12 358 LEU B CA 1
ATOM 6301 C C . LEU B 1 358 ? -15.367 -8.203 -3.018 1 98.12 358 LEU B C 1
ATOM 6303 O O . LEU B 1 358 ? -14.391 -7.449 -3.049 1 98.12 358 LEU B O 1
ATOM 6307 N N . SER B 1 359 ? -15.383 -9.391 -3.547 1 98.19 359 SER B N 1
ATOM 6308 C CA . SER B 1 359 ? -14.203 -9.922 -4.234 1 98.19 359 SER B CA 1
ATOM 6309 C C . SER B 1 359 ? -14.602 -10.93 -5.309 1 98.19 359 SER B C 1
ATOM 6311 O O . SER B 1 359 ? -15.672 -11.523 -5.246 1 98.19 359 SER B O 1
ATOM 6313 N N . SER B 1 360 ? -13.711 -11.008 -6.258 1 97.94 360 SER B N 1
ATOM 6314 C CA . SER B 1 360 ? -13.75 -12.07 -7.262 1 97.94 360 SER B CA 1
ATOM 6315 C C . SER B 1 360 ? -12.414 -12.789 -7.352 1 97.94 360 SER B C 1
ATOM 6317 O O . SER B 1 360 ? -11.359 -12.172 -7.223 1 97.94 360 SER B O 1
ATOM 6319 N N . GLY B 1 361 ? -12.477 -14.078 -7.484 1 98.25 361 GLY B N 1
ATOM 6320 C CA . GLY B 1 361 ? -11.281 -14.898 -7.57 1 98.25 361 GLY B CA 1
ATOM 6321 C C . GLY B 1 361 ? -11.555 -16.312 -8.031 1 98.25 361 GLY B C 1
ATOM 6322 O O . GLY B 1 361 ? -12.641 -16.609 -8.539 1 98.25 361 GLY B O 1
ATOM 6323 N N . GLY B 1 362 ? -10.555 -17.125 -7.973 1 98.75 362 GLY B N 1
ATOM 6324 C CA . GLY B 1 362 ? -10.703 -18.516 -8.359 1 98.75 362 GLY B CA 1
ATOM 6325 C C . GLY B 1 362 ? -9.375 -19.203 -8.625 1 98.75 362 GLY B C 1
ATOM 6326 O O . GLY B 1 362 ? -8.312 -18.641 -8.359 1 98.75 362 GLY B O 1
ATOM 6327 N N . GLN B 1 363 ? -9.523 -20.484 -9.008 1 98.75 363 GLN B N 1
ATOM 6328 C CA . GLN B 1 363 ? -8.367 -21.203 -9.531 1 98.75 363 GLN B CA 1
ATOM 6329 C C . GLN B 1 363 ? -8.078 -20.812 -10.977 1 98.75 363 GLN B C 1
ATOM 6331 O O . GLN B 1 363 ? -9 -20.656 -11.781 1 98.75 363 GLN B O 1
ATOM 6336 N N . ARG B 1 364 ? -6.848 -20.656 -11.273 1 98.69 364 ARG B N 1
ATOM 6337 C CA . ARG B 1 364 ? -6.43 -20.188 -12.594 1 98.69 364 ARG B CA 1
ATOM 6338 C C . ARG B 1 364 ? -6.172 -21.344 -13.539 1 98.69 364 ARG B C 1
ATOM 6340 O O . ARG B 1 364 ? -5.832 -22.453 -13.102 1 98.69 364 ARG B O 1
ATOM 6347 N N . GLU B 1 365 ? -6.398 -21.062 -14.812 1 97.62 365 GLU B N 1
ATOM 6348 C CA . GLU B 1 365 ? -5.902 -21.953 -15.859 1 97.62 365 GLU B CA 1
ATOM 6349 C C . GLU B 1 365 ? -4.406 -21.75 -16.094 1 97.62 365 GLU B C 1
ATOM 6351 O O . GLU B 1 365 ? -3.98 -20.703 -16.562 1 97.62 365 GLU B O 1
ATOM 6356 N N . HIS B 1 366 ? -3.625 -22.781 -15.688 1 95.44 366 HIS B N 1
ATOM 6357 C CA . HIS B 1 366 ? -2.186 -22.609 -15.844 1 95.44 366 HIS B CA 1
ATOM 6358 C C . HIS B 1 366 ? -1.649 -23.5 -16.969 1 95.44 366 HIS B C 1
ATOM 6360 O O . HIS B 1 366 ? -0.463 -23.438 -17.297 1 95.44 366 HIS B O 1
ATOM 6366 N N . ASP B 1 367 ? -2.512 -24.391 -17.531 1 96 367 ASP B N 1
ATOM 6367 C CA . ASP B 1 367 ? -2.156 -25.078 -18.766 1 96 367 ASP B CA 1
ATOM 6368 C C . ASP B 1 367 ? -2.213 -24.141 -19.969 1 96 367 ASP B C 1
ATOM 6370 O O . ASP B 1 367 ? -3.297 -23.766 -20.422 1 96 367 ASP B O 1
ATOM 6374 N N . VAL B 1 368 ? -1.145 -23.875 -20.5 1 97.06 368 VAL B N 1
ATOM 6375 C CA . VAL B 1 368 ? -1.016 -22.828 -21.5 1 97.06 368 VAL B CA 1
ATOM 6376 C C . VAL B 1 368 ? -1.783 -23.203 -22.766 1 97.06 368 VAL B C 1
ATOM 6378 O O . VAL B 1 368 ? -2.432 -22.359 -23.391 1 97.06 368 VAL B O 1
ATOM 6381 N N . GLU B 1 369 ? -1.681 -24.438 -23.172 1 96.19 369 GLU B N 1
ATOM 6382 C CA . GLU B 1 369 ? -2.393 -24.875 -24.359 1 96.19 369 GLU B CA 1
ATOM 6383 C C . GLU B 1 369 ? -3.898 -24.672 -24.219 1 96.19 369 GLU B C 1
ATOM 6385 O O . GLU B 1 369 ? -4.543 -24.125 -25.109 1 96.19 369 GLU B O 1
ATOM 6390 N N . ARG B 1 370 ? -4.391 -25.109 -23.125 1 96.19 370 ARG B N 1
ATOM 6391 C CA . ARG B 1 370 ? -5.816 -24.953 -22.875 1 96.19 370 ARG B CA 1
ATOM 6392 C C . ARG B 1 370 ? -6.195 -23.469 -22.781 1 96.19 370 ARG B C 1
ATOM 6394 O O . ARG B 1 370 ? -7.234 -23.062 -23.297 1 96.19 370 ARG B O 1
ATOM 6401 N N . MET B 1 371 ? -5.441 -22.734 -22.062 1 96.81 371 MET B N 1
ATOM 6402 C CA . MET B 1 371 ? -5.691 -21.312 -21.906 1 96.81 371 MET B CA 1
ATOM 6403 C C . MET B 1 371 ? -5.773 -20.609 -23.266 1 96.81 371 MET B C 1
ATOM 6405 O O . MET B 1 371 ? -6.684 -19.812 -23.5 1 96.81 371 MET B O 1
ATOM 6409 N N . VAL B 1 372 ? -4.848 -20.891 -24.156 1 96.38 372 VAL B N 1
ATOM 6410 C CA . VAL B 1 372 ? -4.801 -20.281 -25.484 1 96.38 372 VAL B CA 1
ATOM 6411 C C . VAL B 1 372 ? -6.023 -20.703 -26.281 1 96.38 372 VAL B C 1
ATOM 6413 O O . VAL B 1 372 ? -6.586 -19.922 -27.047 1 96.38 372 VAL B O 1
ATOM 6416 N N . GLU B 1 373 ? -6.41 -21.969 -26.141 1 96.31 373 GLU B N 1
ATOM 6417 C CA . GLU B 1 373 ? -7.625 -22.453 -26.797 1 96.31 373 GLU B CA 1
ATOM 6418 C C . GLU B 1 373 ? -8.836 -21.625 -26.375 1 96.31 373 GLU B C 1
ATOM 6420 O O . GLU B 1 373 ? -9.641 -21.219 -27.219 1 96.31 373 GLU B O 1
ATOM 6425 N N . VAL B 1 374 ? -8.953 -21.422 -25.094 1 95.44 374 VAL B N 1
ATOM 6426 C CA . VAL B 1 374 ? -10.078 -20.641 -24.578 1 95.44 374 VAL B CA 1
ATOM 6427 C C . VAL B 1 374 ? -9.977 -19.203 -25.078 1 95.44 374 VAL B C 1
ATOM 6429 O O . VAL B 1 374 ? -10.984 -18.578 -25.406 1 95.44 374 VAL B O 1
ATOM 6432 N N . MET B 1 375 ? -8.766 -18.609 -25.125 1 94.75 375 MET B N 1
ATOM 6433 C CA . MET B 1 375 ? -8.547 -17.281 -25.672 1 94.75 375 MET B CA 1
ATOM 6434 C C . MET B 1 375 ? -9.086 -17.172 -27.094 1 94.75 375 MET B C 1
ATOM 6436 O O . MET B 1 375 ? -9.781 -16.219 -27.422 1 94.75 375 MET B O 1
ATOM 6440 N N . GLU B 1 376 ? -8.727 -18.109 -27.859 1 94.88 376 GLU B N 1
ATOM 6441 C CA . GLU B 1 376 ? -9.172 -18.141 -29.25 1 94.88 376 GLU B CA 1
ATOM 6442 C C . GLU B 1 376 ? -10.695 -18.219 -29.344 1 94.88 376 GLU B C 1
ATOM 6444 O O . GLU B 1 376 ? -11.312 -17.5 -30.125 1 94.88 376 GLU B O 1
ATOM 6449 N N . GLU B 1 377 ? -11.242 -19.031 -28.562 1 94.75 377 GLU B N 1
ATOM 6450 C CA . GLU B 1 377 ? -12.695 -19.172 -28.531 1 94.75 377 GLU B CA 1
ATOM 6451 C C . GLU B 1 377 ? -13.375 -17.859 -28.156 1 94.75 377 GLU B C 1
ATOM 6453 O O . GLU B 1 377 ? -14.477 -17.578 -28.625 1 94.75 377 GLU B O 1
ATOM 6458 N N . GLN B 1 378 ? -12.719 -17.156 -27.312 1 92.88 378 GLN B N 1
ATOM 6459 C CA . GLN B 1 378 ? -13.297 -15.922 -26.797 1 92.88 378 GLN B CA 1
ATOM 6460 C C . GLN B 1 378 ? -12.914 -14.727 -27.656 1 92.88 378 GLN B C 1
ATOM 6462 O O . GLN B 1 378 ? -13.297 -13.594 -27.359 1 92.88 378 GLN B O 1
ATOM 6467 N N . GLY B 1 379 ? -12.102 -14.93 -28.625 1 91.75 379 GLY B N 1
ATOM 6468 C CA . GLY B 1 379 ? -11.695 -13.867 -29.516 1 91.75 379 GLY B CA 1
ATOM 6469 C C . GLY B 1 379 ? -10.617 -12.977 -28.938 1 91.75 379 GLY B C 1
ATOM 6470 O O . GLY B 1 379 ? -10.484 -11.812 -29.328 1 91.75 379 GLY B O 1
ATOM 6471 N N . VAL B 1 380 ? -9.891 -13.508 -27.969 1 90.25 380 VAL B N 1
ATOM 6472 C CA . VAL B 1 380 ? -8.805 -12.758 -27.344 1 90.25 380 VAL B CA 1
ATOM 6473 C C . VAL B 1 380 ? -7.539 -12.875 -28.203 1 90.25 380 VAL B C 1
ATOM 6475 O O . VAL B 1 380 ? -7.113 -13.984 -28.531 1 90.25 380 VAL B O 1
ATOM 6478 N N . GLU B 1 381 ? -6.945 -11.742 -28.531 1 89 381 GLU B N 1
ATOM 6479 C CA . GLU B 1 381 ? -5.711 -11.734 -29.312 1 89 381 GLU B CA 1
ATOM 6480 C C . GLU B 1 381 ? -4.512 -12.094 -28.438 1 89 381 GLU B C 1
ATOM 6482 O O . GLU B 1 381 ? -4.008 -11.258 -27.688 1 89 381 GLU B O 1
ATOM 6487 N N . THR B 1 382 ? -3.949 -13.219 -28.656 1 91.62 382 THR B N 1
ATOM 6488 C CA . THR B 1 382 ? -2.867 -13.734 -27.828 1 91.62 382 THR B CA 1
ATOM 6489 C C . THR B 1 382 ? -1.645 -12.828 -27.906 1 91.62 382 THR B C 1
ATOM 6491 O O . THR B 1 382 ? -0.847 -12.766 -26.969 1 91.62 382 THR B O 1
ATOM 6494 N N . ALA B 1 383 ? -1.469 -12.062 -28.984 1 88.38 383 ALA B N 1
ATOM 6495 C CA . ALA B 1 383 ? -0.33 -11.164 -29.188 1 88.38 383 ALA B CA 1
ATOM 6496 C C . ALA B 1 383 ? -0.267 -10.109 -28.094 1 88.38 383 ALA B C 1
ATOM 6498 O O . ALA B 1 383 ? 0.815 -9.633 -27.734 1 88.38 383 ALA B O 1
ATOM 6499 N N . ASN B 1 384 ? -1.418 -9.82 -27.531 1 84.31 384 ASN B N 1
ATOM 6500 C CA . ASN B 1 384 ? -1.487 -8.82 -26.469 1 84.31 384 ASN B CA 1
ATOM 6501 C C . ASN B 1 384 ? -1.065 -9.398 -25.125 1 84.31 384 ASN B C 1
ATOM 6503 O O . ASN B 1 384 ? -0.89 -8.656 -24.156 1 84.31 384 ASN B O 1
ATOM 6507 N N . PHE B 1 385 ? -0.816 -10.734 -25.109 1 90.88 385 PHE B N 1
ATOM 6508 C CA . PHE B 1 385 ? -0.539 -11.414 -23.844 1 90.88 385 PHE B CA 1
ATOM 6509 C C . PHE B 1 385 ? 0.744 -12.234 -23.938 1 90.88 385 PHE B C 1
ATOM 6511 O O . PHE B 1 385 ? 0.915 -13.219 -23.219 1 90.88 385 PHE B O 1
ATOM 6518 N N . GLU B 1 386 ? 1.641 -11.836 -24.766 1 91.88 386 GLU B N 1
ATOM 6519 C CA . GLU B 1 386 ? 2.828 -12.641 -25.047 1 91.88 386 GLU B CA 1
ATOM 6520 C C . GLU B 1 386 ? 3.65 -12.859 -23.781 1 91.88 386 GLU B C 1
ATOM 6522 O O . GLU B 1 386 ? 4.07 -13.977 -23.484 1 91.88 386 GLU B O 1
ATOM 6527 N N . PHE B 1 387 ? 3.896 -11.789 -23.031 1 91.69 387 PHE B N 1
ATOM 6528 C CA . PHE B 1 387 ? 4.723 -11.906 -21.844 1 91.69 387 PHE B CA 1
ATOM 6529 C C . PHE B 1 387 ? 4.062 -12.805 -20.812 1 91.69 387 PHE B C 1
ATOM 6531 O O . PHE B 1 387 ? 4.742 -13.562 -20.109 1 91.69 387 PHE B O 1
ATOM 6538 N N . TYR B 1 388 ? 2.82 -12.75 -20.766 1 94.75 388 TYR B N 1
ATOM 6539 C CA . TYR B 1 388 ? 2.037 -13.539 -19.812 1 94.75 388 TYR B CA 1
ATOM 6540 C C . TYR B 1 388 ? 2.051 -15.016 -20.188 1 94.75 388 TYR B C 1
ATOM 6542 O O . TYR B 1 388 ? 2.34 -15.875 -19.359 1 94.75 388 TYR B O 1
ATOM 6550 N N . ILE B 1 389 ? 1.759 -15.297 -21.453 1 95.94 389 ILE B N 1
ATOM 6551 C CA . ILE B 1 389 ? 1.73 -16.656 -21.969 1 95.94 389 ILE B CA 1
ATOM 6552 C C . ILE B 1 389 ? 3.115 -17.297 -21.828 1 95.94 389 ILE B C 1
ATOM 6554 O O . ILE B 1 389 ? 3.244 -18.438 -21.375 1 95.94 389 ILE B O 1
ATOM 6558 N N . GLU B 1 390 ? 4.07 -16.516 -22.156 1 95.69 390 GLU B N 1
ATOM 6559 C CA . GLU B 1 390 ? 5.438 -17.016 -22.062 1 95.69 390 GLU B CA 1
ATOM 6560 C C . GLU B 1 390 ? 5.797 -17.344 -20.609 1 95.69 390 GLU B C 1
ATOM 6562 O O . GLU B 1 390 ? 6.379 -18.391 -20.328 1 95.69 390 GLU B O 1
ATOM 6567 N N . ALA B 1 391 ? 5.473 -16.469 -19.734 1 95.81 391 ALA B N 1
ATOM 6568 C CA . ALA B 1 391 ? 5.785 -16.688 -18.312 1 95.81 391 ALA B CA 1
ATOM 6569 C C . ALA B 1 391 ? 5.199 -18 -17.812 1 95.81 391 ALA B C 1
ATOM 6571 O O . ALA B 1 391 ? 5.852 -18.734 -17.078 1 95.81 391 ALA B O 1
ATOM 6572 N N . LEU B 1 392 ? 4.035 -18.328 -18.234 1 97.75 392 LEU B N 1
ATOM 6573 C CA . LEU B 1 392 ? 3.34 -19.5 -17.734 1 97.75 392 LEU B CA 1
ATOM 6574 C C . LEU B 1 392 ? 3.801 -20.75 -18.469 1 97.75 392 LEU B C 1
ATOM 6576 O O . LEU B 1 392 ? 3.484 -21.875 -18.047 1 97.75 392 LEU B O 1
ATOM 6580 N N . SER B 1 393 ? 4.629 -20.609 -19.531 1 98 393 SER B N 1
ATOM 6581 C CA . SER B 1 393 ? 5.004 -21.75 -20.375 1 98 393 SER B CA 1
ATOM 6582 C C . SER B 1 393 ? 6.227 -22.469 -19.812 1 98 393 SER B C 1
ATOM 6584 O O . SER B 1 393 ? 6.598 -23.547 -20.297 1 98 393 SER B O 1
ATOM 6586 N N . PHE B 1 394 ? 6.809 -21.906 -18.828 1 97.69 394 PHE B N 1
ATOM 6587 C CA . PHE B 1 394 ? 8.062 -22.469 -18.344 1 97.69 394 PHE B CA 1
ATOM 6588 C C . PHE B 1 394 ? 7.883 -23.078 -16.953 1 97.69 394 PHE B C 1
ATOM 6590 O O . PHE B 1 394 ? 8.68 -22.812 -16.047 1 97.69 394 PHE B O 1
ATOM 6597 N N . GLY B 1 395 ? 6.828 -23.891 -16.859 1 98 395 GLY B N 1
ATOM 6598 C CA . GLY B 1 395 ? 6.535 -24.547 -15.594 1 98 395 GLY B CA 1
ATOM 6599 C C . GLY B 1 395 ? 5.797 -23.641 -14.617 1 98 395 GLY B C 1
ATOM 6600 O O . GLY B 1 395 ? 6.363 -22.672 -14.109 1 98 395 GLY B O 1
ATOM 6601 N N . THR B 1 396 ? 4.555 -23.938 -14.359 1 98.5 396 THR B N 1
ATOM 6602 C CA . THR B 1 396 ? 3.711 -23.125 -13.484 1 98.5 396 THR B CA 1
ATOM 6603 C C . THR B 1 396 ? 2.893 -24.016 -12.555 1 98.5 396 THR B C 1
ATOM 6605 O O . THR B 1 396 ? 2.1 -24.844 -13.016 1 98.5 396 THR B O 1
ATOM 6608 N N . PRO B 1 397 ? 3.078 -23.859 -11.258 1 98.56 397 PRO B N 1
ATOM 6609 C CA . PRO B 1 397 ? 2.256 -24.656 -10.344 1 98.56 397 PRO B CA 1
ATOM 6610 C C . PRO B 1 397 ? 0.78 -24.266 -10.391 1 98.56 397 PRO B C 1
ATOM 6612 O O . PRO B 1 397 ? 0.448 -23.125 -10.719 1 98.56 397 PRO B O 1
ATOM 6615 N N . PRO B 1 398 ? -0.1 -25.281 -10.047 1 98.5 398 PRO B N 1
ATOM 6616 C CA . PRO B 1 398 ? -1.49 -24.859 -9.844 1 98.5 398 PRO B CA 1
ATOM 6617 C C . PRO B 1 398 ? -1.624 -23.719 -8.844 1 98.5 398 PRO B C 1
ATOM 6619 O O . PRO B 1 398 ? -0.96 -23.719 -7.805 1 98.5 398 PRO B O 1
ATOM 6622 N N . HIS B 1 399 ? -2.404 -22.719 -9.227 1 98.88 399 HIS B N 1
ATOM 6623 C CA . HIS B 1 399 ? -2.488 -21.531 -8.375 1 98.88 399 HIS B CA 1
ATOM 6624 C C . HIS B 1 399 ? -3.846 -20.859 -8.516 1 98.88 399 HIS B C 1
ATOM 6626 O O . HIS B 1 399 ? -4.676 -21.266 -9.32 1 98.88 399 HIS B O 1
ATOM 6632 N N . GLY B 1 400 ? -4.148 -19.984 -7.652 1 98.88 400 GLY B N 1
ATOM 6633 C CA . GLY B 1 400 ? -5.359 -19.172 -7.621 1 98.88 400 GLY B CA 1
ATOM 6634 C C . GLY B 1 400 ? -5.227 -17.922 -6.773 1 98.88 400 GLY B C 1
ATOM 6635 O O . GLY B 1 400 ? -4.211 -17.734 -6.105 1 98.88 400 GLY B O 1
ATOM 6636 N N . GLY B 1 401 ? -6.203 -17.094 -6.852 1 98.75 401 GLY B N 1
ATOM 6637 C CA . GLY B 1 401 ? -6.176 -15.852 -6.109 1 98.75 401 GLY B CA 1
ATOM 6638 C C . GLY B 1 401 ? -7.473 -15.07 -6.211 1 98.75 401 GLY B C 1
ATOM 6639 O O . GLY B 1 401 ? -8.492 -15.594 -6.66 1 98.75 401 GLY B O 1
ATOM 6640 N N . TYR B 1 402 ? -7.422 -13.867 -5.707 1 98.81 402 TYR B N 1
ATOM 6641 C CA . TYR B 1 402 ? -8.594 -13 -5.727 1 98.81 402 TYR B CA 1
ATOM 6642 C C . TYR B 1 402 ? -8.188 -11.539 -5.586 1 98.81 402 TYR B C 1
ATOM 6644 O O . TYR B 1 402 ? -7.031 -11.234 -5.27 1 98.81 402 TYR B O 1
ATOM 6652 N N . GLY B 1 403 ? -9.06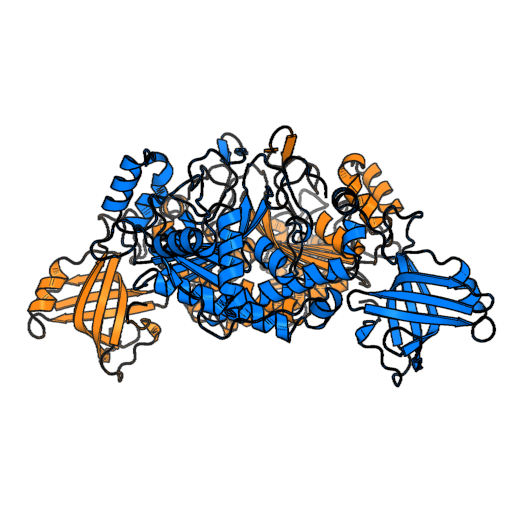2 -10.656 -5.996 1 98.44 403 GLY B N 1
ATOM 6653 C CA . GLY B 1 403 ? -9.008 -9.227 -5.719 1 98.44 403 GLY B CA 1
ATOM 6654 C C . GLY B 1 403 ? -10.172 -8.734 -4.883 1 98.44 403 GLY B C 1
ATOM 6655 O O . GLY B 1 403 ? -11.336 -8.969 -5.234 1 98.44 403 GLY B O 1
ATOM 6656 N N . LEU B 1 404 ? -9.859 -8.148 -3.781 1 98.69 404 LEU B N 1
ATOM 6657 C CA . LEU B 1 404 ? -10.867 -7.648 -2.852 1 98.69 404 LEU B CA 1
ATOM 6658 C C . LEU B 1 404 ? -10.922 -6.125 -2.881 1 98.69 404 LEU B C 1
ATOM 6660 O O . LEU B 1 404 ? -9.883 -5.461 -2.787 1 98.69 404 LEU B O 1
ATOM 6664 N N . GLY B 1 405 ? -12.141 -5.59 -3.086 1 98.12 405 GLY B N 1
ATOM 6665 C CA . GLY B 1 405 ? -12.297 -4.148 -3.037 1 98.12 405 GLY B CA 1
ATOM 6666 C C . GLY B 1 405 ? -12.219 -3.586 -1.629 1 98.12 405 GLY B C 1
ATOM 6667 O O . GLY B 1 405 ? -13.141 -3.768 -0.833 1 98.12 405 GLY B O 1
ATOM 6668 N N . ILE B 1 406 ? -11.25 -2.834 -1.339 1 98.69 406 ILE B N 1
ATOM 6669 C CA . ILE B 1 406 ? -11.047 -2.283 -0.005 1 98.69 406 ILE B CA 1
ATOM 6670 C C . ILE B 1 406 ? -12.125 -1.246 0.298 1 98.69 406 ILE B C 1
ATOM 6672 O O . ILE B 1 406 ? -12.688 -1.229 1.396 1 98.69 406 ILE B O 1
ATOM 6676 N N . ASP B 1 407 ? -12.398 -0.398 -0.667 1 98.44 407 ASP B N 1
ATOM 6677 C CA . ASP B 1 407 ? -13.398 0.647 -0.47 1 98.44 407 ASP B CA 1
ATOM 6678 C C . ASP B 1 407 ? -14.766 0.047 -0.149 1 98.44 407 ASP B C 1
ATOM 6680 O O . ASP B 1 407 ? -15.484 0.55 0.719 1 98.44 407 ASP B O 1
ATOM 6684 N N . ARG B 1 408 ? -15.07 -1.009 -0.819 1 98.12 408 ARG B N 1
ATOM 6685 C CA . ARG B 1 408 ? -16.344 -1.68 -0.571 1 98.12 408 ARG B CA 1
ATOM 6686 C C . ARG B 1 408 ? -16.359 -2.322 0.811 1 98.12 408 ARG B C 1
ATOM 6688 O O . ARG B 1 408 ? -17.391 -2.328 1.484 1 98.12 408 ARG B O 1
ATOM 6695 N N . LEU B 1 409 ? -15.281 -2.934 1.172 1 98.69 409 LEU B N 1
ATOM 6696 C CA . LEU B 1 409 ? -15.203 -3.498 2.514 1 98.69 409 LEU B CA 1
ATOM 6697 C C . LEU B 1 409 ? -15.477 -2.432 3.57 1 98.69 409 LEU B C 1
ATOM 6699 O O . LEU B 1 409 ? -16.281 -2.645 4.477 1 98.69 409 LEU B O 1
ATOM 6703 N N . VAL B 1 410 ? -14.844 -1.291 3.473 1 98.75 410 VAL B N 1
ATOM 6704 C CA . VAL B 1 410 ? -15.016 -0.2 4.426 1 98.75 410 VAL B CA 1
ATOM 6705 C C . VAL B 1 410 ? -16.469 0.296 4.391 1 98.75 410 VAL B C 1
ATOM 6707 O O . VAL B 1 410 ? -17.062 0.544 5.438 1 98.75 410 VAL B O 1
ATOM 6710 N N . GLN B 1 411 ? -16.984 0.447 3.18 1 98.44 411 GLN B N 1
ATOM 6711 C CA . GLN B 1 411 ? -18.359 0.887 3.02 1 98.44 411 GLN B CA 1
ATOM 6712 C C . GLN B 1 411 ? -19.312 -0.012 3.799 1 98.44 411 GLN B C 1
ATOM 6714 O O . GLN B 1 411 ? -20.188 0.477 4.516 1 98.44 411 GLN B O 1
ATOM 6719 N N . LYS B 1 412 ? -19.125 -1.288 3.641 1 98 412 LYS B N 1
ATOM 6720 C CA . LYS B 1 412 ? -20.047 -2.24 4.254 1 98 412 LYS B CA 1
ATOM 6721 C C . LYS B 1 412 ? -19.812 -2.334 5.762 1 98 412 LYS B C 1
ATOM 6723 O O . LYS B 1 412 ? -20.781 -2.404 6.535 1 98 412 LYS B O 1
ATOM 6728 N N . VAL B 1 413 ? -18.578 -2.316 6.199 1 98.69 413 VAL B N 1
ATOM 6729 C CA . VAL B 1 413 ? -18.281 -2.418 7.625 1 98.69 413 VAL B CA 1
ATOM 6730 C C . VAL B 1 413 ? -18.766 -1.165 8.352 1 98.69 413 VAL B C 1
ATOM 6732 O O . VAL B 1 413 ? -19.344 -1.254 9.43 1 98.69 413 VAL B O 1
ATOM 6735 N N . ALA B 1 414 ? -18.578 -0.001 7.762 1 98.62 414 ALA B N 1
ATOM 6736 C CA . ALA B 1 414 ? -18.953 1.27 8.375 1 98.62 414 ALA B CA 1
ATOM 6737 C C . ALA B 1 414 ? -20.406 1.607 8.078 1 98.62 414 ALA B C 1
ATOM 6739 O O . ALA B 1 414 ? -20.922 2.643 8.516 1 98.62 414 ALA B O 1
ATOM 6740 N N . GLU B 1 415 ? -21.094 0.761 7.281 1 97.69 415 GLU B N 1
ATOM 6741 C CA . GLU B 1 415 ? -22.5 0.918 6.914 1 97.69 415 GLU B CA 1
ATOM 6742 C C . GLU B 1 415 ? -22.75 2.273 6.254 1 97.69 415 GLU B C 1
ATOM 6744 O O . GLU B 1 415 ? -23.656 3.01 6.66 1 97.69 415 GLU B O 1
ATOM 6749 N N . LEU B 1 416 ? -21.969 2.525 5.285 1 97.44 416 LEU B N 1
ATOM 6750 C CA . LEU B 1 416 ? -22.078 3.766 4.523 1 97.44 416 LEU B CA 1
ATOM 6751 C C . LEU B 1 416 ? -22.969 3.582 3.309 1 97.44 416 LEU B C 1
ATOM 6753 O O . LEU B 1 416 ? -22.953 2.525 2.672 1 97.44 416 LEU B O 1
ATOM 6757 N N . ASP B 1 417 ? -23.672 4.582 2.867 1 93.94 417 ASP B N 1
ATOM 6758 C CA . ASP B 1 417 ? -24.641 4.496 1.78 1 93.94 417 ASP B CA 1
ATOM 6759 C C . ASP B 1 417 ? -23.953 4.625 0.421 1 93.94 417 ASP B C 1
ATOM 6761 O O . ASP B 1 417 ? -24.438 4.098 -0.579 1 93.94 417 ASP B O 1
ATOM 6765 N N . ASN B 1 418 ? -22.922 5.352 0.405 1 96.38 418 ASN B N 1
ATOM 6766 C CA . ASN B 1 418 ? -22.203 5.652 -0.834 1 96.38 418 ASN B CA 1
ATOM 6767 C C . ASN B 1 418 ? -20.734 5.281 -0.741 1 96.38 418 ASN B C 1
ATOM 6769 O O . ASN B 1 418 ? -20.078 5.586 0.255 1 96.38 418 ASN B O 1
ATOM 6773 N N . ILE B 1 419 ? -20.234 4.594 -1.812 1 96.62 419 ILE B N 1
ATOM 6774 C CA . ILE B 1 419 ? -18.859 4.098 -1.813 1 96.62 419 ILE B CA 1
ATOM 6775 C C . ILE B 1 419 ? -17.891 5.266 -1.675 1 96.62 419 ILE B C 1
ATOM 6777 O O . ILE B 1 419 ? -16.797 5.109 -1.121 1 96.62 419 ILE B O 1
ATOM 6781 N N . LYS B 1 420 ? -18.219 6.441 -2.146 1 96.88 420 LYS B N 1
ATOM 6782 C CA . LYS B 1 420 ? -17.344 7.613 -2.117 1 96.88 420 LYS B CA 1
ATOM 6783 C C . LYS B 1 420 ? -17.062 8.055 -0.683 1 96.88 420 LYS B C 1
ATOM 6785 O O . LYS B 1 420 ? -16.062 8.727 -0.417 1 96.88 420 LYS B O 1
ATOM 6790 N N . GLU B 1 421 ? -17.922 7.715 0.245 1 97.69 421 GLU B N 1
ATOM 6791 C CA . GLU B 1 421 ? -17.734 8.055 1.65 1 97.69 421 GLU B CA 1
ATOM 6792 C C . GLU B 1 421 ? -16.625 7.199 2.277 1 97.69 421 GLU B C 1
ATOM 6794 O O . GLU B 1 421 ? -16.125 7.52 3.359 1 97.69 421 GLU B O 1
ATOM 6799 N N . ALA B 1 422 ? -16.25 6.113 1.6 1 98.38 422 ALA B N 1
ATOM 6800 C CA . ALA B 1 422 ? -15.203 5.223 2.082 1 98.38 422 ALA B CA 1
ATOM 6801 C C . ALA B 1 422 ? -13.867 5.547 1.424 1 98.38 422 ALA B C 1
ATOM 6803 O O . ALA B 1 422 ? -12.883 4.82 1.603 1 98.38 422 ALA B O 1
ATOM 6804 N N . ILE B 1 423 ? -13.805 6.559 0.645 1 98.12 423 ILE B N 1
ATOM 6805 C CA . ILE B 1 423 ? -12.609 7.016 -0.063 1 98.12 423 ILE B CA 1
ATOM 6806 C C . ILE B 1 423 ? -12.281 8.445 0.349 1 98.12 423 ILE B C 1
ATOM 6808 O O . ILE B 1 423 ? -13.141 9.336 0.265 1 98.12 423 ILE B O 1
ATOM 6812 N N . MET B 1 424 ? -11.086 8.734 0.797 1 97.94 424 MET B N 1
ATOM 6813 C CA . MET B 1 424 ? -10.711 10.047 1.32 1 97.94 424 MET B CA 1
ATOM 6814 C C . MET B 1 424 ? -10.891 11.125 0.2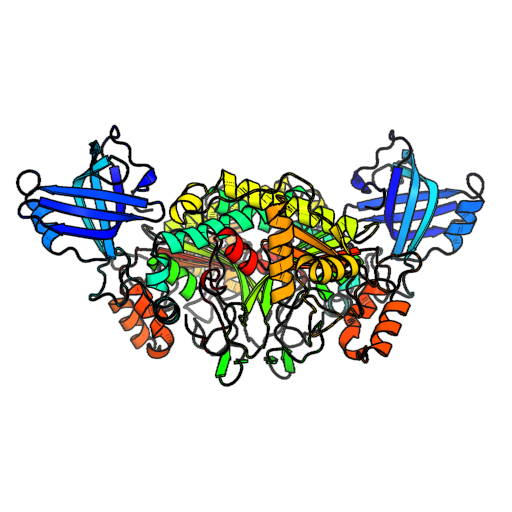59 1 97.94 424 MET B C 1
ATOM 6816 O O . MET B 1 424 ? -11.469 12.18 0.53 1 97.94 424 MET B O 1
ATOM 6820 N N . PHE B 1 425 ? -10.422 10.859 -0.959 1 97.56 425 PHE B N 1
ATOM 6821 C CA . PHE B 1 425 ? -10.5 11.758 -2.1 1 97.56 425 PHE B CA 1
ATOM 6822 C C . PHE B 1 425 ? -10.953 11.016 -3.352 1 97.56 425 PHE B C 1
ATOM 6824 O O . PHE B 1 425 ? -10.125 10.656 -4.195 1 97.56 425 PHE B O 1
ATOM 6831 N N . PRO B 1 426 ? -12.234 10.836 -3.572 1 96.62 426 PRO B N 1
ATOM 6832 C CA . PRO B 1 426 ? -12.75 9.984 -4.648 1 96.62 426 PRO B CA 1
ATOM 6833 C C . PRO B 1 426 ? -12.578 10.617 -6.031 1 96.62 426 PRO B C 1
ATOM 6835 O O . PRO B 1 426 ? -12.617 11.844 -6.16 1 96.62 426 PRO B O 1
ATOM 6838 N N . ARG B 1 427 ? -12.375 9.812 -7.027 1 96.31 427 ARG B N 1
ATOM 6839 C CA . ARG B 1 427 ? -12.383 10.148 -8.445 1 96.31 427 ARG B CA 1
ATOM 6840 C C . ARG B 1 427 ? -13.555 9.477 -9.164 1 96.31 427 ARG B C 1
ATOM 6842 O O . ARG B 1 427 ? -13.758 8.273 -9.031 1 96.31 427 ARG B O 1
ATOM 6849 N N . ASP B 1 428 ? -14.305 10.219 -9.836 1 94.44 428 ASP B N 1
ATOM 6850 C CA . ASP B 1 428 ? -15.383 9.742 -10.688 1 94.44 428 ASP B CA 1
ATOM 6851 C C . ASP B 1 428 ? -15.516 10.594 -11.945 1 94.44 428 ASP B C 1
ATOM 6853 O O . ASP B 1 428 ? -14.766 11.555 -12.133 1 94.44 428 ASP B O 1
ATOM 6857 N N . PRO B 1 429 ? -16.359 10.297 -12.883 1 93.06 429 PRO B N 1
ATOM 6858 C CA . PRO B 1 429 ? -16.406 11.016 -14.156 1 93.06 429 PRO B CA 1
ATOM 6859 C C . PRO B 1 429 ? -16.594 12.516 -13.977 1 93.06 429 PRO B C 1
ATOM 6861 O O . PRO B 1 429 ? -16.188 13.305 -14.828 1 93.06 429 PRO B O 1
ATOM 6864 N N . ASN B 1 430 ? -17.141 12.898 -12.828 1 92 430 ASN B N 1
ATOM 6865 C CA . ASN B 1 430 ? -17.453 14.305 -12.633 1 92 430 ASN B CA 1
ATOM 6866 C C . ASN B 1 430 ? -16.547 14.945 -11.578 1 92 430 ASN B C 1
ATOM 6868 O O . ASN B 1 430 ? -16.766 16.094 -11.188 1 92 430 ASN B O 1
ATOM 6872 N N . ARG B 1 431 ? -15.539 14.211 -11.094 1 93.06 431 ARG B N 1
ATOM 6873 C CA . ARG B 1 431 ? -14.758 14.742 -9.984 1 93.06 431 ARG B CA 1
ATOM 6874 C C . ARG B 1 431 ? -13.273 14.414 -10.156 1 93.06 431 ARG B C 1
ATOM 6876 O O . ARG B 1 431 ? -12.898 13.25 -10.242 1 93.06 431 ARG B O 1
ATOM 6883 N N . LEU B 1 432 ? -12.445 15.508 -10.203 1 91.81 432 LEU B N 1
ATOM 6884 C CA . LEU B 1 432 ? -10.992 15.406 -10.281 1 91.81 432 LEU B CA 1
ATOM 6885 C C . LEU B 1 432 ? -10.336 16.156 -9.133 1 91.81 432 LEU B C 1
ATOM 6887 O O . LEU B 1 432 ? -9.102 16.172 -9.008 1 91.81 432 LEU B O 1
ATOM 6891 N N . GLU B 1 433 ? -11.398 17.062 -8.398 1 85.88 433 GLU B N 1
ATOM 6892 C CA . GLU B 1 433 ? -10.828 17.875 -7.332 1 85.88 433 GLU B CA 1
ATOM 6893 C C . GLU B 1 433 ? -11.375 17.469 -5.969 1 85.88 433 GLU B C 1
ATOM 6895 O O . GLU B 1 433 ? -12.508 17 -5.863 1 85.88 433 GLU B O 1
ATOM 6900 N N . PRO B 1 434 ? -11.109 17.703 -4.988 1 57.59 434 PRO B N 1
ATOM 6901 C CA . PRO B 1 434 ? -10.203 17.016 -4.066 1 57.59 434 PRO B CA 1
ATOM 6902 C C . PRO B 1 434 ? -10.547 15.547 -3.881 1 57.59 434 PRO B C 1
ATOM 6904 O O . PRO B 1 434 ? -11.727 15.188 -3.881 1 57.59 434 PRO B O 1
#

InterPro domains:
  IPR002312 Aspartyl/Asparaginyl-tRNA synthetase, class IIb [PR01042] (184-196)
  IPR002312 Aspartyl/Asparaginyl-tRNA synthetase, class IIb [PR01042] (201-214)
  IPR002312 Aspartyl/Asparaginyl-tRNA synthetase, class IIb [PR01042] (349-365)
  IPR002312 Aspartyl/Asparaginyl-tRNA synthetase, class IIb [PR01042] (389-403)
  IPR004364 Aminoacyl-tRNA synthetase, class II (D/K/N) [PF00152] (115-428)
  IPR004365 OB-fold nucleic acid binding domain, AA-tRNA synthetase-type [PF01336] (17-95)
  IPR004523 Aspartate-tRNA synthetase, type 2 [MF_02075] (2-434)
  IPR004523 Aspartate-tRNA synthetase, type 2 [PTHR43450] (13-434)
  IPR004523 Aspartate-tRNA synthetase, type 2 [TIGR00458] (11-434)
  IPR006195 Aminoacyl-tRNA synthetase, class II [PS50862] (134-426)
  IPR012340 Nucleic acid-binding, OB-fold [G3DSA:2.40.50.140] (14-99)
  IPR012340 Nucleic acid-binding, OB-fold [SSF50249] (16-102)
  IPR045864 Class II Aminoacyl-tRNA synthetase/Biotinyl protein ligase (BPL) and lipoyl protein ligase (LPL) [G3DSA:3.30.930.10] (104-434)
  IPR045864 Class II Aminoacyl-tRNA synthetase/Biotinyl protein ligase (BPL) and lipoyl protein ligase (LPL) [SSF55681] (94-433)

Sequence (868 aa):
MIDRIHTSQVEADAGSVAIAGHVHEIRDLGGLVFLIVRDREGLIQVVFKEEREPELFEAVQDVGSEDVVRIVGEPVESDQAPGGVEIAPTEYEVIDEADSPLPLEISKDVDVDLSTRLDNRALDLRKPEVLSVFTLRSELMTAMEEWFEAEEFVDIKTPRISKGGAEGGAELFPILYYDKDAFLSQSPQLYKQMLMAAGYEAVYENGTAFRAEDFATSRHVSEIAMFDVELAYIEDHHDVMDVQEESLRHALRAAAENAERELDVLDVDLQVPEEDFPRITFDEALDILETEYGHFPDDPTDLDTKGEKLLGEYFEEQGHPAFFVVGYPDEKFYYMQDVEGDDVASRKFDLIYKGQELSSGGQREHDVERMVEVMEEQGVETANFEFYIEALSFGTPPHGGYGLGIDRLVQKVAELDNIKEAIMFPRDPNRLEPMIDRIHTSQVEADAGSVAIAGHVHEIRDLGGLVFLIVRDREGLIQVVFKEEREPELFEAVQDVGSEDVVRIVGEPVESDQAPGGVEIAPTEYEVIDEADSPLPLEISKDVDVDLSTRLDNRALDLRKPEVLSVFTLRSELMTAMEEWFEAEEFVDIKTPRISKGGAEGGAELFPILYYDKDAFLSQSPQLYKQMLMAAGYEAVYENGTAFRAEDFATSRHVSEIAMFDVELAYIEDHHDVMDVQEESLRHALRAAAENAERELDVLDVDLQVPEEDFPRITFDEALDILETEYGHFPDDPTDLDTKGEKLLGEYFEEQGHPAFFVVGYPDEKFYYMQDVEGDDVASRKFDLIYKGQELSSGGQREHDVERMVEVMEEQGVETANFEFYIEALSFGTPPHGGYGLGIDRLVQKVAELDNIKEAIMFPRDPNRLEP

Organism: NCBI:txid261290

Foldseek 3Di:
DPAFDDPLPDDQPDAKGKHKAFFQDWDDDDQKIWTWGDDLQGTAIEIDGCVPCVVVVVVCPPADGRFIKMFIFHWHAAPPIVVRIHGHTPDIDGPGHDDPDDQDRANDDDDDDPVSCLVNLVSNCRHNLLSLLVVLLVLLVVQLVVVLVVVVAAEDDDDQKAQAEPPHRPFWAWDDDPPHIITGYQDCVLVVQLVLLVPSQKHKYFDKGATRDQDDDLEDFGIFTKIKIKGFPDPWFVVQVVSVLVSNLRSLVSSVVPSVVSCVSLVFDRDRQPDGAAEDELVVLQVCCCPVPVDDDPDNLDCPQVSLQVVCVVVVVVVHQKHKYAARAPDALFWAAPDPPDPHRTQKMFMRGSSHTFKIKTKTDLPLVSSVVSCVVVVHDCVSVVVSSVSSVNDGGTMMMMMGTSLVVSCVRSVNRGSVSSPSNTHHPVDDDD/DPAFDDPLPDDQPDAKGKHKAFFQDWDDDDQKIWTWGDDLQGIAIEIDGCVPCVVVVVVCPPADGRFIKMFIFHWHAAPPIVVRIHGHTPDIDGPGHDDPDDQDRANDDDDDDPVSCLVNLVSNCRHNLLSLLVVLLVLLVVQLVVVLVVVVAAEDDDDQKAQAEPPHRPFWAWDDDPPHIITGYQDCVLVVQLVLLVPSQKHKYFDKGATRDQDDDLEDFGIFTKIKIKGFPDPWFVVQVVSVLVSNLRSLVSSQVPSVVSCVSLVFDRDRQPDDAAEDELVVLQVCCCPVPVDDDPDNLDQPQVSLQVVCVVVVVVVHQKHKYAARAPDALFWAAPDPPDPGRTQKMFMRGSSHTFKIKTKTDLPLVSSVVSCVVVVHDCVSCVVSSVSSVNDGGTMMMMMGTSLVVSCVRSVNRGSVSSPSNTHHPVDPDD

Nearest PDB structures (foldseek):
  3nen-assembly1_B  TM=9.474E-01  e=3.214E-52  Thermococcus kodakarensis
  1x54-assembly1_A  TM=9.167E-01  e=5.248E-41  Pyrococcus horikoshii
  1asz-assembly1_B  TM=9.357E-01  e=7.370E-38  unclassified
  6od8-assembly1_A  TM=8.785E-01  e=1.510E-38  Leishmania major
  6od8-assembly1_B  TM=8.919E-01  e=4.263E-37  Leishmania major

pLDDT: mean 95.35, std 5.91, range [56.12, 98.94]

Solvent-accessible surface area (backbone atoms only — not comparable to full-atom values): 44861 Å² total; per-residue (Å²): 88,53,84,55,51,58,52,72,72,68,45,45,87,43,62,78,46,34,35,57,29,28,30,53,47,79,44,76,68,70,67,35,36,40,36,31,35,31,44,78,68,36,57,32,31,32,48,40,34,37,90,81,37,49,70,60,34,61,62,55,71,75,65,50,69,32,16,20,34,38,40,29,22,37,37,35,74,29,89,84,30,56,95,38,29,26,28,43,63,76,42,79,44,80,75,24,70,28,53,79,80,67,94,65,81,59,71,57,96,67,96,69,59,67,68,61,40,44,76,40,35,42,60,45,41,47,21,66,56,49,40,26,50,50,51,43,43,22,45,32,50,52,36,36,50,48,48,41,50,74,71,64,33,37,57,55,71,74,64,52,68,23,64,61,52,93,83,72,52,83,43,47,36,44,29,56,50,84,96,39,78,28,22,42,24,61,63,59,63,67,60,51,53,35,37,35,30,16,42,62,42,29,37,34,30,80,46,71,25,33,38,53,55,92,44,86,52,60,81,45,55,30,57,45,46,32,40,33,39,34,37,36,48,38,68,50,38,64,45,45,49,48,52,50,51,53,40,50,40,48,12,45,44,45,30,57,69,72,33,48,69,34,30,56,67,57,72,47,86,74,80,59,65,82,65,81,63,50,77,40,42,42,68,54,52,49,47,48,33,37,75,76,66,69,45,77,49,89,50,85,64,51,55,55,71,67,48,35,36,53,52,21,51,59,36,36,75,74,69,34,49,38,33,36,40,31,16,45,48,91,66,62,46,58,38,33,54,71,49,88,86,54,95,40,46,16,40,34,33,33,37,30,46,75,22,36,80,36,28,46,32,25,18,40,40,51,53,54,69,59,25,51,51,44,23,56,75,70,69,48,64,62,83,83,38,47,72,58,55,54,33,37,38,45,10,26,57,49,30,27,30,36,43,31,38,45,34,54,48,40,13,61,65,64,67,49,90,34,38,60,78,45,36,87,43,49,34,36,82,89,34,60,64,88,89,53,82,55,51,57,52,71,71,68,44,46,85,42,64,78,46,33,37,56,30,28,30,53,45,79,44,77,68,68,67,36,36,42,37,30,34,29,45,76,70,35,56,32,30,34,49,38,34,37,89,82,38,50,69,61,34,60,62,55,69,74,64,53,69,32,17,20,34,38,40,30,22,37,37,35,73,29,88,85,29,57,94,37,29,26,28,42,62,77,43,80,44,79,76,24,71,28,54,80,80,66,94,65,81,59,72,57,96,66,95,68,57,66,69,62,39,44,74,41,37,44,59,44,41,47,21,66,56,50,40,26,52,51,50,42,43,23,44,32,50,52,37,37,52,48,48,41,50,74,69,66,35,38,56,54,71,73,64,52,67,23,64,60,55,92,84,70,53,84,43,47,35,45,28,56,49,87,95,38,78,28,22,43,24,60,62,58,64,66,61,52,53,34,37,35,30,16,42,62,41,29,37,34,30,80,46,71,25,30,38,51,56,91,46,85,53,59,80,46,54,30,57,44,43,32,42,33,39,31,37,36,47,37,68,50,35,65,46,46,50,48,52,51,51,53,41,50,40,49,12,46,43,45,30,58,67,73,31,47,69,34,31,56,67,57,71,45,84,75,81,61,64,84,66,82,63,50,77,39,42,40,66,53,52,50,48,48,34,38,75,77,66,70,45,75,50,88,51,85,63,52,65,44,71,66,51,35,36,53,53,22,51,60,36,36,76,73,68,33,48,38,34,35,40,30,16,47,48,92,66,62,46,58,38,32,54,70,50,88,89,54,96,40,46,16,39,32,33,33,37,31,45,74,23,34,80,37,28,46,32,26,18,41,41,52,53,54,70,61,27,51,53,43,24,54,77,69,68,49,66,61,82,82,37,48,72,58,55,54,32,36,37,45,10,28,56,48,31,28,30,36,42,32,36,47,34,54,49,40,14,61,65,63,66,49,89,35,40,60,78,46,36,88,41,49,32,36,82,89,33,65,62,87

Secondary structure (DSSP, 8-state):
--S---GGG--TT--SEEEEEEEEEEEE-SSEEEEEEEETTEEEEEEEETTT-HHHHHHHTT--TT-EEEEEEEEEE-TTSGGGEEEEEEEEEEEEPBPSS-SS-SSS-----HHHHHHTHHHHTTSHHHHHHHHHHHHHHHHHHHHHHHTT-EE----SEESS-SS-STT--EEEETTEEEEE-S-SHHHHHHHHHTT--EEEEEEEEE-------SS--SEEEEEEEEEES-SSHHHHHHHHHHHHHHHHHHHHHH-HHHHHHHT--PPPP-SPPPEEEHHHHHHHHHHHH----SSTTS-HHHHHHHHHHHHHTTT-SEEEEE--SS--TTB-BS-TT-SSSBSEEEEEETTEEEEEEEEB---HHHHHHHHHHTT--GGGGHHHHHHHTB----EEEEEEEHHHHHHHHTT-SSGGGGSSS--BTTB---/--S---GGG--TT--SEEEEEEEEEEEE-SSEEEEEEEETTEEEEEEEETTT-HHHHHHHTT--TT-EEEEEEEEEE-TTSGGGEEEEEEEEEEEEPBPSS-SS-SSS-----HHHHHHTHHHHTTSHHHHHHHHHHHHHHHHHHHHHHHTT-EE----SEESS-SS-STT--EEEETTEEEEE-S-SHHHHHHHHHTT--EEEEEEEEE-------SS--SEEEEEEEEEES-SSHHHHHHHHHHHHHHHHHHHHHH-HHHHHHTT--PPPP-SPPPEEEHHHHHHHHHHHH----SSTTS--HHHHHHHHHHHHTTT-SEEEEE--SS--TTB-BS-TT-SSSBSEEEEEETTEEEEEEEEB---HHHHHHHHHHTT--GGGGHHHHHHHTB----EEEEEEEHHHHHHHHTT-SSGGGGSSS--BTTB---

Radius of gyration: 29.23 Å; Cα contacts (8 Å, |Δi|>4): 1898; chains: 2; bounding box: 77×89×68 Å